Protein AF-A0A957FLS7-F1 (afdb_monomer)

Foldseek 3Di:
DPPQQAAAEDEDLAAQCQELQNLLVCLRHYFKYKDFNAGHAQVGFPVVQLVVVCVVPVPDHSLRSSQSRQVRRQCCCVPPNPDQATKIFMFGSVLSVQLLVLVLQLLVLCVVFLLLLLLQLLLLQQQFQWHYQQDPDQPLQLPGTKGQLLSSLLSSLQQHPDPSNVVSSVSSNVSLVVGTSHMDGGNLRVRRPGHIYHATNALSNDDPCCCVSGPRPRVNVSNCCSHPNQCSQPPPFHWDFKDKDWPDWPPQEQDWQQGWIKIKMKIAGAQWRWKWKWKFALDPVRWTWTQETGTDFADWDAGPVRDTRRGDFHFMDIDIDTGSQKGKWKDQPPDIDGFYFDATSRNPFKTWFWWWKAALVGDIFTKIFIATPPVQATDWIWTADPVRGIHTDDDDFNMKTWTWIWTQDPVRRTDTDTHDIHTAHPDPPRGGIGMDIARDDFHKMKIWMWIGHNNRRIDTDIRIHTHDCPVPVRRVDQWGKDADLAQQKIFIDGPQKDRWDQDPQAIKIAGVVRQKIKGKGKDAQCPVPDQVVVVVVVVVVDDDKAWDDKDWDWAEDVPTFIWIKTKIWDADPVGIKIKIWIWTDDPRMIIIMMMIHHPVCVVVSVVRVVRGRYHMDRDPNVRDVCVSPPDQFDFDDWANDTWTAGVQWDWDDDPPWTWTAGNVGRQWIKTKHKDFADPPDDCVPDDQVVVQVVVLVVVPPPFAPKDKDDWDWHAALSFIKTKIKMWGADPVVRFIKIKMWIWTDDDRMIMIMIGIDGPVCVSVCVRRPVRSRVND

Radius of gyration: 30.61 Å; Cα contacts (8 Å, |Δi|>4): 1751; chains: 1; bounding box: 83×70×88 Å

Solvent-accessible surface area (backbone atoms only — not comparable to full-atom values): 40840 Å² total; per-residue (Å²): 136,80,77,82,77,55,36,66,64,44,75,45,88,43,54,49,49,23,25,53,66,54,47,62,72,43,33,81,47,23,44,26,41,36,20,11,32,28,54,52,62,72,81,60,62,54,58,67,62,38,53,48,53,42,67,79,47,74,82,59,50,62,70,58,47,41,38,44,50,36,53,38,41,49,49,38,31,65,70,78,54,74,46,41,71,40,44,30,20,21,32,39,35,80,42,46,65,56,34,52,51,29,48,35,51,26,28,48,48,37,56,75,45,32,47,55,38,40,66,22,52,49,49,11,63,70,59,18,37,59,36,46,44,80,54,76,62,91,79,76,66,48,85,60,35,26,24,16,46,51,42,22,23,55,42,26,38,70,57,44,88,48,69,65,39,23,52,27,20,51,48,29,36,53,39,46,63,66,21,48,77,31,76,41,65,22,80,62,41,82,55,62,81,42,46,24,35,86,52,50,91,43,56,85,31,54,62,78,58,50,64,77,69,44,90,58,76,40,47,45,52,41,50,51,40,63,56,70,33,69,57,36,48,40,71,84,60,58,80,51,66,38,48,62,45,75,74,47,62,38,50,48,55,64,19,21,30,70,39,42,30,41,35,33,35,39,40,36,35,53,57,41,65,50,39,32,40,38,34,27,36,53,43,98,88,70,46,40,37,53,41,41,61,46,74,59,80,46,72,70,42,67,47,97,87,68,48,78,31,74,52,50,68,53,14,77,45,64,53,73,45,74,46,57,42,52,36,40,30,38,31,44,87,81,54,76,43,75,38,46,66,33,68,29,74,44,57,86,53,38,30,29,37,50,24,43,35,29,44,65,88,69,54,75,33,50,28,35,39,30,28,33,67,87,82,30,32,61,72,53,34,40,31,38,45,98,88,65,52,75,43,56,47,82,86,47,68,65,16,35,38,22,40,45,37,42,30,46,48,101,83,74,43,85,42,82,44,81,45,68,77,36,61,36,44,69,54,92,90,54,66,46,39,28,52,45,80,40,60,57,71,69,46,50,28,40,40,37,40,37,38,25,24,73,85,69,34,68,34,73,40,75,48,70,34,34,34,44,23,82,93,71,55,34,76,76,48,67,44,34,40,50,71,41,79,61,80,18,40,29,31,52,44,54,61,65,32,50,79,72,42,79,53,99,76,31,38,36,33,33,37,77,85,67,66,35,38,39,37,36,34,74,40,77,82,33,69,88,61,53,43,70,58,57,47,48,57,57,53,67,74,48,74,91,64,46,80,73,49,74,45,84,49,61,36,22,69,64,69,64,36,70,27,39,37,39,34,34,34,40,78,53,101,89,41,57,29,31,34,42,36,41,18,30,66,57,98,34,37,29,41,38,37,37,39,40,30,42,47,92,44,44,71,59,51,52,52,48,52,52,49,25,30,55,53,20,39,66,48,89,56,78,21,54,88,62,38,74,52,66,82,53,50,53,78,41,71,31,73,83,44,77,32,63,36,44,75,62,37,43,83,44,77,59,89,94,40,36,28,41,20,31,72,90,47,66,64,32,32,42,30,36,43,64,46,76,53,73,86,87,62,59,78,81,80,69,39,57,64,61,54,37,53,53,52,50,54,59,68,46,60,96,56,49,76,62,45,73,56,67,82,41,65,42,76,55,63,93,38,72,28,34,34,33,44,33,35,31,43,43,80,88,79,76,43,51,34,29,33,39,41,34,21,34,73,56,94,67,27,37,39,38,43,38,36,36,18,49,52,94,50,26,70,59,45,40,45,74,41,54,50,28,40,68,29,93

Structure (mmCIF, N/CA/C/O backbone):
data_AF-A0A957FLS7-F1
#
_entry.id   AF-A0A957FLS7-F1
#
loop_
_atom_site.group_PDB
_atom_site.id
_atom_site.type_symbol
_atom_site.label_atom_id
_atom_site.label_alt_id
_atom_site.label_comp_id
_atom_site.label_asym_id
_atom_site.label_entity_id
_atom_site.label_seq_id
_atom_site.pdbx_PDB_ins_code
_atom_site.Cartn_x
_atom_site.Cartn_y
_atom_site.Cartn_z
_atom_site.occupancy
_atom_site.B_iso_or_equiv
_atom_site.auth_seq_id
_atom_site.auth_comp_id
_atom_site.auth_asym_id
_atom_site.auth_atom_id
_atom_site.pdbx_PDB_model_num
ATOM 1 N N . ASP A 1 1 ? -31.387 0.220 46.331 1.00 41.72 1 ASP A N 1
ATOM 2 C CA . ASP A 1 1 ? -30.506 1.204 45.685 1.00 41.72 1 ASP A CA 1
ATOM 3 C C . ASP A 1 1 ? -29.049 0.847 45.881 1.00 41.72 1 ASP A C 1
ATOM 5 O O . ASP A 1 1 ? -28.424 1.303 46.828 1.00 41.72 1 ASP A O 1
ATOM 9 N N . ALA A 1 2 ? -28.521 -0.016 45.014 1.00 45.56 2 ALA A N 1
ATOM 10 C CA . ALA A 1 2 ? -27.083 -0.099 44.803 1.00 45.56 2 ALA A CA 1
ATOM 11 C C . ALA A 1 2 ? -26.781 0.883 43.669 1.00 45.56 2 ALA A C 1
ATOM 13 O O . ALA A 1 2 ? -27.183 0.648 42.533 1.00 45.56 2 ALA A O 1
ATOM 14 N N . SER A 1 3 ? -26.170 2.024 43.981 1.00 53.28 3 SER A N 1
ATOM 15 C CA . SER A 1 3 ? -25.561 2.857 42.946 1.00 53.28 3 SER A CA 1
ATOM 16 C C . SER A 1 3 ? -24.491 2.005 42.260 1.00 53.28 3 SER A C 1
ATOM 18 O O . SER A 1 3 ? -23.555 1.578 42.938 1.00 53.28 3 SER A O 1
ATOM 20 N N . LEU A 1 4 ? -24.648 1.706 40.968 1.00 58.97 4 LEU A N 1
ATOM 21 C CA . LEU A 1 4 ? -23.621 1.032 40.169 1.00 58.97 4 LEU A CA 1
ATOM 22 C C . LEU A 1 4 ? -22.336 1.867 40.243 1.00 58.97 4 LEU A C 1
ATOM 24 O O . LEU A 1 4 ? -22.282 2.960 39.689 1.00 58.97 4 LEU A O 1
ATOM 28 N N . ALA A 1 5 ? -21.344 1.388 40.997 1.00 72.38 5 ALA A N 1
ATOM 29 C CA . ALA A 1 5 ? -20.047 2.050 41.118 1.00 72.38 5 ALA A CA 1
ATOM 30 C C . ALA A 1 5 ? -19.148 1.765 39.900 1.00 72.38 5 ALA A C 1
ATOM 32 O O . ALA A 1 5 ? -18.310 2.595 39.572 1.00 72.38 5 ALA A O 1
ATOM 33 N N . SER A 1 6 ? -19.343 0.612 39.246 1.00 85.81 6 SER A N 1
ATOM 34 C CA . SER A 1 6 ? -18.646 0.145 38.041 1.00 85.81 6 SER A CA 1
ATOM 35 C C . SER A 1 6 ? -19.496 -0.930 37.344 1.00 85.81 6 SER A C 1
ATOM 37 O O . SER A 1 6 ? -20.259 -1.632 38.015 1.00 85.81 6 SER A O 1
ATOM 39 N N . LEU A 1 7 ? -19.393 -1.039 36.020 1.00 94.69 7 LEU A N 1
ATOM 40 C CA . LEU A 1 7 ? -19.971 -2.108 35.202 1.00 94.69 7 LEU A CA 1
ATOM 41 C C . LEU A 1 7 ? -19.021 -3.315 35.162 1.00 94.69 7 LEU A C 1
ATOM 43 O O . LEU A 1 7 ? -17.807 -3.154 35.060 1.00 94.69 7 LEU A O 1
ATOM 47 N N . ASP A 1 8 ? -19.557 -4.535 35.167 1.00 94.38 8 ASP A N 1
ATOM 48 C CA . ASP A 1 8 ? -18.730 -5.727 34.923 1.00 94.38 8 ASP A CA 1
ATOM 49 C C . ASP A 1 8 ? -18.193 -5.736 33.484 1.00 94.38 8 ASP A C 1
ATOM 51 O O . ASP A 1 8 ? -17.008 -5.968 33.254 1.00 94.38 8 ASP A O 1
ATOM 55 N N . ILE A 1 9 ? -19.063 -5.431 32.517 1.00 96.94 9 ILE A N 1
ATOM 56 C CA . ILE A 1 9 ? -18.739 -5.364 31.090 1.00 96.94 9 ILE A CA 1
ATOM 57 C C . ILE A 1 9 ? -19.415 -4.130 30.488 1.00 96.94 9 ILE A C 1
ATOM 59 O O . ILE A 1 9 ? -20.601 -3.889 30.726 1.00 96.94 9 ILE A O 1
ATOM 63 N N . ILE A 1 10 ? -18.680 -3.380 29.671 1.00 97.44 10 ILE A N 1
ATOM 64 C CA . ILE A 1 10 ? -19.225 -2.398 28.734 1.00 97.44 10 ILE A CA 1
ATOM 65 C C . ILE A 1 10 ? -19.044 -2.916 27.305 1.00 97.44 10 ILE A C 1
ATOM 67 O O . ILE A 1 10 ? -17.951 -3.298 26.901 1.00 97.44 10 ILE A O 1
ATOM 71 N N . GLY A 1 11 ? -20.134 -2.970 26.544 1.00 96.94 11 GLY A N 1
ATOM 72 C CA . GLY A 1 11 ? -20.127 -3.421 25.157 1.00 96.94 11 GLY A CA 1
ATOM 73 C C . GLY A 1 11 ? -20.341 -2.265 24.188 1.00 96.94 11 GLY A C 1
ATOM 74 O O . GLY A 1 11 ? -21.280 -1.491 24.370 1.00 96.94 11 GLY A O 1
ATOM 75 N N . PHE A 1 12 ? -19.505 -2.172 23.159 1.00 96.81 12 PHE A N 1
ATOM 76 C CA . PHE A 1 12 ? -19.610 -1.190 22.087 1.00 96.81 12 PHE A CA 1
ATOM 77 C C . PHE A 1 12 ? -19.994 -1.882 20.780 1.00 96.81 12 PHE A C 1
ATOM 79 O O . PHE A 1 12 ? -19.131 -2.328 20.023 1.00 96.81 12 PHE A O 1
ATOM 86 N N . ASP A 1 13 ? -21.294 -1.932 20.495 1.00 94.81 13 ASP A N 1
ATOM 87 C CA . ASP A 1 13 ? -21.792 -2.247 19.152 1.00 94.81 13 ASP A CA 1
ATOM 88 C C . ASP A 1 13 ? -21.720 -0.983 18.279 1.00 94.81 13 ASP A C 1
ATOM 90 O O . ASP A 1 13 ? -22.714 -0.316 17.994 1.00 94.81 13 ASP A O 1
ATOM 94 N N . ALA A 1 14 ? -20.483 -0.564 18.008 1.00 90.50 14 ALA A N 1
ATOM 95 C CA . ALA A 1 14 ? -20.134 0.640 17.266 1.00 90.50 14 ALA A CA 1
ATOM 96 C C . ALA A 1 14 ? -18.730 0.496 16.660 1.00 90.50 14 ALA A C 1
ATOM 98 O O . ALA A 1 14 ? -17.886 -0.238 17.182 1.00 90.50 14 ALA A O 1
ATOM 99 N N . CYS A 1 15 ? -18.488 1.197 15.554 1.00 88.81 15 CYS A N 1
ATOM 100 C CA . CYS A 1 15 ? -17.219 1.177 14.831 1.00 88.81 15 CYS A CA 1
ATOM 101 C C . CYS A 1 15 ? -16.080 1.796 15.659 1.00 88.81 15 CYS A C 1
ATOM 103 O O . CYS A 1 15 ? -16.290 2.804 16.332 1.00 88.81 15 CYS A O 1
ATOM 105 N N . LEU A 1 16 ? -14.859 1.264 15.524 1.00 88.56 16 LEU A N 1
ATOM 106 C CA . LEU A 1 16 ? -13.607 1.911 15.961 1.00 88.56 16 LEU A CA 1
ATOM 107 C C . LEU A 1 16 ? -13.499 2.206 17.471 1.00 88.56 16 LEU A C 1
ATOM 109 O O . LEU A 1 16 ? -12.690 3.040 17.878 1.00 88.56 16 LEU A O 1
ATOM 113 N N . MET A 1 17 ? -14.299 1.548 18.312 1.00 94.06 17 MET A N 1
ATOM 114 C CA . MET A 1 17 ? -14.354 1.828 19.751 1.00 94.06 17 MET A CA 1
ATOM 115 C C . MET A 1 17 ? -13.251 1.135 20.563 1.00 94.06 17 MET A C 1
ATOM 117 O O . MET A 1 17 ? -13.012 1.531 21.702 1.00 94.06 17 MET A O 1
ATOM 121 N N . ASN A 1 18 ? -12.538 0.146 20.008 1.00 95.88 18 ASN A N 1
ATOM 122 C CA . ASN A 1 18 ? -11.421 -0.522 20.695 1.00 95.88 18 ASN A CA 1
ATOM 123 C C . ASN A 1 18 ? -10.079 0.215 20.515 1.00 95.88 18 ASN A C 1
ATOM 125 O O . ASN A 1 18 ? -9.048 -0.386 20.209 1.00 95.88 18 ASN A O 1
ATOM 129 N N . GLN A 1 19 ? -10.111 1.538 20.692 1.00 93.75 19 GLN A N 1
ATOM 130 C CA . GLN A 1 19 ? -8.941 2.419 20.701 1.00 93.75 19 GLN A CA 1
ATOM 131 C C . GLN A 1 19 ? -8.458 2.662 22.128 1.00 93.75 19 GLN A C 1
ATOM 133 O O . GLN A 1 19 ? -9.272 2.846 23.034 1.00 93.75 19 GLN A O 1
ATOM 138 N N . LEU A 1 20 ? -7.140 2.726 22.331 1.00 95.81 20 LEU A N 1
ATOM 139 C CA . LEU A 1 20 ? -6.548 2.908 23.660 1.00 95.81 20 LEU A CA 1
ATOM 140 C C . LEU A 1 20 ? -7.108 4.131 24.405 1.00 95.81 20 LEU A C 1
ATOM 142 O O . LEU A 1 20 ? -7.454 4.017 25.581 1.00 95.81 20 LEU A O 1
ATOM 146 N N . ASP A 1 21 ? -7.231 5.280 23.737 1.00 93.44 21 ASP A N 1
ATOM 147 C CA . ASP A 1 21 ? -7.757 6.509 24.345 1.00 93.44 21 ASP A CA 1
ATOM 148 C C . ASP A 1 21 ? -9.228 6.355 24.780 1.00 93.44 21 ASP A C 1
ATOM 150 O O . ASP A 1 21 ? -9.596 6.765 25.885 1.00 93.44 21 ASP A O 1
ATOM 154 N N . VAL A 1 22 ? -10.052 5.683 23.963 1.00 94.69 22 VAL A N 1
ATOM 155 C CA . VAL A 1 22 ? -11.456 5.371 24.286 1.00 94.69 22 VAL A CA 1
ATOM 156 C C . VAL A 1 22 ? -11.532 4.440 25.492 1.00 94.69 22 VAL A C 1
ATOM 158 O O . VAL A 1 22 ? -12.246 4.733 26.453 1.00 94.69 22 VAL A O 1
ATOM 161 N N . LEU A 1 23 ? -10.772 3.341 25.479 1.00 96.88 23 LEU A N 1
ATOM 162 C CA . LEU A 1 23 ? -10.791 2.372 26.572 1.00 96.88 23 LEU A CA 1
ATOM 163 C C . LEU A 1 23 ? -10.275 2.979 27.884 1.00 96.88 23 LEU A C 1
ATOM 165 O O . LEU A 1 23 ? -10.853 2.741 28.944 1.00 96.88 23 LEU A O 1
ATOM 169 N N . THR A 1 24 ? -9.242 3.823 27.818 1.00 95.44 24 THR A N 1
ATOM 170 C CA . THR A 1 24 ? -8.701 4.536 28.987 1.00 95.44 24 THR A CA 1
ATOM 171 C C . THR A 1 24 ? -9.736 5.497 29.578 1.00 95.44 24 THR A C 1
ATOM 173 O O . THR A 1 24 ? -9.856 5.602 30.798 1.00 95.44 24 THR A O 1
ATOM 176 N N . ALA A 1 25 ? -10.541 6.160 28.741 1.00 94.19 25 ALA A N 1
ATOM 177 C CA . ALA A 1 25 ? -11.618 7.034 29.206 1.00 94.19 25 ALA A CA 1
ATOM 178 C C . ALA A 1 25 ? -12.741 6.279 29.939 1.00 94.19 25 ALA A C 1
ATOM 180 O O . ALA A 1 25 ? -13.351 6.838 30.854 1.00 94.19 25 ALA A O 1
ATOM 181 N N . VAL A 1 26 ? -13.008 5.019 29.574 1.00 94.81 26 VAL A N 1
ATOM 182 C CA . VAL A 1 26 ? -14.079 4.215 30.191 1.00 94.81 26 VAL A CA 1
ATOM 183 C C . VAL A 1 26 ? -13.616 3.282 31.308 1.00 94.81 26 VA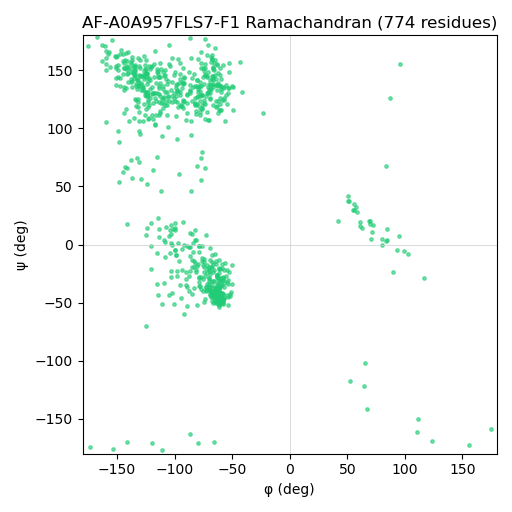L A C 1
ATOM 185 O O . VAL A 1 26 ? -14.453 2.838 32.092 1.00 94.81 26 VAL A O 1
ATOM 188 N N . ALA A 1 27 ? -12.309 3.042 31.446 1.00 95.06 27 ALA A N 1
ATOM 189 C CA . ALA A 1 27 ? -11.718 2.210 32.499 1.00 95.06 27 ALA A CA 1
ATOM 190 C C . ALA A 1 27 ? -12.180 2.539 33.936 1.00 95.06 27 ALA A C 1
ATOM 192 O O . ALA A 1 27 ? -12.344 1.611 34.727 1.00 95.06 27 ALA A O 1
ATOM 193 N N . PRO A 1 28 ? -12.463 3.806 34.315 1.00 93.75 28 PRO A N 1
ATOM 194 C CA . PRO A 1 28 ? -13.006 4.109 35.642 1.00 93.75 28 PRO A CA 1
ATOM 195 C C . PRO A 1 28 ? -14.434 3.596 35.889 1.00 93.75 28 PRO A C 1
ATOM 197 O O . PRO A 1 28 ? -14.881 3.592 37.035 1.00 93.75 28 PRO A O 1
ATOM 200 N N . TYR A 1 29 ? -15.164 3.219 34.835 1.00 94.62 29 TYR A N 1
ATOM 201 C CA . TYR A 1 29 ? -16.592 2.894 34.883 1.00 94.62 29 TYR A CA 1
ATOM 202 C C . TYR A 1 29 ? -16.907 1.433 34.549 1.00 94.62 29 TYR A C 1
ATOM 204 O O . TYR A 1 29 ? -18.068 1.041 34.680 1.00 94.62 29 TYR A O 1
ATOM 212 N N . ALA A 1 30 ? -15.928 0.640 34.104 1.00 96.25 30 ALA A N 1
ATOM 213 C CA . ALA A 1 30 ? -16.123 -0.760 33.742 1.00 96.25 30 ALA A CA 1
ATOM 214 C C . ALA A 1 30 ? -14.868 -1.615 33.992 1.00 96.25 30 ALA A C 1
ATOM 216 O O . ALA A 1 30 ? -13.751 -1.105 33.965 1.00 96.25 30 ALA A O 1
ATOM 217 N N . HIS A 1 31 ? -15.045 -2.924 34.198 1.00 97.12 31 HIS A N 1
ATOM 218 C CA . HIS A 1 31 ? -13.937 -3.879 34.347 1.00 97.12 31 HIS A CA 1
ATOM 219 C C . HIS A 1 31 ? -13.479 -4.488 33.017 1.00 97.12 31 HIS A C 1
ATOM 221 O O . HIS A 1 31 ? -12.289 -4.724 32.839 1.00 97.12 31 HIS A O 1
ATOM 227 N N . ILE A 1 32 ? -14.397 -4.718 32.078 1.00 98.50 32 ILE A N 1
ATOM 228 C CA . ILE A 1 32 ? -14.106 -5.295 30.760 1.00 98.50 32 ILE A CA 1
ATOM 229 C C . ILE A 1 32 ? -14.779 -4.444 29.684 1.00 98.50 32 ILE A C 1
ATOM 231 O O . ILE A 1 32 ? -15.942 -4.073 29.840 1.00 98.50 32 ILE A O 1
ATOM 235 N N . ALA A 1 33 ? -14.084 -4.168 28.582 1.00 98.50 33 ALA A N 1
ATOM 236 C CA . ALA A 1 33 ? -14.689 -3.621 27.369 1.00 98.50 33 ALA A CA 1
ATOM 237 C C . ALA A 1 33 ? -14.774 -4.697 26.285 1.00 98.50 33 ALA A C 1
ATOM 239 O O . ALA A 1 33 ? -13.818 -5.441 26.090 1.00 98.50 33 ALA A O 1
ATOM 240 N N . VAL A 1 34 ? -15.894 -4.758 25.565 1.00 98.56 34 VAL A N 1
ATOM 241 C CA . VAL A 1 34 ? -16.034 -5.553 24.337 1.00 98.56 34 VAL A CA 1
ATOM 242 C C . VAL A 1 34 ? -16.288 -4.600 23.179 1.00 98.56 34 VAL A C 1
ATOM 244 O O . VAL A 1 34 ? -17.340 -3.964 23.135 1.00 98.56 34 VAL A O 1
ATOM 247 N N . ALA A 1 35 ? -15.326 -4.467 22.271 1.00 97.44 35 ALA A N 1
ATOM 248 C CA . ALA A 1 35 ? -15.371 -3.486 21.191 1.00 97.44 35 ALA A CA 1
ATOM 249 C C . ALA A 1 35 ? -14.580 -3.947 19.960 1.00 97.44 35 ALA A C 1
ATOM 251 O O . ALA A 1 35 ? -13.727 -4.832 20.041 1.00 97.44 35 ALA A O 1
ATOM 252 N N . SER A 1 36 ? -14.850 -3.314 18.819 1.00 95.00 36 SER A N 1
ATOM 253 C CA . SER A 1 36 ? -14.094 -3.497 17.577 1.00 95.00 36 SER A CA 1
ATOM 254 C C . SER A 1 36 ? -13.078 -2.367 17.407 1.00 95.00 36 SER A C 1
ATOM 256 O O . SER A 1 36 ? -13.420 -1.199 17.615 1.00 95.00 36 SER A O 1
ATOM 258 N N . SER A 1 37 ? -11.835 -2.687 17.032 1.00 91.25 37 SER A N 1
ATOM 259 C CA . SER A 1 37 ? -10.888 -1.676 16.533 1.00 91.25 37 SER A CA 1
ATOM 260 C C . SER A 1 37 ? -11.197 -1.260 15.096 1.00 91.25 37 SER A C 1
ATOM 262 O O . SER A 1 37 ? -10.735 -0.219 14.648 1.00 91.25 37 SER A O 1
ATOM 264 N N . GLU A 1 38 ? -12.034 -2.029 14.403 1.00 88.94 38 GLU A N 1
ATOM 265 C CA . GLU A 1 38 ? -12.426 -1.822 13.019 1.00 88.94 38 GLU A CA 1
ATOM 266 C C . GLU A 1 38 ? -13.892 -1.400 12.880 1.00 88.94 38 GLU A C 1
ATOM 268 O O . GLU A 1 38 ? -14.628 -1.193 13.853 1.00 88.94 38 GLU A O 1
ATOM 273 N N . LEU A 1 39 ? -14.324 -1.256 11.634 1.00 86.75 39 LEU A N 1
ATOM 274 C CA . LEU A 1 39 ? -15.729 -1.085 11.301 1.00 86.75 39 LEU A CA 1
ATOM 275 C C . LEU A 1 39 ? -16.584 -2.269 11.767 1.00 86.75 39 LEU A C 1
ATOM 277 O O . LEU A 1 39 ? -16.239 -3.432 11.557 1.00 86.75 39 LEU A O 1
ATOM 281 N N . THR A 1 40 ? -17.740 -1.952 12.344 1.00 87.62 40 THR A N 1
ATOM 282 C CA . THR A 1 40 ? -18.768 -2.935 12.691 1.00 87.62 40 THR A CA 1
ATOM 283 C C . THR A 1 40 ? -19.857 -2.888 11.617 1.00 87.62 40 THR A C 1
ATOM 285 O O . THR A 1 40 ? -20.355 -1.795 11.339 1.00 87.62 40 THR A O 1
ATOM 288 N N . PRO A 1 41 ? -20.230 -4.017 10.981 1.00 86.75 41 PRO A N 1
ATOM 289 C CA . PRO A 1 41 ? -21.275 -4.018 9.955 1.00 86.75 41 PRO A CA 1
ATOM 290 C C . PRO A 1 41 ? -22.608 -3.489 10.491 1.00 86.75 41 PRO A C 1
ATOM 292 O O . PRO A 1 41 ? -22.894 -3.609 11.681 1.00 86.75 41 PRO A O 1
ATOM 295 N N . GLY A 1 42 ? -23.457 -2.954 9.612 1.00 81.56 42 GLY A N 1
ATOM 296 C CA . GLY A 1 42 ? -24.702 -2.277 9.994 1.00 81.56 42 GLY A CA 1
ATOM 297 C C . GLY A 1 42 ? -25.709 -3.164 10.737 1.00 81.56 42 GLY A C 1
ATOM 298 O O . GLY A 1 42 ? -26.564 -2.654 11.457 1.00 81.56 42 GLY A O 1
ATOM 299 N N . THR A 1 43 ? -25.604 -4.491 10.604 1.00 86.50 43 THR A N 1
ATOM 300 C CA . THR A 1 43 ? -26.401 -5.450 11.387 1.00 86.50 43 THR A CA 1
ATOM 301 C C . THR A 1 43 ? -25.996 -5.536 12.860 1.00 86.50 43 THR A C 1
ATOM 303 O O . THR A 1 43 ? -26.791 -6.028 13.656 1.00 86.50 43 THR A O 1
ATOM 306 N N . GLY A 1 44 ? -24.799 -5.069 13.226 1.00 91.56 44 GLY A N 1
ATOM 307 C CA . GLY A 1 44 ? -24.305 -5.057 14.601 1.00 91.56 44 GLY A CA 1
ATOM 308 C C . GLY A 1 44 ? -24.055 -6.454 15.165 1.00 91.56 44 GLY A C 1
ATOM 309 O O . GLY A 1 44 ? -23.550 -7.346 14.472 1.00 91.56 44 GLY A O 1
ATOM 310 N N . TRP A 1 45 ? -24.379 -6.654 16.437 1.00 94.38 45 TRP A N 1
ATOM 311 C CA . TRP A 1 45 ? -24.227 -7.934 17.129 1.00 94.38 45 TRP A CA 1
ATOM 312 C C . TRP A 1 45 ? -25.450 -8.845 16.961 1.00 94.38 45 TRP A C 1
ATOM 314 O O . TRP A 1 45 ? -26.596 -8.394 16.950 1.00 94.38 45 TRP A O 1
ATOM 324 N N . ASP A 1 46 ? -25.230 -10.164 16.942 1.00 93.19 46 ASP A N 1
ATOM 325 C CA . ASP A 1 46 ? -26.314 -11.148 17.061 1.00 93.19 46 ASP A CA 1
ATOM 326 C C . ASP A 1 46 ? -26.790 -11.238 18.522 1.00 93.19 46 ASP A C 1
ATOM 328 O O . ASP A 1 46 ? -26.407 -12.122 19.299 1.00 93.19 46 ASP A O 1
ATOM 332 N N . TYR A 1 47 ? -27.619 -10.268 18.913 1.00 95.62 47 TYR A N 1
ATOM 333 C CA . TYR A 1 47 ? -28.178 -10.186 20.259 1.00 95.62 47 TYR A CA 1
ATOM 334 C C . TYR A 1 47 ? -29.051 -11.391 20.611 1.00 95.62 47 TYR A C 1
ATOM 336 O O . TYR A 1 47 ? -29.112 -11.756 21.783 1.00 95.62 47 TYR A O 1
ATOM 344 N N . GLU A 1 48 ? -29.720 -12.027 19.645 1.00 94.88 48 GLU A N 1
ATOM 345 C CA . GLU A 1 48 ? -30.534 -13.212 19.926 1.00 94.88 48 GLU A CA 1
ATOM 346 C C . GLU A 1 48 ? -29.642 -14.380 20.352 1.00 94.88 48 GLU A C 1
ATOM 348 O O . GLU A 1 48 ? -29.868 -14.960 21.418 1.00 94.88 48 GLU A O 1
ATOM 353 N N . ARG A 1 49 ? -28.586 -14.676 19.583 1.00 93.94 49 ARG A N 1
ATOM 354 C CA . ARG A 1 49 ? -27.601 -15.713 19.924 1.00 93.94 49 ARG A CA 1
ATOM 355 C C . ARG A 1 49 ? -26.907 -15.428 21.249 1.00 93.94 49 ARG A C 1
ATOM 357 O O . ARG A 1 49 ? -26.838 -16.320 22.096 1.00 93.94 49 ARG A O 1
ATOM 364 N N . LEU A 1 50 ? -26.452 -14.193 21.458 1.00 95.06 50 LEU A N 1
ATOM 365 C CA . LEU A 1 50 ? -25.788 -13.785 22.695 1.00 95.06 50 LEU A CA 1
ATOM 366 C C . LEU A 1 50 ? -26.713 -13.926 23.915 1.00 95.06 50 LEU A C 1
ATOM 368 O O . LEU A 1 50 ? -26.358 -14.569 24.905 1.00 95.06 50 LEU A O 1
ATOM 372 N N . LEU A 1 51 ? -27.921 -13.356 23.856 1.00 95.94 51 LEU A N 1
ATOM 373 C CA . LEU A 1 51 ? -28.867 -13.407 24.974 1.00 95.94 51 LEU A CA 1
ATOM 374 C C . LEU A 1 51 ? -29.364 -14.832 25.229 1.00 95.94 51 LEU A C 1
ATOM 376 O O . LEU A 1 51 ? -29.619 -15.188 26.381 1.00 95.94 51 LEU A O 1
ATOM 380 N N . ARG A 1 52 ? -29.463 -15.668 24.189 1.00 95.69 52 ARG A N 1
ATOM 381 C CA . ARG A 1 52 ? -29.771 -17.092 24.334 1.00 95.69 52 ARG A CA 1
ATOM 382 C C . ARG A 1 52 ? -28.658 -17.837 25.067 1.00 95.69 52 ARG A C 1
ATOM 384 O O . ARG A 1 52 ? -28.963 -18.567 26.008 1.00 95.69 52 ARG A O 1
ATOM 391 N N . ALA A 1 53 ? -27.398 -17.618 24.694 1.00 93.38 53 ALA A N 1
ATOM 392 C CA . ALA A 1 53 ? -26.250 -18.216 25.374 1.00 93.38 53 ALA A CA 1
ATOM 393 C C . ALA A 1 53 ? -26.200 -17.814 26.860 1.00 93.38 53 ALA A C 1
ATOM 395 O O . ALA A 1 53 ? -26.001 -18.664 27.730 1.00 93.38 53 ALA A O 1
ATOM 396 N N . LEU A 1 54 ? -26.476 -16.542 27.168 1.00 93.81 54 LEU A N 1
ATOM 397 C CA . LEU A 1 54 ? -26.581 -16.061 28.547 1.00 93.81 54 LEU A CA 1
ATOM 398 C C . LEU A 1 54 ? -27.775 -16.676 29.297 1.00 93.81 54 LEU A C 1
ATOM 400 O O . LEU A 1 54 ? -27.649 -17.031 30.466 1.00 93.81 54 LEU A O 1
ATOM 404 N N . TYR A 1 55 ? -28.929 -16.828 28.644 1.00 96.12 55 TYR A N 1
ATOM 405 C CA . TYR A 1 55 ? -30.112 -17.453 29.243 1.00 96.12 55 TYR A CA 1
ATOM 406 C C . TYR A 1 55 ? -29.884 -18.933 29.578 1.00 96.12 55 TYR A C 1
ATOM 408 O O . TYR A 1 55 ? -30.281 -19.387 30.653 1.00 96.12 55 TYR A O 1
ATOM 416 N N . ASP A 1 56 ? -29.248 -19.678 28.672 1.00 95.88 56 ASP A N 1
ATOM 417 C CA . ASP A 1 56 ? -28.987 -21.108 28.842 1.00 95.88 56 ASP A CA 1
ATOM 418 C C . ASP A 1 56 ? -27.857 -21.367 29.868 1.00 95.88 56 ASP A C 1
ATOM 420 O O . ASP A 1 56 ? -27.871 -22.396 30.550 1.00 95.88 56 ASP A O 1
ATOM 424 N N . ALA A 1 57 ? -26.927 -20.418 30.051 1.00 94.31 57 ALA A N 1
ATOM 425 C CA . ALA A 1 57 ? -25.852 -20.472 31.046 1.00 94.31 57 ALA A CA 1
ATOM 426 C C . ALA A 1 57 ? -25.724 -19.153 31.850 1.00 94.31 57 ALA A C 1
ATOM 428 O O . ALA A 1 57 ? -24.762 -18.406 31.672 1.00 94.31 57 ALA A O 1
ATOM 429 N N . PRO A 1 58 ? -26.639 -18.861 32.795 1.00 93.94 58 PRO A N 1
ATOM 430 C CA . PRO A 1 58 ? -26.702 -17.560 33.477 1.00 93.94 58 PRO A CA 1
ATOM 431 C C . PRO A 1 58 ? -25.662 -17.365 34.592 1.00 93.94 58 PRO A C 1
ATOM 433 O O . PRO A 1 58 ? -25.658 -16.330 35.247 1.00 93.94 58 PRO A O 1
ATOM 436 N N . GLN A 1 59 ? -24.826 -18.370 34.869 1.00 94.81 59 GLN A N 1
ATOM 437 C CA . GLN A 1 59 ? -23.810 -18.340 35.934 1.00 94.81 59 GLN A CA 1
ATOM 438 C C . GLN A 1 59 ? -22.402 -18.017 35.407 1.00 94.81 59 GLN A C 1
ATOM 440 O O . GLN A 1 59 ? -21.427 -18.246 36.118 1.00 94.81 59 GLN A O 1
ATOM 445 N N . GLN A 1 60 ? -22.292 -17.529 34.167 1.00 94.50 60 GLN A N 1
ATOM 446 C CA . GLN A 1 60 ? -21.021 -17.110 33.577 1.00 94.50 60 GLN A CA 1
ATOM 447 C C . GLN A 1 60 ? -20.393 -15.973 34.388 1.00 94.50 60 GLN A C 1
ATOM 449 O O . GLN A 1 60 ? -21.066 -15.017 34.781 1.00 94.50 60 GLN A O 1
ATOM 454 N N . THR A 1 61 ? -19.090 -16.071 34.618 1.00 96.56 61 THR A N 1
ATOM 455 C CA . THR A 1 61 ? -18.282 -14.955 35.111 1.00 96.56 61 THR A CA 1
ATOM 456 C C . THR A 1 61 ? -18.175 -13.857 34.043 1.00 96.56 61 THR A C 1
ATOM 458 O O . THR A 1 61 ? -18.365 -14.140 32.857 1.00 96.56 61 THR A O 1
ATOM 461 N N . PRO A 1 62 ? -17.846 -12.602 34.407 1.00 96.06 62 PRO A N 1
ATOM 462 C CA . PRO A 1 62 ? -17.701 -11.537 33.416 1.00 96.06 62 PRO A CA 1
ATOM 463 C C . PRO A 1 62 ? -16.712 -11.853 32.273 1.00 96.06 62 PRO A C 1
ATOM 465 O O . PRO A 1 62 ? -17.087 -11.638 31.122 1.00 96.06 62 PRO A O 1
ATOM 468 N N . PRO A 1 63 ? -15.513 -12.435 32.509 1.00 97.56 63 PRO A N 1
ATOM 469 C CA . PRO A 1 63 ? -14.629 -12.848 31.412 1.00 97.56 63 PRO A CA 1
ATOM 470 C C . PRO A 1 63 ? -15.233 -13.925 30.498 1.00 97.56 63 PRO A C 1
ATOM 472 O O . PRO A 1 63 ? -15.094 -13.840 29.281 1.00 97.56 63 PRO A O 1
ATOM 475 N N . GLU A 1 64 ? -15.942 -14.915 31.055 1.00 97.69 64 GLU A N 1
ATOM 476 C CA . GLU A 1 64 ? -16.612 -15.964 30.263 1.00 97.69 64 GLU A CA 1
ATOM 477 C C . GLU A 1 64 ? -17.738 -15.388 29.392 1.00 97.69 64 GLU A C 1
ATOM 479 O O . GLU A 1 64 ? -17.884 -15.766 28.227 1.00 97.69 64 GLU A O 1
ATOM 484 N N . LEU A 1 65 ? -18.509 -14.435 29.928 1.00 97.56 65 LEU A N 1
ATOM 485 C CA . LEU A 1 65 ? -19.539 -13.744 29.159 1.00 97.56 65 LEU A CA 1
ATOM 486 C C . LEU A 1 65 ? -18.921 -12.869 28.060 1.00 97.56 65 LEU A C 1
ATOM 488 O O . LEU A 1 65 ? -19.418 -12.874 26.937 1.00 97.56 65 LEU A O 1
ATOM 492 N N . ALA A 1 66 ? -17.823 -12.166 28.342 1.00 98.06 66 ALA A N 1
ATOM 493 C CA . ALA A 1 66 ? -17.125 -11.355 27.347 1.00 98.06 66 ALA A CA 1
ATOM 494 C C . ALA A 1 66 ? -16.570 -12.206 26.188 1.00 98.06 66 ALA A C 1
ATOM 496 O O . ALA A 1 66 ? -16.737 -11.838 25.025 1.00 98.06 66 ALA A O 1
ATOM 497 N N . GLN A 1 67 ? -16.001 -13.382 26.482 1.00 97.88 67 GLN A N 1
ATOM 498 C CA . GLN A 1 67 ? -15.626 -14.364 25.458 1.00 97.88 67 GLN A CA 1
ATOM 499 C C . GLN A 1 67 ? -16.848 -14.811 24.643 1.00 97.88 67 GLN A C 1
ATOM 501 O O . GLN A 1 67 ? -16.802 -14.810 23.417 1.00 97.88 67 GLN A O 1
ATOM 506 N N . THR A 1 68 ? -17.972 -15.113 25.302 1.00 97.50 68 THR A N 1
ATOM 507 C CA . THR A 1 68 ? -19.221 -15.503 24.624 1.00 97.50 68 THR A CA 1
ATOM 508 C C . THR A 1 68 ? -19.742 -14.413 23.682 1.00 97.50 68 THR A C 1
ATOM 510 O O . THR A 1 68 ? -20.279 -14.730 22.618 1.00 97.50 68 THR A O 1
ATOM 513 N N . MET A 1 69 ? -19.572 -13.132 24.031 1.00 97.94 69 MET A N 1
ATOM 514 C CA . MET A 1 69 ? -19.911 -12.000 23.158 1.00 97.94 69 MET A CA 1
ATOM 515 C C . MET A 1 69 ? -19.063 -12.004 21.881 1.00 97.94 69 MET A C 1
ATOM 517 O O . MET A 1 69 ? -19.622 -11.917 20.786 1.00 97.94 69 MET A O 1
ATOM 521 N N . VAL A 1 70 ? -17.743 -12.176 22.011 1.00 97.94 70 VAL A N 1
ATOM 522 C CA . VAL A 1 70 ? -16.815 -12.279 20.871 1.00 97.94 70 VAL A CA 1
ATOM 523 C C . VAL A 1 70 ? -17.127 -13.499 20.007 1.00 97.94 70 VAL A C 1
ATOM 525 O O . VAL A 1 70 ? -17.296 -13.365 18.796 1.00 97.94 70 VAL A O 1
ATOM 528 N N . ASP A 1 71 ? -17.290 -14.673 20.613 1.00 97.12 71 ASP A N 1
ATOM 529 C CA . ASP A 1 71 ? -17.567 -15.914 19.885 1.00 97.12 71 ASP A CA 1
ATOM 530 C C . ASP A 1 71 ? -18.900 -15.856 19.133 1.00 97.12 71 ASP A C 1
ATOM 532 O O . ASP A 1 71 ? -18.986 -16.306 17.990 1.00 97.12 71 ASP A O 1
ATOM 536 N N . SER A 1 72 ? -19.939 -15.269 19.739 1.00 96.44 72 SER A N 1
ATOM 537 C CA . SER A 1 72 ? -21.257 -15.121 19.105 1.00 96.44 72 SER A CA 1
ATOM 538 C C . SER A 1 72 ? -21.198 -14.197 17.891 1.00 96.44 72 SER A C 1
ATOM 540 O O . SER A 1 72 ? -21.754 -14.532 16.842 1.00 96.44 72 SER A O 1
ATOM 542 N N . PHE A 1 73 ? -20.490 -13.070 18.018 1.00 96.31 73 PHE A N 1
ATOM 543 C CA . PHE A 1 73 ? -20.254 -12.129 16.925 1.00 96.31 73 PHE A CA 1
ATOM 544 C C . PHE A 1 73 ? -19.491 -12.794 15.776 1.00 96.31 73 PHE A C 1
ATOM 546 O O . PHE A 1 73 ? -19.936 -12.763 14.627 1.00 96.31 73 PHE A O 1
ATOM 553 N N . MET A 1 74 ? -18.385 -13.477 16.082 1.00 96.06 74 MET A N 1
ATOM 554 C CA . MET A 1 74 ? -17.596 -14.169 15.064 1.00 96.06 74 MET A CA 1
ATOM 555 C C . MET A 1 74 ? -18.373 -15.308 14.409 1.00 96.06 74 MET A C 1
ATOM 557 O O . MET A 1 74 ? -18.299 -15.475 13.193 1.00 96.06 74 MET A O 1
ATOM 561 N N . ALA A 1 75 ? -19.149 -16.084 15.169 1.00 95.38 75 ALA A N 1
ATOM 562 C CA . ALA A 1 75 ? -19.995 -17.137 14.617 1.00 95.38 75 ALA A CA 1
ATOM 563 C C . ALA A 1 75 ? -21.022 -16.566 13.628 1.00 95.38 75 ALA A C 1
ATOM 565 O O . ALA A 1 75 ? -21.213 -17.131 12.554 1.00 95.38 75 ALA A O 1
ATOM 566 N N . TYR A 1 76 ? -21.630 -15.420 13.947 1.00 95.25 76 TYR A N 1
ATOM 567 C CA . TYR A 1 76 ? -22.605 -14.773 13.070 1.00 95.25 76 TYR A CA 1
ATOM 568 C C . TYR A 1 76 ? -21.980 -14.366 11.730 1.00 95.25 76 TYR A C 1
ATOM 570 O O . TYR A 1 76 ? -22.449 -14.789 10.671 1.00 95.25 76 TYR A O 1
ATOM 578 N N . TYR A 1 77 ? -20.852 -13.653 11.765 1.00 93.88 77 TYR A N 1
ATOM 579 C CA . TYR A 1 77 ? -20.169 -13.186 10.553 1.00 93.88 77 TYR A CA 1
ATOM 580 C C . TYR A 1 77 ? -19.324 -14.249 9.842 1.00 93.88 77 TYR A C 1
ATOM 582 O O . TYR A 1 77 ? -18.756 -13.980 8.787 1.00 93.88 77 TYR A O 1
ATOM 590 N N . THR A 1 78 ? -19.246 -15.471 10.370 1.00 91.88 78 THR A N 1
ATOM 591 C CA . THR A 1 78 ? -18.633 -16.608 9.663 1.00 91.88 78 THR A CA 1
ATOM 592 C C . THR A 1 78 ? -19.662 -17.573 9.082 1.00 91.88 78 THR A C 1
ATOM 594 O O . THR A 1 78 ? -19.367 -18.221 8.079 1.00 91.88 78 THR A O 1
ATOM 597 N N . GLN A 1 79 ? -20.854 -17.682 9.679 1.00 92.38 79 GLN A N 1
ATOM 598 C CA . GLN A 1 79 ? -21.839 -18.718 9.339 1.00 92.38 79 GLN A CA 1
ATOM 599 C C . GLN A 1 79 ? -23.120 -18.153 8.721 1.00 92.38 79 GLN A C 1
ATOM 601 O O . GLN A 1 79 ? -23.606 -18.709 7.737 1.00 92.38 79 GLN A O 1
ATOM 606 N N . ASP A 1 80 ? -23.658 -17.067 9.276 1.00 90.44 80 ASP A N 1
ATOM 607 C CA . ASP A 1 80 ? -25.009 -16.587 8.957 1.00 90.44 80 ASP A CA 1
ATOM 608 C C . ASP A 1 80 ? -24.984 -15.388 8.005 1.00 90.44 80 ASP A C 1
ATOM 610 O O . ASP A 1 80 ? -25.752 -15.333 7.044 1.00 90.44 80 ASP A O 1
ATOM 614 N N . ALA A 1 81 ? -24.052 -14.460 8.232 1.00 88.56 81 ALA A N 1
ATOM 615 C CA . ALA A 1 81 ? -23.813 -13.291 7.392 1.00 88.56 81 ALA A CA 1
ATOM 616 C C . ALA A 1 81 ? -22.312 -13.164 7.062 1.00 88.56 81 ALA A C 1
ATOM 618 O O . ALA A 1 81 ? -21.650 -12.282 7.606 1.00 88.56 81 ALA A O 1
ATOM 619 N N . PRO A 1 82 ? -21.748 -14.049 6.210 1.00 86.44 82 PRO A N 1
ATOM 620 C CA . PRO A 1 82 ? -20.311 -14.105 5.954 1.00 86.44 82 PRO A CA 1
ATOM 621 C C . PRO A 1 82 ? -19.693 -12.741 5.624 1.00 86.44 82 PRO A C 1
ATOM 623 O O . PRO A 1 82 ? -20.004 -12.143 4.593 1.00 86.44 82 PRO A O 1
ATOM 626 N N . ASN A 1 83 ? -18.791 -12.273 6.484 1.00 86.31 83 ASN A N 1
ATOM 627 C CA . ASN A 1 83 ? -18.029 -11.048 6.295 1.00 86.31 83 ASN A CA 1
ATOM 628 C C . ASN A 1 83 ? -16.599 -11.246 6.811 1.00 86.31 83 ASN A C 1
ATOM 630 O O . ASN A 1 83 ? -16.363 -11.456 7.998 1.00 86.31 83 ASN A O 1
ATOM 634 N N . ASP A 1 84 ? -15.631 -11.163 5.902 1.00 85.06 84 ASP A N 1
ATOM 635 C CA . ASP A 1 84 ? -14.215 -11.339 6.223 1.00 85.06 84 ASP A CA 1
ATOM 636 C C . ASP A 1 84 ? -13.577 -10.090 6.868 1.00 85.06 84 ASP A C 1
ATOM 638 O O . ASP A 1 84 ? -12.430 -10.159 7.307 1.00 85.06 84 ASP A O 1
ATOM 642 N N . PHE A 1 85 ? -14.294 -8.965 6.951 1.00 84.88 85 PHE A N 1
ATOM 643 C CA . PHE A 1 85 ? -13.803 -7.657 7.405 1.00 84.88 85 PHE A CA 1
ATOM 644 C C . PHE A 1 85 ? -14.402 -7.225 8.743 1.00 84.88 85 PHE A C 1
ATOM 646 O O . PHE A 1 85 ? -14.847 -6.091 8.898 1.00 84.88 85 PHE A O 1
ATOM 653 N N . VAL A 1 86 ? -14.427 -8.142 9.706 1.00 90.62 86 VAL A N 1
ATOM 654 C CA . VAL A 1 86 ? -14.936 -7.887 11.057 1.00 90.62 86 VAL A CA 1
ATOM 655 C C . VAL A 1 86 ? -13.889 -8.239 12.105 1.00 90.62 86 VAL A C 1
ATOM 657 O O . VAL A 1 86 ? -13.118 -9.186 11.920 1.00 90.62 86 VAL A O 1
ATOM 660 N N . SER A 1 87 ? -13.880 -7.514 13.218 1.00 93.81 87 SER A N 1
ATOM 661 C CA . SER A 1 87 ? -13.134 -7.884 14.418 1.00 93.81 87 SER A CA 1
ATOM 662 C C . SER A 1 87 ? -13.938 -7.556 15.673 1.00 93.81 87 SER A C 1
ATOM 664 O O . SER A 1 87 ? -14.816 -6.694 15.661 1.00 93.81 87 SER A O 1
ATOM 666 N N . LEU A 1 88 ? -13.676 -8.284 16.756 1.00 97.56 88 LEU A N 1
ATOM 667 C CA . LEU A 1 88 ? -14.195 -7.953 18.080 1.00 97.56 88 LEU A CA 1
ATOM 668 C C . LEU A 1 88 ? -13.231 -8.460 19.149 1.00 97.56 88 LEU A C 1
ATOM 670 O O . LEU A 1 88 ? -12.731 -9.584 19.069 1.00 97.56 88 LEU A O 1
ATOM 674 N N . THR A 1 89 ? -12.998 -7.634 20.160 1.00 98.25 89 THR A N 1
ATOM 675 C CA . THR A 1 89 ? -12.034 -7.902 21.225 1.00 98.25 89 THR A CA 1
ATOM 676 C C . THR A 1 89 ? -12.686 -7.665 22.576 1.00 98.25 89 THR A C 1
ATOM 678 O O . THR A 1 89 ? -13.354 -6.650 22.765 1.00 98.25 89 THR A O 1
ATOM 681 N N . ALA A 1 90 ? -12.460 -8.571 23.524 1.00 98.69 90 ALA A N 1
ATOM 682 C CA . ALA A 1 90 ? -12.699 -8.339 24.940 1.00 98.69 90 ALA A CA 1
ATOM 683 C C . ALA A 1 90 ? -11.381 -7.951 25.623 1.00 98.69 90 ALA A C 1
ATOM 685 O O . ALA A 1 90 ? -10.414 -8.713 25.579 1.00 98.69 90 ALA A O 1
ATOM 686 N N . VAL A 1 91 ? -11.350 -6.788 26.270 1.00 98.69 91 VAL A N 1
ATOM 687 C CA . VAL A 1 91 ? -10.168 -6.226 26.938 1.00 98.69 91 VAL A CA 1
ATOM 688 C C . VAL A 1 91 ? -10.445 -6.051 28.428 1.00 98.69 91 VAL A C 1
ATOM 690 O O . VAL A 1 91 ? -11.449 -5.446 28.805 1.00 98.69 91 VAL A O 1
ATOM 693 N N . ASP A 1 92 ? -9.543 -6.541 29.275 1.00 98.31 92 ASP A N 1
ATOM 694 C CA . ASP A 1 92 ? -9.521 -6.262 30.711 1.00 98.31 92 ASP A CA 1
ATOM 695 C C . ASP A 1 92 ? -9.039 -4.825 30.958 1.00 98.31 92 ASP A C 1
ATOM 697 O O . ASP A 1 92 ? -7.860 -4.489 30.807 1.00 98.31 92 ASP A O 1
ATOM 701 N N . LEU A 1 93 ? -9.965 -3.956 31.364 1.00 98.12 93 LEU A N 1
ATOM 702 C CA . LEU A 1 93 ? -9.691 -2.540 31.594 1.00 98.12 93 LEU A CA 1
ATOM 703 C C . LEU A 1 93 ? -8.812 -2.313 32.829 1.00 98.12 93 LEU A C 1
ATOM 705 O O . LEU A 1 93 ? -8.158 -1.273 32.931 1.00 98.12 93 LEU A O 1
ATOM 709 N N . THR A 1 94 ? -8.727 -3.284 33.745 1.00 95.94 94 THR A N 1
ATOM 710 C CA . THR A 1 94 ? -7.839 -3.192 34.914 1.00 95.94 94 THR A CA 1
ATOM 711 C C . THR A 1 94 ? -6.361 -3.291 34.528 1.00 95.94 94 THR A C 1
ATOM 713 O O . THR A 1 94 ? -5.500 -2.748 35.225 1.00 95.94 94 THR A O 1
ATOM 716 N N . GLN A 1 95 ? -6.068 -3.876 33.363 1.00 97.88 95 GLN A N 1
ATOM 717 C CA . GLN A 1 95 ? -4.720 -4.024 32.819 1.00 97.88 95 GLN A CA 1
ATOM 718 C C . GLN A 1 95 ? -4.249 -2.805 32.005 1.00 97.88 95 GLN A C 1
ATOM 720 O O . GLN A 1 95 ? -3.055 -2.687 31.719 1.00 97.88 95 GLN A O 1
ATOM 725 N N . LEU A 1 96 ? -5.126 -1.842 31.685 1.00 96.69 96 LEU A N 1
ATOM 726 C CA . LEU A 1 96 ? -4.763 -0.681 30.855 1.00 96.69 96 LEU A CA 1
ATOM 727 C C . LEU A 1 96 ? -3.693 0.223 31.470 1.00 96.69 96 LEU A C 1
ATOM 729 O O . LEU A 1 96 ? -2.951 0.877 30.741 1.00 96.69 96 LEU A O 1
ATOM 733 N N . THR A 1 97 ? -3.559 0.248 32.799 1.00 97.12 97 THR A N 1
ATOM 734 C CA . THR A 1 97 ? -2.453 0.986 33.435 1.00 97.12 97 THR A CA 1
ATOM 735 C C . THR A 1 97 ? -1.096 0.379 33.062 1.00 97.12 97 THR A C 1
ATOM 737 O O . THR A 1 97 ? -0.144 1.117 32.820 1.00 97.12 97 THR A O 1
ATOM 740 N N . ALA A 1 98 ? -0.996 -0.951 32.966 1.00 98.31 98 ALA A N 1
ATOM 741 C CA . ALA A 1 98 ? 0.236 -1.615 32.542 1.00 98.31 98 ALA A CA 1
ATOM 742 C C . ALA A 1 98 ? 0.527 -1.348 31.057 1.00 98.31 98 ALA A C 1
ATOM 744 O O . ALA A 1 98 ? 1.650 -0.984 30.718 1.00 98.31 98 ALA A O 1
ATOM 745 N N . VAL A 1 99 ? -0.500 -1.435 30.202 1.00 98.38 99 VAL A N 1
ATOM 746 C CA . VAL A 1 99 ? -0.384 -1.158 28.758 1.00 98.38 99 VAL A CA 1
ATOM 747 C C . VAL A 1 99 ? 0.066 0.283 28.501 1.00 98.38 99 VAL A C 1
ATOM 749 O O . VAL A 1 99 ? 1.049 0.508 27.799 1.00 98.38 99 VAL A O 1
ATOM 752 N N . THR A 1 100 ? -0.601 1.271 29.108 1.00 98.19 100 THR A N 1
ATOM 753 C CA . THR A 1 100 ? -0.231 2.689 28.942 1.00 98.19 100 THR A CA 1
ATOM 754 C C . THR A 1 100 ? 1.165 2.973 29.498 1.00 98.19 100 THR A C 1
ATOM 756 O O . THR A 1 100 ? 1.933 3.681 28.858 1.00 98.19 100 THR A O 1
ATOM 759 N N . THR A 1 101 ? 1.559 2.360 30.621 1.00 98.50 101 THR A N 1
ATOM 760 C CA . THR A 1 101 ? 2.923 2.495 31.168 1.00 98.50 101 THR A CA 1
ATOM 761 C C . THR A 1 101 ? 3.988 1.933 30.219 1.00 98.50 101 THR A C 1
ATOM 763 O O . THR A 1 101 ? 5.026 2.572 30.015 1.00 98.50 101 THR A O 1
ATOM 766 N N . ALA A 1 102 ? 3.743 0.762 29.624 1.00 98.69 102 ALA A N 1
ATOM 767 C CA . ALA A 1 102 ? 4.652 0.156 28.654 1.00 98.69 102 ALA A CA 1
ATOM 768 C C . ALA A 1 102 ? 4.780 1.022 27.390 1.00 98.69 102 ALA A C 1
ATOM 770 O O . ALA A 1 102 ? 5.898 1.293 26.946 1.00 98.69 102 ALA A O 1
ATOM 771 N N . LEU A 1 103 ? 3.661 1.542 26.868 1.00 98.62 103 LEU A N 1
ATOM 772 C CA . LEU A 1 103 ? 3.659 2.463 25.728 1.00 98.62 103 LEU A CA 1
ATOM 773 C C . LEU A 1 103 ? 4.405 3.768 26.042 1.00 98.62 103 LEU A C 1
ATOM 775 O O . LEU A 1 103 ? 5.188 4.248 25.225 1.00 98.62 103 LEU A O 1
ATOM 779 N N . GLU A 1 104 ? 4.215 4.334 27.231 1.00 98.38 104 GLU A N 1
ATOM 780 C CA . GLU A 1 104 ? 4.914 5.541 27.678 1.00 98.38 104 GLU A CA 1
ATOM 781 C C . GLU A 1 104 ? 6.426 5.306 27.792 1.00 98.38 104 GLU A C 1
ATOM 783 O O . GLU A 1 104 ? 7.212 6.118 27.309 1.00 98.38 104 GLU A O 1
ATOM 788 N N . THR A 1 105 ? 6.851 4.166 28.339 1.00 98.62 105 THR A N 1
ATOM 789 C CA . THR A 1 105 ? 8.274 3.791 28.419 1.00 98.62 105 THR A CA 1
ATOM 790 C C . THR A 1 105 ? 8.882 3.592 27.032 1.00 98.62 105 THR A C 1
ATOM 792 O O . THR A 1 105 ? 9.954 4.126 26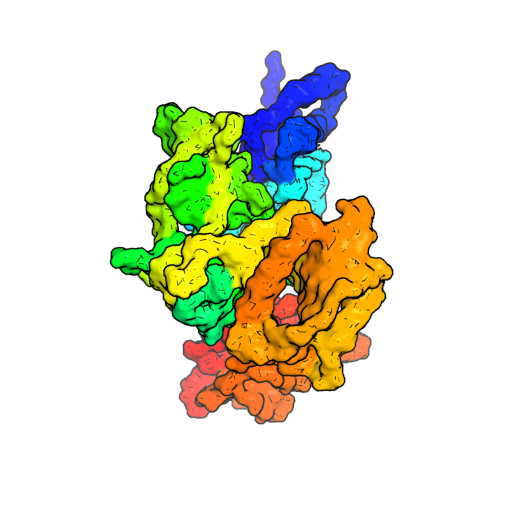.741 1.00 98.62 105 THR A O 1
ATOM 795 N N . LEU A 1 106 ? 8.173 2.905 26.133 1.00 98.69 106 LEU A N 1
ATOM 796 C CA . LEU A 1 106 ? 8.572 2.790 24.733 1.00 98.69 106 LEU A CA 1
ATOM 797 C C . LEU A 1 106 ? 8.727 4.174 24.083 1.00 98.69 106 LEU A C 1
ATOM 799 O O . LEU A 1 106 ? 9.746 4.456 23.451 1.00 98.69 106 LEU A O 1
ATOM 803 N N . SER A 1 107 ? 7.759 5.065 24.303 1.00 98.25 107 SER A N 1
ATOM 804 C CA . SER A 1 107 ? 7.761 6.433 23.771 1.00 98.25 107 SER A CA 1
ATOM 805 C C . SER A 1 107 ? 8.943 7.263 24.281 1.00 98.25 107 SER A C 1
ATOM 807 O O . SER A 1 107 ? 9.487 8.082 23.540 1.00 98.25 107 SER A O 1
ATOM 809 N N . GLN A 1 108 ? 9.355 7.060 25.536 1.00 97.88 108 GLN A N 1
ATOM 810 C CA . GLN A 1 108 ? 10.527 7.713 26.129 1.00 97.88 108 GLN A CA 1
ATOM 811 C C . GLN A 1 108 ? 11.825 7.220 25.483 1.00 97.88 108 GLN A C 1
ATOM 813 O O . GLN A 1 108 ? 12.673 8.037 25.125 1.00 97.88 108 GLN A O 1
ATOM 818 N N . HIS A 1 109 ? 11.972 5.905 25.286 1.00 97.56 109 HIS A N 1
ATOM 819 C CA . HIS A 1 109 ? 13.150 5.332 24.629 1.00 97.56 109 HIS A CA 1
ATOM 820 C C . HIS A 1 109 ? 13.267 5.755 23.166 1.00 97.56 109 HIS A C 1
ATOM 822 O O . HIS A 1 109 ? 14.358 6.111 22.724 1.00 97.56 109 HIS A O 1
ATOM 828 N N . LEU A 1 110 ? 12.146 5.800 22.443 1.00 94.50 110 LEU A N 1
ATOM 829 C CA . LEU A 1 110 ? 12.102 6.325 21.080 1.00 94.50 110 LEU A CA 1
ATOM 830 C C . LEU A 1 110 ? 12.578 7.782 21.031 1.00 94.50 110 LEU A C 1
ATOM 832 O O . LEU A 1 110 ? 13.429 8.112 20.210 1.00 94.50 110 LEU A O 1
ATOM 836 N N . GLN A 1 111 ? 12.095 8.636 21.939 1.00 91.56 111 GLN A N 1
ATOM 837 C CA . GLN A 1 111 ? 12.460 10.058 21.972 1.00 91.56 111 GLN A CA 1
ATOM 838 C C . GLN A 1 111 ? 13.885 10.344 22.442 1.00 91.56 111 GLN A C 1
ATOM 840 O O . GLN A 1 111 ? 14.427 11.388 22.081 1.00 91.56 111 GLN A O 1
ATOM 845 N N . ALA A 1 112 ? 14.494 9.451 23.226 1.00 92.12 112 ALA A N 1
ATOM 846 C CA . ALA A 1 112 ? 15.844 9.648 23.754 1.00 92.12 112 ALA A CA 1
ATOM 847 C C . ALA A 1 112 ? 16.886 9.866 22.641 1.00 92.12 112 ALA A C 1
ATOM 849 O O . ALA A 1 112 ? 17.829 10.633 22.828 1.00 92.12 112 ALA A O 1
ATOM 850 N N . ASP A 1 113 ? 16.680 9.225 21.489 1.00 86.69 113 ASP A N 1
ATOM 851 C CA . ASP A 1 113 ? 17.463 9.397 20.264 1.00 86.69 113 ASP A CA 1
ATOM 852 C C . ASP A 1 113 ? 16.538 9.252 19.044 1.00 86.69 113 ASP A C 1
ATOM 854 O O . ASP A 1 113 ? 16.639 8.318 18.247 1.00 86.69 113 ASP A O 1
ATOM 858 N N . LEU A 1 114 ? 15.552 10.152 18.946 1.00 84.62 114 LEU A N 1
ATOM 859 C CA . LEU A 1 114 ? 14.531 10.103 17.895 1.00 84.62 114 LEU A CA 1
ATOM 860 C C . LEU A 1 114 ? 15.106 10.000 16.473 1.00 84.62 114 LEU A C 1
ATOM 862 O O . LEU A 1 114 ? 14.595 9.186 15.718 1.00 84.62 114 LEU A O 1
ATOM 866 N N . PRO A 1 115 ? 16.161 10.732 16.083 1.00 79.56 115 PRO A N 1
ATOM 867 C CA . PRO A 1 115 ? 16.717 10.621 14.734 1.00 79.56 115 PRO A CA 1
ATOM 868 C C . PRO A 1 115 ? 17.272 9.228 14.413 1.00 79.56 115 PRO A C 1
ATOM 870 O O . PRO A 1 115 ? 17.170 8.768 13.280 1.00 79.56 115 PRO A O 1
ATOM 873 N N . PHE A 1 116 ? 17.836 8.536 15.407 1.00 82.81 116 PHE A N 1
ATOM 874 C CA . PHE A 1 116 ? 18.269 7.149 15.260 1.00 82.81 116 PHE A CA 1
ATOM 875 C C . PHE A 1 116 ? 17.084 6.175 15.196 1.00 82.81 116 PHE A C 1
ATOM 877 O O . PHE A 1 116 ? 17.098 5.224 14.417 1.00 82.81 116 PHE A O 1
ATOM 884 N N . ASN A 1 117 ? 16.051 6.421 16.003 1.00 86.62 117 ASN A N 1
ATOM 885 C CA . ASN A 1 117 ? 14.896 5.535 16.140 1.00 86.62 117 ASN A CA 1
ATOM 886 C C . ASN A 1 117 ? 13.796 5.766 15.084 1.00 86.62 117 ASN A C 1
ATOM 888 O O . ASN A 1 117 ? 12.960 4.886 14.869 1.00 86.62 117 ASN A O 1
ATOM 892 N N . ALA A 1 118 ? 13.778 6.928 14.429 1.00 82.75 118 ALA A N 1
ATOM 893 C CA . ALA A 1 118 ? 12.732 7.352 13.503 1.00 82.75 118 ALA A CA 1
ATOM 894 C C . ALA A 1 118 ? 12.533 6.392 12.318 1.00 82.75 118 ALA A C 1
ATOM 896 O O . ALA A 1 118 ? 11.374 6.075 12.052 1.00 82.75 118 ALA A O 1
ATOM 897 N N . PRO A 1 119 ? 13.579 5.849 11.658 1.00 79.88 119 PRO A N 1
ATOM 898 C CA . PRO A 1 119 ? 13.381 4.893 10.567 1.00 79.88 119 PRO A CA 1
ATOM 899 C C . PRO A 1 119 ? 12.618 3.635 11.009 1.00 79.88 119 PRO A C 1
ATOM 901 O O . PRO A 1 119 ? 11.683 3.202 10.338 1.00 79.88 119 PRO A O 1
ATOM 904 N N . ALA A 1 120 ? 12.954 3.077 12.179 1.00 85.56 120 ALA A N 1
ATOM 905 C CA . ALA A 1 120 ? 12.277 1.895 12.716 1.00 85.56 120 ALA A CA 1
ATOM 906 C C . ALA A 1 120 ? 10.841 2.207 13.172 1.00 85.56 120 ALA A C 1
ATOM 908 O O . ALA A 1 120 ? 9.932 1.410 12.937 1.00 85.56 120 ALA A O 1
ATOM 909 N N . LEU A 1 121 ? 10.617 3.375 13.785 1.00 89.12 121 LEU A N 1
ATOM 910 C CA . LEU A 1 121 ? 9.281 3.854 14.152 1.00 89.12 121 LEU A CA 1
ATOM 911 C C . LEU A 1 121 ? 8.396 4.072 12.915 1.00 89.12 121 LEU A C 1
ATOM 913 O O . LEU A 1 121 ? 7.211 3.745 12.924 1.00 89.12 121 LEU A O 1
ATOM 917 N N . ALA A 1 122 ? 8.978 4.575 11.833 1.00 82.12 122 ALA A N 1
ATOM 918 C CA . ALA A 1 122 ? 8.283 4.790 10.580 1.00 82.12 122 ALA A CA 1
ATOM 919 C C . ALA A 1 122 ? 7.979 3.475 9.837 1.00 82.12 122 ALA A C 1
ATOM 921 O O . ALA A 1 122 ? 6.895 3.323 9.269 1.00 82.12 122 ALA A O 1
ATOM 922 N N . ASP A 1 123 ? 8.886 2.495 9.889 1.00 82.06 123 ASP A N 1
ATOM 923 C CA . ASP A 1 123 ? 8.615 1.129 9.426 1.00 82.06 123 ASP A CA 1
ATOM 924 C C . ASP A 1 123 ? 7.483 0.487 10.231 1.00 82.06 123 ASP A C 1
ATOM 926 O O . ASP A 1 123 ? 6.599 -0.139 9.648 1.00 82.06 123 ASP A O 1
ATOM 930 N N . ALA A 1 124 ? 7.462 0.687 11.552 1.00 89.38 124 ALA A N 1
ATOM 931 C CA . ALA A 1 124 ? 6.375 0.227 12.409 1.00 89.38 124 ALA A CA 1
ATOM 932 C C . ALA A 1 124 ? 5.044 0.893 12.044 1.00 89.38 124 ALA A C 1
ATOM 934 O O . ALA A 1 124 ? 4.042 0.198 11.904 1.00 89.38 124 ALA A O 1
ATOM 935 N N . ARG A 1 125 ? 5.032 2.209 11.793 1.00 86.88 125 ARG A N 1
ATOM 936 C CA . ARG A 1 125 ? 3.834 2.917 11.326 1.00 86.88 125 ARG A CA 1
ATOM 937 C C . ARG A 1 125 ? 3.290 2.353 10.019 1.00 86.88 125 ARG A C 1
ATOM 939 O O . ARG A 1 125 ? 2.082 2.189 9.877 1.00 86.88 125 ARG A O 1
ATOM 946 N N . HIS A 1 126 ? 4.163 2.155 9.038 1.00 78.69 126 HIS A N 1
ATOM 947 C CA . HIS A 1 126 ? 3.754 1.780 7.688 1.00 78.69 126 HIS A CA 1
ATOM 948 C C . HIS A 1 126 ? 3.421 0.292 7.569 1.00 78.69 126 HIS A C 1
ATOM 950 O O . HIS A 1 126 ? 2.534 -0.096 6.815 1.00 78.69 126 HIS A O 1
ATOM 956 N N . GLY A 1 127 ? 4.159 -0.543 8.298 1.00 81.44 127 GLY A N 1
ATOM 957 C CA . GLY A 1 127 ? 3.986 -1.985 8.275 1.00 81.44 127 GLY A CA 1
ATOM 958 C C . GLY A 1 127 ? 2.813 -2.470 9.117 1.00 81.44 127 GLY A C 1
ATOM 959 O O . GLY A 1 127 ? 2.257 -3.520 8.792 1.00 81.44 127 GLY A O 1
ATOM 960 N N . ALA A 1 128 ? 2.461 -1.748 10.189 1.00 87.69 128 ALA A N 1
ATOM 961 C CA . ALA A 1 128 ? 1.381 -2.145 11.080 1.00 87.69 128 ALA A CA 1
ATOM 962 C C . ALA A 1 128 ? 0.029 -2.091 10.364 1.00 87.69 128 ALA A C 1
ATOM 964 O O . ALA A 1 128 ? -0.221 -1.201 9.547 1.00 87.69 128 ALA A O 1
ATOM 965 N N . ALA A 1 129 ? -0.855 -3.032 10.692 1.00 83.06 129 ALA A N 1
ATOM 966 C CA . ALA A 1 129 ? -2.232 -3.003 10.224 1.00 83.06 129 ALA A CA 1
ATOM 967 C C . ALA A 1 129 ? -2.873 -1.659 10.587 1.00 83.06 129 ALA A C 1
ATOM 969 O O . ALA A 1 129 ? -2.926 -1.298 11.759 1.00 83.06 129 ALA A O 1
ATOM 970 N N . SER A 1 130 ? -3.342 -0.908 9.591 1.00 76.12 130 SER A N 1
ATOM 971 C CA . SER A 1 130 ? -4.144 0.287 9.835 1.00 76.12 130 SER A CA 1
ATOM 972 C C . SER A 1 130 ? -5.559 -0.127 10.210 1.00 76.12 130 SER A C 1
ATOM 974 O O . SER A 1 130 ? -6.182 -0.868 9.446 1.00 76.12 130 SER A O 1
ATOM 976 N N . ASP A 1 131 ? -6.070 0.399 11.313 1.00 64.25 131 ASP A N 1
ATOM 977 C CA . ASP A 1 131 ? -7.481 0.281 11.644 1.00 64.25 131 ASP A CA 1
ATOM 978 C C . ASP A 1 131 ? -8.272 1.326 10.837 1.00 64.25 131 ASP A C 1
ATOM 980 O O . ASP A 1 131 ? -7.856 2.483 10.720 1.00 64.25 131 ASP A O 1
ATOM 984 N N . LEU A 1 132 ? -9.404 0.898 10.275 1.00 70.75 132 LEU A N 1
ATOM 985 C CA . LEU A 1 132 ? -10.222 1.543 9.242 1.00 70.75 132 LEU A CA 1
ATOM 986 C C . LEU A 1 132 ? -9.748 1.289 7.802 1.00 70.75 132 LEU A C 1
ATOM 988 O O . LEU A 1 132 ? -9.386 2.189 7.038 1.00 70.75 132 LEU A O 1
ATOM 992 N N . TRP A 1 133 ? -9.875 0.032 7.378 1.00 59.81 133 TRP A N 1
ATOM 993 C CA . TRP A 1 133 ? -9.527 -0.446 6.033 1.00 59.81 133 TRP A CA 1
ATOM 994 C C . TRP A 1 133 ? -10.221 0.279 4.855 1.00 59.81 133 TRP A C 1
ATOM 996 O O . TRP A 1 133 ? -9.779 0.150 3.710 1.00 59.81 133 TRP A O 1
ATOM 1006 N N . ILE A 1 134 ? -11.296 1.042 5.082 1.00 56.22 134 ILE A N 1
ATOM 1007 C CA . ILE A 1 134 ? -12.035 1.748 4.016 1.00 56.22 134 ILE A CA 1
ATOM 1008 C C . ILE A 1 134 ? -11.501 3.161 3.763 1.00 56.22 134 ILE A C 1
ATOM 1010 O O . ILE A 1 134 ? -11.675 3.665 2.649 1.00 56.22 134 ILE A O 1
ATOM 1014 N N . THR A 1 135 ? -10.828 3.807 4.724 1.00 55.53 135 THR A N 1
ATOM 1015 C CA . THR A 1 135 ? -10.469 5.235 4.630 1.00 55.53 135 THR A CA 1
ATOM 1016 C C . THR A 1 135 ? -8.961 5.494 4.654 1.00 55.53 135 THR A C 1
ATOM 1018 O O . THR A 1 135 ? -8.445 6.212 5.501 1.00 55.53 135 THR A O 1
ATOM 1021 N N . ALA A 1 136 ? -8.238 5.010 3.646 1.00 48.53 136 ALA A N 1
ATOM 1022 C CA . ALA A 1 136 ? -6.980 5.655 3.255 1.00 48.53 136 ALA A CA 1
ATOM 1023 C C . ALA A 1 136 ? -7.332 6.920 2.455 1.00 48.53 136 ALA A C 1
ATOM 1025 O O . ALA A 1 136 ? -7.408 6.896 1.233 1.00 48.53 136 ALA A O 1
ATOM 1026 N N . ASP A 1 137 ? -7.793 7.965 3.128 1.00 50.41 137 ASP A N 1
ATOM 1027 C CA . ASP A 1 137 ? -8.377 9.149 2.506 1.00 50.41 137 ASP A CA 1
ATOM 1028 C C . ASP A 1 137 ? -7.440 9.862 1.494 1.00 50.41 137 ASP A C 1
ATOM 1030 O O . ASP A 1 137 ? -6.337 10.262 1.836 1.00 50.41 137 ASP A O 1
ATOM 1034 N N . ASN A 1 138 ? -7.924 10.076 0.259 1.00 46.09 138 ASN A N 1
ATOM 1035 C CA . ASN A 1 138 ? -7.247 10.849 -0.799 1.00 46.09 138 ASN A CA 1
ATOM 1036 C C . ASN A 1 138 ? -7.793 12.288 -0.935 1.00 46.09 138 ASN A C 1
ATOM 1038 O O . ASN A 1 138 ? -7.549 12.956 -1.939 1.00 46.09 138 ASN A O 1
ATOM 1042 N N . ARG A 1 139 ? -8.587 12.748 0.039 1.00 41.41 139 ARG A N 1
ATOM 1043 C CA . ARG A 1 139 ? -9.165 14.095 0.153 1.00 41.41 139 ARG A CA 1
ATOM 1044 C C . ARG A 1 139 ? -8.545 14.941 1.273 1.00 41.41 139 ARG A C 1
ATOM 1046 O O . ARG A 1 139 ? -9.005 16.060 1.481 1.00 41.41 139 ARG A O 1
ATOM 1053 N N . GLY A 1 140 ? -7.523 14.451 1.979 1.00 37.41 140 GLY A N 1
ATOM 1054 C CA . GLY A 1 140 ? -6.793 15.232 2.991 1.00 37.41 140 GLY A CA 1
ATOM 1055 C C . GLY A 1 140 ? -7.578 15.562 4.272 1.00 37.41 140 GLY A C 1
ATOM 1056 O O . GLY A 1 140 ? -7.227 16.497 4.981 1.00 37.41 140 GLY A O 1
ATOM 1057 N N . GLN A 1 141 ? -8.645 14.827 4.568 1.00 40.50 141 GLN A N 1
ATOM 1058 C CA . GLN A 1 141 ? -9.469 14.894 5.773 1.00 40.50 141 GLN A CA 1
ATOM 1059 C C . GLN A 1 141 ? -9.125 13.867 6.861 1.00 40.50 141 GLN A C 1
ATOM 1061 O O . GLN A 1 141 ? -9.808 13.891 7.876 1.00 40.50 141 GLN A O 1
ATOM 1066 N N . GLY A 1 142 ? -8.115 13.001 6.699 1.00 48.97 142 GLY A N 1
ATOM 1067 C CA . GLY A 1 142 ? -7.269 12.428 7.774 1.00 48.97 142 GLY A CA 1
ATOM 1068 C C . GLY A 1 142 ? -7.908 11.959 9.099 1.00 48.97 142 GLY A C 1
ATOM 1069 O O . GLY A 1 142 ? -7.206 11.874 10.099 1.00 48.97 142 GLY A O 1
ATOM 1070 N N . SER A 1 143 ? -9.213 11.680 9.162 1.00 52.84 143 SER A N 1
ATOM 1071 C CA . SER A 1 143 ? -9.950 11.708 10.440 1.00 52.84 143 SER A CA 1
ATOM 1072 C C . SER A 1 143 ? -9.751 10.453 11.289 1.00 52.84 143 SER A C 1
ATOM 1074 O O . SER A 1 143 ? -10.021 10.466 12.487 1.00 52.84 143 SER A O 1
ATOM 1076 N N . TYR A 1 144 ? -9.253 9.376 10.684 1.00 66.06 144 TYR A N 1
ATOM 1077 C CA . TYR A 1 144 ? -9.082 8.084 11.330 1.00 66.06 144 TYR A CA 1
ATOM 1078 C C . TYR A 1 144 ? -7.760 7.474 10.904 1.00 66.06 144 TYR A C 1
ATOM 1080 O O . TYR A 1 144 ? -7.580 7.037 9.767 1.00 66.06 144 TYR A O 1
ATOM 1088 N N . THR A 1 145 ? -6.815 7.486 11.829 1.00 74.75 145 THR A N 1
ATOM 1089 C CA . THR A 1 145 ? -5.455 7.047 11.560 1.00 74.75 145 THR A CA 1
ATOM 1090 C C . THR A 1 145 ? -4.915 6.278 12.751 1.00 74.75 145 THR A C 1
ATOM 1092 O O . THR A 1 145 ? -4.021 6.745 13.457 1.00 74.75 145 THR A O 1
ATOM 1095 N N . ALA A 1 146 ? -5.511 5.122 13.015 1.00 86.75 146 ALA A N 1
ATOM 1096 C CA . ALA A 1 146 ? -5.027 4.218 14.042 1.00 86.75 146 ALA A CA 1
ATOM 1097 C C . ALA A 1 146 ? -4.304 3.021 13.418 1.00 86.75 146 ALA A C 1
ATOM 1099 O O . ALA A 1 146 ? -4.521 2.679 12.253 1.00 86.75 146 ALA A O 1
ATOM 1100 N N . VAL A 1 147 ? -3.410 2.417 14.191 1.00 90.50 147 VAL A N 1
ATOM 1101 C CA . VAL A 1 147 ? -2.727 1.173 13.842 1.00 90.50 147 VAL A CA 1
ATOM 1102 C C . VAL A 1 147 ? -2.907 0.148 14.948 1.00 90.50 147 VAL A C 1
ATOM 1104 O O . VAL A 1 147 ? -3.040 0.512 16.120 1.00 90.50 147 VAL A O 1
ATOM 1107 N N . ASP A 1 148 ? -2.819 -1.127 14.588 1.00 93.50 148 ASP A N 1
ATOM 1108 C CA . ASP A 1 148 ? -2.773 -2.203 15.562 1.00 93.50 148 ASP A CA 1
ATOM 1109 C C . ASP A 1 148 ? -1.498 -2.096 16.410 1.00 93.50 148 ASP A C 1
ATOM 1111 O O . ASP A 1 148 ? -0.367 -2.150 15.913 1.00 93.50 148 ASP A O 1
ATOM 1115 N N . MET A 1 149 ? -1.680 -1.914 17.716 1.00 95.88 149 MET A N 1
ATOM 1116 C CA . MET A 1 149 ? -0.589 -1.564 18.623 1.00 95.88 149 MET A CA 1
ATOM 1117 C C . MET A 1 149 ? 0.391 -2.718 18.841 1.00 95.88 149 MET A C 1
ATOM 1119 O O . MET A 1 149 ? 1.599 -2.494 18.951 1.00 95.88 149 MET A O 1
ATOM 1123 N N . ARG A 1 150 ? -0.118 -3.954 18.887 1.00 95.75 150 ARG A N 1
ATOM 1124 C CA . ARG A 1 150 ? 0.710 -5.156 19.041 1.00 95.75 150 ARG A CA 1
ATOM 1125 C C . ARG A 1 150 ? 1.555 -5.363 17.791 1.00 95.75 150 ARG A C 1
ATOM 1127 O O . ARG A 1 150 ? 2.753 -5.611 17.882 1.00 95.75 150 ARG A O 1
ATOM 1134 N N . ASP A 1 151 ? 0.925 -5.199 16.636 1.00 93.00 151 ASP A N 1
ATOM 1135 C CA . ASP A 1 151 ? 1.541 -5.328 15.326 1.00 93.00 151 ASP A CA 1
ATOM 1136 C C . ASP A 1 151 ? 2.659 -4.296 15.108 1.00 93.00 151 ASP A C 1
ATOM 1138 O O . ASP A 1 151 ? 3.764 -4.638 14.683 1.00 93.00 151 ASP A O 1
ATOM 1142 N N . MET A 1 152 ? 2.398 -3.040 15.486 1.00 94.94 152 MET A N 1
ATOM 1143 C CA . MET A 1 152 ? 3.388 -1.963 15.518 1.00 94.94 152 MET A CA 1
ATOM 1144 C C . MET A 1 152 ? 4.577 -2.318 16.421 1.00 94.94 152 MET A C 1
ATOM 1146 O O . MET A 1 152 ? 5.728 -2.151 16.015 1.00 94.94 152 MET A O 1
ATOM 1150 N N . ALA A 1 153 ? 4.318 -2.812 17.633 1.00 96.25 153 ALA A N 1
ATOM 1151 C CA . ALA A 1 153 ? 5.367 -3.170 18.581 1.00 96.25 153 ALA A CA 1
ATOM 1152 C C . ALA A 1 153 ? 6.230 -4.345 18.080 1.00 96.25 153 ALA A C 1
ATOM 1154 O O . ALA A 1 153 ? 7.455 -4.281 18.183 1.00 96.25 153 ALA A O 1
ATOM 1155 N N . ASP A 1 154 ? 5.628 -5.364 17.460 1.00 93.81 154 ASP A N 1
ATOM 1156 C CA . ASP A 1 154 ? 6.345 -6.496 16.855 1.00 93.81 154 ASP A CA 1
ATOM 1157 C C . ASP A 1 154 ? 7.277 -6.049 15.712 1.00 93.81 154 ASP A C 1
ATOM 1159 O O . ASP A 1 154 ? 8.430 -6.495 15.622 1.00 93.81 154 ASP A O 1
ATOM 1163 N N . ILE A 1 155 ? 6.809 -5.141 14.845 1.00 92.88 155 ILE A N 1
ATOM 1164 C CA . ILE A 1 155 ? 7.646 -4.565 13.782 1.00 92.88 155 ILE A CA 1
ATOM 1165 C C . ILE A 1 155 ? 8.787 -3.765 14.400 1.00 92.88 155 ILE A C 1
ATOM 1167 O O . ILE A 1 155 ? 9.943 -3.961 14.030 1.00 92.88 155 ILE A O 1
ATOM 1171 N N . LEU A 1 156 ? 8.489 -2.899 15.367 1.00 93.88 156 LEU A N 1
ATOM 1172 C CA . LEU A 1 156 ? 9.490 -2.047 15.993 1.00 93.88 156 LEU A CA 1
ATOM 1173 C C . LEU A 1 156 ? 10.578 -2.863 16.705 1.00 93.88 156 LEU A C 1
ATOM 1175 O O . LEU A 1 156 ? 11.763 -2.579 16.535 1.00 93.88 156 LEU A O 1
ATOM 1179 N N . ALA A 1 157 ? 10.196 -3.921 17.425 1.00 94.25 157 ALA A N 1
ATOM 1180 C CA . ALA A 1 157 ? 11.129 -4.856 18.054 1.00 94.25 157 ALA A CA 1
ATOM 1181 C C . ALA A 1 157 ? 12.019 -5.585 17.032 1.00 94.25 157 ALA A C 1
ATOM 1183 O O . ALA A 1 157 ? 13.147 -5.953 17.350 1.00 94.25 157 ALA A O 1
ATOM 1184 N N . SER A 1 158 ? 11.524 -5.784 15.809 1.00 91.19 158 SER A N 1
ATOM 1185 C CA . SER A 1 158 ? 12.253 -6.464 14.734 1.00 91.19 158 SER A CA 1
ATOM 1186 C C . SER A 1 158 ? 13.137 -5.532 13.898 1.00 91.19 158 SER A C 1
ATOM 1188 O O . SER A 1 158 ? 14.095 -5.995 13.282 1.00 91.19 158 SER A O 1
ATOM 1190 N N . ARG A 1 159 ? 12.790 -4.242 13.815 1.00 87.38 159 ARG A N 1
ATOM 1191 C CA . ARG A 1 159 ? 13.449 -3.249 12.945 1.00 87.38 159 ARG A CA 1
ATOM 1192 C C . ARG A 1 159 ? 14.400 -2.321 13.696 1.00 87.38 159 ARG A C 1
ATOM 1194 O O . ARG A 1 159 ? 15.290 -1.743 13.079 1.00 87.38 159 ARG A O 1
ATOM 1201 N N . SER A 1 160 ? 14.210 -2.151 15.002 1.00 90.75 160 SER A N 1
ATOM 1202 C CA . SER A 1 160 ? 15.065 -1.290 15.814 1.00 90.75 160 SER A CA 1
ATOM 1203 C C . SER A 1 160 ? 16.445 -1.910 16.034 1.00 90.75 160 SER A C 1
ATOM 1205 O O . SER A 1 160 ? 16.584 -3.118 16.206 1.00 90.75 160 SER A O 1
ATOM 1207 N N . PHE A 1 161 ? 17.462 -1.051 16.087 1.00 89.12 161 PHE A N 1
ATOM 1208 C CA . PHE A 1 161 ? 18.808 -1.389 16.551 1.00 89.12 161 PHE A CA 1
ATOM 1209 C C . PHE A 1 161 ? 19.073 -0.886 17.980 1.00 89.12 161 PHE A C 1
ATOM 1211 O O . PHE A 1 161 ? 20.166 -1.095 18.504 1.00 89.12 161 PHE A O 1
ATOM 1218 N N . ASP A 1 162 ? 18.107 -0.214 18.619 1.00 92.38 162 ASP A N 1
ATOM 1219 C CA . ASP A 1 162 ? 18.219 0.242 20.005 1.00 92.38 162 ASP A CA 1
ATOM 1220 C C . ASP A 1 162 ? 17.714 -0.845 20.975 1.00 92.38 162 ASP A C 1
ATOM 1222 O O . ASP A 1 162 ? 16.507 -1.111 21.012 1.00 92.38 162 ASP A O 1
ATOM 1226 N N . PRO A 1 163 ? 18.584 -1.460 21.805 1.00 94.25 163 PRO A N 1
ATOM 1227 C CA . PRO A 1 163 ? 18.171 -2.516 22.729 1.00 94.25 163 PRO A CA 1
ATOM 1228 C C . PRO A 1 163 ? 17.084 -2.086 23.720 1.00 94.25 163 PRO A C 1
ATOM 1230 O O . PRO A 1 163 ? 16.274 -2.919 24.134 1.00 94.25 163 PRO A O 1
ATOM 1233 N N . ALA A 1 164 ? 17.047 -0.803 24.101 1.00 97.31 164 ALA A N 1
ATOM 1234 C CA . ALA A 1 164 ? 16.032 -0.286 25.011 1.00 97.31 164 ALA A CA 1
ATOM 1235 C C . ALA A 1 164 ? 14.665 -0.188 24.321 1.00 97.31 164 ALA A C 1
ATOM 1237 O O . ALA A 1 164 ? 13.658 -0.577 24.909 1.00 97.31 164 ALA A O 1
ATOM 1238 N N . VAL A 1 165 ? 14.634 0.244 23.055 1.00 97.62 165 VAL A N 1
ATOM 1239 C CA . VAL A 1 165 ? 13.407 0.247 22.239 1.00 97.62 165 VAL A CA 1
ATOM 1240 C C . VAL A 1 165 ? 12.924 -1.179 21.983 1.00 97.62 165 VAL A C 1
ATOM 1242 O O . VAL A 1 165 ? 11.739 -1.443 22.157 1.00 97.62 165 VAL A O 1
ATOM 1245 N N . ILE A 1 166 ? 13.822 -2.108 21.631 1.00 97.56 166 ILE A N 1
ATOM 1246 C CA . ILE A 1 166 ? 13.469 -3.521 21.404 1.00 97.56 166 ILE A CA 1
ATOM 1247 C C . ILE A 1 166 ? 12.826 -4.117 22.661 1.00 97.56 166 ILE A C 1
ATOM 1249 O O . ILE A 1 166 ? 11.742 -4.694 22.588 1.00 97.56 166 ILE A O 1
ATOM 1253 N N . SER A 1 167 ? 13.468 -3.939 23.819 1.00 98.38 167 SER A N 1
ATOM 1254 C CA . SER A 1 167 ? 12.972 -4.478 25.090 1.00 98.38 167 SER A CA 1
ATOM 1255 C C . SER A 1 167 ? 11.630 -3.854 25.485 1.00 98.38 167 SER A C 1
ATOM 1257 O O . SER A 1 167 ? 10.715 -4.565 25.889 1.00 98.38 167 SER A O 1
ATOM 1259 N N . ALA A 1 168 ? 11.479 -2.535 25.330 1.00 98.69 168 ALA A N 1
ATOM 1260 C CA . ALA A 1 168 ? 10.229 -1.844 25.643 1.00 98.69 168 ALA A CA 1
ATOM 1261 C C . ALA A 1 168 ? 9.084 -2.229 24.690 1.00 98.69 168 ALA A C 1
ATOM 1263 O O . ALA A 1 168 ? 7.940 -2.344 25.124 1.00 98.69 168 ALA A O 1
ATOM 1264 N N . ALA A 1 169 ? 9.377 -2.477 23.411 1.00 98.50 169 ALA A N 1
ATOM 1265 C CA . ALA A 1 169 ? 8.392 -2.965 22.452 1.00 98.50 169 ALA A CA 1
ATOM 1266 C C . ALA A 1 169 ? 7.930 -4.395 22.794 1.00 98.50 169 ALA A C 1
ATOM 1268 O O . ALA A 1 169 ? 6.735 -4.676 22.762 1.00 98.50 169 ALA A O 1
ATOM 1269 N N . GLN A 1 170 ? 8.844 -5.278 23.207 1.00 98.12 170 GLN A N 1
ATOM 1270 C CA . GLN A 1 170 ? 8.505 -6.633 23.671 1.00 98.12 170 GLN A CA 1
ATOM 1271 C C . GLN A 1 170 ? 7.674 -6.629 24.966 1.00 98.12 170 GLN A C 1
ATOM 1273 O O . GLN A 1 170 ? 6.748 -7.431 25.117 1.00 98.12 170 GLN A O 1
ATOM 1278 N N . GLU A 1 171 ? 7.967 -5.711 25.889 1.00 98.62 171 GLU A N 1
ATOM 1279 C CA . GLU A 1 171 ? 7.153 -5.507 27.093 1.00 98.62 171 GLU A CA 1
ATOM 1280 C C . GLU A 1 171 ? 5.742 -5.016 26.731 1.00 98.62 171 GLU A C 1
ATOM 1282 O O . GLU A 1 171 ? 4.749 -5.516 27.263 1.00 98.62 171 GLU A O 1
ATOM 1287 N N . LEU A 1 172 ? 5.623 -4.095 25.767 1.00 98.62 172 LEU A N 1
ATOM 1288 C CA . LEU A 1 172 ? 4.323 -3.649 25.267 1.00 98.62 172 LEU A CA 1
ATOM 1289 C C . LEU A 1 172 ? 3.517 -4.814 24.671 1.00 98.62 172 LEU A C 1
ATOM 1291 O O . LEU A 1 172 ? 2.353 -4.979 25.024 1.00 98.62 172 LEU A O 1
ATOM 1295 N N . VAL A 1 173 ? 4.132 -5.677 23.857 1.00 97.81 173 VAL A N 1
ATOM 1296 C CA . VAL A 1 173 ? 3.474 -6.897 23.347 1.00 97.81 173 VAL A CA 1
ATOM 1297 C C . VAL A 1 173 ? 2.982 -7.783 24.495 1.00 97.81 173 VAL A C 1
ATOM 1299 O O . VAL A 1 173 ? 1.827 -8.200 24.499 1.00 97.81 173 VAL A O 1
ATOM 1302 N N . THR A 1 174 ? 3.817 -8.014 25.511 1.00 98.25 174 THR A N 1
ATOM 1303 C CA . THR A 1 174 ? 3.468 -8.862 26.666 1.00 98.25 174 THR A CA 1
ATOM 1304 C C . THR A 1 174 ? 2.289 -8.297 27.468 1.00 98.25 174 THR A C 1
ATOM 1306 O O . THR A 1 174 ? 1.388 -9.036 27.876 1.00 98.25 174 THR A O 1
ATOM 1309 N N . THR A 1 175 ? 2.266 -6.981 27.695 1.00 98.38 175 THR A N 1
ATOM 1310 C CA . THR A 1 175 ? 1.164 -6.323 28.416 1.00 98.38 175 THR A CA 1
ATOM 1311 C C . THR A 1 175 ? -0.136 -6.324 27.612 1.00 98.38 175 THR A C 1
ATOM 1313 O O . THR A 1 175 ? -1.197 -6.537 28.200 1.00 98.38 175 THR A O 1
ATOM 1316 N N . LEU A 1 176 ? -0.065 -6.169 26.286 1.00 98.06 176 LEU A N 1
ATOM 1317 C CA . LEU A 1 176 ? -1.216 -6.293 25.386 1.00 98.06 176 LEU A CA 1
ATOM 1318 C C . LEU A 1 176 ? -1.790 -7.714 25.392 1.00 98.06 176 LEU A C 1
ATOM 1320 O O . LEU A 1 176 ? -2.988 -7.877 25.615 1.00 98.06 176 LEU A O 1
ATOM 1324 N N . ASP A 1 177 ? -0.936 -8.732 25.247 1.00 97.12 177 ASP A N 1
ATOM 1325 C CA . ASP A 1 177 ? -1.338 -10.145 25.289 1.00 97.12 177 ASP A CA 1
ATOM 1326 C C . ASP A 1 177 ? -1.986 -10.515 26.637 1.00 97.12 177 ASP A C 1
ATOM 1328 O O . ASP A 1 177 ? -2.848 -11.387 26.701 1.00 97.12 177 ASP A O 1
ATOM 1332 N N . THR A 1 178 ? -1.609 -9.828 27.722 1.00 97.94 178 THR A N 1
ATOM 1333 C CA . THR A 1 178 ? -2.229 -10.002 29.045 1.00 97.94 178 THR A CA 1
ATOM 1334 C C . THR A 1 178 ? -3.579 -9.286 29.167 1.00 97.94 178 THR A C 1
ATOM 1336 O O . THR A 1 178 ? -4.466 -9.768 29.867 1.00 97.94 178 THR A O 1
ATOM 1339 N N . ALA A 1 179 ? -3.741 -8.119 28.537 1.00 98.12 179 ALA A N 1
ATOM 1340 C CA . ALA A 1 179 ? -4.966 -7.323 28.621 1.00 98.12 179 ALA A CA 1
ATOM 1341 C C . ALA A 1 179 ? -6.103 -7.875 27.744 1.00 98.12 179 ALA A C 1
ATOM 1343 O O . ALA A 1 179 ? -7.274 -7.663 28.056 1.00 98.12 179 ALA A O 1
ATOM 1344 N N . VAL A 1 180 ? -5.787 -8.570 26.649 1.00 98.06 180 VAL A N 1
ATOM 1345 C CA . VAL A 1 180 ? -6.785 -9.162 25.748 1.00 98.06 180 VAL A CA 1
ATOM 1346 C C . VAL A 1 180 ? -7.289 -10.492 26.316 1.00 98.06 180 VAL A C 1
ATOM 1348 O O . VAL A 1 180 ? -6.563 -11.478 26.376 1.00 98.06 180 VAL A O 1
ATOM 1351 N N . LEU A 1 181 ? -8.563 -10.528 26.710 1.00 98.19 181 LEU A N 1
ATOM 1352 C CA . LEU A 1 181 ? -9.224 -11.724 27.246 1.00 98.19 181 LEU A CA 1
ATOM 1353 C C . LEU A 1 181 ? -9.742 -12.646 26.138 1.00 98.19 181 LEU A C 1
ATOM 1355 O O . LEU A 1 181 ? -9.701 -13.865 26.277 1.00 98.19 181 LEU A O 1
ATOM 1359 N N . ALA A 1 182 ? -10.249 -12.049 25.060 1.00 98.06 182 ALA A N 1
ATOM 1360 C CA . ALA A 1 182 ? -10.813 -12.733 23.903 1.00 98.06 182 ALA A CA 1
ATOM 1361 C C . ALA A 1 182 ? -10.610 -11.872 22.657 1.00 98.06 182 ALA A C 1
ATOM 1363 O O . ALA A 1 182 ? -10.760 -10.652 22.722 1.00 98.06 182 ALA A O 1
ATOM 1364 N N . HIS A 1 183 ? -10.332 -12.486 21.511 1.00 97.38 183 HIS A N 1
ATOM 1365 C CA . HIS A 1 183 ? -10.197 -11.771 20.243 1.00 97.38 183 HIS A CA 1
ATOM 1366 C C . HIS A 1 183 ? -10.665 -12.633 19.076 1.00 97.38 183 HIS A C 1
ATOM 1368 O O . HIS A 1 183 ? -10.356 -13.822 18.992 1.00 97.38 183 HIS A O 1
ATOM 1374 N N . GLY A 1 184 ? -11.420 -12.012 18.176 1.00 96.06 184 GLY A N 1
ATOM 1375 C CA . GLY A 1 184 ? -11.895 -12.602 16.940 1.00 96.06 184 GLY A CA 1
ATOM 1376 C C . GLY A 1 184 ? -11.654 -11.669 15.759 1.00 96.06 184 GLY A C 1
ATOM 1377 O O . GLY A 1 184 ? -11.827 -10.457 15.874 1.00 96.06 184 GLY A O 1
ATOM 1378 N N . ARG A 1 185 ? -11.273 -12.241 14.611 1.00 93.25 185 ARG A N 1
ATOM 1379 C CA . ARG A 1 185 ? -11.072 -11.510 13.351 1.00 93.25 185 ARG A CA 1
ATOM 1380 C C . ARG A 1 185 ? -11.479 -12.326 12.131 1.00 93.25 185 ARG A C 1
ATOM 1382 O O . ARG A 1 185 ? -11.307 -13.547 12.102 1.00 93.25 185 ARG A O 1
ATOM 1389 N N . GLY A 1 186 ? -11.985 -11.644 11.112 1.00 90.38 186 GLY A N 1
ATOM 1390 C CA . GLY A 1 186 ? -12.210 -12.207 9.785 1.00 90.38 186 GLY A CA 1
ATOM 1391 C C . GLY A 1 186 ? -10.914 -12.336 8.973 1.00 90.38 186 GLY A C 1
ATOM 1392 O O . GLY A 1 186 ? -9.872 -11.766 9.309 1.00 90.38 186 GLY A O 1
ATOM 1393 N N . ARG A 1 187 ? -10.960 -13.098 7.871 1.00 87.25 187 ARG A N 1
ATOM 1394 C CA . ARG A 1 187 ? -9.777 -13.375 7.024 1.00 87.25 187 ARG A CA 1
ATOM 1395 C C . ARG A 1 187 ? -9.249 -12.142 6.291 1.00 87.25 187 ARG A C 1
ATOM 1397 O O . ARG A 1 187 ? -8.107 -12.142 5.838 1.00 87.25 187 ARG A O 1
ATOM 1404 N N . GLY A 1 188 ? -10.081 -11.116 6.158 1.00 80.62 188 GLY A N 1
ATOM 1405 C CA . GLY A 1 188 ? -9.762 -9.847 5.524 1.00 80.62 188 GLY A CA 1
ATOM 1406 C C . GLY A 1 188 ? -8.899 -8.929 6.386 1.00 80.62 188 GLY A C 1
ATOM 1407 O O . GLY A 1 188 ? -8.360 -7.971 5.836 1.00 80.62 188 GLY A O 1
ATOM 1408 N N . LEU A 1 189 ? -8.726 -9.242 7.679 1.00 84.88 189 LEU A N 1
ATOM 1409 C CA . LEU A 1 189 ? -7.974 -8.455 8.665 1.00 84.88 189 LEU A CA 1
ATOM 1410 C C . LEU A 1 189 ? -6.856 -9.282 9.342 1.00 84.88 189 LEU A C 1
ATOM 1412 O O . LEU A 1 189 ? -6.791 -9.344 10.568 1.00 84.88 189 LEU A O 1
ATOM 1416 N N . PRO A 1 190 ? -5.959 -9.950 8.590 1.00 83.38 190 PRO A N 1
ATOM 1417 C CA . PRO A 1 190 ? -5.071 -10.992 9.121 1.00 83.38 190 PRO A CA 1
ATOM 1418 C C . PRO A 1 190 ? -4.051 -10.522 10.170 1.00 83.38 190 PRO A C 1
ATOM 1420 O O . PRO A 1 190 ? -3.498 -11.369 10.865 1.00 83.38 190 PRO A O 1
ATOM 1423 N N . GLN A 1 191 ? -3.802 -9.213 10.274 1.00 85.75 191 GLN A N 1
ATOM 1424 C CA . GLN A 1 191 ? -2.838 -8.608 11.204 1.00 85.75 191 GLN A CA 1
ATOM 1425 C C . GLN A 1 191 ? -3.494 -7.737 12.290 1.00 85.75 191 GLN A C 1
ATOM 1427 O O . GLN A 1 191 ? -2.799 -7.101 13.070 1.00 85.75 191 GLN A O 1
ATOM 1432 N N . ASN A 1 192 ? -4.828 -7.719 12.375 1.00 89.94 192 ASN A N 1
ATOM 1433 C CA . ASN A 1 192 ? -5.541 -7.062 13.472 1.00 89.94 192 ASN A CA 1
ATOM 1434 C C . ASN A 1 192 ? -5.451 -7.947 14.725 1.00 89.94 192 ASN A C 1
ATOM 1436 O O . ASN A 1 192 ? -5.926 -9.075 14.691 1.00 89.94 192 ASN A O 1
ATOM 1440 N N . ASN A 1 193 ? -4.832 -7.483 15.801 1.00 91.62 193 ASN A N 1
ATOM 1441 C CA . ASN A 1 193 ? -4.671 -8.165 17.093 1.00 91.62 193 ASN A CA 1
ATOM 1442 C C . ASN A 1 193 ? -5.541 -7.549 18.197 1.00 91.62 193 ASN A C 1
ATOM 1444 O O . ASN A 1 193 ? -5.519 -7.996 19.342 1.00 91.62 193 ASN A O 1
ATOM 1448 N N . GLY A 1 194 ? -6.333 -6.543 17.844 1.00 88.75 194 GLY A N 1
ATOM 1449 C CA . GLY A 1 194 ? -7.534 -6.189 18.570 1.00 88.75 194 GLY A CA 1
ATOM 1450 C C . GLY A 1 194 ? -7.501 -4.807 19.191 1.00 88.75 194 GLY A C 1
ATOM 1451 O O . GLY A 1 194 ? -8.576 -4.235 19.288 1.00 88.75 194 GLY A O 1
ATOM 1452 N N . LEU A 1 195 ? -6.346 -4.239 19.563 1.00 94.62 195 LEU A N 1
ATOM 1453 C CA . LEU A 1 195 ? -6.265 -2.919 20.211 1.00 94.62 195 LEU A CA 1
ATOM 1454 C C . LEU A 1 195 ? -5.572 -1.871 19.329 1.00 94.62 195 LEU A C 1
ATOM 1456 O O . LEU A 1 195 ? -4.401 -2.013 18.972 1.00 94.62 195 LEU A O 1
ATOM 1460 N N . ALA A 1 196 ? -6.298 -0.789 19.058 1.00 94.31 196 ALA A N 1
ATOM 1461 C CA . ALA A 1 196 ? -5.881 0.290 18.174 1.00 94.31 196 ALA A CA 1
ATOM 1462 C C . ALA A 1 196 ? -5.159 1.424 18.922 1.00 94.31 196 ALA A C 1
ATOM 1464 O O . ALA A 1 196 ? -5.553 1.809 20.030 1.00 94.31 196 ALA A O 1
ATOM 1465 N N . LEU A 1 197 ? -4.145 2.013 18.287 1.00 94.69 197 LEU A N 1
ATOM 1466 C CA . LEU A 1 197 ? -3.433 3.206 18.749 1.00 94.69 197 LEU A CA 1
ATOM 1467 C C . LEU A 1 197 ? -3.479 4.298 17.684 1.00 94.69 197 LEU A C 1
ATOM 1469 O O . LEU A 1 197 ? -3.130 4.043 16.535 1.00 94.69 197 LEU A O 1
ATOM 1473 N N . TYR A 1 198 ? -3.834 5.526 18.065 1.00 92.75 198 TYR A N 1
ATOM 1474 C CA . TYR A 1 198 ? -3.733 6.669 17.161 1.00 92.75 198 TYR A CA 1
ATOM 1475 C C . TYR A 1 198 ? -2.272 6.903 16.744 1.00 92.75 198 TYR A C 1
ATOM 1477 O O . TYR A 1 198 ? -1.413 7.225 17.570 1.00 92.75 198 TYR A O 1
ATOM 1485 N N . PHE A 1 199 ? -2.002 6.733 15.450 1.00 90.31 199 PHE A N 1
ATOM 1486 C CA . PHE A 1 199 ? -0.705 6.942 14.821 1.00 90.31 199 PHE A CA 1
ATOM 1487 C C . PHE A 1 199 ? -0.934 7.400 13.360 1.00 90.31 199 PHE A C 1
ATOM 1489 O O . PHE A 1 199 ? -1.214 6.580 12.479 1.00 90.31 199 PHE A O 1
ATOM 1496 N N . PRO A 1 200 ? -0.884 8.713 13.065 1.00 83.75 200 PRO A N 1
ATOM 1497 C CA . PRO A 1 200 ? -1.203 9.255 11.741 1.00 83.75 200 PRO A CA 1
ATOM 1498 C C . PRO A 1 200 ? -0.272 8.777 10.626 1.00 83.75 200 PRO A C 1
ATOM 1500 O O . PRO A 1 200 ? 0.833 8.332 10.886 1.00 83.75 200 PRO A O 1
ATOM 1503 N N . ALA A 1 201 ? -0.711 8.751 9.367 1.00 75.69 201 ALA A N 1
ATOM 1504 C CA . ALA A 1 201 ? 0.162 8.287 8.272 1.00 75.69 201 ALA A CA 1
ATOM 1505 C C . ALA A 1 201 ? 1.227 9.330 7.893 1.00 75.69 201 ALA A C 1
ATOM 1507 O O . ALA A 1 201 ? 2.321 8.975 7.467 1.00 75.69 201 ALA A O 1
ATOM 1508 N N . SER A 1 202 ? 0.897 10.606 8.083 1.00 74.25 202 SER A N 1
ATOM 1509 C CA . SER A 1 202 ? 1.667 11.767 7.645 1.00 74.25 202 SER A CA 1
ATOM 1510 C C . SER A 1 202 ? 1.515 12.917 8.638 1.00 74.25 202 SER A C 1
ATOM 1512 O O . SER A 1 202 ? 0.595 12.922 9.464 1.00 74.25 202 SER A O 1
ATOM 1514 N N . ALA A 1 203 ? 2.362 13.939 8.500 1.00 76.50 203 ALA A N 1
ATOM 1515 C CA . ALA A 1 203 ? 2.242 15.167 9.280 1.00 76.50 203 ALA A CA 1
ATOM 1516 C C . ALA A 1 203 ? 0.910 15.885 9.015 1.00 76.50 203 ALA A C 1
ATOM 1518 O O . ALA A 1 203 ? 0.292 16.415 9.936 1.00 76.50 203 ALA A O 1
ATOM 1519 N N . SER A 1 204 ? 0.428 15.848 7.770 1.00 75.69 204 SER A N 1
ATOM 1520 C CA . SER A 1 204 ? -0.863 16.425 7.370 1.00 75.69 204 SER A CA 1
ATOM 1521 C C . SER A 1 204 ? -2.081 15.735 7.996 1.00 75.69 204 SER A C 1
ATOM 1523 O O . SER A 1 204 ? -3.135 16.358 8.098 1.00 75.69 204 SER A O 1
ATOM 1525 N N . SER A 1 205 ? -1.942 14.483 8.442 1.00 75.62 205 SER A N 1
ATOM 1526 C CA . SER A 1 205 ? -3.016 13.726 9.103 1.00 75.62 205 SER A CA 1
ATOM 1527 C C . SER A 1 205 ? -2.982 13.831 10.633 1.00 75.62 205 SER A C 1
ATOM 1529 O O . SER A 1 205 ? -3.842 13.263 11.306 1.00 75.62 205 SER A O 1
ATOM 1531 N N . LEU A 1 206 ? -1.978 14.508 11.202 1.00 82.25 206 LEU A N 1
ATOM 1532 C CA . LEU A 1 206 ? -1.868 14.690 12.644 1.00 82.25 206 LEU A CA 1
ATOM 1533 C C . LEU A 1 206 ? -2.927 15.685 13.131 1.00 82.25 206 LEU A C 1
ATOM 1535 O O . LEU A 1 206 ? -2.872 16.875 12.822 1.00 82.25 206 LEU A O 1
ATOM 1539 N N . ASP A 1 207 ? -3.872 15.202 13.935 1.00 85.12 207 ASP A N 1
ATOM 1540 C CA . ASP A 1 207 ? -4.885 16.041 14.557 1.00 85.12 207 ASP A CA 1
ATOM 1541 C C . ASP A 1 207 ? -4.255 16.808 15.731 1.00 85.12 207 ASP A C 1
ATOM 1543 O O . ASP A 1 207 ? -3.839 16.194 16.723 1.00 85.12 207 ASP A O 1
ATOM 1547 N N . PRO A 1 208 ? -4.198 18.152 15.676 1.00 84.75 208 PRO A N 1
ATOM 1548 C CA . PRO A 1 208 ? -3.596 18.947 16.741 1.00 84.75 208 PRO A CA 1
ATOM 1549 C C . PRO A 1 208 ? -4.308 18.785 18.093 1.00 84.75 208 PRO A C 1
ATOM 1551 O O . PRO A 1 208 ? -3.711 19.073 19.131 1.00 84.75 208 PRO A O 1
ATOM 1554 N N . ARG A 1 209 ? -5.565 18.316 18.117 1.00 87.94 209 ARG A N 1
ATOM 1555 C CA . ARG A 1 209 ? -6.319 18.072 19.356 1.00 87.94 209 ARG A CA 1
ATOM 1556 C C . ARG A 1 209 ? -5.780 16.892 20.150 1.00 87.94 209 ARG A C 1
ATOM 1558 O O . ARG A 1 209 ? -5.876 16.920 21.378 1.00 87.94 209 ARG A O 1
ATOM 1565 N N . TYR A 1 210 ? -5.169 15.902 19.492 1.00 89.75 210 TYR A N 1
ATOM 1566 C CA . TYR A 1 210 ? -4.698 14.679 20.150 1.00 89.75 210 TYR A CA 1
ATOM 1567 C C . TYR A 1 210 ? -3.714 14.976 21.289 1.00 89.75 210 TYR A C 1
ATOM 1569 O O . TYR A 1 210 ? -3.791 14.369 22.354 1.00 89.75 210 TYR A O 1
ATOM 1577 N N . GLN A 1 211 ? -2.861 15.994 21.119 1.00 88.75 211 GLN A N 1
ATOM 1578 C CA . GLN A 1 211 ? -1.927 16.436 22.157 1.00 88.75 211 GLN A CA 1
ATOM 1579 C C . GLN A 1 211 ? -2.623 16.910 23.444 1.00 88.75 211 GLN A C 1
ATOM 1581 O O . GLN A 1 211 ? -2.056 16.779 24.525 1.00 88.75 211 GLN A O 1
ATOM 1586 N N . SER A 1 212 ? -3.822 17.486 23.337 1.00 88.44 212 SER A N 1
ATOM 1587 C CA . SER A 1 212 ? -4.585 17.989 24.486 1.00 88.44 212 SER A CA 1
ATOM 1588 C C . SER A 1 212 ? -5.659 17.032 25.002 1.00 88.44 212 SER A C 1
ATOM 1590 O O . SER A 1 212 ? -6.074 17.172 26.150 1.00 88.44 212 SER A O 1
ATOM 1592 N N . GLU A 1 213 ? -6.134 16.108 24.165 1.00 89.38 213 GLU A N 1
ATOM 1593 C CA . GLU A 1 213 ? -7.243 15.201 24.489 1.00 89.38 213 GLU A CA 1
ATOM 1594 C C . GLU A 1 213 ? -6.776 13.817 24.958 1.00 89.38 213 GLU A C 1
ATOM 1596 O O . GLU A 1 213 ? -7.487 13.173 25.731 1.00 89.38 213 GLU A O 1
ATOM 1601 N N . SER A 1 214 ? -5.590 13.363 24.537 1.00 91.25 214 SER A N 1
ATOM 1602 C CA . SER A 1 214 ? -5.055 12.077 24.984 1.00 91.25 214 SER A CA 1
ATOM 1603 C C . SER A 1 214 ? -4.696 12.105 26.473 1.00 91.25 214 SER A C 1
ATOM 1605 O O . SER A 1 214 ? -4.214 13.104 27.010 1.00 91.25 214 SER A O 1
ATOM 1607 N N . GLN A 1 215 ? -4.906 10.972 27.145 1.00 91.38 215 GLN A 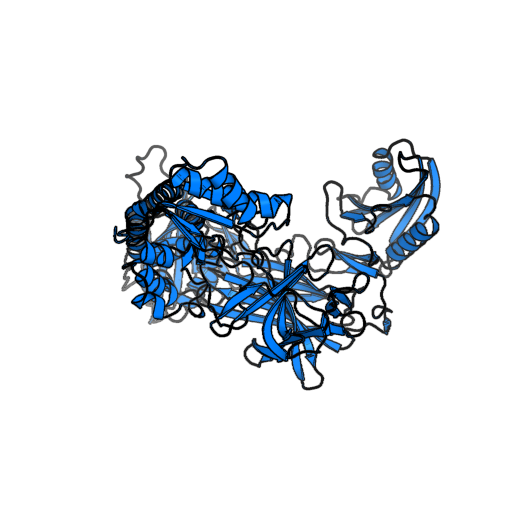N 1
ATOM 1608 C CA . GLN A 1 215 ? -4.445 10.759 28.523 1.00 91.38 215 GLN A CA 1
ATOM 1609 C C . GLN A 1 215 ? -2.981 10.295 28.590 1.00 91.38 215 GLN A C 1
ATOM 1611 O O . GLN A 1 215 ? -2.417 10.188 29.680 1.00 91.38 215 GLN A O 1
ATOM 1616 N N . LEU A 1 216 ? -2.367 10.021 27.436 1.00 94.38 216 LEU A N 1
ATOM 1617 C CA . LEU A 1 216 ? -0.949 9.712 27.304 1.00 94.38 216 LEU A CA 1
ATOM 1618 C C . LEU A 1 216 ? -0.127 11.004 27.389 1.00 94.38 216 LEU A C 1
ATOM 1620 O O . LEU A 1 216 ? -0.500 12.038 26.839 1.00 94.38 216 LEU A O 1
ATOM 1624 N N . ALA A 1 217 ? 1.015 10.952 28.068 1.00 91.62 217 ALA A N 1
ATOM 1625 C CA . ALA A 1 217 ? 1.879 12.115 28.262 1.00 91.62 217 ALA A CA 1
ATOM 1626 C C . ALA A 1 217 ? 2.978 12.181 27.194 1.00 91.62 217 ALA A C 1
ATOM 1628 O O . ALA A 1 217 ? 3.254 13.235 26.611 1.00 91.62 217 ALA A O 1
ATOM 1629 N N . THR A 1 218 ? 3.621 11.045 26.933 1.00 95.69 218 THR A N 1
ATOM 1630 C CA . THR A 1 218 ? 4.831 10.975 26.117 1.00 95.69 218 THR A CA 1
ATOM 1631 C C . THR A 1 218 ? 4.514 10.627 24.668 1.00 95.69 218 THR A C 1
ATOM 1633 O O . THR A 1 218 ? 5.168 11.172 23.779 1.00 95.69 218 THR A O 1
ATOM 1636 N N . TRP A 1 219 ? 3.502 9.789 24.411 1.00 95.94 219 TRP A N 1
ATOM 1637 C CA . TRP A 1 219 ? 3.133 9.384 23.046 1.00 95.94 219 TRP A CA 1
ATOM 1638 C C . TRP A 1 219 ? 2.714 10.567 22.151 1.00 95.94 219 TRP A C 1
ATOM 1640 O O . TRP A 1 219 ? 3.317 10.730 21.090 1.00 95.94 219 TRP A O 1
ATOM 1650 N N . PRO A 1 220 ? 1.807 11.483 22.558 1.00 94.12 220 PRO A N 1
ATOM 1651 C CA . PRO A 1 220 ? 1.440 12.619 21.707 1.00 94.12 220 PRO A CA 1
ATOM 1652 C C . PRO A 1 220 ? 2.621 13.562 21.441 1.00 94.12 220 PRO A C 1
ATOM 1654 O O . PRO A 1 220 ? 2.751 14.116 20.353 1.00 94.12 220 PRO A O 1
ATOM 1657 N N . THR A 1 221 ? 3.522 13.712 22.419 1.00 92.06 221 THR A N 1
ATOM 1658 C CA . THR A 1 221 ? 4.753 14.501 22.263 1.00 92.06 221 THR A CA 1
ATOM 1659 C C . THR A 1 221 ? 5.718 13.843 21.274 1.00 92.06 221 THR A C 1
ATOM 1661 O O . THR A 1 221 ? 6.287 14.538 20.431 1.00 92.06 221 THR A O 1
ATOM 1664 N N . LEU A 1 222 ? 5.870 12.512 21.329 1.00 93.00 222 LEU A N 1
ATOM 1665 C CA . LEU A 1 222 ? 6.633 11.751 20.340 1.00 93.00 222 LEU A CA 1
ATOM 1666 C C . LEU A 1 222 ? 6.067 11.969 18.936 1.00 93.00 222 LEU A C 1
ATOM 1668 O O . LEU A 1 222 ? 6.846 12.281 18.045 1.00 93.00 222 LEU A O 1
ATOM 1672 N N . LEU A 1 223 ? 4.746 11.857 18.744 1.00 90.56 223 LEU A N 1
ATOM 1673 C CA . LEU A 1 223 ? 4.116 12.075 17.437 1.00 90.56 223 LEU A CA 1
ATOM 1674 C C . LEU A 1 223 ? 4.402 13.486 16.909 1.00 90.56 223 LEU A C 1
ATOM 1676 O O . LEU A 1 223 ? 4.881 13.632 15.787 1.00 90.56 223 LEU A O 1
ATOM 1680 N N . SER A 1 224 ? 4.200 14.523 17.727 1.00 87.19 224 SER A N 1
ATOM 1681 C CA . SER A 1 224 ? 4.519 15.900 17.335 1.00 87.19 224 SER A CA 1
ATOM 1682 C C . SER A 1 224 ? 5.989 16.064 16.948 1.00 87.19 224 SER A C 1
ATOM 1684 O O . SER A 1 224 ? 6.289 16.697 15.941 1.00 87.19 224 SER A O 1
ATOM 1686 N N . ASN A 1 225 ? 6.918 15.471 17.701 1.00 86.25 225 ASN A N 1
ATOM 1687 C CA . ASN A 1 225 ? 8.343 15.542 17.380 1.00 86.25 225 ASN A CA 1
ATOM 1688 C C . ASN A 1 225 ? 8.688 14.758 16.108 1.00 86.25 225 ASN A C 1
ATOM 1690 O O . ASN A 1 225 ? 9.475 15.238 15.301 1.00 86.25 225 ASN A O 1
ATOM 1694 N N . PHE A 1 226 ? 8.092 13.583 15.923 1.00 84.38 226 PHE A N 1
ATOM 1695 C CA . PHE A 1 226 ? 8.315 12.709 14.777 1.00 84.38 226 PHE A CA 1
ATOM 1696 C C . PHE A 1 226 ? 7.814 13.333 13.467 1.00 84.38 226 PHE A C 1
ATOM 1698 O O . PHE A 1 226 ? 8.535 13.291 12.476 1.00 84.38 226 PHE A O 1
ATOM 1705 N N . TYR A 1 227 ? 6.637 13.970 13.468 1.00 79.31 227 TYR A N 1
ATOM 1706 C CA . TYR A 1 227 ? 6.060 14.579 12.262 1.00 79.31 227 TYR A CA 1
ATOM 1707 C C . TYR A 1 227 ? 6.465 16.034 12.023 1.00 79.31 227 TYR A C 1
ATOM 1709 O O . TYR A 1 227 ? 6.579 16.451 10.875 1.00 79.31 227 TYR A O 1
ATOM 1717 N N . LEU A 1 228 ? 6.612 16.839 13.081 1.00 76.00 228 LEU A N 1
ATOM 1718 C CA . LEU A 1 228 ? 6.710 18.300 12.952 1.00 76.00 228 LEU A CA 1
ATOM 1719 C C . LEU A 1 228 ? 8.109 18.846 13.236 1.00 76.00 228 LEU A C 1
ATOM 1721 O O . LEU A 1 228 ? 8.348 20.030 12.991 1.00 76.00 228 LEU A O 1
ATOM 1725 N N . SER A 1 229 ? 9.033 18.039 13.772 1.00 66.94 229 SER A N 1
ATOM 1726 C CA . SER A 1 229 ? 10.380 18.526 14.063 1.00 66.94 229 SER A CA 1
ATOM 1727 C C . SER A 1 229 ? 11.313 18.352 12.865 1.00 66.94 229 SER A C 1
ATOM 1729 O O . SER A 1 229 ? 11.606 17.214 12.487 1.00 66.94 229 SER A O 1
ATOM 1731 N N . PRO A 1 230 ? 11.924 19.441 12.354 1.00 51.84 230 PRO A N 1
ATOM 1732 C CA . PRO A 1 230 ? 13.016 19.335 11.396 1.00 51.84 230 PRO A CA 1
ATOM 1733 C C . PRO A 1 230 ? 14.144 18.450 11.934 1.00 51.84 230 PRO A C 1
ATOM 1735 O O . PRO A 1 230 ? 14.753 17.732 11.161 1.00 51.84 230 PRO A O 1
ATOM 1738 N N . THR A 1 231 ? 14.383 18.436 13.256 1.00 45.53 231 THR A N 1
ATOM 1739 C CA . THR A 1 231 ? 15.465 17.658 13.887 1.00 45.53 231 THR A CA 1
ATOM 1740 C C . THR A 1 231 ? 15.222 16.157 13.970 1.00 45.53 231 THR A C 1
ATOM 1742 O O . THR A 1 231 ? 16.203 15.420 14.016 1.00 45.53 231 THR A O 1
ATOM 1745 N N . ALA A 1 232 ? 13.967 15.693 13.945 1.00 49.50 232 ALA A N 1
ATOM 1746 C CA . ALA A 1 232 ? 13.657 14.263 13.843 1.00 49.50 232 ALA A CA 1
ATOM 1747 C C . ALA A 1 232 ? 14.037 13.711 12.460 1.00 49.50 232 ALA A C 1
ATOM 1749 O O . ALA A 1 232 ? 14.486 12.575 12.352 1.00 49.50 232 ALA A O 1
ATOM 1750 N N . VAL A 1 233 ? 13.945 14.567 11.438 1.00 45.00 233 VAL A N 1
ATOM 1751 C CA . VAL A 1 233 ? 14.413 14.319 10.069 1.00 45.00 233 VAL A CA 1
ATOM 1752 C C . VAL A 1 233 ? 15.898 14.693 9.895 1.00 45.00 233 VAL A C 1
ATOM 1754 O O . VAL A 1 233 ? 16.556 14.179 9.000 1.00 45.00 233 VAL A O 1
ATOM 1757 N N . SER A 1 234 ? 16.464 15.573 10.737 1.00 37.56 234 SER A N 1
ATOM 1758 C CA . SER A 1 234 ? 17.752 16.236 10.462 1.00 37.56 234 SER A CA 1
ATOM 1759 C C . SER A 1 234 ? 18.934 15.902 11.371 1.00 37.56 234 SER A C 1
ATOM 1761 O O . SER A 1 234 ? 19.921 16.638 11.297 1.00 37.56 234 SER A O 1
ATOM 1763 N N . ALA A 1 235 ? 18.922 14.870 12.219 1.00 38.53 235 ALA A N 1
ATOM 1764 C CA . ALA A 1 235 ? 20.141 14.602 13.000 1.00 38.53 235 ALA A CA 1
ATOM 1765 C C . ALA A 1 235 ? 21.186 13.718 12.309 1.00 38.53 235 ALA A C 1
ATOM 1767 O O . ALA A 1 235 ? 22.262 13.586 12.872 1.00 38.53 235 ALA A O 1
ATOM 1768 N N . ASN A 1 236 ? 20.943 13.214 11.089 1.00 41.66 236 ASN A N 1
ATOM 1769 C CA . ASN A 1 236 ? 21.984 12.606 10.242 1.00 41.66 236 ASN A CA 1
ATOM 1770 C C . ASN A 1 236 ? 21.715 12.819 8.732 1.00 41.66 236 ASN A C 1
ATOM 1772 O O . ASN A 1 236 ? 21.715 11.866 7.963 1.00 41.66 236 ASN A O 1
ATOM 1776 N N . ALA A 1 237 ? 21.532 14.089 8.343 1.00 44.38 237 ALA A N 1
ATOM 1777 C CA . ALA A 1 237 ? 21.137 14.615 7.025 1.00 44.38 237 ALA A CA 1
ATOM 1778 C C . ALA A 1 237 ? 19.622 14.697 6.800 1.00 44.38 237 ALA A C 1
ATOM 1780 O O . ALA A 1 237 ? 18.897 13.726 6.970 1.00 44.38 237 ALA A O 1
ATOM 1781 N N . ALA A 1 238 ? 19.152 15.892 6.428 1.00 53.62 238 ALA A N 1
ATOM 1782 C CA . ALA A 1 238 ? 17.768 16.108 6.022 1.00 53.62 238 ALA A CA 1
ATOM 1783 C C . ALA A 1 238 ? 17.389 15.116 4.912 1.00 53.62 238 ALA A C 1
ATOM 1785 O O . ALA A 1 238 ? 18.167 14.938 3.971 1.00 53.62 238 ALA A O 1
ATOM 1786 N N . LEU A 1 239 ? 16.211 14.492 5.012 1.00 62.78 239 LEU A N 1
ATOM 1787 C CA . LEU A 1 239 ? 15.664 13.707 3.909 1.00 62.78 239 LEU A CA 1
ATOM 1788 C C . LEU A 1 239 ? 15.560 14.608 2.680 1.00 62.78 239 LEU A C 1
ATOM 1790 O O . LEU A 1 239 ? 14.984 15.692 2.730 1.00 62.78 239 LEU A O 1
ATOM 1794 N N . TYR A 1 240 ? 16.184 14.174 1.591 1.00 68.62 240 TYR A N 1
ATOM 1795 C CA . TYR A 1 240 ? 16.107 14.875 0.321 1.00 68.62 240 TYR A CA 1
ATOM 1796 C C . TYR A 1 240 ? 14.835 14.475 -0.422 1.00 68.62 240 TYR A C 1
ATOM 1798 O O . TYR A 1 240 ? 14.439 13.304 -0.344 1.00 68.62 240 TYR A O 1
ATOM 1806 N N . PRO A 1 241 ? 14.229 15.401 -1.192 1.00 78.62 241 PRO A N 1
ATOM 1807 C CA . PRO A 1 241 ? 13.142 15.045 -2.082 1.00 78.62 241 PRO A CA 1
ATOM 1808 C C . PRO A 1 241 ? 13.563 13.895 -3.002 1.00 78.62 241 PRO A C 1
ATOM 1810 O O . PRO A 1 241 ? 14.676 13.937 -3.550 1.00 78.62 241 PRO A O 1
ATOM 1813 N N . PRO A 1 242 ? 12.703 12.880 -3.179 1.00 86.56 242 PRO A N 1
ATOM 1814 C CA . PRO A 1 242 ? 12.988 11.791 -4.096 1.00 86.56 242 PRO A CA 1
ATOM 1815 C C . PRO A 1 242 ? 13.164 12.317 -5.524 1.00 86.56 242 PRO A C 1
ATOM 1817 O O . PRO A 1 242 ? 12.594 13.338 -5.912 1.00 86.56 242 PRO A O 1
ATOM 1820 N N . THR A 1 243 ? 13.949 11.608 -6.328 1.00 87.69 243 THR A N 1
ATOM 1821 C CA . THR A 1 243 ? 14.113 11.893 -7.757 1.00 87.69 243 THR A CA 1
ATOM 1822 C C . THR A 1 243 ? 13.461 10.794 -8.573 1.00 87.69 243 THR A C 1
ATOM 1824 O O . THR A 1 243 ? 13.640 9.614 -8.275 1.00 87.69 243 THR A O 1
ATOM 1827 N N . LEU A 1 244 ? 12.738 11.178 -9.618 1.00 89.94 244 LEU A N 1
ATOM 1828 C CA . LEU A 1 244 ? 12.008 10.261 -10.476 1.00 89.94 244 LEU A CA 1
ATOM 1829 C C . LEU A 1 244 ? 12.270 10.619 -11.936 1.00 89.94 244 LEU A C 1
ATOM 1831 O O . LEU A 1 244 ? 11.905 11.705 -12.382 1.00 89.94 244 LEU A O 1
ATOM 1835 N N . ASP A 1 245 ? 12.849 9.673 -12.666 1.00 86.44 245 ASP A N 1
ATOM 1836 C CA . ASP A 1 245 ? 13.164 9.805 -14.082 1.00 86.44 245 ASP A CA 1
ATOM 1837 C C . ASP A 1 245 ? 12.369 8.776 -14.888 1.00 86.44 245 ASP A C 1
ATOM 1839 O O . ASP A 1 245 ? 12.433 7.572 -14.627 1.00 86.44 245 ASP A O 1
ATOM 1843 N N . LEU A 1 246 ? 11.633 9.237 -15.902 1.00 88.44 246 LEU A N 1
ATOM 1844 C CA . LEU A 1 246 ? 11.043 8.345 -16.899 1.00 88.44 246 LEU A CA 1
ATOM 1845 C C . LEU A 1 246 ? 12.125 8.010 -17.927 1.00 88.44 246 LEU A C 1
ATOM 1847 O O . LEU A 1 246 ? 12.605 8.890 -18.639 1.00 88.44 246 LEU A O 1
ATOM 1851 N N . ILE A 1 247 ? 12.524 6.741 -17.987 1.00 82.31 247 ILE A N 1
ATOM 1852 C CA . ILE A 1 247 ? 13.619 6.280 -18.849 1.00 82.31 247 ILE A CA 1
ATOM 1853 C C . ILE A 1 247 ? 13.135 6.239 -20.296 1.00 82.31 247 ILE A C 1
ATOM 1855 O O . ILE A 1 247 ? 13.799 6.745 -21.201 1.00 82.31 247 ILE A O 1
ATOM 1859 N N . ASN A 1 248 ? 11.975 5.620 -20.516 1.00 80.06 248 ASN A N 1
ATOM 1860 C CA . ASN A 1 248 ? 11.301 5.600 -21.803 1.00 80.06 248 ASN A CA 1
ATOM 1861 C C . ASN A 1 248 ? 9.833 5.196 -21.680 1.00 80.06 248 ASN A C 1
ATOM 1863 O O . ASN A 1 248 ? 9.423 4.499 -20.753 1.00 80.06 248 ASN A O 1
ATOM 1867 N N . SER A 1 249 ? 9.058 5.592 -22.683 1.00 83.19 249 SER A N 1
ATOM 1868 C CA . SER A 1 249 ? 7.709 5.097 -22.914 1.00 83.19 249 SER A CA 1
ATOM 1869 C C . SER A 1 249 ? 7.587 4.596 -24.340 1.00 83.19 249 SER A C 1
ATOM 1871 O O . SER A 1 249 ? 7.988 5.282 -25.272 1.00 83.19 249 SER A O 1
ATOM 1873 N N . PHE A 1 250 ? 7.016 3.411 -24.528 1.00 82.38 250 PHE A N 1
ATOM 1874 C CA . PHE A 1 250 ? 6.710 2.898 -25.856 1.00 82.38 250 PHE A CA 1
ATOM 1875 C C . PHE A 1 250 ? 5.332 2.232 -25.878 1.00 82.38 250 PHE A C 1
ATOM 1877 O O . PHE A 1 250 ? 5.034 1.470 -24.964 1.00 82.38 250 PHE A O 1
ATOM 1884 N N . PRO A 1 251 ? 4.547 2.379 -26.953 1.00 83.94 251 PRO A N 1
ATOM 1885 C CA . PRO A 1 251 ? 4.734 3.403 -27.969 1.00 83.94 251 PRO A CA 1
ATOM 1886 C C . PRO A 1 251 ? 4.304 4.774 -27.402 1.00 83.94 251 PRO A C 1
ATOM 1888 O O . PRO A 1 251 ? 3.450 4.846 -26.521 1.00 83.94 251 PRO A O 1
ATOM 1891 N N . GLU A 1 252 ? 4.893 5.866 -27.886 1.00 75.94 252 GLU A N 1
ATOM 1892 C CA . GLU A 1 252 ? 4.451 7.225 -27.509 1.00 75.94 252 GLU A CA 1
ATOM 1893 C C . GLU A 1 252 ? 3.221 7.676 -28.324 1.00 75.94 252 GLU A C 1
ATOM 1895 O O . GLU A 1 252 ? 2.455 8.536 -27.891 1.00 75.94 252 GLU A O 1
ATOM 1900 N N . ALA A 1 253 ? 3.006 7.060 -29.491 1.00 81.62 253 ALA A N 1
ATOM 1901 C CA . ALA A 1 253 ? 1.867 7.281 -30.377 1.00 81.62 253 ALA A CA 1
ATOM 1902 C C . ALA A 1 253 ? 1.248 5.949 -30.815 1.00 81.62 253 ALA A C 1
ATOM 1904 O O . ALA A 1 253 ? 1.899 4.910 -30.742 1.00 81.62 253 ALA A O 1
ATOM 1905 N N . ASP A 1 254 ? -0.002 5.974 -31.277 1.00 86.44 254 ASP A N 1
ATOM 1906 C CA . ASP A 1 254 ? -0.749 4.774 -31.681 1.00 86.44 254 ASP A CA 1
ATOM 1907 C C . ASP A 1 254 ? -0.888 3.736 -30.548 1.00 86.44 254 ASP A C 1
ATOM 1909 O O . ASP A 1 254 ? -0.986 2.524 -30.785 1.00 86.44 254 ASP A O 1
ATOM 1913 N N . ALA A 1 255 ? -0.883 4.212 -29.298 1.00 93.56 255 ALA A N 1
ATOM 1914 C CA . ALA A 1 255 ? -1.172 3.388 -28.138 1.00 93.56 255 ALA A CA 1
ATOM 1915 C C . ALA A 1 255 ? -2.649 2.972 -28.172 1.00 93.56 255 ALA A C 1
ATOM 1917 O O . ALA A 1 255 ? -3.526 3.776 -28.491 1.00 93.56 255 ALA A O 1
ATOM 1918 N N . ASN A 1 256 ? -2.934 1.710 -27.870 1.00 93.00 256 ASN A N 1
ATOM 1919 C CA . ASN A 1 256 ? -4.291 1.174 -27.744 1.00 93.00 256 ASN A CA 1
ATOM 1920 C C . ASN A 1 256 ? -4.244 -0.207 -27.081 1.00 93.00 256 ASN A C 1
ATOM 1922 O O . ASN A 1 256 ? -3.170 -0.731 -26.788 1.00 93.00 256 ASN A O 1
ATOM 1926 N N . VAL A 1 257 ? -5.404 -0.827 -26.858 1.00 91.00 257 VAL A N 1
ATOM 1927 C CA . VAL A 1 257 ? -5.487 -2.097 -26.117 1.00 91.00 257 VAL A CA 1
ATOM 1928 C C . VAL A 1 257 ? -4.782 -3.279 -26.800 1.00 91.00 257 VAL A C 1
ATOM 1930 O O . VAL A 1 257 ? -4.529 -4.292 -26.150 1.00 91.00 257 VAL A O 1
ATOM 1933 N N . LEU A 1 258 ? -4.427 -3.154 -28.083 1.00 89.12 258 LEU A N 1
ATOM 1934 C CA . LEU A 1 258 ? -3.610 -4.114 -28.834 1.00 89.12 258 LEU A CA 1
ATOM 1935 C C . LEU A 1 258 ? -2.135 -3.687 -28.949 1.00 89.12 258 LEU A C 1
ATOM 1937 O O . LEU A 1 258 ? -1.319 -4.441 -29.471 1.00 89.12 258 LEU A O 1
ATOM 1941 N N . ASN A 1 259 ? -1.788 -2.497 -28.461 1.00 89.88 259 ASN A N 1
ATOM 1942 C CA . ASN A 1 259 ? -0.451 -1.911 -28.440 1.00 89.88 259 ASN A CA 1
ATOM 1943 C C . ASN A 1 259 ? -0.244 -1.111 -27.129 1.00 89.88 259 ASN A C 1
ATOM 1945 O O . ASN A 1 259 ? -0.191 0.124 -27.158 1.00 89.88 259 ASN A O 1
ATOM 1949 N N . PRO A 1 260 ? -0.206 -1.794 -25.965 1.00 93.25 260 PRO A N 1
ATOM 1950 C CA . PRO A 1 260 ? -0.176 -1.158 -24.650 1.00 93.25 260 PRO A CA 1
ATOM 1951 C C . PRO A 1 260 ? 1.121 -0.378 -24.420 1.00 93.25 260 PRO A C 1
ATOM 1953 O O . PRO A 1 260 ? 2.166 -0.685 -25.003 1.00 93.25 260 PRO A O 1
ATOM 1956 N N . VAL A 1 261 ? 1.078 0.607 -23.524 1.00 93.81 261 VAL A N 1
ATOM 1957 C CA . VAL A 1 261 ? 2.249 1.431 -23.207 1.00 93.81 261 VAL A CA 1
ATOM 1958 C C . VAL A 1 261 ? 3.107 0.739 -22.159 1.00 93.81 261 VAL A C 1
ATOM 1960 O O . VAL A 1 261 ? 2.635 0.445 -21.069 1.00 93.81 261 VAL A O 1
ATOM 1963 N N . HIS A 1 262 ? 4.376 0.520 -22.472 1.00 92.25 262 HIS A N 1
ATOM 1964 C CA . HIS A 1 262 ? 5.432 0.178 -21.532 1.00 92.25 262 HIS A CA 1
ATOM 1965 C C . HIS A 1 262 ? 6.146 1.460 -21.115 1.00 92.25 262 HIS A C 1
ATOM 1967 O O . HIS A 1 262 ? 6.726 2.130 -21.968 1.00 92.25 262 HIS A O 1
ATOM 1973 N N . LEU A 1 263 ? 6.125 1.777 -19.827 1.00 90.94 263 LEU A N 1
ATOM 1974 C CA . LEU A 1 263 ? 6.820 2.904 -19.220 1.00 90.94 263 LEU A CA 1
ATOM 1975 C C . LEU A 1 263 ? 7.912 2.369 -18.293 1.00 90.94 263 LEU A C 1
ATOM 1977 O O . LEU A 1 263 ? 7.577 1.799 -17.261 1.00 90.94 263 LEU A O 1
ATOM 1981 N N . ALA A 1 264 ? 9.189 2.558 -18.620 1.00 86.88 264 ALA A N 1
ATOM 1982 C CA . ALA A 1 264 ? 10.274 2.293 -17.676 1.00 86.88 264 ALA A CA 1
ATOM 1983 C C . ALA A 1 264 ? 10.623 3.559 -16.894 1.00 86.88 264 ALA A C 1
ATOM 1985 O O . ALA A 1 264 ? 10.617 4.665 -17.445 1.00 86.88 264 ALA A O 1
ATOM 1986 N N . PHE A 1 265 ? 10.970 3.395 -15.624 1.00 87.19 265 PHE A N 1
ATOM 1987 C CA . PHE A 1 265 ? 11.313 4.502 -14.744 1.00 87.19 265 PHE A CA 1
ATOM 1988 C C . PHE A 1 265 ? 12.441 4.131 -13.782 1.00 87.19 265 PHE A C 1
ATOM 1990 O O . PHE A 1 265 ? 12.697 2.961 -13.496 1.00 87.19 265 PHE A O 1
ATOM 1997 N N . GLN A 1 266 ? 13.099 5.166 -13.270 1.00 86.06 266 GLN A N 1
ATOM 1998 C CA . GLN A 1 266 ? 14.041 5.087 -12.168 1.00 86.06 266 GLN A CA 1
ATOM 1999 C C . GLN A 1 266 ? 13.558 6.020 -11.060 1.00 86.06 266 GLN A C 1
ATOM 2001 O O . GLN A 1 266 ? 13.434 7.225 -11.265 1.00 86.06 266 GLN A O 1
ATOM 2006 N N . LEU A 1 267 ? 13.295 5.460 -9.887 1.00 87.12 267 LEU A N 1
ATOM 2007 C CA . LEU A 1 267 ? 12.986 6.196 -8.671 1.00 87.12 267 LEU A CA 1
ATOM 2008 C C . LEU A 1 267 ? 14.163 6.058 -7.711 1.00 87.12 267 LEU A C 1
ATOM 2010 O O . LEU A 1 267 ? 14.567 4.946 -7.392 1.00 87.12 267 LEU A O 1
ATOM 2014 N N . THR A 1 268 ? 14.682 7.171 -7.215 1.00 82.50 268 THR A N 1
ATOM 2015 C CA . THR A 1 268 ? 15.735 7.180 -6.198 1.00 82.50 268 THR A CA 1
ATOM 2016 C C . THR A 1 268 ? 15.272 8.004 -5.014 1.00 82.50 268 THR A C 1
ATOM 2018 O O . THR A 1 268 ? 14.798 9.130 -5.177 1.00 82.50 268 THR A O 1
ATOM 2021 N N . GLY A 1 269 ? 15.413 7.460 -3.812 1.00 79.56 269 GLY A N 1
ATOM 2022 C CA . GLY A 1 269 ? 15.049 8.175 -2.600 1.00 79.56 269 GLY A CA 1
ATOM 2023 C C . GLY A 1 269 ? 15.404 7.408 -1.339 1.00 79.56 269 GLY A C 1
ATOM 2024 O O . GLY A 1 269 ? 15.774 6.236 -1.376 1.00 79.56 269 GLY A O 1
ATOM 2025 N N . ARG A 1 270 ? 15.273 8.101 -0.213 1.00 77.38 270 ARG A N 1
ATOM 2026 C CA . ARG A 1 270 ? 15.320 7.518 1.126 1.00 77.38 270 ARG A CA 1
ATOM 2027 C C . ARG A 1 270 ? 13.963 7.669 1.774 1.00 77.38 270 ARG A C 1
ATOM 2029 O O . ARG A 1 270 ? 13.267 8.645 1.485 1.00 77.38 270 ARG A O 1
ATOM 2036 N N . ASP A 1 271 ? 13.609 6.722 2.635 1.00 73.31 271 ASP A N 1
ATOM 2037 C CA . ASP A 1 271 ? 12.367 6.773 3.401 1.00 73.31 271 ASP A CA 1
ATOM 2038 C C . ASP A 1 271 ? 11.151 7.048 2.497 1.00 73.31 271 ASP A C 1
ATOM 2040 O O . ASP A 1 271 ? 10.281 7.868 2.799 1.00 73.31 271 ASP A O 1
ATOM 2044 N N . LEU A 1 272 ? 11.124 6.390 1.334 1.00 79.62 272 LEU A N 1
ATOM 2045 C CA . LEU A 1 272 ? 10.012 6.457 0.392 1.00 79.62 272 LEU A CA 1
ATOM 2046 C C . LEU A 1 272 ? 8.755 5.899 1.077 1.00 79.62 272 LEU A C 1
ATOM 2048 O O . LEU A 1 272 ? 8.751 4.775 1.581 1.00 79.62 272 LEU A O 1
ATOM 2052 N N . ALA A 1 273 ? 7.696 6.703 1.120 1.00 75.25 273 ALA A N 1
ATOM 2053 C CA . ALA A 1 273 ? 6.444 6.354 1.777 1.00 75.25 273 ALA A CA 1
ATOM 2054 C C . ALA A 1 273 ? 5.484 5.691 0.786 1.00 75.25 273 ALA A C 1
ATOM 2056 O O . ALA A 1 273 ? 5.121 4.527 0.960 1.00 75.25 273 ALA A O 1
ATOM 2057 N N . ASP A 1 274 ? 5.134 6.404 -0.284 1.00 79.00 274 ASP A N 1
ATOM 2058 C CA . ASP A 1 274 ? 4.225 5.910 -1.309 1.00 79.00 274 ASP A CA 1
ATOM 2059 C C . ASP A 1 274 ? 4.703 6.261 -2.714 1.00 79.00 274 ASP A C 1
ATOM 2061 O O . ASP A 1 274 ? 5.349 7.280 -2.966 1.00 79.00 274 ASP A O 1
ATOM 2065 N N . VAL A 1 275 ? 4.376 5.363 -3.639 1.00 87.69 275 VAL A N 1
ATOM 2066 C CA . VAL A 1 275 ? 4.648 5.499 -5.065 1.00 87.69 275 VAL A CA 1
ATOM 2067 C C . VAL A 1 275 ? 3.375 5.116 -5.792 1.00 87.69 275 VAL A C 1
ATOM 2069 O O . VAL A 1 275 ? 2.827 4.035 -5.580 1.00 87.69 275 VAL A O 1
ATOM 2072 N N . HIS A 1 276 ? 2.894 6.009 -6.641 1.00 88.75 276 HIS A N 1
ATOM 2073 C CA . HIS A 1 276 ? 1.650 5.856 -7.372 1.00 88.75 276 HIS A CA 1
ATOM 2074 C C . HIS A 1 276 ? 1.893 5.980 -8.865 1.00 88.75 276 HIS A C 1
ATOM 2076 O O . HIS A 1 276 ? 2.619 6.867 -9.311 1.00 88.75 276 HIS A O 1
ATOM 2082 N N . ILE A 1 277 ? 1.237 5.120 -9.633 1.00 91.25 277 ILE A N 1
ATOM 2083 C CA . ILE A 1 277 ? 1.056 5.273 -11.068 1.00 91.25 277 ILE A CA 1
ATOM 2084 C C . ILE A 1 277 ? -0.124 6.208 -11.311 1.00 91.25 277 ILE A C 1
ATOM 2086 O O . ILE A 1 277 ? -1.173 6.069 -10.683 1.00 91.25 277 ILE A O 1
ATOM 2090 N N . LEU A 1 278 ? 0.041 7.132 -12.253 1.00 93.00 278 LEU A N 1
ATOM 2091 C CA . LEU A 1 278 ? -0.995 8.054 -12.693 1.00 93.00 278 LEU A CA 1
ATOM 2092 C C . LEU A 1 278 ? -1.195 7.887 -14.191 1.00 93.00 278 LEU A C 1
ATOM 2094 O O . LEU A 1 278 ? -0.239 8.012 -14.955 1.00 93.00 278 LEU A O 1
ATOM 2098 N N . ALA A 1 279 ? -2.440 7.687 -14.612 1.00 94.94 279 ALA A N 1
ATOM 2099 C CA . ALA A 1 279 ? -2.830 7.814 -16.011 1.00 94.94 279 ALA A CA 1
ATOM 2100 C C . ALA A 1 279 ? -4.071 8.696 -16.124 1.00 94.94 279 ALA A C 1
ATOM 2102 O O . ALA A 1 279 ? -5.004 8.601 -15.320 1.00 94.94 279 ALA A O 1
ATOM 2103 N N . GLY A 1 280 ? -4.105 9.568 -17.123 1.00 95.31 280 GLY A N 1
ATOM 2104 C CA . GLY A 1 280 ? -5.226 10.476 -17.308 1.00 95.31 280 GLY A CA 1
ATOM 2105 C C . GLY A 1 280 ? -5.280 11.100 -18.689 1.00 95.31 280 GLY A C 1
ATOM 2106 O O . GLY A 1 280 ? -4.380 10.933 -19.503 1.00 95.31 280 GLY A O 1
ATOM 2107 N N . GLN A 1 281 ? -6.375 11.794 -18.962 1.00 96.19 281 GLN A N 1
ATOM 2108 C CA . GLN A 1 281 ? -6.675 12.412 -20.245 1.00 96.19 281 GLN A CA 1
ATOM 2109 C C . GLN A 1 281 ? -6.483 13.928 -20.163 1.00 96.19 281 GLN A C 1
ATOM 2111 O O . GLN A 1 281 ? -6.894 14.562 -19.187 1.00 96.19 281 GLN A O 1
ATOM 2116 N N . PHE A 1 282 ? -5.933 14.518 -21.222 1.00 95.94 282 PHE A N 1
ATOM 2117 C CA . PHE A 1 282 ? -6.086 15.947 -21.472 1.00 95.94 282 PHE A CA 1
ATOM 2118 C C . PHE A 1 282 ? -7.474 16.192 -22.066 1.00 95.94 282 PHE A C 1
ATOM 2120 O O . PHE A 1 282 ? -7.768 15.758 -23.181 1.00 95.94 282 PHE A O 1
ATOM 2127 N N . THR A 1 283 ? -8.349 16.845 -21.309 1.00 93.00 283 THR A N 1
ATOM 2128 C CA . THR A 1 283 ? -9.698 17.188 -21.768 1.00 93.00 283 THR A CA 1
ATOM 2129 C C . THR A 1 283 ? -9.650 18.303 -22.816 1.00 93.00 283 THR A C 1
ATOM 2131 O O . THR A 1 283 ? -8.651 19.008 -22.949 1.00 93.00 283 THR A O 1
ATOM 2134 N N . GLU A 1 284 ? -10.734 18.484 -23.577 1.00 90.38 284 GLU A N 1
ATOM 2135 C CA . GLU A 1 284 ? -10.805 19.496 -24.649 1.00 90.38 284 GLU A CA 1
ATOM 2136 C C . GLU A 1 284 ? -10.550 20.933 -24.155 1.00 90.38 284 GLU A C 1
ATOM 2138 O O . GLU A 1 284 ? -10.036 21.766 -24.898 1.00 90.38 284 GLU A O 1
ATOM 2143 N N . ASP A 1 285 ? -10.879 21.218 -22.893 1.00 90.56 285 ASP A N 1
ATOM 2144 C CA . ASP A 1 285 ? -10.623 22.492 -22.209 1.00 90.56 285 ASP A CA 1
ATOM 2145 C C . ASP A 1 285 ? -9.191 22.615 -21.643 1.00 90.56 285 ASP A C 1
ATOM 2147 O O . ASP A 1 285 ? -8.867 23.606 -20.992 1.00 90.56 285 ASP A O 1
ATOM 2151 N N . GLY A 1 286 ? -8.326 21.627 -21.895 1.00 90.38 286 GLY A N 1
ATOM 2152 C CA . GLY A 1 286 ? -6.921 21.606 -21.487 1.00 90.38 286 GLY A CA 1
ATOM 2153 C C . GLY A 1 286 ? -6.665 21.114 -20.061 1.00 90.38 286 GLY A C 1
ATOM 2154 O O . GLY A 1 286 ? -5.515 21.128 -19.621 1.00 90.38 286 GLY A O 1
ATOM 2155 N N . ARG A 1 287 ? -7.692 20.673 -19.321 1.00 94.44 287 ARG A N 1
ATOM 2156 C CA . ARG A 1 287 ? -7.509 20.139 -17.962 1.00 94.44 287 ARG A CA 1
ATOM 2157 C C . ARG A 1 287 ? -6.957 18.713 -17.981 1.00 94.44 287 ARG A C 1
ATOM 2159 O O . ARG A 1 287 ? -7.123 17.958 -18.935 1.00 94.44 287 ARG A O 1
ATOM 2166 N N . ARG A 1 288 ? -6.305 18.326 -16.884 1.00 95.12 288 ARG A N 1
ATOM 2167 C CA . ARG A 1 288 ? -5.736 16.986 -16.688 1.00 95.12 288 ARG A CA 1
ATOM 2168 C C . ARG A 1 288 ? -6.693 16.124 -15.872 1.00 95.12 288 ARG A C 1
ATOM 2170 O O . ARG A 1 288 ? -6.633 16.152 -14.647 1.00 95.12 288 ARG A O 1
ATOM 2177 N N . ARG A 1 289 ? -7.592 15.386 -16.530 1.00 95.31 289 ARG A N 1
ATOM 2178 C CA . ARG A 1 289 ? -8.526 14.462 -15.861 1.00 95.31 289 ARG A CA 1
ATOM 2179 C C . ARG A 1 289 ? -7.816 13.151 -15.548 1.00 95.31 289 ARG A C 1
ATOM 2181 O O . ARG A 1 289 ? -7.393 12.450 -16.460 1.00 95.31 289 ARG A O 1
ATOM 2188 N N . LEU A 1 290 ? -7.740 12.788 -14.278 1.00 94.25 290 LEU A N 1
ATOM 2189 C CA . LEU A 1 290 ? -7.170 11.522 -13.837 1.00 94.25 290 LEU A CA 1
ATOM 2190 C C . LEU A 1 290 ? -8.164 10.373 -14.071 1.00 94.25 290 LEU A C 1
ATOM 2192 O O . LEU A 1 290 ? -9.361 10.508 -13.804 1.00 94.25 290 LEU A O 1
ATOM 2196 N N . LEU A 1 291 ? -7.665 9.250 -14.585 1.00 94.06 291 LEU A N 1
ATOM 2197 C CA . LEU A 1 291 ? -8.436 8.036 -14.877 1.00 94.06 291 LEU A CA 1
ATOM 2198 C C . LEU A 1 291 ? -7.926 6.816 -14.102 1.00 94.06 291 LEU A C 1
ATOM 2200 O O . LEU A 1 291 ? -8.669 5.855 -13.916 1.00 94.06 291 LEU A O 1
ATOM 2204 N N . GLU A 1 292 ? -6.680 6.867 -13.639 1.00 90.50 292 GLU A N 1
ATOM 2205 C CA . GLU A 1 292 ? -6.008 5.794 -12.921 1.00 90.50 292 GLU A CA 1
ATOM 2206 C C . GLU A 1 292 ? -5.099 6.386 -11.846 1.00 90.50 292 GLU A C 1
ATOM 2208 O O . GLU A 1 292 ? -4.388 7.363 -12.097 1.00 90.50 292 GLU A O 1
ATOM 2213 N N . TYR A 1 293 ? -5.154 5.798 -10.654 1.00 87.19 293 TYR A N 1
ATOM 2214 C CA . TYR A 1 293 ? -4.294 6.132 -9.526 1.00 87.19 293 TYR A CA 1
ATOM 2215 C C . TYR A 1 293 ? -4.065 4.866 -8.709 1.00 87.19 293 TYR A C 1
ATOM 2217 O O . TYR A 1 293 ? -4.836 4.543 -7.803 1.00 87.19 293 TYR A O 1
ATOM 2225 N N . ASP A 1 294 ? -3.040 4.110 -9.082 1.00 82.38 294 ASP A N 1
ATOM 2226 C CA . ASP A 1 294 ? -2.743 2.821 -8.468 1.00 82.38 294 ASP A CA 1
ATOM 2227 C C . ASP A 1 294 ? -1.426 2.897 -7.705 1.00 82.38 294 ASP A C 1
ATOM 2229 O O . ASP A 1 294 ? -0.435 3.442 -8.181 1.00 82.38 294 ASP A O 1
ATOM 2233 N N . ARG A 1 295 ? -1.421 2.356 -6.488 1.00 83.56 295 ARG A N 1
ATOM 2234 C CA . ARG A 1 295 ? -0.213 2.247 -5.674 1.00 83.56 295 ARG A CA 1
ATOM 2235 C C . ARG A 1 295 ? 0.703 1.185 -6.273 1.00 83.56 295 ARG A C 1
ATOM 2237 O O . ARG A 1 295 ? 0.266 0.064 -6.537 1.00 83.56 295 ARG A O 1
ATOM 2244 N N . LEU A 1 296 ? 1.969 1.529 -6.462 1.00 84.31 296 LEU A N 1
ATOM 2245 C CA . LEU A 1 296 ? 2.996 0.572 -6.826 1.00 84.31 296 LEU A CA 1
ATOM 2246 C C . LEU A 1 296 ? 3.474 -0.137 -5.556 1.00 84.31 296 LEU A C 1
ATOM 2248 O O . LEU A 1 296 ? 3.924 0.499 -4.602 1.00 84.31 296 LEU A O 1
ATOM 2252 N N . ILE A 1 297 ? 3.336 -1.460 -5.541 1.00 79.44 297 ILE A N 1
ATOM 2253 C CA . ILE A 1 297 ? 3.706 -2.288 -4.393 1.00 79.44 297 ILE A CA 1
ATOM 2254 C C . ILE A 1 297 ? 5.217 -2.552 -4.462 1.00 79.44 297 ILE A C 1
ATOM 2256 O O . ILE A 1 297 ? 5.669 -3.113 -5.464 1.00 79.44 297 ILE A O 1
ATOM 2260 N N . PRO A 1 298 ? 6.002 -2.171 -3.438 1.00 79.12 298 PRO A N 1
ATOM 2261 C CA . PRO A 1 298 ? 7.435 -2.437 -3.424 1.00 79.12 298 PRO A CA 1
ATOM 2262 C C . PRO A 1 298 ? 7.724 -3.937 -3.313 1.00 79.12 298 PRO A C 1
ATOM 2264 O O . PRO A 1 298 ? 6.880 -4.730 -2.888 1.00 79.12 298 PRO A O 1
ATOM 2267 N N . GLN A 1 299 ? 8.957 -4.330 -3.640 1.00 77.19 299 GLN A N 1
ATOM 2268 C CA . GLN A 1 299 ? 9.411 -5.687 -3.357 1.00 77.19 299 GLN A CA 1
ATOM 2269 C C . GLN A 1 299 ? 9.337 -5.965 -1.851 1.00 77.19 299 GLN A C 1
ATOM 2271 O O . GLN A 1 299 ? 9.872 -5.181 -1.060 1.00 77.19 299 GLN A O 1
ATOM 2276 N N . PRO A 1 300 ? 8.740 -7.093 -1.438 1.00 79.31 300 PRO A N 1
ATOM 2277 C CA . PRO A 1 300 ? 8.588 -7.376 -0.029 1.00 79.31 300 PRO A CA 1
ATOM 2278 C C . PRO A 1 300 ? 9.926 -7.544 0.681 1.00 79.31 300 PRO A C 1
ATOM 2280 O O . PRO A 1 300 ? 10.882 -8.143 0.174 1.00 79.31 300 PRO A O 1
ATOM 2283 N N . THR A 1 301 ? 9.972 -7.039 1.905 1.00 79.56 301 THR A N 1
ATOM 2284 C CA . THR A 1 301 ? 10.950 -7.451 2.911 1.00 79.56 301 THR A CA 1
ATOM 2285 C C . THR A 1 301 ? 10.281 -8.397 3.897 1.00 79.56 301 THR A C 1
ATOM 2287 O O . THR A 1 301 ? 9.055 -8.457 3.975 1.00 79.56 301 THR A O 1
ATOM 2290 N N . TYR A 1 302 ? 11.077 -9.172 4.628 1.00 82.56 302 TYR A N 1
ATOM 2291 C CA . TYR A 1 302 ? 10.555 -10.141 5.583 1.00 82.56 302 TYR A CA 1
ATOM 2292 C C . TYR A 1 302 ? 11.118 -9.864 6.969 1.00 82.56 302 TYR A C 1
ATOM 2294 O O . TYR A 1 302 ? 12.330 -9.720 7.143 1.00 82.56 302 TYR A O 1
ATOM 2302 N N . LEU A 1 303 ? 10.229 -9.811 7.954 1.00 79.38 303 LEU A N 1
ATOM 2303 C CA . LEU A 1 303 ? 10.598 -9.843 9.361 1.00 79.38 303 LEU A CA 1
ATOM 2304 C C . LEU A 1 303 ? 11.166 -11.223 9.739 1.00 79.38 303 LEU A C 1
ATOM 2306 O O . LEU A 1 303 ? 10.885 -12.209 9.051 1.00 79.38 303 LEU A O 1
ATOM 2310 N N . PRO A 1 304 ? 11.907 -11.344 10.859 1.00 75.19 304 PRO A N 1
ATOM 2311 C CA . PRO A 1 304 ? 12.478 -12.620 11.306 1.00 75.19 304 PRO A CA 1
ATOM 2312 C C . PRO A 1 304 ? 11.455 -13.752 11.488 1.00 75.19 304 PRO A C 1
ATOM 2314 O O . PRO A 1 304 ? 11.791 -14.924 11.348 1.00 75.19 304 PRO A O 1
ATOM 2317 N N . ASN A 1 305 ? 10.197 -13.409 11.774 1.00 73.81 305 ASN A N 1
ATOM 2318 C CA . ASN A 1 305 ? 9.085 -14.354 11.898 1.00 73.81 305 ASN A CA 1
ATOM 2319 C C . ASN A 1 305 ? 8.465 -14.770 10.543 1.00 73.81 305 ASN A C 1
ATOM 2321 O O . ASN A 1 305 ? 7.472 -15.495 10.527 1.00 73.81 305 ASN A O 1
ATOM 2325 N N . GLY A 1 306 ? 9.023 -14.316 9.416 1.00 79.88 306 GLY A N 1
ATOM 2326 C CA . GLY A 1 306 ? 8.538 -14.596 8.064 1.00 79.88 306 GLY A CA 1
ATOM 2327 C C . GLY A 1 306 ? 7.411 -13.679 7.586 1.00 79.88 306 GLY A C 1
ATOM 2328 O O . GLY A 1 306 ? 6.905 -13.875 6.482 1.00 79.88 306 GLY A O 1
ATOM 2329 N N . ARG A 1 307 ? 7.004 -12.679 8.378 1.00 81.81 307 ARG A N 1
ATOM 2330 C CA . ARG A 1 307 ? 5.982 -11.714 7.964 1.00 81.81 307 ARG A CA 1
ATOM 2331 C C . ARG A 1 307 ? 6.507 -10.781 6.875 1.00 81.81 307 ARG A C 1
ATOM 2333 O O . ARG A 1 307 ? 7.576 -10.198 7.019 1.00 81.81 307 ARG A O 1
ATOM 2340 N N . GLU A 1 308 ? 5.694 -10.591 5.844 1.00 82.50 308 GLU A N 1
ATOM 2341 C CA . GLU A 1 308 ? 5.918 -9.637 4.760 1.00 82.50 308 GLU A CA 1
ATOM 2342 C C . GLU A 1 308 ? 5.741 -8.179 5.228 1.00 82.50 308 GLU A C 1
ATOM 2344 O O . GLU A 1 308 ? 4.768 -7.844 5.909 1.00 82.50 308 GLU A O 1
ATOM 2349 N N . LEU A 1 309 ? 6.668 -7.312 4.822 1.00 80.38 309 LEU A N 1
ATOM 2350 C CA . LEU A 1 309 ? 6.598 -5.859 4.935 1.00 80.38 309 LEU A CA 1
ATOM 2351 C C . LEU A 1 309 ? 6.749 -5.227 3.551 1.00 80.38 309 LEU A C 1
ATOM 2353 O O . LEU A 1 309 ? 7.754 -5.426 2.864 1.00 80.38 309 LEU A O 1
ATOM 2357 N N . LEU A 1 310 ? 5.751 -4.435 3.168 1.00 78.81 310 LEU A N 1
ATOM 2358 C CA . LEU A 1 310 ? 5.674 -3.739 1.885 1.00 78.81 310 LEU A CA 1
ATOM 2359 C C . LEU A 1 310 ? 6.186 -2.299 2.022 1.00 78.81 310 LEU A C 1
ATOM 2361 O O . LEU A 1 310 ? 5.438 -1.347 1.818 1.00 78.81 310 LEU A O 1
ATOM 2365 N N . THR A 1 311 ? 7.454 -2.146 2.403 1.00 77.44 311 THR A N 1
ATOM 2366 C CA . THR A 1 311 ? 8.134 -0.846 2.505 1.00 77.44 311 THR A CA 1
ATOM 2367 C C . THR A 1 311 ? 9.139 -0.667 1.371 1.00 77.44 311 THR A C 1
ATOM 2369 O O . THR A 1 311 ? 9.818 -1.610 0.957 1.00 77.44 311 THR A O 1
ATOM 2372 N N . TRP A 1 312 ? 9.247 0.558 0.857 1.00 80.00 312 TRP A N 1
ATOM 2373 C CA . TRP A 1 312 ? 10.291 0.914 -0.097 1.00 80.00 312 TRP A CA 1
ATOM 2374 C C . TRP A 1 312 ? 11.642 0.963 0.615 1.00 80.00 312 TRP A C 1
ATOM 2376 O O . TRP A 1 312 ? 11.774 1.570 1.676 1.00 80.00 312 TRP A O 1
ATOM 2386 N N . ARG A 1 313 ? 12.651 0.308 0.038 1.00 78.50 313 ARG A N 1
ATOM 2387 C CA . ARG A 1 313 ? 14.023 0.378 0.557 1.00 78.50 313 ARG A CA 1
ATOM 2388 C C . ARG A 1 313 ? 14.659 1.709 0.164 1.00 78.50 313 ARG A C 1
ATOM 2390 O O . ARG A 1 313 ? 14.331 2.259 -0.886 1.00 78.50 313 ARG A O 1
ATOM 2397 N N . ASP A 1 314 ? 15.594 2.183 0.974 1.00 78.62 314 ASP A N 1
ATOM 2398 C CA . ASP A 1 314 ? 16.464 3.292 0.584 1.00 78.62 314 ASP A CA 1
ATOM 2399 C C . ASP A 1 314 ? 17.272 2.918 -0.664 1.00 78.62 314 ASP A C 1
ATOM 2401 O O . ASP A 1 314 ? 17.668 1.763 -0.836 1.00 78.62 314 ASP A O 1
ATOM 2405 N N . GLY A 1 315 ? 17.523 3.905 -1.520 1.00 77.38 315 GLY A N 1
ATOM 2406 C CA . GLY A 1 315 ? 18.337 3.751 -2.718 1.00 77.38 315 GLY A CA 1
ATOM 2407 C C . GLY A 1 315 ? 17.523 3.869 -4.003 1.00 77.38 315 GLY A C 1
ATOM 2408 O O . GLY A 1 315 ? 16.542 4.615 -4.082 1.00 77.38 315 GLY A O 1
ATOM 2409 N N . ARG A 1 316 ? 17.977 3.167 -5.040 1.00 78.12 316 ARG A N 1
ATOM 2410 C CA . ARG A 1 316 ? 17.424 3.242 -6.393 1.00 78.12 316 ARG A CA 1
ATOM 2411 C C . ARG A 1 316 ? 16.535 2.052 -6.716 1.00 78.12 316 ARG A C 1
ATOM 2413 O O . ARG A 1 316 ? 16.880 0.898 -6.478 1.00 78.12 316 ARG A O 1
ATOM 2420 N N . HIS A 1 317 ? 15.446 2.353 -7.402 1.00 80.06 317 HIS A N 1
ATOM 2421 C CA . HIS A 1 317 ? 14.452 1.413 -7.890 1.00 80.06 317 HIS A CA 1
ATOM 2422 C C . HIS A 1 317 ? 14.292 1.636 -9.387 1.00 80.06 317 HIS A C 1
ATOM 2424 O O . HIS A 1 317 ? 13.818 2.685 -9.815 1.00 80.06 317 HIS A O 1
ATOM 2430 N N . THR A 1 318 ? 14.734 0.669 -10.187 1.00 78.19 318 THR A N 1
ATOM 2431 C CA . THR A 1 318 ? 14.487 0.660 -11.635 1.00 78.19 318 THR A CA 1
ATOM 2432 C C . THR A 1 318 ? 13.442 -0.395 -11.923 1.00 78.19 318 THR A C 1
ATOM 2434 O O . THR A 1 318 ? 13.652 -1.567 -11.613 1.00 78.19 318 THR A O 1
ATOM 2437 N N . ASP A 1 319 ? 12.322 0.025 -12.493 1.00 82.44 319 ASP A N 1
ATOM 2438 C CA . ASP A 1 319 ? 11.202 -0.864 -12.780 1.00 82.44 319 ASP A CA 1
ATOM 2439 C C . ASP A 1 319 ? 10.387 -0.317 -13.963 1.00 82.44 319 ASP A C 1
ATOM 2441 O O . ASP A 1 319 ? 10.758 0.673 -14.605 1.00 82.44 319 ASP A O 1
ATOM 2445 N N . PHE A 1 320 ? 9.286 -0.982 -14.290 1.00 85.81 320 PHE A N 1
ATOM 2446 C CA . PHE A 1 320 ? 8.405 -0.602 -15.380 1.00 85.81 320 PHE A CA 1
ATOM 2447 C C . PHE A 1 320 ? 6.929 -0.699 -14.996 1.00 85.81 320 PHE A C 1
ATOM 2449 O O . PHE A 1 320 ? 6.518 -1.403 -14.075 1.00 85.81 320 PHE A O 1
ATOM 2456 N N . TYR A 1 321 ? 6.101 -0.013 -15.774 1.00 89.62 321 TYR A N 1
ATOM 2457 C CA . TYR A 1 321 ? 4.655 -0.119 -15.737 1.00 89.62 321 TYR A CA 1
ATOM 2458 C C . TYR A 1 321 ? 4.110 -0.390 -17.137 1.00 89.62 321 TYR A C 1
ATOM 2460 O O . TYR A 1 321 ? 4.524 0.249 -18.103 1.00 89.62 321 TYR A O 1
ATOM 2468 N N . ILE A 1 322 ? 3.163 -1.325 -17.260 1.00 90.88 322 ILE A N 1
ATOM 2469 C CA . ILE A 1 322 ? 2.444 -1.550 -18.519 1.00 90.88 322 ILE A CA 1
ATOM 2470 C C . ILE A 1 322 ? 1.037 -0.986 -18.387 1.00 90.88 322 ILE A C 1
ATOM 2472 O O . ILE A 1 322 ? 0.143 -1.646 -17.850 1.00 90.88 322 ILE A O 1
ATOM 2476 N N . TRP A 1 323 ? 0.820 0.195 -18.955 1.00 94.06 323 TRP A N 1
ATOM 2477 C CA . TRP A 1 323 ? -0.514 0.750 -19.074 1.00 94.06 323 TRP A CA 1
ATOM 2478 C C . TRP A 1 323 ? -1.256 0.075 -20.224 1.00 94.06 323 TRP A C 1
ATOM 2480 O O . TRP A 1 323 ? -0.925 0.222 -21.401 1.00 94.06 323 TRP A O 1
ATOM 2490 N N . GLN A 1 324 ? -2.307 -0.660 -19.874 1.00 91.62 324 GLN A N 1
ATOM 2491 C CA . GLN A 1 324 ? -3.135 -1.419 -20.813 1.00 91.62 324 GLN A CA 1
ATOM 2492 C C . GLN A 1 324 ? -4.047 -0.523 -21.671 1.00 91.62 324 GLN A C 1
ATOM 2494 O O . GLN A 1 324 ? -4.913 -1.040 -22.372 1.00 91.62 324 GLN A O 1
ATOM 2499 N N . THR A 1 325 ? -3.887 0.809 -21.612 1.00 93.12 325 THR A N 1
ATOM 2500 C CA . THR A 1 325 ? -4.678 1.811 -22.364 1.00 93.12 325 THR A CA 1
ATOM 2501 C C . THR A 1 325 ? -6.188 1.624 -22.205 1.00 93.12 325 THR A C 1
ATOM 2503 O O . THR A 1 325 ? -6.989 1.779 -23.126 1.00 93.12 325 THR A O 1
ATOM 2506 N N . ARG A 1 326 ? -6.580 1.244 -20.995 1.00 91.31 326 ARG A N 1
ATOM 2507 C CA . ARG A 1 326 ? -7.964 1.036 -20.591 1.00 91.31 326 ARG A CA 1
ATOM 2508 C C . ARG A 1 326 ? -8.157 1.675 -19.232 1.00 91.31 326 ARG A C 1
ATOM 2510 O O . ARG A 1 326 ? -7.229 1.706 -18.433 1.00 91.31 326 ARG A O 1
ATOM 2517 N N . ALA A 1 327 ? -9.361 2.148 -18.974 1.00 92.25 327 ALA A N 1
ATOM 2518 C CA . ALA A 1 327 ? -9.725 2.721 -17.690 1.00 92.25 327 ALA A CA 1
ATOM 2519 C C . ALA A 1 327 ? -10.980 2.038 -17.155 1.00 92.25 327 ALA A C 1
ATOM 2521 O O . ALA A 1 327 ? -11.715 1.368 -17.891 1.00 92.25 327 ALA A O 1
ATOM 2522 N N . THR A 1 328 ? -11.209 2.193 -15.856 1.00 92.38 328 THR A N 1
ATOM 2523 C CA . THR A 1 328 ? -12.407 1.648 -15.230 1.00 92.38 328 THR A CA 1
ATOM 2524 C C . THR A 1 328 ? -13.616 2.532 -15.528 1.00 92.38 328 THR A C 1
ATOM 2526 O O . THR A 1 328 ? -13.579 3.749 -15.348 1.00 92.38 328 THR A O 1
ATOM 2529 N N . VAL A 1 329 ? -14.708 1.902 -15.954 1.00 92.25 329 VAL A N 1
ATOM 2530 C CA . VAL A 1 329 ? -16.006 2.522 -16.217 1.00 92.25 329 VAL A CA 1
ATOM 2531 C C . VAL A 1 329 ? -17.035 1.947 -15.255 1.00 92.25 329 VAL A C 1
ATOM 2533 O O . VAL A 1 329 ? -17.252 0.736 -15.228 1.00 92.25 329 VAL A O 1
ATOM 2536 N N . LEU A 1 330 ? -17.691 2.815 -14.490 1.00 93.75 330 LEU A N 1
ATOM 2537 C CA . LEU A 1 330 ? -18.844 2.464 -13.667 1.00 93.75 330 LEU A CA 1
ATOM 2538 C C . LEU A 1 330 ? -20.105 2.414 -14.540 1.00 93.75 330 LEU A C 1
ATOM 2540 O O . LEU A 1 330 ? -20.268 3.246 -15.435 1.00 93.75 330 LEU A O 1
ATOM 2544 N N . THR A 1 331 ? -21.000 1.454 -14.295 1.00 90.44 331 THR A N 1
ATOM 2545 C CA . THR A 1 331 ? -22.270 1.340 -15.020 1.00 90.44 331 THR A CA 1
ATOM 2546 C C . THR A 1 331 ? -23.407 0.781 -14.164 1.00 90.44 331 THR A C 1
ATOM 2548 O O . THR A 1 331 ? -23.209 -0.139 -13.370 1.00 90.44 331 THR A O 1
ATOM 2551 N N . ASP A 1 332 ? -24.612 1.312 -14.385 1.00 88.38 332 ASP A N 1
ATOM 2552 C CA . ASP A 1 332 ? -25.898 0.786 -13.892 1.00 88.38 332 ASP A CA 1
ATOM 2553 C C . ASP A 1 332 ? -26.664 0.015 -14.994 1.00 88.38 332 ASP A C 1
ATOM 2555 O O . ASP A 1 332 ? -27.856 -0.247 -14.883 1.00 88.38 332 ASP A O 1
ATOM 2559 N N . GLY A 1 333 ? -25.991 -0.316 -16.105 1.00 84.94 333 GLY A N 1
ATOM 2560 C CA . GLY A 1 333 ? -26.595 -0.932 -17.291 1.00 84.94 333 GLY A CA 1
ATOM 2561 C C . GLY A 1 333 ? -27.112 0.068 -18.330 1.00 84.94 333 GLY A C 1
ATOM 2562 O O . GLY A 1 333 ? -27.149 -0.278 -19.511 1.00 84.94 333 GLY A O 1
ATOM 2563 N N . THR A 1 334 ? -27.423 1.305 -17.932 1.00 85.12 334 THR A N 1
ATOM 2564 C CA . THR A 1 334 ? -27.885 2.376 -18.834 1.00 85.12 334 THR A CA 1
ATOM 2565 C C . THR A 1 334 ? -26.833 3.475 -18.978 1.00 85.12 334 THR A C 1
ATOM 2567 O O . THR A 1 334 ? -26.447 3.836 -20.089 1.00 85.12 334 THR A O 1
ATOM 2570 N N . ASN A 1 335 ? -26.336 3.980 -17.853 1.00 88.69 335 ASN A N 1
ATOM 2571 C CA . ASN A 1 335 ? -25.331 5.025 -17.754 1.00 88.69 335 ASN A CA 1
ATOM 2572 C C . ASN A 1 335 ? -23.927 4.427 -17.656 1.00 88.69 335 ASN A C 1
ATOM 2574 O O . ASN A 1 335 ? -23.728 3.309 -17.161 1.00 88.69 335 ASN A O 1
ATOM 2578 N N . ARG A 1 336 ? -22.940 5.192 -18.130 1.00 90.44 336 ARG A N 1
ATOM 2579 C CA . ARG A 1 336 ? -21.513 4.860 -18.082 1.00 90.44 336 ARG A CA 1
ATOM 2580 C C . ARG A 1 336 ? -20.685 6.122 -17.852 1.00 90.44 336 ARG A C 1
ATOM 2582 O O . ARG A 1 336 ? -20.899 7.116 -18.538 1.00 90.44 336 ARG A O 1
ATOM 2589 N N . ASP A 1 337 ? -19.732 6.070 -16.927 1.00 92.38 337 ASP A N 1
ATOM 2590 C CA . ASP A 1 337 ? -18.720 7.119 -16.721 1.00 92.38 337 ASP A CA 1
ATOM 2591 C C . ASP A 1 337 ? -17.437 6.501 -16.159 1.00 92.38 337 ASP A C 1
ATOM 2593 O O . ASP A 1 337 ? -17.478 5.464 -15.494 1.00 92.38 337 ASP A O 1
ATOM 2597 N N . PHE A 1 338 ? -16.299 7.139 -16.419 1.00 92.44 338 PHE A N 1
ATOM 2598 C CA . PHE A 1 338 ? -15.029 6.724 -15.834 1.00 92.44 338 PHE A CA 1
ATOM 2599 C C . PHE A 1 338 ? -15.010 7.005 -14.335 1.00 92.44 338 PHE A C 1
ATOM 2601 O O . PHE A 1 338 ? -15.388 8.093 -13.893 1.00 92.44 338 PHE A O 1
ATOM 2608 N N . ALA A 1 339 ? -14.501 6.039 -13.577 1.00 92.56 339 ALA A N 1
ATOM 2609 C CA . ALA A 1 339 ? -14.302 6.148 -12.142 1.00 92.56 339 ALA A CA 1
ATOM 2610 C C . ALA A 1 339 ? -12.953 5.536 -11.760 1.00 92.56 339 ALA A C 1
ATOM 2612 O O . ALA A 1 339 ? -12.578 4.481 -12.270 1.00 92.56 339 ALA A O 1
ATOM 2613 N N . ILE A 1 340 ? -12.240 6.184 -10.840 1.00 91.25 340 ILE A N 1
ATOM 2614 C CA . ILE A 1 340 ? -11.001 5.637 -10.284 1.00 91.25 340 ILE A CA 1
ATOM 2615 C C . ILE A 1 340 ? -11.367 4.603 -9.218 1.00 91.25 340 ILE A C 1
ATOM 2617 O O . ILE A 1 340 ? -12.133 4.891 -8.295 1.00 91.25 340 ILE A O 1
ATOM 2621 N N . LEU A 1 341 ? -10.802 3.403 -9.345 1.00 87.94 341 LEU A N 1
ATOM 2622 C CA . LEU A 1 341 ? -10.871 2.363 -8.325 1.00 87.94 341 LEU A CA 1
ATOM 2623 C C . LEU A 1 341 ? -9.751 2.575 -7.314 1.00 87.94 341 LEU A C 1
ATOM 2625 O O . LEU A 1 341 ? -8.639 2.087 -7.493 1.00 87.94 341 LEU A O 1
ATOM 2629 N N . TRP A 1 342 ? -10.053 3.276 -6.232 1.00 85.44 342 TRP A N 1
ATOM 2630 C CA . TRP A 1 342 ? -9.067 3.536 -5.195 1.00 85.44 342 TRP A CA 1
ATOM 2631 C C . TRP A 1 342 ? -8.786 2.275 -4.370 1.00 85.44 342 TRP A C 1
ATOM 2633 O O . TRP A 1 342 ? -9.704 1.475 -4.129 1.00 85.44 342 TRP A O 1
ATOM 2643 N N . PRO A 1 343 ? -7.539 2.088 -3.906 1.00 75.62 343 PRO A N 1
ATOM 2644 C CA . PRO A 1 343 ? -7.212 1.003 -2.999 1.00 75.62 343 PRO A CA 1
ATOM 2645 C C . PRO A 1 343 ? -7.956 1.152 -1.664 1.00 75.62 343 PRO A C 1
ATOM 2647 O O . PRO A 1 343 ? -8.360 2.243 -1.247 1.00 75.62 343 PRO A O 1
ATOM 2650 N N . THR A 1 344 ? -8.138 0.011 -1.013 1.00 73.62 344 THR A N 1
ATOM 2651 C CA . THR A 1 344 ? -8.584 -0.147 0.376 1.00 73.62 344 THR A CA 1
ATOM 2652 C C . THR A 1 344 ? -7.453 -0.817 1.161 1.00 73.62 344 THR A C 1
ATOM 2654 O O . THR A 1 344 ? -6.563 -1.401 0.545 1.00 73.62 344 THR A O 1
ATOM 2657 N N . GLY A 1 345 ? -7.507 -0.827 2.496 1.00 62.16 345 GLY A N 1
ATOM 2658 C CA . GLY A 1 345 ? -6.547 -1.540 3.357 1.00 62.16 345 GLY A CA 1
ATOM 2659 C C . GLY A 1 345 ? -6.398 -3.032 3.019 1.00 62.16 345 GLY A C 1
ATOM 2660 O O . GLY A 1 345 ? -5.354 -3.623 3.264 1.00 62.16 345 GLY A O 1
ATOM 2661 N N . ASN A 1 346 ? -7.397 -3.628 2.355 1.00 62.81 346 ASN A N 1
ATOM 2662 C CA . ASN A 1 346 ? -7.275 -4.919 1.675 1.00 62.81 346 ASN A CA 1
ATOM 2663 C C . ASN A 1 346 ? -7.444 -4.779 0.158 1.00 62.81 346 ASN A C 1
ATOM 2665 O O . ASN A 1 346 ? -8.469 -5.115 -0.438 1.00 62.81 346 ASN A O 1
ATOM 2669 N N . GLU A 1 347 ? -6.404 -4.263 -0.481 1.00 64.81 347 GLU A N 1
ATOM 2670 C CA . GLU A 1 347 ? -6.373 -4.010 -1.917 1.00 64.81 347 GLU A CA 1
ATOM 2671 C C . GLU A 1 347 ? -6.454 -5.281 -2.787 1.00 64.81 347 GLU A C 1
ATOM 2673 O O . GLU A 1 347 ? -6.603 -5.185 -4.008 1.00 64.81 347 GLU A O 1
ATOM 2678 N N . ARG A 1 348 ? -6.376 -6.486 -2.207 1.00 67.81 348 ARG A N 1
ATOM 2679 C CA . ARG A 1 348 ? -6.435 -7.749 -2.962 1.00 67.81 348 ARG A CA 1
ATOM 2680 C C . ARG A 1 348 ? -7.857 -8.133 -3.359 1.00 67.81 348 ARG A C 1
ATOM 2682 O O . ARG A 1 348 ? -8.036 -8.708 -4.429 1.00 67.81 348 ARG A O 1
ATOM 2689 N N . THR A 1 349 ? -8.857 -7.795 -2.549 1.00 74.12 349 THR A N 1
ATOM 2690 C CA . THR A 1 349 ? -10.245 -8.250 -2.752 1.00 74.12 349 THR A CA 1
ATOM 2691 C C . THR A 1 349 ? -11.215 -7.119 -3.062 1.00 74.12 349 THR A C 1
ATOM 2693 O O . THR A 1 349 ? -12.136 -7.325 -3.858 1.00 74.12 349 THR A O 1
ATOM 2696 N N . LEU A 1 350 ? -10.999 -5.931 -2.493 1.00 81.62 350 LEU A N 1
ATOM 2697 C CA . LEU A 1 350 ? -11.903 -4.793 -2.622 1.00 81.62 350 LEU A CA 1
ATOM 2698 C C . LEU A 1 350 ? -11.208 -3.575 -3.244 1.00 81.62 350 LEU A C 1
ATOM 2700 O O . LEU A 1 350 ? -9.991 -3.376 -3.167 1.00 81.62 350 LEU A O 1
ATOM 2704 N N . ARG A 1 351 ? -12.017 -2.775 -3.935 1.00 85.88 351 ARG A N 1
ATOM 2705 C CA . ARG A 1 351 ? -11.680 -1.445 -4.450 1.00 85.88 351 ARG A CA 1
ATOM 2706 C C . ARG A 1 351 ? -12.826 -0.507 -4.125 1.00 85.88 351 ARG A C 1
ATOM 2708 O O . ARG A 1 351 ? -13.978 -0.936 -4.130 1.00 85.88 351 ARG A O 1
ATOM 2715 N N . ARG A 1 352 ? -12.522 0.762 -3.869 1.00 89.00 352 ARG A N 1
ATOM 2716 C CA . ARG A 1 352 ? -13.537 1.756 -3.512 1.00 89.00 352 ARG A CA 1
ATOM 2717 C C . ARG A 1 352 ? -13.695 2.829 -4.578 1.00 89.00 352 ARG A C 1
ATOM 2719 O O . ARG A 1 352 ? -12.712 3.284 -5.158 1.00 89.00 352 ARG A O 1
ATOM 2726 N N . VAL A 1 353 ? -14.926 3.282 -4.770 1.00 91.81 353 VAL A N 1
ATOM 2727 C CA . VAL A 1 353 ? -15.265 4.461 -5.569 1.00 91.81 353 VAL A CA 1
ATOM 2728 C C . VAL A 1 353 ? -15.903 5.489 -4.636 1.00 91.81 353 VAL A C 1
ATOM 2730 O O . VAL A 1 353 ? -17.050 5.308 -4.224 1.00 91.81 353 VAL A O 1
ATOM 2733 N N . PRO A 1 354 ? -15.165 6.543 -4.253 1.00 90.81 354 PRO A N 1
ATOM 2734 C CA . PRO A 1 354 ? -15.714 7.662 -3.505 1.00 90.81 354 PRO A CA 1
ATOM 2735 C C . PRO A 1 354 ? -16.704 8.459 -4.364 1.00 90.81 354 PRO A C 1
ATOM 2737 O O . PRO A 1 354 ? -16.476 8.668 -5.559 1.00 90.81 354 PRO A O 1
ATOM 2740 N N . GLY A 1 355 ? -17.777 8.948 -3.754 1.00 92.19 355 GLY A N 1
ATOM 2741 C CA . GLY A 1 355 ? -18.780 9.774 -4.423 1.00 92.19 355 GLY A CA 1
ATOM 2742 C C . GLY A 1 355 ? -19.817 10.335 -3.459 1.00 92.19 355 GLY A C 1
ATOM 2743 O O . GLY A 1 355 ? -19.719 10.153 -2.247 1.00 92.19 355 GLY A O 1
ATOM 2744 N N . LEU A 1 356 ? -20.822 10.995 -4.023 1.00 93.81 356 LEU A N 1
ATOM 2745 C CA . LEU A 1 356 ? -22.023 11.413 -3.309 1.00 93.81 356 LEU A CA 1
ATOM 2746 C C . LEU A 1 356 ? -23.097 10.336 -3.457 1.00 93.81 356 LEU A C 1
ATOM 2748 O O . LEU A 1 356 ? -23.468 9.976 -4.576 1.00 93.81 356 LEU A O 1
ATOM 2752 N N . TYR A 1 357 ? -23.607 9.845 -2.333 1.00 93.56 357 TYR A N 1
ATOM 2753 C CA . TYR A 1 357 ? -24.731 8.920 -2.267 1.00 93.56 357 TYR A CA 1
ATOM 2754 C C . TYR A 1 357 ? -25.989 9.682 -1.876 1.00 93.56 357 TYR A C 1
ATOM 2756 O O . TYR A 1 357 ? -26.012 10.335 -0.839 1.00 93.56 357 TYR A O 1
ATOM 2764 N N . THR A 1 358 ? -27.032 9.628 -2.697 1.00 95.06 358 THR A N 1
ATOM 2765 C CA . THR A 1 358 ? -28.334 10.222 -2.379 1.00 95.06 358 THR A CA 1
ATOM 2766 C C . THR A 1 358 ? -29.337 9.113 -2.127 1.00 95.06 358 THR A C 1
ATOM 2768 O O . THR A 1 358 ? -29.628 8.332 -3.029 1.00 95.06 358 THR A O 1
ATOM 2771 N N . THR A 1 359 ? -29.876 9.033 -0.917 1.00 93.06 359 THR A N 1
ATOM 2772 C CA . THR A 1 359 ? -30.911 8.050 -0.587 1.00 93.06 359 THR A CA 1
ATOM 2773 C C . THR A 1 359 ? -32.207 8.356 -1.341 1.00 93.06 359 THR A C 1
ATOM 2775 O O . THR A 1 359 ? -32.466 9.497 -1.734 1.00 93.06 359 THR A O 1
ATOM 2778 N N . ALA A 1 360 ? -33.083 7.367 -1.491 1.00 90.00 360 ALA A N 1
ATOM 2779 C CA . ALA A 1 360 ? -34.384 7.512 -2.142 1.00 90.00 360 ALA A CA 1
ATOM 2780 C C . ALA A 1 360 ? -35.287 8.562 -1.461 1.00 90.00 360 ALA A C 1
ATOM 2782 O O . ALA A 1 360 ? -36.228 9.069 -2.074 1.00 90.00 360 ALA A O 1
ATOM 2783 N N . VAL A 1 361 ? -35.007 8.906 -0.197 1.00 90.31 361 VAL A N 1
ATOM 2784 C CA . VAL A 1 361 ? -35.701 9.965 0.557 1.00 90.31 361 V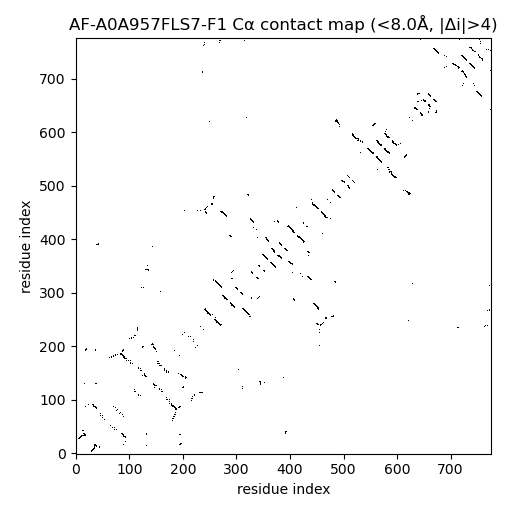AL A CA 1
ATOM 2785 C C . VAL A 1 361 ? -35.059 11.352 0.398 1.00 90.31 361 VAL A C 1
ATOM 2787 O O . VAL A 1 361 ? -35.594 12.329 0.920 1.00 90.31 361 VAL A O 1
ATOM 2790 N N . GLY A 1 362 ? -33.963 11.461 -0.361 1.00 90.94 362 GLY A N 1
ATOM 2791 C CA . GLY A 1 362 ? -33.315 12.716 -0.756 1.00 90.94 362 GLY A CA 1
ATOM 2792 C C . GLY A 1 362 ? -32.157 13.174 0.134 1.00 90.94 362 GLY A C 1
ATOM 2793 O O . GLY A 1 362 ? -31.660 14.283 -0.054 1.00 90.94 362 GLY A O 1
ATOM 2794 N N . GLU A 1 363 ? -31.716 12.361 1.094 1.00 91.94 363 GLU A N 1
ATOM 2795 C CA . GLU A 1 363 ? -30.543 12.669 1.919 1.00 91.94 363 GLU A CA 1
ATOM 2796 C C . GLU A 1 363 ? -29.260 12.407 1.128 1.00 91.94 363 GLU A C 1
ATOM 2798 O O . GLU A 1 363 ? -29.113 11.334 0.554 1.00 91.94 363 GLU A O 1
ATOM 2803 N N . THR A 1 364 ? -28.346 13.380 1.084 1.00 92.50 364 THR A N 1
ATOM 2804 C CA . THR A 1 364 ? -27.057 13.257 0.385 1.00 92.50 364 THR A CA 1
ATOM 2805 C C . THR A 1 364 ? -25.923 13.085 1.387 1.00 92.50 364 THR A C 1
ATOM 2807 O O . THR A 1 364 ? -25.774 13.904 2.290 1.00 92.50 364 THR A O 1
ATOM 2810 N N . LEU A 1 365 ? -25.117 12.048 1.189 1.00 90.44 365 LEU A N 1
ATOM 2811 C CA . LEU A 1 365 ? -24.025 11.630 2.058 1.00 90.44 365 LEU A CA 1
ATOM 2812 C C . LEU A 1 365 ? -22.742 11.488 1.238 1.00 90.44 365 LEU A C 1
ATOM 2814 O O . LEU A 1 365 ? -22.777 11.048 0.085 1.00 90.44 365 LEU A O 1
ATOM 2818 N N . ASP A 1 366 ? -21.602 11.812 1.839 1.00 90.12 366 ASP A N 1
ATOM 2819 C CA . ASP A 1 366 ? -20.323 11.349 1.309 1.00 90.12 366 ASP A CA 1
ATOM 2820 C C . ASP A 1 366 ? -20.226 9.837 1.509 1.00 90.12 366 ASP A C 1
ATOM 2822 O O . ASP A 1 366 ? -20.529 9.329 2.588 1.00 90.12 366 ASP A O 1
ATOM 2826 N N . ALA A 1 367 ? -19.829 9.105 0.469 1.00 90.25 367 ALA A N 1
ATOM 2827 C CA . ALA A 1 367 ? -19.793 7.652 0.527 1.00 90.25 367 ALA A CA 1
ATOM 2828 C C . ALA A 1 367 ? -18.642 7.036 -0.265 1.00 90.25 367 ALA A C 1
ATOM 2830 O O . ALA A 1 367 ? -18.115 7.603 -1.225 1.00 90.25 367 ALA A O 1
ATOM 2831 N N . HIS A 1 368 ? -18.306 5.814 0.125 1.00 89.75 368 HIS A N 1
ATOM 2832 C CA . HIS A 1 368 ? -17.384 4.909 -0.532 1.00 89.75 368 HIS A CA 1
ATOM 2833 C C . HIS A 1 368 ? -18.150 3.650 -0.942 1.00 89.75 368 HIS A C 1
ATOM 2835 O O . HIS A 1 368 ? -18.517 2.827 -0.103 1.00 89.75 368 HIS A O 1
ATOM 2841 N N . LEU A 1 369 ? -18.385 3.485 -2.244 1.00 91.38 369 LEU A N 1
ATOM 2842 C CA . LEU A 1 369 ? -18.923 2.236 -2.784 1.00 91.38 369 LEU A CA 1
ATOM 2843 C C . LEU A 1 369 ? -17.789 1.237 -2.922 1.00 91.38 369 LEU A C 1
ATOM 2845 O O . LEU A 1 369 ? -16.784 1.541 -3.564 1.00 91.38 369 LEU A O 1
ATOM 2849 N N . LEU A 1 370 ? -17.953 0.049 -2.355 1.00 88.31 370 LEU A N 1
ATOM 2850 C CA . LEU A 1 370 ? -16.953 -1.003 -2.419 1.00 88.31 370 LEU A CA 1
ATOM 2851 C C . LEU A 1 370 ? -17.332 -2.047 -3.447 1.00 88.31 370 LEU A C 1
ATOM 2853 O O . LEU A 1 370 ? -18.416 -2.612 -3.384 1.00 88.31 370 LEU A O 1
ATOM 2857 N N . PHE A 1 371 ? -16.416 -2.342 -4.358 1.00 89.00 371 PHE A N 1
ATOM 2858 C CA . PHE A 1 371 ? -16.602 -3.330 -5.407 1.00 89.00 371 PHE A CA 1
ATOM 2859 C C . PHE A 1 371 ? -15.675 -4.518 -5.194 1.00 89.00 371 PHE A C 1
ATOM 2861 O O . PHE A 1 371 ? -14.495 -4.361 -4.866 1.00 89.00 371 PHE A O 1
ATOM 2868 N N . ASN A 1 372 ? -16.206 -5.714 -5.425 1.00 85.50 372 ASN A N 1
ATOM 2869 C CA . ASN A 1 372 ? -15.430 -6.943 -5.403 1.00 85.50 372 ASN A CA 1
ATOM 2870 C C . ASN A 1 372 ? -14.596 -7.056 -6.685 1.00 85.50 372 ASN A C 1
ATOM 2872 O O . ASN A 1 372 ? -15.113 -6.930 -7.795 1.00 85.50 372 ASN A O 1
ATOM 2876 N N . ARG A 1 373 ? -13.289 -7.296 -6.541 1.00 82.81 373 ARG A N 1
ATOM 2877 C CA . ARG A 1 373 ? -12.359 -7.334 -7.681 1.00 82.81 373 ARG A CA 1
ATOM 2878 C C . ARG A 1 373 ? -12.564 -8.534 -8.609 1.00 82.81 373 ARG A C 1
ATOM 2880 O O . ARG A 1 373 ? -12.215 -8.453 -9.786 1.00 82.81 373 ARG A O 1
ATOM 2887 N N . THR A 1 374 ? -13.112 -9.630 -8.091 1.00 80.62 374 THR A N 1
ATOM 2888 C CA . THR A 1 374 ? -13.301 -10.893 -8.813 1.00 80.62 374 THR A CA 1
ATOM 2889 C C . THR A 1 374 ? -14.538 -10.845 -9.702 1.00 80.62 374 THR A C 1
ATOM 2891 O O . THR A 1 374 ? -14.444 -11.126 -10.893 1.00 80.62 374 THR A O 1
ATOM 2894 N N . ASN A 1 375 ? -15.693 -10.471 -9.146 1.00 83.38 375 ASN A N 1
ATOM 2895 C CA . ASN A 1 375 ? -16.962 -10.444 -9.886 1.00 83.38 375 ASN A CA 1
ATOM 2896 C C . ASN A 1 375 ? -17.365 -9.036 -10.377 1.00 83.38 375 ASN A C 1
ATOM 2898 O O . ASN A 1 375 ? -18.346 -8.909 -11.106 1.00 83.38 375 ASN A O 1
ATOM 2902 N N . ARG A 1 376 ? -16.600 -7.995 -10.009 1.00 87.94 376 ARG A N 1
ATOM 2903 C CA . ARG A 1 376 ? -16.756 -6.587 -10.423 1.00 87.94 376 ARG A CA 1
ATOM 2904 C C . ARG A 1 376 ? -18.072 -5.924 -9.998 1.00 87.94 376 ARG A C 1
ATOM 2906 O O . ARG A 1 376 ? -18.414 -4.856 -10.511 1.00 87.94 376 ARG A O 1
ATOM 2913 N N . SER A 1 377 ? -18.814 -6.530 -9.072 1.00 87.25 377 SER A N 1
ATOM 2914 C CA . SER A 1 377 ? -20.084 -5.999 -8.573 1.00 87.25 377 SER A CA 1
ATOM 2915 C C . SER A 1 377 ? -19.899 -5.188 -7.294 1.00 87.25 377 SER A C 1
ATOM 2917 O O . SER A 1 377 ? -18.950 -5.409 -6.535 1.00 87.25 377 SER A O 1
ATOM 2919 N N . LEU A 1 378 ? -20.837 -4.275 -7.032 1.00 88.94 378 LEU A N 1
ATOM 2920 C CA . LEU A 1 378 ? -20.976 -3.619 -5.735 1.00 88.94 378 LEU A CA 1
ATOM 2921 C C . LEU A 1 378 ? -21.134 -4.682 -4.636 1.00 88.94 378 LEU A C 1
ATOM 2923 O O . LEU A 1 378 ? -21.954 -5.592 -4.756 1.00 88.94 378 LEU A O 1
ATOM 2927 N N . ALA A 1 379 ? -20.319 -4.569 -3.594 1.00 85.25 379 ALA A N 1
ATOM 2928 C CA . ALA A 1 379 ? -20.319 -5.424 -2.417 1.00 85.25 379 ALA A CA 1
ATOM 2929 C C . ALA A 1 379 ? -21.035 -4.742 -1.243 1.00 85.25 379 ALA A C 1
ATOM 2931 O O . ALA A 1 379 ? -21.929 -5.333 -0.652 1.00 85.25 379 ALA A O 1
ATOM 2932 N N . THR A 1 380 ? -20.666 -3.498 -0.926 1.00 85.69 380 THR A N 1
ATOM 2933 C CA . THR A 1 380 ? -21.272 -2.715 0.165 1.00 85.69 380 THR A CA 1
ATOM 2934 C C . THR A 1 380 ? -21.078 -1.210 -0.070 1.00 85.69 380 THR A C 1
ATOM 2936 O O . THR A 1 380 ? -20.285 -0.804 -0.926 1.00 85.69 380 THR A O 1
ATOM 2939 N N . VAL A 1 381 ? -21.812 -0.382 0.672 1.00 89.25 381 VAL A N 1
ATOM 2940 C CA . VAL A 1 381 ? -21.717 1.081 0.666 1.00 89.25 381 VAL A CA 1
ATOM 2941 C C . VAL A 1 381 ? -21.392 1.549 2.074 1.00 89.25 381 VAL A C 1
ATOM 2943 O O . VAL A 1 381 ? -22.116 1.240 3.013 1.00 89.25 381 VAL A O 1
ATOM 2946 N N . TRP A 1 382 ? -20.334 2.339 2.207 1.00 88.00 382 TRP A N 1
ATOM 2947 C CA . TRP A 1 382 ? -19.979 2.984 3.467 1.00 88.00 382 TRP A CA 1
ATOM 2948 C C . TRP A 1 382 ? -20.145 4.485 3.336 1.00 88.00 382 TRP A C 1
ATOM 2950 O O . TRP A 1 382 ? -19.457 5.111 2.531 1.00 88.00 382 TRP A O 1
ATOM 2960 N N . ALA A 1 383 ? -21.076 5.045 4.095 1.00 88.56 383 ALA A N 1
ATOM 2961 C CA . ALA A 1 383 ? -21.334 6.473 4.142 1.00 88.56 383 ALA A CA 1
ATOM 2962 C C . ALA A 1 383 ? -20.623 7.112 5.338 1.00 88.56 383 ALA A C 1
ATOM 2964 O O . ALA A 1 383 ? -20.257 6.437 6.300 1.00 88.56 383 ALA A O 1
ATOM 2965 N N . VAL A 1 384 ? -20.427 8.422 5.254 1.00 84.06 384 VAL A N 1
ATOM 2966 C CA . VAL A 1 384 ? -19.882 9.252 6.325 1.00 84.06 384 VAL A CA 1
ATOM 2967 C C . VAL A 1 384 ? -21.006 10.140 6.845 1.00 84.06 384 VAL A C 1
ATOM 2969 O O . VAL A 1 384 ? -21.631 10.883 6.084 1.00 84.06 384 VAL A O 1
ATOM 2972 N N . GLY A 1 385 ? -21.283 10.028 8.140 1.00 78.81 385 GLY A N 1
ATOM 2973 C CA . GLY A 1 385 ? -22.268 10.841 8.832 1.00 78.81 385 GLY A CA 1
ATOM 2974 C C . GLY A 1 385 ? -21.822 12.299 9.002 1.00 78.81 385 GLY A C 1
ATOM 2975 O O . GLY A 1 385 ? -20.672 12.652 8.721 1.00 78.81 385 GLY A O 1
ATOM 2976 N N . PRO A 1 386 ? -22.719 13.180 9.477 1.00 74.50 386 PRO A N 1
ATOM 2977 C CA . PRO A 1 386 ? -22.459 14.616 9.581 1.00 74.50 386 PRO A CA 1
ATOM 2978 C C . PRO A 1 386 ? -21.279 15.002 10.483 1.00 74.50 386 PRO A C 1
ATOM 2980 O O . PRO A 1 386 ? -20.768 16.113 10.345 1.00 74.50 386 PRO A O 1
ATOM 2983 N N . ASN A 1 387 ? -20.860 14.127 11.406 1.00 71.88 387 ASN A N 1
ATOM 2984 C CA . ASN A 1 387 ? -19.727 14.368 12.304 1.00 71.88 387 ASN A CA 1
ATOM 2985 C C . ASN A 1 387 ? -18.471 13.582 11.891 1.00 71.88 387 ASN A C 1
ATOM 2987 O O . ASN A 1 387 ? -17.515 13.519 12.664 1.00 71.88 387 ASN A O 1
ATOM 2991 N N . GLY A 1 388 ? -18.457 13.010 10.683 1.00 73.38 388 GLY A N 1
ATOM 2992 C CA . GLY A 1 388 ? -17.339 12.232 10.152 1.00 73.38 388 GLY A CA 1
ATOM 2993 C C . GLY A 1 388 ? -17.442 10.726 10.402 1.00 73.38 388 GLY A C 1
ATOM 2994 O O . GLY A 1 388 ? -16.613 9.982 9.890 1.00 73.38 388 GLY A O 1
ATOM 2995 N N . GLU A 1 389 ? -18.452 10.256 11.137 1.00 77.19 389 GLU A N 1
ATOM 2996 C CA . GLU A 1 389 ? -18.575 8.857 11.537 1.00 77.19 389 GLU A CA 1
ATOM 2997 C C . GLU A 1 389 ? -18.893 7.920 10.356 1.00 77.19 389 GLU A C 1
ATOM 2999 O O . GLU A 1 389 ? -19.876 8.145 9.646 1.00 77.19 389 GLU A O 1
ATOM 3004 N N . PRO A 1 390 ? -18.107 6.852 10.124 1.00 81.38 390 PRO A N 1
ATOM 3005 C CA . PRO A 1 390 ? -18.409 5.893 9.074 1.00 81.38 390 PRO A CA 1
ATOM 3006 C C . PRO A 1 390 ? -19.522 4.936 9.515 1.00 81.38 390 PRO A C 1
ATOM 3008 O O . PRO A 1 390 ? -19.488 4.389 10.620 1.00 81.38 390 PRO A O 1
ATOM 3011 N N . PHE A 1 391 ? -20.473 4.670 8.624 1.00 84.38 391 PHE A N 1
ATOM 3012 C CA . PHE A 1 391 ? -21.505 3.656 8.828 1.00 84.38 391 PHE A CA 1
ATOM 3013 C C . PHE A 1 391 ? -21.853 2.937 7.524 1.00 84.38 391 PHE A C 1
ATOM 3015 O O . PHE A 1 391 ? -21.719 3.481 6.425 1.00 84.38 391 PHE A O 1
ATOM 3022 N N . GLU A 1 392 ? -22.301 1.691 7.646 1.00 87.38 392 GLU A N 1
ATOM 3023 C CA . GLU A 1 392 ? -22.735 0.909 6.497 1.00 87.38 392 GLU A CA 1
ATOM 3024 C C . GLU A 1 392 ? -24.127 1.368 6.042 1.00 87.38 392 GLU A C 1
ATOM 3026 O O . GLU A 1 392 ? -25.104 1.304 6.790 1.00 87.38 392 GLU A O 1
ATOM 3031 N N . GLN A 1 393 ? -24.223 1.822 4.796 1.00 88.19 393 GLN A N 1
ATOM 3032 C CA . GLN A 1 393 ? -25.474 2.214 4.165 1.00 88.19 393 GLN A CA 1
ATOM 3033 C C . GLN A 1 393 ? -26.040 1.016 3.406 1.00 88.19 393 GLN A C 1
ATOM 3035 O O . GLN A 1 393 ? -25.437 0.524 2.455 1.00 88.19 393 GLN A O 1
ATOM 3040 N N . THR A 1 394 ? -27.239 0.570 3.781 1.00 87.44 394 THR A N 1
ATOM 3041 C CA . THR A 1 394 ? -27.941 -0.469 3.016 1.00 87.44 394 THR A CA 1
ATOM 3042 C C . THR A 1 394 ? -28.477 0.136 1.717 1.00 87.44 394 THR A C 1
ATOM 3044 O O . THR A 1 394 ? -29.288 1.066 1.787 1.00 87.44 394 THR A O 1
ATOM 3047 N N . PRO A 1 395 ? -28.075 -0.370 0.537 1.00 87.88 395 PRO A N 1
ATOM 3048 C CA . PRO A 1 395 ? -28.613 0.121 -0.720 1.00 87.88 395 PRO A CA 1
ATOM 3049 C C . PRO A 1 395 ? -30.112 -0.147 -0.837 1.00 87.88 395 PRO A C 1
ATOM 3051 O O . PRO A 1 395 ? -30.578 -1.249 -0.539 1.00 87.88 395 PRO A O 1
ATOM 3054 N N . ALA A 1 396 ? -30.869 0.834 -1.317 1.00 86.50 396 ALA A N 1
ATOM 3055 C CA . ALA A 1 396 ? -32.289 0.711 -1.604 1.00 86.50 396 ALA A CA 1
ATOM 3056 C C . ALA A 1 396 ? -32.598 1.119 -3.049 1.00 86.50 396 ALA A C 1
ATOM 3058 O O . ALA A 1 396 ? -31.934 1.959 -3.652 1.00 86.50 396 ALA A O 1
ATOM 3059 N N . SER A 1 397 ? -33.645 0.519 -3.619 1.00 86.62 397 SER A N 1
ATOM 3060 C CA . SER A 1 397 ? -34.119 0.900 -4.949 1.00 86.62 397 SER A CA 1
ATOM 3061 C C . SER A 1 397 ? -34.556 2.366 -4.955 1.00 86.62 397 SER A C 1
ATOM 3063 O O . SER A 1 397 ? -35.435 2.752 -4.185 1.00 86.62 397 SER A O 1
ATOM 3065 N N . GLY A 1 398 ? -34.004 3.149 -5.882 1.00 87.38 398 GLY A N 1
ATOM 3066 C CA . GLY A 1 398 ? -34.257 4.590 -5.986 1.00 87.38 398 GLY A CA 1
ATOM 3067 C C . GLY A 1 398 ? -33.167 5.455 -5.356 1.00 87.38 398 GLY A C 1
ATOM 3068 O O . GLY A 1 398 ? -33.208 6.672 -5.526 1.00 87.38 398 GLY A O 1
ATOM 3069 N N . ASP A 1 399 ? -32.187 4.844 -4.687 1.00 92.94 399 ASP A N 1
ATOM 3070 C CA . ASP A 1 399 ? -30.962 5.534 -4.305 1.00 92.94 399 ASP A CA 1
ATOM 3071 C C . ASP A 1 399 ? -30.149 5.901 -5.561 1.00 92.94 399 ASP A C 1
ATOM 3073 O O . ASP A 1 399 ? -30.218 5.241 -6.605 1.00 92.94 399 ASP A O 1
ATOM 3077 N N . LEU A 1 400 ? -29.367 6.971 -5.461 1.00 94.06 400 LEU A N 1
ATOM 3078 C CA . LEU A 1 400 ? -28.527 7.498 -6.528 1.00 94.06 400 LEU A CA 1
ATOM 3079 C C . LEU A 1 400 ? -27.082 7.602 -6.055 1.00 94.06 400 LEU A C 1
ATOM 3081 O O . LEU A 1 400 ? -26.813 7.915 -4.897 1.00 94.06 400 LEU A O 1
ATOM 3085 N N . PHE A 1 401 ? -26.142 7.418 -6.974 1.00 94.69 401 PHE A N 1
ATOM 3086 C CA . PHE A 1 401 ? -24.725 7.604 -6.695 1.00 94.69 401 PHE A CA 1
ATOM 3087 C C . PHE A 1 401 ? -24.053 8.434 -7.782 1.00 94.69 401 PHE A C 1
ATOM 3089 O O . PHE A 1 401 ? -24.239 8.170 -8.966 1.00 94.69 401 PHE A O 1
ATOM 3096 N N . ALA A 1 402 ? -23.244 9.413 -7.391 1.00 95.19 402 ALA A N 1
ATOM 3097 C CA . ALA A 1 402 ? -22.416 10.187 -8.306 1.00 95.19 402 ALA A CA 1
ATOM 3098 C C . ALA A 1 402 ? -20.938 10.081 -7.883 1.00 95.19 402 ALA A C 1
ATOM 3100 O O . ALA A 1 402 ? -20.570 10.658 -6.856 1.00 95.19 402 ALA A O 1
ATOM 3101 N N . PRO A 1 403 ? -20.082 9.354 -8.631 1.00 95.00 403 PRO A N 1
ATOM 3102 C CA . PRO A 1 403 ? -18.675 9.200 -8.290 1.00 95.00 403 PRO A CA 1
ATOM 3103 C C . PRO A 1 403 ? -17.939 10.529 -8.421 1.00 95.00 403 PRO A C 1
ATOM 3105 O O . PRO A 1 403 ? -18.293 11.371 -9.248 1.00 95.00 403 PRO A O 1
ATOM 3108 N N . TYR A 1 404 ? -16.867 10.696 -7.659 1.00 94.00 404 TYR A N 1
ATOM 3109 C CA . TYR A 1 404 ? -15.970 11.826 -7.851 1.00 94.00 404 TYR A CA 1
ATOM 3110 C C . TYR A 1 404 ? -15.091 11.654 -9.093 1.00 94.00 404 TYR A C 1
ATOM 3112 O O . TYR A 1 404 ? -14.551 10.580 -9.367 1.00 94.00 404 TYR A O 1
ATOM 3120 N N . ARG A 1 405 ? -14.931 12.748 -9.837 1.00 93.25 405 ARG A N 1
ATOM 3121 C CA . ARG A 1 405 ? -13.949 12.934 -10.904 1.00 93.25 405 ARG A CA 1
ATOM 3122 C C . ARG A 1 405 ? -12.767 13.701 -10.340 1.00 93.25 405 ARG A C 1
ATOM 3124 O O . ARG A 1 405 ? -12.951 14.678 -9.621 1.00 93.25 405 ARG A O 1
ATOM 3131 N N . TYR A 1 406 ? -11.571 13.269 -10.708 1.00 93.00 406 TYR A N 1
ATOM 3132 C CA . TYR A 1 406 ? -10.330 13.817 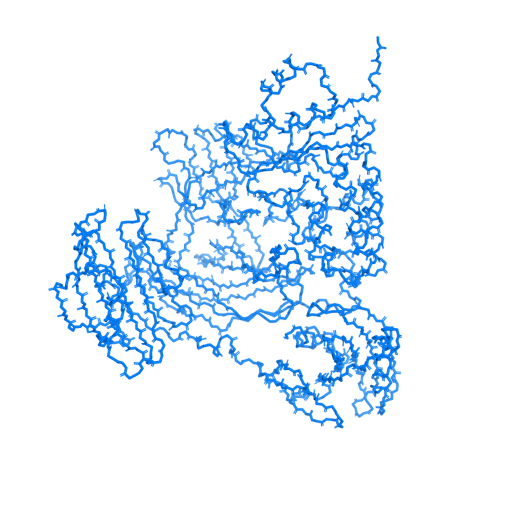-10.185 1.00 93.00 406 TYR A CA 1
ATOM 3133 C C . TYR A 1 406 ? -9.567 14.531 -11.295 1.00 93.00 406 TYR A C 1
ATOM 3135 O O . TYR A 1 406 ? -9.459 14.019 -12.411 1.00 93.00 406 TYR A O 1
ATOM 3143 N N . TYR A 1 407 ? -9.037 15.707 -10.985 1.00 93.50 407 TYR A N 1
ATOM 3144 C CA . TYR A 1 407 ? -8.234 16.522 -11.886 1.00 93.50 407 TYR A CA 1
ATOM 3145 C C . TYR A 1 407 ? -6.913 16.889 -11.218 1.00 93.50 407 TYR A C 1
ATOM 3147 O O . TYR A 1 407 ? -6.882 17.100 -10.012 1.00 93.50 407 TYR A O 1
ATOM 3155 N N . LEU A 1 408 ? -5.836 16.984 -11.992 1.00 91.06 408 LEU A N 1
ATOM 3156 C CA . LEU A 1 408 ? -4.566 17.529 -11.514 1.00 91.06 408 LEU A CA 1
ATOM 3157 C C . LEU A 1 408 ? -4.483 19.014 -11.875 1.00 91.06 408 LEU A C 1
ATOM 3159 O O . LEU A 1 408 ? -4.527 19.367 -13.060 1.00 91.06 408 LEU A O 1
ATOM 3163 N N . ASP A 1 409 ? -4.357 19.876 -10.867 1.00 89.88 409 ASP A N 1
ATOM 3164 C CA . ASP A 1 409 ? -4.047 21.299 -11.069 1.00 89.88 409 ASP A CA 1
ATOM 3165 C C . ASP A 1 409 ? -2.582 21.512 -11.467 1.00 89.88 409 ASP A C 1
ATOM 3167 O O . ASP A 1 409 ? -1.823 20.556 -11.531 1.00 89.88 409 ASP A O 1
ATOM 3171 N N . GLU A 1 410 ? -2.157 22.745 -11.750 1.00 87.12 410 GLU A N 1
ATOM 3172 C CA . GLU A 1 410 ? -0.789 23.068 -12.204 1.00 87.12 410 GLU A CA 1
ATOM 3173 C C . GLU A 1 410 ? 0.331 22.642 -11.233 1.00 87.12 410 GLU A C 1
ATOM 3175 O O . GLU A 1 410 ? 1.483 22.559 -11.646 1.00 87.12 410 GLU A O 1
ATOM 3180 N N . SER A 1 411 ? 0.006 22.355 -9.967 1.00 85.19 411 SER A N 1
ATOM 3181 C CA . SER A 1 411 ? 0.946 21.907 -8.926 1.00 85.19 411 SER A CA 1
ATOM 3182 C C . SER A 1 411 ? 0.850 20.397 -8.648 1.00 85.19 411 SER A C 1
ATOM 3184 O O . SER A 1 411 ? 1.292 19.924 -7.598 1.00 85.19 411 SER A O 1
ATOM 3186 N N . ASP A 1 412 ? 0.233 19.641 -9.564 1.00 83.56 412 ASP A N 1
ATOM 3187 C CA . ASP A 1 412 ? -0.011 18.196 -9.464 1.00 83.56 412 ASP A CA 1
ATOM 3188 C C . ASP A 1 412 ? -0.790 17.785 -8.198 1.00 83.56 412 ASP A C 1
ATOM 3190 O O . ASP A 1 412 ? -0.627 16.674 -7.667 1.00 83.56 412 ASP A O 1
ATOM 3194 N N . GLN A 1 413 ? -1.649 18.684 -7.709 1.00 82.12 413 GLN A N 1
ATOM 3195 C CA . GLN A 1 413 ? -2.570 18.407 -6.612 1.00 82.12 413 GLN A CA 1
ATOM 3196 C C . GLN A 1 413 ? -3.939 17.987 -7.145 1.00 82.12 413 GLN A C 1
ATOM 3198 O O . GLN A 1 413 ? -4.384 18.421 -8.212 1.00 82.12 413 GLN A O 1
ATOM 3203 N N . LEU A 1 414 ? -4.599 17.102 -6.393 1.00 85.56 414 LEU A N 1
ATOM 3204 C CA . LEU A 1 414 ? -5.895 16.538 -6.754 1.00 85.56 414 LEU A CA 1
ATOM 3205 C C . LEU A 1 414 ? -7.019 17.537 -6.470 1.00 85.56 414 LEU A C 1
ATOM 3207 O O . LEU A 1 414 ? -7.235 17.955 -5.337 1.00 85.56 414 LEU A O 1
ATOM 3211 N N . GLN A 1 415 ? -7.782 17.846 -7.509 1.00 89.38 415 GLN A N 1
ATOM 3212 C CA . GLN A 1 415 ? -9.032 18.592 -7.468 1.00 89.38 415 GLN A CA 1
ATOM 3213 C C . GLN A 1 415 ? -10.194 17.641 -7.753 1.00 89.38 415 GLN A C 1
ATOM 3215 O O . GLN A 1 415 ? -10.054 16.702 -8.541 1.00 89.38 415 GLN A O 1
ATOM 3220 N N . VAL A 1 416 ? -11.341 17.875 -7.119 1.00 90.12 416 VAL A N 1
ATOM 3221 C CA . VAL A 1 416 ? -12.485 16.956 -7.157 1.00 90.12 416 VAL A CA 1
ATOM 3222 C C . VAL A 1 416 ? -13.731 17.641 -7.709 1.00 90.12 416 VAL A C 1
ATOM 3224 O O . VAL A 1 416 ? -14.095 18.732 -7.281 1.00 90.12 416 VAL A O 1
ATOM 3227 N N . GLU A 1 417 ? -14.420 16.961 -8.621 1.00 92.38 417 GLU A N 1
ATOM 3228 C CA . GLU A 1 417 ? -15.735 17.343 -9.143 1.00 92.38 417 GLU A CA 1
ATOM 3229 C C . GLU A 1 417 ? -16.704 16.158 -9.080 1.00 92.38 417 GLU A C 1
ATOM 3231 O O . GLU A 1 417 ? -16.290 15.001 -9.047 1.00 92.38 417 GLU A O 1
ATOM 3236 N N . THR A 1 418 ? -18.010 16.413 -9.095 1.00 93.25 418 THR A N 1
ATOM 3237 C CA . THR A 1 418 ? -19.018 15.345 -9.150 1.00 93.25 418 THR A CA 1
ATOM 3238 C C . THR A 1 418 ? -19.187 14.822 -10.581 1.00 93.25 418 THR A C 1
ATOM 3240 O O . THR A 1 418 ? -19.277 15.593 -11.538 1.00 93.25 418 THR A O 1
ATOM 3243 N N . GLY A 1 419 ? -19.215 13.498 -10.732 1.00 92.38 419 GLY A N 1
ATOM 3244 C CA . GLY A 1 419 ? -19.403 12.799 -12.000 1.00 92.38 419 GLY A CA 1
ATOM 3245 C C . GLY A 1 419 ? -20.863 12.569 -12.388 1.00 92.38 419 GLY A C 1
ATOM 3246 O O . GLY A 1 419 ? -21.774 13.222 -11.880 1.00 92.38 419 GLY A O 1
ATOM 3247 N N . ALA A 1 420 ? -21.085 11.647 -13.330 1.00 93.31 420 ALA A N 1
ATOM 3248 C CA . ALA A 1 420 ? -22.434 11.271 -13.753 1.00 93.31 420 ALA A CA 1
ATOM 3249 C C . ALA A 1 420 ? -23.221 10.601 -12.615 1.00 93.31 420 ALA A C 1
ATOM 3251 O O . ALA A 1 420 ? -22.658 9.868 -11.810 1.00 93.31 420 ALA A O 1
ATOM 3252 N N . THR A 1 421 ? -24.532 10.818 -12.563 1.00 94.25 421 THR A N 1
ATOM 3253 C CA . THR A 1 421 ? -25.398 10.157 -11.581 1.00 94.25 421 THR A CA 1
ATOM 3254 C C . THR A 1 421 ? -25.859 8.801 -12.102 1.00 94.25 421 THR A C 1
ATOM 3256 O O . THR A 1 421 ? -26.347 8.696 -13.226 1.00 94.25 421 THR A O 1
ATOM 3259 N N . PHE A 1 422 ? -25.747 7.782 -11.260 1.00 93.06 422 PHE A N 1
ATOM 3260 C CA . PHE A 1 422 ? -26.169 6.416 -11.525 1.00 93.06 422 PHE A CA 1
ATOM 3261 C C . PHE A 1 422 ? -27.300 6.008 -10.591 1.00 93.06 422 PHE A C 1
ATOM 3263 O O . PHE A 1 422 ? -27.341 6.441 -9.437 1.00 93.06 422 PHE A O 1
ATOM 3270 N N . SER A 1 423 ? -28.189 5.145 -11.078 1.00 89.81 423 SER A N 1
ATOM 3271 C CA . SER A 1 423 ? -29.227 4.545 -10.236 1.00 89.81 423 SER A CA 1
ATOM 3272 C C . SER A 1 423 ? -28.683 3.327 -9.500 1.00 89.81 423 SER A C 1
ATOM 3274 O O . SER A 1 423 ? -28.009 2.480 -10.087 1.00 89.81 423 SER A O 1
ATOM 3276 N N . VAL A 1 424 ? -29.001 3.222 -8.214 1.00 85.56 424 VAL A N 1
ATOM 3277 C CA . VAL A 1 424 ? -28.723 2.039 -7.404 1.00 85.56 424 VAL A CA 1
ATOM 3278 C C . VAL A 1 424 ? -30.013 1.221 -7.327 1.00 85.56 424 VAL A C 1
ATOM 3280 O O . VAL A 1 424 ? -31.008 1.637 -6.732 1.00 85.56 424 VAL A O 1
ATOM 3283 N N . THR A 1 425 ? -30.016 0.054 -7.972 1.00 74.56 425 THR A N 1
ATOM 3284 C CA . THR A 1 425 ? -31.186 -0.832 -8.046 1.00 74.56 425 THR A CA 1
ATOM 3285 C C . THR A 1 425 ? -30.888 -2.140 -7.324 1.00 74.56 425 THR A C 1
ATOM 3287 O O . THR A 1 425 ? -29.871 -2.776 -7.580 1.00 74.56 425 THR A O 1
ATOM 3290 N N . THR A 1 426 ? -31.787 -2.561 -6.431 1.00 68.94 426 THR A N 1
ATOM 3291 C CA . THR A 1 426 ? -31.665 -3.813 -5.659 1.00 68.94 426 THR A CA 1
ATOM 3292 C C . THR A 1 426 ? -32.584 -4.935 -6.155 1.00 68.94 426 THR A C 1
ATOM 3294 O O . THR A 1 426 ? -32.701 -5.980 -5.515 1.00 68.94 426 THR A O 1
ATOM 3297 N N . ALA A 1 427 ? -33.268 -4.736 -7.287 1.00 60.03 427 ALA A N 1
ATOM 3298 C CA . ALA A 1 427 ? -34.189 -5.716 -7.852 1.00 60.03 427 ALA A CA 1
ATOM 3299 C C . ALA A 1 427 ? -33.453 -6.979 -8.337 1.00 60.03 427 ALA A C 1
ATOM 3301 O O . ALA A 1 427 ? -32.436 -6.909 -9.023 1.00 60.03 427 ALA A O 1
ATOM 3302 N N . VAL A 1 428 ? -34.003 -8.152 -8.009 1.00 54.50 428 VAL A N 1
ATOM 3303 C CA . VAL A 1 428 ? -33.451 -9.453 -8.413 1.00 54.50 428 VAL A CA 1
ATOM 3304 C C . VAL A 1 428 ? -33.424 -9.558 -9.942 1.00 54.50 428 VAL A C 1
ATOM 3306 O O . VAL A 1 428 ? -34.476 -9.594 -10.578 1.00 54.50 428 VAL A O 1
ATOM 3309 N N . GLY A 1 429 ? -32.223 -9.645 -10.518 1.00 52.03 429 GLY A N 1
ATOM 3310 C CA . GLY A 1 429 ? -32.003 -9.800 -11.962 1.00 52.03 429 GLY A CA 1
ATOM 3311 C C . GLY A 1 429 ? -31.570 -8.528 -12.699 1.00 52.03 429 GLY A C 1
ATOM 3312 O O . GLY A 1 429 ? -31.182 -8.639 -13.859 1.00 52.03 429 GLY A O 1
ATOM 3313 N N . ASP A 1 430 ? -31.577 -7.364 -12.041 1.00 51.75 430 ASP A N 1
ATOM 3314 C CA . ASP A 1 430 ? -30.910 -6.151 -12.532 1.00 51.75 430 ASP A CA 1
ATOM 3315 C C . ASP A 1 430 ? -29.492 -6.101 -11.943 1.00 51.75 430 ASP A C 1
ATOM 3317 O O . ASP A 1 430 ? -29.317 -6.435 -10.764 1.00 51.75 430 ASP A O 1
ATOM 3321 N N . PRO A 1 431 ? -28.447 -5.730 -12.703 1.00 52.97 431 PRO A N 1
ATOM 3322 C CA . PRO A 1 431 ? -27.144 -5.564 -12.097 1.00 52.97 431 PRO A CA 1
ATOM 3323 C C . PRO A 1 431 ? -27.209 -4.372 -11.136 1.00 52.97 431 PRO A C 1
ATOM 3325 O O . PRO A 1 431 ? -27.434 -3.234 -11.549 1.00 52.97 431 PRO A O 1
ATOM 3328 N N . LEU A 1 432 ? -26.929 -4.632 -9.855 1.00 73.62 432 LEU A N 1
ATOM 3329 C CA . LEU A 1 432 ? -26.324 -3.630 -8.978 1.00 73.62 432 LEU A CA 1
ATOM 3330 C C . LEU A 1 432 ? -25.198 -2.918 -9.742 1.00 73.62 432 LEU A C 1
ATOM 3332 O O . LEU A 1 432 ? -24.612 -3.490 -10.672 1.00 73.62 432 LEU A O 1
ATOM 3336 N N . LEU A 1 433 ? -24.860 -1.698 -9.318 1.00 88.69 433 LEU A N 1
ATOM 3337 C CA . LEU A 1 433 ? -23.696 -0.993 -9.846 1.00 88.69 433 LEU A CA 1
ATOM 3338 C C . LEU A 1 433 ? -22.515 -1.950 -10.004 1.00 88.69 433 LEU A C 1
ATOM 3340 O O . LEU A 1 433 ? -22.176 -2.722 -9.103 1.00 88.69 433 LEU A O 1
ATOM 3344 N N . ARG A 1 434 ? -21.896 -1.897 -11.174 1.00 89.94 434 ARG A N 1
ATOM 3345 C CA . ARG A 1 434 ? -20.728 -2.703 -11.508 1.00 89.94 434 ARG A CA 1
ATOM 3346 C C . ARG A 1 434 ? -19.726 -1.844 -12.234 1.00 89.94 434 ARG A C 1
ATOM 3348 O O . ARG A 1 434 ? -20.089 -0.835 -12.841 1.00 89.94 434 ARG A O 1
ATOM 3355 N N . TYR A 1 435 ? -18.481 -2.275 -12.211 1.00 91.00 435 TYR A N 1
ATOM 3356 C CA . TYR A 1 435 ? -17.460 -1.655 -13.029 1.00 91.00 435 TYR A CA 1
ATOM 3357 C C . TYR A 1 435 ? -16.973 -2.616 -14.105 1.00 91.00 435 TYR A C 1
ATOM 3359 O O . TYR A 1 435 ? -17.066 -3.838 -13.977 1.00 91.00 435 TYR A O 1
ATOM 3367 N N . ASP A 1 436 ? -16.437 -2.053 -15.176 1.00 87.19 436 ASP A N 1
ATOM 3368 C CA . ASP A 1 436 ? -15.732 -2.816 -16.189 1.00 87.19 436 ASP A CA 1
ATOM 3369 C C . ASP A 1 436 ? -14.521 -2.044 -16.703 1.00 87.19 436 ASP A C 1
ATOM 3371 O O . ASP A 1 436 ? -14.458 -0.820 -16.594 1.00 87.19 436 ASP A O 1
ATOM 3375 N N . TRP A 1 437 ? -13.560 -2.760 -17.271 1.00 87.00 437 TRP A N 1
ATOM 3376 C CA . TRP A 1 437 ? -12.433 -2.140 -17.953 1.00 87.00 437 TRP A CA 1
ATOM 3377 C C . TRP A 1 437 ? -12.798 -1.918 -19.413 1.00 87.00 437 TRP A C 1
ATOM 3379 O O . TRP A 1 437 ? -13.233 -2.846 -20.090 1.00 87.00 437 TRP A O 1
ATOM 3389 N N . GLN A 1 438 ? -12.615 -0.698 -19.902 1.00 87.94 438 GLN A N 1
ATOM 3390 C CA . GLN A 1 438 ? -12.930 -0.336 -21.283 1.00 87.94 438 GLN A CA 1
ATOM 3391 C C . GLN A 1 438 ? -11.733 0.376 -21.917 1.00 87.94 438 GLN A C 1
ATOM 3393 O O . GLN A 1 438 ? -11.049 1.122 -21.203 1.00 87.94 438 GLN A O 1
ATOM 3398 N N . PRO A 1 439 ? -11.470 0.174 -23.225 1.00 91.06 439 PRO A N 1
ATOM 3399 C CA . PRO A 1 439 ? -10.488 0.973 -23.949 1.00 91.06 439 PRO A CA 1
ATOM 3400 C C . PRO A 1 439 ? -10.738 2.464 -23.706 1.00 91.06 439 PRO A C 1
ATOM 3402 O O . PRO A 1 439 ? -11.887 2.919 -23.725 1.00 91.06 439 PRO A O 1
ATOM 3405 N N . VAL A 1 440 ? -9.677 3.226 -23.446 1.00 92.94 440 VAL A N 1
ATOM 3406 C CA . VAL A 1 440 ? -9.816 4.685 -23.376 1.00 92.94 440 VAL A CA 1
ATOM 3407 C C . VAL A 1 440 ? -10.031 5.239 -24.793 1.00 92.94 440 VAL A C 1
ATOM 3409 O O . VAL A 1 440 ? -9.479 4.674 -25.739 1.00 92.94 440 VAL A O 1
ATOM 3412 N N . PRO A 1 441 ? -10.855 6.288 -24.975 1.00 92.12 441 PRO A N 1
ATOM 3413 C CA . PRO A 1 441 ? -11.140 6.837 -26.299 1.00 92.12 441 PRO A CA 1
ATOM 3414 C C . PRO A 1 441 ? -9.900 7.454 -26.959 1.00 92.12 441 PRO A C 1
ATOM 3416 O O . PRO A 1 441 ? -8.870 7.667 -26.326 1.00 92.12 441 PRO A O 1
ATOM 3419 N N . ASP A 1 442 ? -10.012 7.768 -28.247 1.00 93.44 442 ASP A N 1
ATOM 3420 C CA . ASP A 1 442 ? -8.950 8.458 -28.980 1.00 93.44 442 ASP A CA 1
ATOM 3421 C C . ASP A 1 442 ? -8.682 9.835 -28.362 1.00 93.44 442 ASP A C 1
ATOM 3423 O O . ASP A 1 442 ? -9.607 10.568 -27.997 1.00 93.44 442 ASP A O 1
ATOM 3427 N N . GLY A 1 443 ? -7.406 10.195 -28.236 1.00 93.56 443 GLY A N 1
ATOM 3428 C CA . GLY A 1 443 ? -7.021 11.474 -27.652 1.00 93.56 443 GLY A CA 1
ATOM 3429 C C . GLY A 1 443 ? -5.617 11.494 -27.065 1.00 93.56 443 GLY A C 1
ATOM 3430 O O . GLY A 1 443 ? -4.836 10.555 -27.213 1.00 93.56 443 GLY A O 1
ATOM 3431 N N . ASN A 1 444 ? -5.314 12.599 -26.385 1.00 95.69 444 ASN A N 1
ATOM 3432 C CA . ASN A 1 444 ? -4.043 12.802 -25.703 1.00 95.69 444 ASN A CA 1
ATOM 3433 C C . ASN A 1 444 ? -4.181 12.465 -24.221 1.00 95.69 444 ASN A C 1
ATOM 3435 O O . ASN A 1 444 ? -5.086 12.944 -23.532 1.00 95.69 444 ASN A O 1
ATOM 3439 N N . TYR A 1 445 ? -3.234 11.682 -23.735 1.00 96.62 445 TYR A N 1
ATOM 3440 C CA . TYR A 1 445 ? -3.166 11.190 -22.374 1.00 96.62 445 TYR A CA 1
ATOM 3441 C C . TYR A 1 445 ? -1.829 11.567 -21.752 1.00 96.62 445 TYR A C 1
ATOM 3443 O O . TYR A 1 445 ? -0.853 11.830 -22.454 1.00 96.62 445 TYR A O 1
ATOM 3451 N N . PHE A 1 446 ? -1.789 11.583 -20.429 1.00 95.38 446 PHE A N 1
ATOM 3452 C CA . PHE A 1 446 ? -0.558 11.593 -19.658 1.00 95.38 446 PHE A CA 1
ATOM 3453 C C . PHE A 1 446 ? -0.455 10.289 -18.871 1.00 95.38 446 PHE A C 1
ATOM 3455 O O . PHE A 1 446 ? -1.462 9.761 -18.393 1.00 95.38 446 PHE A O 1
ATOM 3462 N N . LEU A 1 447 ? 0.764 9.784 -18.737 1.00 96.00 447 LEU A N 1
ATOM 3463 C CA . LEU A 1 447 ? 1.097 8.593 -17.966 1.00 96.00 447 LEU A CA 1
ATOM 3464 C C . LEU A 1 447 ? 2.374 8.871 -17.180 1.00 96.00 447 LEU A C 1
ATOM 3466 O O . LEU A 1 447 ? 3.297 9.489 -17.704 1.00 96.00 447 LEU A O 1
ATOM 3470 N N . GLY A 1 448 ? 2.460 8.412 -15.942 1.00 95.00 448 GLY A N 1
ATOM 3471 C CA . GLY A 1 448 ? 3.674 8.590 -15.166 1.00 95.00 448 GLY A CA 1
ATOM 3472 C C . GLY A 1 448 ? 3.545 8.119 -13.735 1.00 95.00 448 GLY A C 1
ATOM 3473 O O . GLY A 1 448 ? 2.675 7.308 -13.415 1.00 95.00 448 GLY A O 1
ATOM 3474 N N . LEU A 1 449 ? 4.426 8.635 -12.884 1.00 94.31 449 LEU A N 1
ATOM 3475 C CA . LEU A 1 449 ? 4.471 8.280 -11.475 1.00 94.31 449 LEU A CA 1
ATOM 3476 C C . LEU A 1 449 ? 4.520 9.525 -10.592 1.00 94.31 449 LEU A C 1
ATOM 3478 O O . LEU A 1 449 ? 5.016 10.579 -10.997 1.00 94.31 449 LEU A O 1
ATOM 3482 N N . LYS A 1 450 ? 4.025 9.369 -9.368 1.00 92.44 450 LYS A N 1
ATOM 3483 C CA . LYS A 1 450 ? 4.210 10.293 -8.252 1.00 92.44 450 LYS A CA 1
ATOM 3484 C C . LYS A 1 450 ? 4.777 9.500 -7.089 1.00 92.44 450 LYS A C 1
ATOM 3486 O O . LYS A 1 450 ? 4.241 8.445 -6.765 1.00 92.44 450 LYS A O 1
ATOM 3491 N N . ALA A 1 451 ? 5.835 9.996 -6.474 1.00 90.25 451 ALA A N 1
ATOM 3492 C CA . ALA A 1 451 ? 6.416 9.405 -5.280 1.00 90.25 451 ALA A CA 1
ATOM 3493 C C . ALA A 1 451 ? 6.540 10.461 -4.189 1.00 90.25 451 ALA A C 1
ATOM 3495 O O . ALA A 1 451 ? 6.746 11.640 -4.488 1.00 90.25 451 ALA A O 1
ATOM 3496 N N . ASN A 1 452 ? 6.443 10.040 -2.935 1.00 84.44 452 ASN A N 1
ATOM 3497 C CA . ASN A 1 452 ? 6.733 10.892 -1.794 1.00 84.44 452 ASN A CA 1
ATOM 3498 C C . ASN A 1 452 ? 7.581 10.170 -0.756 1.00 84.44 452 ASN A C 1
ATOM 3500 O O . ASN A 1 452 ? 7.459 8.959 -0.565 1.00 84.44 452 ASN A O 1
ATOM 3504 N N . ASN A 1 453 ? 8.452 10.923 -0.090 1.00 78.62 453 ASN A N 1
ATOM 3505 C CA . ASN A 1 453 ? 9.149 10.442 1.096 1.00 78.62 453 ASN A CA 1
ATOM 3506 C C . ASN A 1 453 ? 8.288 10.685 2.353 1.00 78.62 453 ASN A C 1
ATOM 3508 O O . ASN A 1 453 ? 7.199 11.263 2.294 1.00 78.62 453 ASN A O 1
ATOM 3512 N N . ARG A 1 454 ? 8.783 10.241 3.508 1.00 71.38 454 ARG A N 1
ATOM 3513 C CA . ARG A 1 454 ? 8.129 10.423 4.816 1.00 71.38 454 ARG A CA 1
ATOM 3514 C C . ARG A 1 454 ? 8.117 11.869 5.330 1.00 71.38 454 ARG A C 1
ATOM 3516 O O . ARG A 1 454 ? 7.384 12.155 6.270 1.00 71.38 454 ARG A O 1
ATOM 3523 N N . ALA A 1 455 ? 8.895 12.768 4.727 1.00 70.62 455 ALA A N 1
ATOM 3524 C CA . ALA A 1 455 ? 8.836 14.205 4.999 1.00 70.62 455 ALA A CA 1
ATOM 3525 C C . ALA A 1 455 ? 7.749 14.919 4.167 1.00 70.62 455 ALA A C 1
ATOM 3527 O O . ALA A 1 455 ? 7.690 16.146 4.167 1.00 70.62 455 ALA A O 1
ATOM 3528 N N . ASP A 1 456 ? 6.899 14.159 3.463 1.00 72.81 456 ASP A N 1
ATOM 3529 C CA . ASP A 1 456 ? 5.896 14.643 2.510 1.00 72.81 456 ASP A CA 1
ATOM 3530 C C . ASP A 1 456 ? 6.500 15.406 1.307 1.00 72.81 456 ASP A C 1
ATOM 3532 O O . ASP A 1 456 ? 5.773 16.058 0.553 1.00 72.81 456 ASP A O 1
ATOM 3536 N N . ASP A 1 457 ? 7.812 15.284 1.051 1.00 79.25 457 ASP A N 1
ATOM 3537 C CA . ASP A 1 457 ? 8.399 15.780 -0.195 1.00 79.25 457 ASP A CA 1
ATOM 3538 C C . ASP A 1 457 ? 7.918 14.909 -1.348 1.00 79.25 457 ASP A C 1
ATOM 3540 O O . ASP A 1 457 ? 8.111 13.690 -1.349 1.00 79.25 457 ASP A O 1
ATOM 3544 N N . THR A 1 458 ? 7.331 15.540 -2.362 1.00 85.00 458 THR A N 1
ATOM 3545 C CA . THR A 1 458 ? 6.752 14.836 -3.508 1.00 85.00 458 THR A CA 1
ATOM 3546 C C . THR A 1 458 ? 7.525 15.105 -4.791 1.00 85.00 458 THR A C 1
ATOM 3548 O O . THR A 1 458 ? 7.971 16.228 -5.033 1.00 85.00 458 THR A O 1
ATOM 3551 N N . VAL A 1 459 ? 7.619 14.092 -5.648 1.00 89.88 459 VAL A N 1
ATOM 3552 C CA . VAL A 1 459 ? 8.106 14.202 -7.024 1.00 89.88 459 VAL A CA 1
ATOM 3553 C C . VAL A 1 459 ? 7.087 13.572 -7.965 1.00 89.88 459 VAL A C 1
ATOM 3555 O O . VAL A 1 459 ? 6.557 12.499 -7.681 1.00 89.88 459 VAL A O 1
ATOM 3558 N N . THR A 1 460 ? 6.822 14.227 -9.092 1.00 93.62 460 THR A N 1
ATOM 3559 C CA . THR A 1 460 ? 5.950 13.714 -10.153 1.00 93.62 460 THR A CA 1
ATOM 3560 C C . THR A 1 460 ? 6.707 13.769 -11.472 1.00 93.62 460 THR A C 1
ATOM 3562 O O . THR A 1 460 ? 7.321 14.786 -11.789 1.00 93.62 460 THR A O 1
ATOM 3565 N N . ALA A 1 461 ? 6.636 12.702 -12.262 1.00 93.81 461 ALA A N 1
ATOM 3566 C CA . ALA A 1 461 ? 7.143 12.686 -13.628 1.00 93.81 461 ALA A CA 1
ATOM 3567 C C . ALA A 1 461 ? 6.077 12.095 -14.550 1.00 93.81 461 ALA A C 1
ATOM 3569 O O . ALA A 1 461 ? 5.589 10.993 -14.300 1.00 93.81 461 ALA A O 1
ATOM 3570 N N . LEU A 1 462 ? 5.713 12.832 -15.603 1.00 94.12 462 LEU A N 1
ATOM 3571 C CA . LEU A 1 462 ? 4.672 12.466 -16.566 1.00 94.12 462 LEU A CA 1
ATOM 3572 C C . LEU A 1 462 ? 5.228 12.507 -17.994 1.00 94.12 462 LEU A C 1
ATOM 3574 O O . LEU A 1 462 ? 6.009 13.392 -18.338 1.00 94.12 462 LEU A O 1
ATOM 3578 N N . THR A 1 463 ? 4.769 11.584 -18.832 1.00 94.44 463 THR A N 1
ATOM 3579 C CA . THR A 1 463 ? 4.965 11.578 -20.284 1.00 94.44 463 THR A CA 1
ATOM 3580 C C . THR A 1 463 ? 3.618 11.664 -20.998 1.00 94.44 463 THR A C 1
ATOM 3582 O O . THR A 1 463 ? 2.589 11.272 -20.443 1.00 94.44 463 THR A O 1
ATOM 3585 N N . ASN A 1 464 ? 3.619 12.172 -22.229 1.00 95.31 464 ASN A N 1
ATOM 3586 C CA . ASN A 1 464 ? 2.421 12.283 -23.053 1.00 95.31 464 ASN A CA 1
ATOM 3587 C C . ASN A 1 464 ? 2.285 11.060 -23.958 1.00 95.31 464 ASN A C 1
ATOM 3589 O O . ASN A 1 464 ? 3.239 10.664 -24.619 1.00 95.31 464 ASN A O 1
ATOM 3593 N N . ILE A 1 465 ? 1.076 10.514 -24.030 1.00 96.31 465 ILE A N 1
ATOM 3594 C CA . ILE A 1 465 ? 0.730 9.351 -24.842 1.00 96.31 465 ILE A CA 1
ATOM 3595 C C . ILE A 1 465 ? -0.426 9.724 -25.767 1.00 96.31 465 ILE A C 1
ATOM 3597 O O . ILE A 1 465 ? -1.459 10.208 -25.303 1.00 96.31 465 ILE A O 1
ATOM 3601 N N . ALA A 1 466 ? -0.287 9.463 -27.065 1.00 95.44 466 ALA A N 1
ATOM 3602 C CA . ALA A 1 466 ? -1.406 9.554 -28.000 1.00 95.44 466 ALA A CA 1
ATOM 3603 C C . ALA A 1 466 ? -2.084 8.184 -28.157 1.00 95.44 466 ALA A C 1
ATOM 3605 O O . ALA A 1 466 ? -1.441 7.203 -28.545 1.00 95.44 466 ALA A O 1
ATOM 3606 N N . VAL A 1 467 ? -3.386 8.129 -27.864 1.00 94.88 467 VAL A N 1
ATOM 3607 C CA . VAL A 1 467 ? -4.216 6.929 -28.030 1.00 94.88 467 VAL A CA 1
ATOM 3608 C C . VAL A 1 467 ? -4.987 7.007 -29.341 1.00 94.88 467 VAL A C 1
ATOM 3610 O O . VAL A 1 467 ? -5.590 8.035 -29.659 1.00 94.88 467 VAL A O 1
ATOM 3613 N N . THR A 1 468 ? -4.969 5.917 -30.109 1.00 92.62 468 THR A N 1
ATOM 3614 C CA . THR A 1 468 ? -5.651 5.827 -31.409 1.00 92.62 468 THR A CA 1
ATOM 3615 C C . THR A 1 468 ? -6.219 4.426 -31.613 1.00 92.62 468 THR A C 1
ATOM 3617 O O . THR A 1 468 ? -5.474 3.451 -31.752 1.00 92.62 468 THR A O 1
ATOM 3620 N N . ASN A 1 469 ? -7.548 4.319 -31.632 1.00 87.88 469 ASN A N 1
ATOM 3621 C CA . ASN A 1 469 ? -8.269 3.051 -31.668 1.00 87.88 469 ASN A CA 1
ATOM 3622 C C . ASN A 1 469 ? -8.964 2.774 -33.005 1.00 87.88 469 ASN A C 1
ATOM 3624 O O . ASN A 1 469 ? -9.096 1.610 -33.388 1.00 87.88 469 ASN A O 1
ATOM 3628 N N . GLU A 1 470 ? -9.449 3.803 -33.713 1.00 73.56 470 GLU A N 1
ATOM 3629 C CA . GLU A 1 470 ? -10.288 3.599 -34.909 1.00 73.56 470 GLU A CA 1
ATOM 3630 C C . GLU A 1 470 ? -9.550 2.848 -36.024 1.00 73.56 470 GLU A C 1
ATOM 3632 O O . GLU A 1 470 ? -10.110 1.958 -36.664 1.00 73.56 470 GLU A O 1
ATOM 3637 N N . GLN A 1 471 ? -8.270 3.159 -36.232 1.00 67.06 471 GLN A N 1
ATOM 3638 C CA . GLN A 1 471 ? -7.463 2.548 -37.293 1.00 67.06 471 GLN A CA 1
ATOM 3639 C C . GLN A 1 471 ? -7.023 1.111 -36.972 1.00 67.06 471 GLN A C 1
ATOM 3641 O O . GLN A 1 471 ? -6.661 0.369 -37.883 1.00 67.06 471 GLN A O 1
ATOM 3646 N N . SER A 1 472 ? -7.074 0.706 -35.699 1.00 63.62 472 SER A N 1
ATOM 3647 C CA . SER A 1 472 ? -6.666 -0.620 -35.218 1.00 63.62 472 SER A CA 1
ATOM 3648 C C . SER A 1 472 ? -7.842 -1.550 -34.901 1.00 63.62 472 SER A C 1
ATOM 3650 O O . SER A 1 472 ? -7.624 -2.723 -34.609 1.00 63.62 472 SER A O 1
ATOM 3652 N N . GLY A 1 473 ? -9.087 -1.054 -34.943 1.00 69.31 473 GLY A N 1
ATOM 3653 C CA . GLY A 1 473 ? -10.267 -1.795 -34.477 1.00 69.31 473 GLY A CA 1
ATOM 3654 C C . GLY A 1 473 ? -10.330 -1.948 -32.951 1.00 69.31 473 GLY A C 1
ATOM 3655 O O . GLY A 1 473 ? -11.161 -2.695 -32.436 1.00 69.31 473 GLY A O 1
ATOM 3656 N N . ALA A 1 474 ? -9.470 -1.233 -32.218 1.00 73.44 474 ALA A N 1
ATOM 3657 C CA . ALA A 1 474 ? -9.292 -1.394 -30.780 1.00 73.44 474 ALA A CA 1
ATOM 3658 C C . ALA A 1 474 ? -10.477 -0.863 -29.943 1.00 73.44 474 ALA A C 1
ATOM 3660 O O . ALA A 1 474 ? -10.687 -1.303 -28.815 1.00 73.44 474 ALA A O 1
ATOM 3661 N N . ALA A 1 475 ? -11.293 0.038 -30.505 1.00 62.03 475 ALA A N 1
ATOM 3662 C CA . ALA A 1 475 ? -12.397 0.705 -29.803 1.00 62.03 475 ALA A CA 1
ATOM 3663 C C . ALA A 1 475 ? -13.537 -0.251 -29.403 1.00 62.03 475 ALA A C 1
ATOM 3665 O O . ALA A 1 475 ? -14.291 0.033 -28.476 1.00 62.03 475 ALA A O 1
ATOM 3666 N N . THR A 1 476 ? -13.662 -1.383 -30.099 1.00 65.69 476 THR A N 1
ATOM 3667 C CA . THR A 1 476 ? -14.648 -2.441 -29.828 1.00 65.69 476 THR A CA 1
ATOM 3668 C C . THR A 1 476 ? -13.968 -3.774 -29.520 1.00 65.69 476 THR A C 1
ATOM 3670 O O . THR A 1 476 ? -14.585 -4.821 -29.701 1.00 65.69 476 THR A O 1
ATOM 3673 N N . ALA A 1 477 ? -12.679 -3.764 -29.164 1.00 62.34 477 ALA A N 1
ATOM 3674 C CA . ALA A 1 477 ? -11.878 -4.979 -29.141 1.00 62.34 477 ALA A CA 1
ATOM 3675 C C . ALA A 1 477 ? -12.384 -5.997 -28.113 1.00 62.34 477 ALA A C 1
ATOM 3677 O O . ALA A 1 477 ? -12.412 -5.746 -26.911 1.00 62.34 477 ALA A O 1
ATOM 3678 N N . GLU A 1 478 ? -12.688 -7.194 -28.608 1.00 81.75 478 GLU A N 1
ATOM 3679 C CA . GLU A 1 478 ? -12.928 -8.403 -27.813 1.00 81.75 478 GLU A CA 1
ATOM 3680 C C . GLU A 1 478 ? -11.604 -9.087 -27.415 1.00 81.75 478 GLU A C 1
ATOM 3682 O O . GLU A 1 478 ? -11.590 -10.234 -26.976 1.00 81.75 478 GLU A O 1
ATOM 3687 N N . GLN A 1 479 ? -10.472 -8.399 -27.599 1.00 85.88 479 GLN A N 1
ATOM 3688 C CA . GLN A 1 479 ? -9.120 -8.891 -27.350 1.00 85.88 479 GLN A CA 1
ATOM 3689 C C . GLN A 1 479 ? -8.244 -7.793 -26.731 1.00 85.88 479 GLN A C 1
ATOM 3691 O O . GLN A 1 479 ? -8.415 -6.606 -27.005 1.00 85.88 479 GLN A O 1
ATOM 3696 N N . PHE A 1 480 ? -7.263 -8.210 -25.938 1.00 88.75 480 PHE A N 1
ATOM 3697 C CA . PHE A 1 480 ? -6.215 -7.372 -25.358 1.00 88.75 480 PHE A CA 1
ATOM 3698 C C . PHE A 1 480 ? -4.846 -7.897 -25.775 1.00 88.75 480 PHE A C 1
ATOM 3700 O O . PHE A 1 480 ? -4.692 -9.092 -25.995 1.00 88.75 480 PHE A O 1
ATOM 3707 N N . ALA A 1 481 ? -3.824 -7.050 -25.828 1.00 91.69 481 ALA A N 1
ATOM 3708 C CA . ALA A 1 481 ? -2.454 -7.517 -25.997 1.00 91.69 481 ALA A CA 1
ATOM 3709 C C . ALA A 1 481 ? -1.809 -7.868 -24.651 1.00 91.69 481 ALA A C 1
ATOM 3711 O O . ALA A 1 481 ? -1.791 -7.077 -23.707 1.00 91.69 481 ALA A O 1
ATOM 3712 N N . TYR A 1 482 ? -1.218 -9.056 -24.576 1.00 92.75 482 TYR A N 1
ATOM 3713 C CA . TYR A 1 482 ? -0.192 -9.343 -23.588 1.00 92.75 482 TYR A CA 1
ATOM 3714 C C . TYR A 1 482 ? 1.130 -8.806 -24.122 1.00 92.75 482 TYR A C 1
ATOM 3716 O O . TYR A 1 482 ? 1.513 -9.155 -25.234 1.00 92.75 482 TYR A O 1
ATOM 3724 N N . LEU A 1 483 ? 1.808 -7.974 -23.335 1.00 91.31 483 LEU A N 1
ATOM 3725 C CA . LEU A 1 483 ? 3.168 -7.518 -23.590 1.00 91.31 483 LEU A CA 1
ATOM 3726 C C . LEU A 1 483 ? 4.078 -8.127 -22.531 1.00 91.31 483 LEU A C 1
ATOM 3728 O O . LEU A 1 483 ? 3.871 -7.884 -21.340 1.00 91.31 483 LEU A O 1
ATOM 3732 N N . ASP A 1 484 ? 5.076 -8.884 -22.971 1.00 87.38 484 ASP A N 1
ATOM 3733 C CA . ASP A 1 484 ? 6.139 -9.346 -22.099 1.00 87.38 484 ASP A CA 1
ATOM 3734 C C . ASP A 1 484 ? 7.138 -8.206 -21.853 1.00 87.38 484 ASP A C 1
ATOM 3736 O O . ASP A 1 484 ? 7.758 -7.723 -22.806 1.00 87.38 484 ASP A O 1
ATOM 3740 N N . PRO A 1 485 ? 7.308 -7.757 -20.603 1.00 76.50 485 PRO A N 1
ATOM 3741 C CA . PRO A 1 485 ? 8.178 -6.627 -20.298 1.00 76.50 485 PRO A CA 1
ATOM 3742 C C . PRO A 1 485 ? 9.672 -6.956 -20.362 1.00 76.50 485 PRO A C 1
ATOM 3744 O O . PRO A 1 485 ? 10.485 -6.037 -20.385 1.00 76.50 485 PRO A O 1
ATOM 3747 N N . TYR A 1 486 ? 10.055 -8.233 -20.380 1.00 74.50 486 TYR A N 1
ATOM 3748 C CA . TYR A 1 486 ? 11.454 -8.660 -20.299 1.00 74.50 486 TYR A CA 1
ATOM 3749 C C . TYR A 1 486 ? 11.991 -9.120 -21.655 1.00 74.50 486 TYR A C 1
ATOM 3751 O O . TYR A 1 486 ? 13.098 -8.783 -22.049 1.00 74.50 486 TYR A O 1
ATOM 3759 N N . LEU A 1 487 ? 11.204 -9.895 -22.390 1.00 76.69 487 LEU A N 1
ATOM 3760 C CA . LEU A 1 487 ? 11.559 -10.446 -23.695 1.00 76.69 487 LEU A CA 1
ATOM 3761 C C . LEU A 1 487 ? 10.973 -9.626 -24.850 1.00 76.69 487 LEU A C 1
ATOM 3763 O O . LEU A 1 487 ? 11.315 -9.861 -26.009 1.00 76.69 487 LEU A O 1
ATOM 3767 N N . GLY A 1 488 ? 10.088 -8.670 -24.553 1.00 81.69 488 GLY A N 1
ATOM 3768 C CA . GLY A 1 488 ? 9.545 -7.722 -25.523 1.00 81.69 488 GLY A CA 1
ATOM 3769 C C . GLY A 1 488 ? 8.577 -8.322 -26.537 1.00 81.69 488 GLY A C 1
ATOM 3770 O O . GLY A 1 488 ? 8.147 -7.614 -27.449 1.00 81.69 488 GLY A O 1
ATOM 3771 N N . PHE A 1 489 ? 8.216 -9.602 -26.425 1.00 88.38 489 PHE A N 1
ATOM 3772 C CA . PHE A 1 489 ? 7.192 -10.177 -27.288 1.00 88.38 489 PHE A CA 1
ATOM 3773 C C . PHE A 1 489 ? 5.797 -9.706 -26.876 1.00 88.38 489 PHE A C 1
ATOM 3775 O O . PHE A 1 489 ? 5.519 -9.454 -25.706 1.00 88.38 489 PHE A O 1
ATOM 3782 N N . GLN A 1 490 ? 4.903 -9.610 -27.851 1.00 92.88 490 GLN A N 1
ATOM 3783 C CA . GLN A 1 490 ? 3.527 -9.189 -27.650 1.00 92.88 490 GLN A CA 1
ATOM 3784 C C . GLN A 1 490 ? 2.591 -10.024 -28.516 1.00 92.88 490 GLN A C 1
ATOM 3786 O O . GLN A 1 490 ? 2.904 -10.278 -29.679 1.00 92.88 490 GLN A O 1
ATOM 3791 N N . PHE A 1 491 ? 1.431 -10.402 -27.985 1.00 92.94 491 PHE A N 1
ATOM 3792 C CA . PHE A 1 491 ? 0.376 -11.056 -28.763 1.00 92.94 491 PHE A CA 1
ATOM 3793 C C . PHE A 1 491 ? -1.024 -10.765 -28.201 1.00 92.94 491 PHE A C 1
ATOM 3795 O O . PHE A 1 491 ? -1.159 -10.529 -26.997 1.00 92.94 491 PHE A O 1
ATOM 3802 N N . PRO A 1 492 ? -2.079 -10.781 -29.038 1.00 92.31 492 PRO A N 1
ATOM 3803 C CA . PRO A 1 492 ? -3.448 -10.613 -28.567 1.00 92.31 492 PRO A CA 1
ATOM 3804 C C . PRO A 1 492 ? -3.986 -11.877 -27.886 1.00 92.31 492 PRO A C 1
ATOM 3806 O O . PRO A 1 492 ? -3.727 -12.989 -28.333 1.00 92.31 492 PRO A O 1
ATOM 3809 N N . TYR A 1 493 ? -4.801 -11.709 -26.852 1.00 91.94 493 TYR A N 1
ATOM 3810 C CA . TYR A 1 493 ? -5.599 -12.753 -26.215 1.00 91.94 493 TYR A CA 1
ATOM 3811 C C . TYR A 1 493 ? -7.029 -12.236 -25.972 1.00 91.94 493 TYR A C 1
ATOM 3813 O O . TYR A 1 493 ? -7.222 -11.022 -25.872 1.00 91.94 493 TYR A O 1
ATOM 3821 N N . PRO A 1 494 ? -8.051 -13.105 -25.909 1.00 90.69 494 PRO A N 1
ATOM 3822 C CA . PRO A 1 494 ? -9.438 -12.666 -25.778 1.00 90.69 494 PRO A CA 1
ATOM 3823 C C . PRO A 1 494 ? -9.741 -11.980 -24.440 1.00 90.69 494 PRO A C 1
ATOM 3825 O O . PRO A 1 494 ? -9.126 -12.265 -23.414 1.00 90.69 494 PRO A O 1
ATOM 3828 N N . ALA A 1 495 ? -10.707 -11.064 -24.446 1.00 85.00 495 ALA A N 1
ATOM 3829 C CA . ALA A 1 495 ? -11.077 -10.265 -23.282 1.00 85.00 495 ALA A CA 1
ATOM 3830 C C . ALA A 1 495 ? -11.767 -11.072 -22.167 1.00 85.00 495 ALA A C 1
ATOM 3832 O O . ALA A 1 495 ? -11.739 -10.668 -21.002 1.00 85.00 495 ALA A O 1
ATOM 3833 N N . ASP A 1 496 ? -12.369 -12.206 -22.521 1.00 86.19 496 ASP A N 1
ATOM 3834 C CA . ASP A 1 496 ? -12.985 -13.192 -21.631 1.00 86.19 496 ASP A CA 1
ATOM 3835 C C . ASP A 1 496 ? -11.986 -14.242 -21.108 1.00 86.19 496 ASP A C 1
ATOM 3837 O O . ASP A 1 496 ? -12.388 -15.225 -20.480 1.00 86.19 496 ASP A O 1
ATOM 3841 N N . TRP A 1 497 ? -10.686 -14.035 -21.337 1.00 90.56 497 TRP A N 1
ATOM 3842 C CA . TRP A 1 497 ? -9.604 -14.832 -20.767 1.00 90.56 497 TRP A CA 1
ATOM 3843 C C . TRP A 1 497 ? -8.906 -14.094 -19.630 1.00 90.56 497 TRP A C 1
ATOM 3845 O O . TRP A 1 497 ? -8.859 -12.862 -19.570 1.00 90.56 497 TRP A O 1
ATOM 3855 N N . TYR A 1 498 ? -8.323 -14.859 -18.711 1.00 89.00 498 TYR A N 1
ATOM 3856 C CA . TYR A 1 498 ? -7.455 -14.283 -17.694 1.00 89.00 498 TYR A CA 1
ATOM 3857 C C . TYR A 1 498 ? -6.191 -13.697 -18.336 1.00 89.00 498 TYR A C 1
ATOM 3859 O O . TYR A 1 498 ? -5.707 -14.161 -19.370 1.00 89.00 498 TYR A O 1
ATOM 3867 N N . ARG A 1 499 ? -5.618 -12.659 -17.721 1.00 88.31 499 ARG A N 1
ATOM 3868 C CA . ARG A 1 499 ? -4.334 -12.116 -18.181 1.00 88.31 499 ARG A CA 1
ATOM 3869 C C . ARG A 1 499 ? -3.268 -13.222 -18.117 1.00 88.31 499 ARG A C 1
ATOM 3871 O O . ARG A 1 499 ? -3.180 -13.869 -17.073 1.00 88.31 499 ARG A O 1
ATOM 3878 N N . PRO A 1 500 ? -2.437 -13.408 -19.158 1.00 89.44 500 PRO A N 1
ATOM 3879 C CA . PRO A 1 500 ? -1.328 -14.351 -19.093 1.00 89.44 500 PRO A CA 1
ATOM 3880 C C . PRO A 1 500 ? -0.360 -14.054 -17.944 1.00 89.44 500 PRO A C 1
ATOM 3882 O O . PRO A 1 500 ? 0.008 -12.899 -17.702 1.00 89.44 500 PRO A O 1
ATOM 3885 N N . VAL A 1 501 ? 0.040 -15.107 -17.232 1.00 81.38 501 VAL A N 1
ATOM 3886 C CA . VAL A 1 501 ? 0.923 -15.061 -16.056 1.00 81.38 501 VAL A CA 1
ATOM 3887 C C . VAL A 1 501 ? 1.993 -16.143 -16.151 1.00 81.38 501 VAL A C 1
ATOM 3889 O O . VAL A 1 501 ? 1.742 -17.223 -16.679 1.00 81.38 501 VAL A O 1
ATOM 3892 N N . TYR A 1 502 ? 3.198 -15.858 -15.661 1.00 77.56 502 TYR A N 1
ATOM 3893 C CA . TYR A 1 502 ? 4.262 -16.858 -15.593 1.00 77.56 502 TYR A CA 1
ATOM 3894 C C . TYR A 1 502 ? 3.965 -17.888 -14.497 1.00 77.56 502 TYR A C 1
ATOM 3896 O O . TYR A 1 502 ? 3.665 -17.522 -13.361 1.00 77.56 502 TYR A O 1
ATOM 3904 N N . GLY A 1 503 ? 4.065 -19.168 -14.846 1.00 66.25 503 GLY A N 1
ATOM 3905 C CA . GLY A 1 503 ? 4.074 -20.306 -13.931 1.00 66.25 503 GLY A CA 1
ATOM 3906 C C . GLY A 1 503 ? 5.376 -21.104 -14.044 1.00 66.25 503 GLY A C 1
ATOM 3907 O O . GLY A 1 503 ? 6.315 -20.697 -14.725 1.00 66.25 503 GLY A O 1
ATOM 3908 N N . GLU A 1 504 ? 5.424 -22.275 -13.404 1.00 58.53 504 GLU A N 1
ATOM 3909 C CA . GLU A 1 504 ? 6.625 -23.133 -13.358 1.00 58.53 504 GLU A CA 1
ATOM 3910 C C . GLU A 1 504 ? 7.145 -23.543 -14.748 1.00 58.53 504 GLU A C 1
ATOM 3912 O O . GLU A 1 504 ? 8.344 -23.725 -14.936 1.00 58.53 504 GLU A O 1
ATOM 3917 N N . ASN A 1 505 ? 6.246 -23.659 -15.731 1.00 62.94 505 ASN A N 1
ATOM 3918 C CA . ASN A 1 505 ? 6.533 -24.193 -17.065 1.00 62.94 505 ASN A CA 1
ATOM 3919 C C . ASN A 1 505 ? 6.395 -23.146 -18.188 1.00 62.94 505 ASN A C 1
ATOM 3921 O O . ASN A 1 505 ? 6.154 -23.510 -19.341 1.00 62.94 505 ASN A O 1
ATOM 3925 N N . GLY A 1 506 ? 6.511 -21.856 -17.862 1.00 71.06 506 GLY A N 1
ATOM 3926 C CA . GLY A 1 506 ? 6.368 -20.748 -18.812 1.00 71.06 506 GLY A CA 1
ATOM 3927 C C . GLY A 1 506 ? 5.100 -19.924 -18.593 1.00 71.06 506 GLY A C 1
ATOM 3928 O O . GLY A 1 506 ? 4.517 -19.938 -17.511 1.00 71.06 506 GLY A O 1
ATOM 3929 N N . LEU A 1 507 ? 4.692 -19.165 -19.606 1.00 83.69 507 LEU A N 1
ATOM 3930 C CA . LEU A 1 507 ? 3.528 -18.282 -19.530 1.00 83.69 507 LEU A CA 1
ATOM 3931 C C . LEU A 1 507 ? 2.235 -19.089 -19.729 1.00 83.69 507 LEU A C 1
ATOM 3933 O O . LEU A 1 507 ? 2.172 -19.931 -20.618 1.00 83.69 507 LEU A O 1
ATOM 3937 N N . TYR A 1 508 ? 1.205 -18.831 -18.926 1.00 90.50 508 TYR A N 1
ATOM 3938 C CA . TYR A 1 508 ? -0.060 -19.569 -18.928 1.00 90.50 508 TYR A CA 1
ATOM 3939 C C . TYR A 1 508 ? -1.269 -18.626 -18.871 1.00 90.50 508 TYR A C 1
ATOM 3941 O O . TYR A 1 508 ? -1.245 -17.606 -18.177 1.00 90.50 508 TYR A O 1
ATOM 3949 N N . THR A 1 509 ? -2.347 -18.984 -19.569 1.00 93.44 509 THR A N 1
ATOM 3950 C CA . THR A 1 509 ? -3.677 -18.375 -19.429 1.00 93.44 509 THR A CA 1
ATOM 3951 C C . THR A 1 509 ? -4.792 -19.378 -19.750 1.00 93.44 509 THR A C 1
ATOM 3953 O O . THR A 1 509 ? -4.566 -20.401 -20.390 1.00 93.44 509 THR A O 1
ATOM 3956 N N . THR A 1 510 ? -6.012 -19.077 -19.309 1.00 94.25 510 THR A N 1
ATOM 3957 C CA . THR A 1 510 ? -7.231 -19.840 -19.588 1.00 94.25 510 THR A CA 1
ATOM 3958 C C . THR A 1 510 ? -8.419 -18.894 -19.757 1.00 94.25 510 THR A C 1
ATOM 3960 O O . THR A 1 510 ? -8.401 -17.764 -19.249 1.00 94.25 510 THR A O 1
ATOM 3963 N N . ASN A 1 511 ? -9.449 -19.341 -20.475 1.00 91.88 511 ASN A N 1
ATOM 3964 C CA . ASN A 1 511 ? -10.723 -18.635 -20.506 1.00 91.88 511 ASN A CA 1
ATOM 3965 C C . ASN A 1 511 ? -11.395 -18.642 -19.125 1.00 91.88 511 ASN A C 1
ATOM 3967 O O . ASN A 1 511 ? -11.092 -19.463 -18.260 1.00 91.88 511 ASN A O 1
ATOM 3971 N N . THR A 1 512 ? -12.311 -17.706 -18.902 1.00 86.31 512 THR A N 1
ATOM 3972 C CA . THR A 1 512 ? -12.940 -17.504 -17.584 1.00 86.31 512 THR A CA 1
ATOM 3973 C C . THR A 1 512 ? -13.731 -18.710 -17.063 1.00 86.31 512 THR A C 1
ATOM 3975 O O . THR A 1 512 ? -13.866 -18.879 -15.854 1.00 86.31 512 THR A O 1
ATOM 3978 N N . ASP A 1 513 ? -14.201 -19.578 -17.952 1.00 87.12 513 ASP A N 1
ATOM 3979 C CA . ASP A 1 513 ? -14.892 -20.837 -17.667 1.00 87.12 513 ASP A CA 1
ATOM 3980 C C . ASP A 1 513 ? -13.956 -22.064 -17.590 1.00 87.12 513 ASP A C 1
ATOM 3982 O O . ASP A 1 513 ? -14.411 -23.168 -17.284 1.00 87.12 513 ASP A O 1
ATOM 3986 N N . GLY A 1 514 ? -12.644 -21.882 -17.793 1.00 89.31 514 GLY A N 1
ATOM 3987 C CA . GLY A 1 514 ? -11.611 -22.896 -17.544 1.00 89.31 514 GLY A CA 1
ATOM 3988 C C . GLY A 1 514 ? -11.620 -24.080 -18.516 1.00 89.31 514 GLY A C 1
ATOM 3989 O O . GLY A 1 514 ? -11.088 -25.148 -18.209 1.00 89.31 514 GLY A O 1
ATOM 3990 N N . THR A 1 515 ? -12.278 -23.935 -19.667 1.00 91.62 515 THR A N 1
ATOM 3991 C CA . THR A 1 515 ? -12.480 -25.010 -20.646 1.00 91.62 515 THR A CA 1
ATOM 3992 C C . THR A 1 515 ? -11.360 -25.083 -21.683 1.00 91.62 515 THR A C 1
ATOM 3994 O O . THR A 1 515 ? -11.049 -26.187 -22.143 1.00 91.62 515 THR A O 1
ATOM 3997 N N . ALA A 1 516 ? -10.730 -23.953 -22.008 1.00 94.12 516 ALA A N 1
ATOM 3998 C CA . ALA A 1 516 ? -9.602 -23.813 -22.924 1.00 94.12 516 ALA A CA 1
ATOM 3999 C C . ALA A 1 516 ? -8.412 -23.134 -22.230 1.00 94.12 516 ALA A C 1
ATOM 4001 O O . ALA A 1 516 ? -8.584 -22.263 -21.374 1.00 94.12 516 ALA A O 1
ATOM 4002 N N . GLN A 1 517 ? -7.197 -23.518 -22.605 1.00 94.00 517 GLN A N 1
ATOM 4003 C CA . GLN A 1 517 ? -5.964 -23.022 -21.996 1.00 94.00 517 GLN A CA 1
ATOM 4004 C C . GLN A 1 517 ? -4.884 -22.783 -23.046 1.00 94.00 517 GLN A C 1
ATOM 4006 O O . GLN A 1 517 ? -4.801 -23.505 -24.035 1.00 94.00 517 GLN A O 1
ATOM 4011 N N . LEU A 1 518 ? -4.046 -21.781 -22.807 1.00 94.31 518 LEU A N 1
ATOM 4012 C CA . LEU A 1 518 ? -2.908 -21.424 -23.641 1.00 94.31 518 LEU A CA 1
ATOM 4013 C C . LEU A 1 518 ? -1.652 -21.411 -22.773 1.00 94.31 518 LEU A C 1
ATOM 4015 O O . LEU A 1 518 ? -1.608 -20.722 -21.751 1.00 94.31 518 LEU A O 1
ATOM 4019 N N . GLN A 1 519 ? -0.623 -22.125 -23.208 1.00 91.62 519 GLN A N 1
ATOM 4020 C CA . GLN A 1 519 ? 0.687 -22.140 -22.577 1.00 91.62 519 GLN A CA 1
ATOM 4021 C C . GLN A 1 519 ? 1.762 -21.725 -23.581 1.00 91.62 519 GLN A C 1
ATOM 4023 O O . GLN A 1 519 ? 1.730 -22.113 -24.740 1.00 91.62 519 GLN A O 1
ATOM 4028 N N . LEU A 1 520 ? 2.740 -20.941 -23.141 1.00 89.88 520 LEU A N 1
ATOM 4029 C CA . LEU A 1 520 ? 3.927 -20.597 -23.912 1.00 89.88 520 LEU A CA 1
ATOM 4030 C C . LEU A 1 520 ? 5.166 -21.038 -23.135 1.00 89.88 520 LEU A C 1
ATOM 4032 O O . LEU A 1 520 ? 5.535 -20.436 -22.124 1.00 89.88 520 LEU A O 1
ATOM 4036 N N . ALA A 1 521 ? 5.814 -22.083 -23.638 1.00 85.06 521 ALA A N 1
ATOM 4037 C CA . ALA A 1 521 ? 7.094 -22.559 -23.142 1.00 85.06 521 ALA A CA 1
ATOM 4038 C C . ALA A 1 521 ? 8.247 -21.812 -23.825 1.00 85.06 521 ALA A C 1
ATOM 4040 O O . ALA A 1 521 ? 8.246 -21.594 -25.042 1.00 85.06 521 ALA A O 1
ATOM 4041 N N . LEU A 1 522 ? 9.245 -21.442 -23.024 1.00 79.50 522 LEU A N 1
ATOM 4042 C CA . LEU A 1 522 ? 10.428 -20.705 -23.457 1.00 79.50 522 LEU A CA 1
ATOM 4043 C C . LEU A 1 522 ? 11.667 -21.595 -23.327 1.00 79.50 522 LEU A C 1
ATOM 4045 O O . LEU A 1 522 ? 11.934 -22.142 -22.259 1.00 79.50 522 LEU A O 1
ATOM 4049 N N . TYR A 1 523 ? 12.441 -21.706 -24.406 1.00 74.00 523 TYR A N 1
ATOM 4050 C CA . TYR A 1 523 ? 13.670 -22.495 -24.470 1.00 74.00 523 TYR A CA 1
ATOM 4051 C C . TYR A 1 523 ? 14.899 -21.605 -24.743 1.00 74.00 523 TYR A C 1
ATOM 4053 O O . TYR A 1 523 ? 15.092 -21.172 -25.888 1.00 74.00 523 TYR A O 1
ATOM 4061 N N . PRO A 1 524 ? 15.722 -21.303 -23.721 1.00 69.25 524 PRO A N 1
ATOM 4062 C CA . PRO A 1 524 ? 16.931 -20.500 -23.900 1.00 69.25 524 PRO A CA 1
ATOM 4063 C C . PRO A 1 524 ? 17.994 -21.254 -24.718 1.00 69.25 524 PRO A C 1
ATOM 4065 O O . PRO A 1 524 ? 17.985 -22.483 -24.775 1.00 69.25 524 PRO A O 1
ATOM 4068 N N . ASP A 1 525 ? 18.912 -20.513 -25.347 1.00 63.53 525 ASP A N 1
ATOM 4069 C CA . ASP A 1 525 ? 20.094 -21.038 -26.058 1.00 63.53 525 ASP A CA 1
ATOM 4070 C C . ASP A 1 525 ? 19.801 -22.074 -27.164 1.00 63.53 525 ASP A C 1
ATOM 4072 O O . ASP A 1 525 ? 20.585 -22.984 -27.441 1.00 63.53 525 ASP A O 1
ATOM 4076 N N . THR A 1 526 ? 18.683 -21.914 -27.870 1.00 66.19 526 THR A N 1
ATOM 4077 C CA . THR A 1 526 ? 18.208 -22.854 -28.903 1.00 66.19 526 THR A CA 1
ATOM 4078 C C . THR A 1 526 ? 18.658 -22.504 -30.316 1.00 66.19 526 THR A C 1
ATOM 4080 O O . THR A 1 526 ? 18.104 -23.007 -31.289 1.00 66.19 526 THR A O 1
ATOM 4083 N N . ALA A 1 527 ? 19.702 -21.686 -30.473 1.00 62.41 527 ALA A N 1
ATOM 4084 C CA . ALA A 1 527 ? 20.199 -21.277 -31.791 1.00 62.41 527 ALA A CA 1
ATOM 4085 C C . ALA A 1 527 ? 20.590 -22.460 -32.711 1.00 62.41 527 ALA A C 1
ATOM 4087 O O . ALA A 1 527 ? 20.633 -22.293 -33.929 1.00 62.41 527 ALA A O 1
ATOM 4088 N N . ALA A 1 528 ? 20.871 -23.640 -32.142 1.00 59.34 528 ALA A N 1
ATOM 4089 C CA . ALA A 1 528 ? 21.187 -24.871 -32.871 1.00 59.34 528 ALA A CA 1
ATOM 4090 C C . ALA A 1 528 ? 20.001 -25.848 -33.029 1.00 59.34 528 ALA A C 1
ATOM 4092 O O . ALA A 1 528 ? 20.137 -26.832 -33.759 1.00 59.34 528 ALA A O 1
ATOM 4093 N N . SER A 1 529 ? 18.871 -25.598 -32.364 1.00 76.25 529 SER A N 1
ATOM 4094 C CA . SER A 1 529 ? 17.689 -26.469 -32.383 1.00 76.25 529 SER A CA 1
ATOM 4095 C C . SER A 1 529 ? 16.781 -26.161 -33.575 1.00 76.25 529 SER A C 1
ATOM 4097 O O . SER A 1 529 ? 16.822 -25.071 -34.149 1.00 76.25 529 SER A O 1
ATOM 4099 N N . ARG A 1 530 ? 15.917 -27.109 -33.945 1.00 83.44 530 ARG A N 1
ATOM 4100 C CA . ARG A 1 530 ? 14.814 -26.871 -34.899 1.00 83.44 530 ARG A CA 1
ATOM 4101 C C . ARG A 1 530 ? 13.490 -26.664 -34.160 1.00 83.44 530 ARG A C 1
ATOM 4103 O O . ARG A 1 530 ? 13.284 -27.323 -33.145 1.00 83.44 530 ARG A O 1
ATOM 4110 N N . PRO A 1 531 ? 12.549 -25.850 -34.679 1.00 85.12 531 PRO A N 1
ATOM 4111 C CA . PRO A 1 531 ? 11.225 -25.698 -34.065 1.00 85.12 531 PRO A CA 1
ATOM 4112 C C . PRO A 1 531 ? 10.522 -27.041 -33.775 1.00 85.12 531 PRO A C 1
ATOM 4114 O O . PRO A 1 531 ? 10.029 -27.259 -32.671 1.00 85.12 531 PRO A O 1
ATOM 4117 N N . THR A 1 532 ? 10.615 -28.000 -34.703 1.00 85.00 532 THR A N 1
ATOM 4118 C CA . THR A 1 532 ? 10.076 -29.365 -34.553 1.00 85.00 532 THR A CA 1
ATOM 4119 C C . THR A 1 532 ? 10.675 -30.146 -33.376 1.00 85.00 532 THR A C 1
ATOM 4121 O O . THR A 1 532 ? 10.004 -30.980 -32.777 1.00 85.00 532 THR A O 1
ATOM 4124 N N . GLU A 1 533 ? 11.943 -29.904 -33.026 1.00 84.81 533 GLU A N 1
ATOM 4125 C CA . GLU A 1 533 ? 12.592 -30.558 -31.878 1.00 84.81 533 GLU A CA 1
ATOM 4126 C C . GLU A 1 533 ? 12.049 -30.008 -30.554 1.00 84.81 533 GLU A C 1
ATOM 4128 O O . GLU A 1 533 ? 11.884 -30.763 -29.598 1.00 84.81 533 GLU A O 1
ATOM 4133 N N . LEU A 1 534 ? 11.708 -28.714 -30.515 1.00 82.06 534 LEU A N 1
ATOM 4134 C CA . LEU A 1 534 ? 11.091 -28.083 -29.347 1.00 82.06 534 LEU A CA 1
ATOM 4135 C C . LEU A 1 534 ? 9.662 -28.598 -29.127 1.00 82.06 534 LEU A C 1
ATOM 4137 O O . LEU A 1 534 ? 9.273 -28.880 -27.997 1.00 82.06 534 LEU A O 1
ATOM 4141 N N . GLN A 1 535 ? 8.891 -28.787 -30.204 1.00 80.75 535 GLN A N 1
ATOM 4142 C CA . GLN A 1 535 ? 7.555 -29.394 -30.115 1.00 80.75 535 GLN A CA 1
ATOM 4143 C C . GLN A 1 535 ? 7.609 -30.828 -29.610 1.00 80.75 535 GLN A C 1
ATOM 4145 O O . GLN A 1 535 ? 6.770 -31.209 -28.800 1.00 80.75 535 GLN A O 1
ATOM 4150 N N . ALA A 1 536 ? 8.588 -31.619 -30.057 1.00 81.06 536 ALA A N 1
ATOM 4151 C CA . ALA A 1 536 ? 8.749 -32.993 -29.595 1.00 81.06 536 ALA A CA 1
ATOM 4152 C C . ALA A 1 536 ? 9.001 -33.067 -28.080 1.00 81.06 536 ALA A C 1
ATOM 4154 O O . ALA A 1 536 ? 8.478 -33.967 -27.427 1.00 81.06 536 ALA A O 1
ATOM 4155 N N . ASP A 1 537 ? 9.749 -32.112 -27.514 1.00 79.31 537 ASP A N 1
ATOM 4156 C CA . ASP A 1 537 ? 9.956 -32.012 -26.064 1.00 79.31 537 ASP A CA 1
ATOM 4157 C C . ASP A 1 537 ? 8.653 -31.698 -25.314 1.00 79.31 537 ASP A C 1
ATOM 4159 O O . ASP A 1 537 ? 8.352 -32.345 -24.313 1.00 79.31 537 ASP A O 1
ATOM 4163 N N . VAL A 1 538 ? 7.845 -30.759 -25.818 1.00 77.88 538 VAL A N 1
ATOM 4164 C CA . VAL A 1 538 ? 6.528 -30.444 -25.239 1.00 77.88 538 VAL A CA 1
ATOM 4165 C C . VAL A 1 538 ? 5.576 -31.642 -25.350 1.00 77.88 538 VAL A C 1
ATOM 4167 O O . VAL A 1 538 ? 5.008 -32.066 -24.346 1.00 77.88 538 VAL A O 1
ATOM 4170 N N . LEU A 1 539 ? 5.469 -32.258 -26.531 1.00 79.69 539 LEU A N 1
ATOM 4171 C CA . LEU A 1 539 ? 4.651 -33.453 -26.779 1.00 79.69 539 LEU A CA 1
ATOM 4172 C C . LEU A 1 539 ? 5.058 -34.642 -25.903 1.00 79.69 539 LEU A C 1
ATOM 4174 O O . LEU A 1 539 ? 4.195 -35.388 -25.454 1.00 79.69 539 LEU A O 1
ATOM 4178 N N . ALA A 1 540 ? 6.349 -34.805 -25.607 1.00 75.50 540 ALA A N 1
ATOM 4179 C CA . ALA A 1 540 ? 6.837 -35.867 -24.729 1.00 75.50 540 ALA A CA 1
ATOM 4180 C C . ALA A 1 540 ? 6.412 -35.697 -23.258 1.00 75.50 540 ALA A C 1
ATOM 4182 O O . ALA A 1 540 ? 6.450 -36.668 -22.501 1.00 75.50 540 ALA A O 1
ATOM 4183 N N . ARG A 1 541 ? 6.017 -34.484 -22.844 1.00 72.81 541 ARG A N 1
ATOM 4184 C CA . ARG A 1 541 ? 5.468 -34.211 -21.504 1.00 72.81 541 ARG A CA 1
ATOM 4185 C C . ARG A 1 541 ? 3.976 -34.535 -21.415 1.00 72.81 541 ARG A C 1
ATOM 4187 O O . ARG A 1 541 ? 3.467 -34.721 -20.310 1.00 72.81 541 ARG A O 1
ATOM 4194 N N . PHE A 1 542 ? 3.290 -34.626 -22.553 1.00 70.94 542 PHE A N 1
ATOM 4195 C CA . PHE A 1 542 ? 1.909 -35.086 -22.624 1.00 70.94 542 PHE A CA 1
ATOM 4196 C C . PHE A 1 542 ? 1.823 -36.618 -22.557 1.00 70.94 542 PHE A C 1
ATOM 4198 O O . PHE A 1 542 ? 2.785 -37.345 -22.808 1.00 70.94 542 PHE A O 1
ATOM 4205 N N . GLY A 1 543 ? 0.642 -37.128 -22.191 1.00 66.94 543 GLY A N 1
ATOM 4206 C CA . GLY A 1 543 ? 0.318 -38.547 -22.360 1.00 66.94 543 GLY A CA 1
ATOM 4207 C C . GLY A 1 543 ? 0.246 -38.944 -23.842 1.00 66.94 543 GLY A C 1
ATOM 4208 O O . GLY A 1 543 ? 0.604 -38.177 -24.728 1.00 66.94 543 GLY A O 1
ATOM 4209 N N . GLN A 1 544 ? -0.246 -40.148 -24.141 1.00 77.50 544 GLN A N 1
ATOM 4210 C CA . GLN A 1 544 ? -0.434 -40.566 -25.534 1.00 77.50 544 GLN A CA 1
ATOM 4211 C C . GLN A 1 544 ? -1.459 -39.647 -26.235 1.00 77.50 544 GLN A C 1
ATOM 4213 O O . GLN A 1 544 ? -2.637 -39.668 -25.879 1.00 77.50 544 GLN A O 1
ATOM 4218 N N . VAL A 1 545 ? -1.001 -38.865 -27.219 1.00 86.00 545 VAL A N 1
ATOM 4219 C CA . VAL A 1 545 ? -1.824 -37.999 -28.083 1.00 86.00 545 VAL A CA 1
ATOM 4220 C C . VAL A 1 545 ? -1.763 -38.471 -29.538 1.00 86.00 545 VAL A C 1
ATOM 4222 O O . VAL A 1 545 ? -0.755 -39.033 -29.973 1.00 86.00 545 VAL A O 1
ATOM 4225 N N . ASP A 1 546 ? -2.830 -38.227 -30.295 1.00 88.94 546 ASP A N 1
ATOM 4226 C CA . ASP A 1 546 ? -2.909 -38.498 -31.729 1.00 88.94 546 ASP A CA 1
ATOM 4227 C C . ASP A 1 546 ? -2.503 -37.246 -32.514 1.00 88.94 546 ASP A C 1
ATOM 4229 O O . ASP A 1 546 ? -3.158 -36.209 -32.428 1.00 88.94 546 ASP A O 1
ATOM 4233 N N . LEU A 1 547 ? -1.426 -37.325 -33.299 1.00 89.62 547 LEU A N 1
ATOM 4234 C CA . LEU A 1 547 ? -1.030 -36.234 -34.193 1.00 89.62 547 LEU A CA 1
ATOM 4235 C C . LEU A 1 547 ? -1.968 -36.192 -35.404 1.00 89.62 547 LEU A C 1
ATOM 4237 O O . LEU A 1 547 ? -2.082 -37.172 -36.142 1.00 89.62 547 LEU A O 1
ATOM 4241 N N . LEU A 1 548 ? -2.627 -35.052 -35.607 1.00 87.69 548 LEU A N 1
ATOM 4242 C CA . LEU A 1 548 ? -3.627 -34.861 -36.655 1.00 87.69 548 LEU A CA 1
ATOM 4243 C C . LEU A 1 548 ? -2.975 -34.373 -37.950 1.00 87.69 548 LEU A C 1
ATOM 4245 O O . LEU A 1 548 ? -3.162 -34.975 -39.008 1.00 87.69 548 LEU A O 1
ATOM 4249 N N . TYR A 1 549 ? -2.193 -33.293 -37.868 1.00 90.38 549 TYR A N 1
ATOM 4250 C CA . TYR A 1 549 ? -1.398 -32.775 -38.981 1.00 90.38 549 TYR A CA 1
ATOM 4251 C C . TYR A 1 549 ? -0.256 -31.879 -38.494 1.00 90.38 549 TYR A C 1
ATOM 4253 O O . TYR A 1 549 ? -0.296 -31.339 -37.391 1.00 90.38 549 TYR A O 1
ATOM 4261 N N . GLU A 1 550 ? 0.741 -31.696 -39.355 1.00 92.94 550 GLU A N 1
ATOM 4262 C CA . GLU A 1 550 ? 1.860 -30.774 -39.169 1.00 92.94 550 GLU A CA 1
ATOM 4263 C C . GLU A 1 550 ? 2.061 -29.973 -40.458 1.00 92.94 550 GLU A C 1
ATOM 4265 O O . GLU A 1 550 ? 1.961 -30.528 -41.557 1.00 92.94 550 GLU A O 1
ATOM 4270 N N . GLN A 1 551 ? 2.308 -28.671 -40.332 1.00 93.69 551 GLN A N 1
ATOM 4271 C CA . GLN A 1 551 ? 2.542 -27.787 -41.470 1.00 93.69 551 GLN A CA 1
ATOM 4272 C C . GLN A 1 551 ? 3.487 -26.634 -41.129 1.00 93.69 551 GLN A C 1
ATOM 4274 O O . GLN A 1 551 ? 3.499 -26.127 -40.005 1.00 93.69 551 GLN A O 1
ATOM 4279 N N . ASP A 1 552 ? 4.225 -26.169 -42.135 1.00 93.94 552 ASP A N 1
ATOM 4280 C CA . ASP A 1 552 ? 4.966 -24.914 -42.048 1.00 93.94 552 ASP A CA 1
ATOM 4281 C C . ASP A 1 552 ? 3.986 -23.734 -41.949 1.00 93.94 552 ASP A C 1
ATOM 4283 O O . ASP A 1 552 ? 2.977 -23.668 -42.657 1.00 93.94 552 ASP A O 1
ATOM 4287 N N . THR A 1 553 ? 4.298 -22.781 -41.080 1.00 93.50 553 THR A N 1
ATOM 4288 C CA . THR A 1 553 ? 3.551 -21.534 -40.899 1.00 93.50 553 THR A CA 1
ATOM 4289 C C . THR A 1 553 ? 4.520 -20.373 -40.658 1.00 93.50 553 THR A C 1
ATOM 4291 O O . THR A 1 553 ? 5.737 -20.499 -40.829 1.00 93.50 553 THR A O 1
ATOM 4294 N N . ALA A 1 554 ? 3.997 -19.212 -40.278 1.00 93.81 554 ALA A N 1
ATOM 4295 C CA . ALA A 1 554 ? 4.808 -18.097 -39.833 1.00 93.81 554 ALA A CA 1
ATOM 4296 C C . ALA A 1 554 ? 4.162 -17.344 -38.667 1.00 93.81 554 ALA A C 1
ATOM 4298 O O . ALA A 1 554 ? 2.941 -17.313 -38.530 1.00 93.81 554 ALA A O 1
ATOM 4299 N N . VAL A 1 555 ? 5.003 -16.717 -37.850 1.00 93.94 555 VAL A N 1
ATOM 4300 C CA . VAL A 1 555 ? 4.605 -15.906 -36.700 1.00 93.94 555 VAL A CA 1
ATOM 4301 C C . VAL A 1 555 ? 5.108 -14.479 -36.881 1.00 93.94 555 VAL A C 1
ATOM 4303 O O . VAL A 1 555 ? 6.286 -14.249 -37.135 1.00 93.94 555 VAL A O 1
ATOM 4306 N N . GLY A 1 556 ? 4.208 -13.521 -36.715 1.00 89.38 556 GLY A N 1
ATOM 4307 C CA . GLY A 1 556 ? 4.498 -12.104 -36.583 1.00 89.38 556 GLY A CA 1
ATOM 4308 C C . GLY A 1 556 ? 4.407 -11.267 -37.857 1.00 89.38 556 GLY A C 1
ATOM 4309 O O . GLY A 1 556 ? 4.544 -11.747 -38.986 1.00 89.38 556 GLY A O 1
ATOM 4310 N N . ILE A 1 557 ? 4.156 -9.972 -37.647 1.00 79.12 557 ILE A N 1
ATOM 4311 C CA . ILE A 1 557 ? 3.947 -8.979 -38.716 1.00 79.12 557 ILE A CA 1
ATOM 4312 C C . ILE A 1 557 ? 5.284 -8.430 -39.220 1.00 79.12 557 ILE A C 1
ATOM 4314 O O . ILE A 1 557 ? 5.482 -8.249 -40.420 1.00 79.12 557 ILE A O 1
ATOM 4318 N N . ASN A 1 558 ? 6.202 -8.132 -38.299 1.00 77.00 558 ASN A N 1
ATOM 4319 C CA . ASN A 1 558 ? 7.501 -7.552 -38.612 1.00 77.00 558 ASN A CA 1
ATOM 4320 C C . ASN A 1 558 ? 8.498 -7.802 -37.457 1.00 77.00 558 ASN A C 1
ATOM 4322 O O . ASN A 1 558 ? 8.388 -7.138 -36.426 1.00 77.00 558 ASN A O 1
ATOM 4326 N N . PRO A 1 559 ? 9.461 -8.732 -37.600 1.00 82.56 559 PRO A N 1
ATOM 4327 C CA . PRO A 1 559 ? 9.638 -9.632 -38.739 1.00 82.56 559 PRO A CA 1
ATOM 4328 C C . PRO A 1 559 ? 8.591 -10.755 -38.756 1.00 82.56 559 PRO A C 1
ATOM 4330 O O . PRO A 1 559 ? 8.072 -11.152 -37.716 1.00 82.56 559 PRO A O 1
ATOM 4333 N N . THR A 1 560 ? 8.325 -11.302 -39.941 1.00 90.62 560 THR A N 1
ATOM 4334 C CA . THR A 1 560 ? 7.628 -12.585 -40.088 1.00 90.62 560 THR A CA 1
ATOM 4335 C C . THR A 1 560 ? 8.634 -13.720 -39.904 1.00 90.62 560 THR A C 1
ATOM 4337 O O . THR A 1 560 ? 9.619 -13.812 -40.639 1.00 90.62 560 THR A O 1
ATOM 4340 N N . ILE A 1 561 ? 8.402 -14.566 -38.906 1.00 93.94 561 ILE A N 1
ATOM 4341 C CA . ILE A 1 561 ? 9.325 -15.602 -38.439 1.00 93.94 561 ILE A CA 1
ATOM 4342 C C . ILE A 1 561 ? 8.821 -16.969 -38.913 1.00 93.94 561 ILE A C 1
ATOM 4344 O O . ILE A 1 561 ? 7.665 -17.298 -38.647 1.00 93.94 561 ILE A O 1
ATOM 4348 N N . PRO A 1 562 ? 9.649 -17.786 -39.591 1.00 94.06 562 PRO A N 1
ATOM 4349 C CA . PRO A 1 562 ? 9.283 -19.156 -39.936 1.00 94.06 562 PRO A CA 1
ATOM 4350 C C . PRO A 1 562 ? 8.954 -19.978 -38.689 1.00 94.06 562 PRO A C 1
ATOM 4352 O O . PRO A 1 562 ? 9.693 -19.952 -37.703 1.00 94.06 562 PRO A O 1
ATOM 4355 N N . ALA A 1 563 ? 7.858 -20.721 -38.753 1.00 95.06 563 ALA A N 1
ATOM 4356 C CA . ALA A 1 563 ? 7.335 -21.493 -37.640 1.00 95.06 563 ALA A CA 1
ATOM 4357 C C 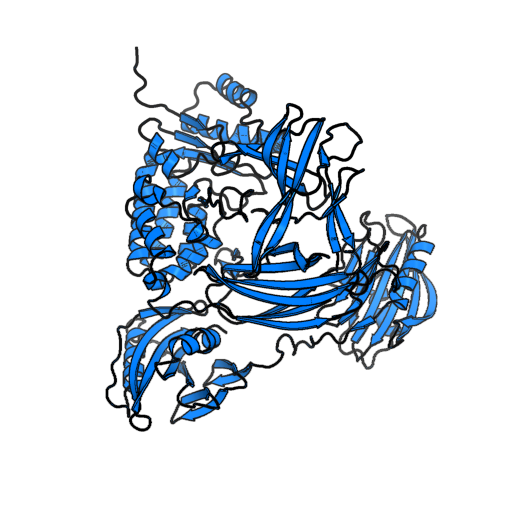. ALA A 1 563 ? 6.772 -22.828 -38.133 1.00 95.06 563 ALA A C 1
ATOM 4359 O O . ALA A 1 563 ? 6.512 -23.001 -39.323 1.00 95.06 563 ALA A O 1
ATOM 4360 N N . VAL A 1 564 ? 6.548 -23.762 -37.215 1.00 95.31 564 VAL A N 1
ATOM 4361 C CA . VAL A 1 564 ? 5.854 -25.025 -37.497 1.00 95.31 564 VAL A CA 1
ATOM 4362 C C . VAL A 1 564 ? 4.613 -25.095 -36.627 1.00 95.31 564 VAL A C 1
ATOM 4364 O O . VAL A 1 564 ? 4.682 -24.777 -35.439 1.00 95.31 564 VAL A O 1
ATOM 4367 N N . MET A 1 565 ? 3.487 -25.499 -37.213 1.00 95.12 565 MET A N 1
ATOM 4368 C CA . MET A 1 565 ? 2.247 -25.756 -36.492 1.00 95.12 565 MET A CA 1
ATOM 4369 C C . MET A 1 565 ? 1.893 -27.238 -36.535 1.00 95.12 565 MET A C 1
ATOM 4371 O O . MET A 1 565 ? 1.819 -27.816 -37.618 1.00 95.12 565 MET A O 1
ATOM 4375 N N . THR A 1 566 ? 1.606 -27.817 -35.373 1.00 93.75 566 THR A N 1
ATOM 4376 C CA . THR A 1 566 ? 1.232 -29.225 -35.220 1.00 93.75 566 THR A CA 1
ATOM 4377 C C . THR A 1 566 ? -0.078 -29.315 -34.453 1.00 93.75 566 THR A C 1
ATOM 4379 O O . THR A 1 566 ? -0.174 -28.842 -33.322 1.00 93.75 566 THR A O 1
ATOM 4382 N N . ALA A 1 567 ? -1.092 -29.916 -35.066 1.00 93.19 567 ALA A N 1
ATOM 4383 C CA . ALA A 1 567 ? -2.369 -30.194 -34.426 1.00 93.19 567 ALA A CA 1
ATOM 4384 C C . ALA A 1 567 ? -2.374 -31.606 -33.839 1.00 93.19 567 ALA A C 1
ATOM 4386 O O . ALA A 1 567 ? -1.901 -32.554 -34.474 1.00 93.19 567 ALA A O 1
ATOM 4387 N N . TYR A 1 568 ? -2.947 -31.756 -32.651 1.00 93.12 568 TYR A N 1
ATOM 4388 C CA . TYR A 1 568 ? -3.067 -33.034 -31.960 1.00 93.12 568 TYR A CA 1
ATOM 4389 C C . TYR A 1 568 ? -4.449 -33.189 -31.317 1.00 93.12 568 TYR A C 1
ATOM 4391 O O . TYR A 1 568 ? -5.138 -32.208 -31.053 1.00 93.12 568 TYR A O 1
ATOM 4399 N N . GLY A 1 569 ? -4.864 -34.427 -31.067 1.00 92.44 569 GLY A N 1
ATOM 4400 C CA . GLY A 1 569 ? -6.112 -34.759 -30.386 1.00 92.44 569 GLY A CA 1
ATOM 4401 C C . GLY A 1 569 ? -5.899 -35.829 -29.324 1.00 92.44 569 GLY A C 1
ATOM 4402 O O . GLY A 1 569 ? -4.987 -36.648 -29.424 1.00 92.44 569 GLY A O 1
ATOM 4403 N N . TYR A 1 570 ? -6.721 -35.818 -28.278 1.00 92.31 570 TYR A N 1
ATOM 4404 C CA . TYR A 1 570 ? -6.699 -36.852 -27.242 1.00 92.31 570 TYR A CA 1
ATOM 4405 C C . TYR A 1 570 ? -8.014 -36.899 -26.464 1.00 92.31 570 TYR A C 1
ATOM 4407 O O . TYR A 1 570 ? -8.843 -35.993 -26.526 1.00 92.31 570 TYR A O 1
ATOM 4415 N N . ASN A 1 571 ? -8.199 -37.975 -25.700 1.00 89.69 571 ASN A N 1
ATOM 4416 C CA . ASN A 1 571 ? -9.328 -38.126 -24.789 1.00 89.69 571 ASN A CA 1
ATOM 4417 C C . ASN A 1 571 ? -8.896 -37.797 -23.361 1.00 89.69 571 ASN A C 1
ATOM 4419 O O . ASN A 1 571 ? -7.986 -38.432 -22.826 1.00 89.69 571 ASN A O 1
ATOM 4423 N N . SER A 1 572 ? -9.574 -36.845 -22.726 1.00 86.00 572 SER A N 1
ATOM 4424 C CA . SER A 1 572 ? -9.401 -36.535 -21.309 1.00 86.00 572 SER A CA 1
ATOM 4425 C C . SER A 1 572 ? -10.580 -37.071 -20.485 1.00 86.00 572 SER A C 1
ATOM 4427 O O . SER A 1 572 ? -11.609 -37.492 -21.017 1.00 86.00 572 SER A O 1
ATOM 4429 N N . GLY A 1 573 ? -10.475 -37.001 -19.154 1.00 81.69 573 GLY A N 1
ATOM 4430 C CA . GLY A 1 573 ? -11.611 -37.281 -18.264 1.00 81.69 573 GLY A CA 1
ATOM 4431 C C . GLY A 1 573 ? -12.808 -36.332 -18.450 1.00 81.69 573 GLY A C 1
ATOM 4432 O O . GLY A 1 573 ? -13.892 -36.633 -17.958 1.00 81.69 573 GLY A O 1
ATOM 4433 N N . SER A 1 574 ? -12.625 -35.212 -19.161 1.00 80.75 574 SER A N 1
ATOM 4434 C CA . SER A 1 574 ? -13.658 -34.221 -19.483 1.00 80.75 574 SER A CA 1
ATOM 4435 C C . SER A 1 574 ? -14.187 -34.307 -20.924 1.00 80.75 574 SER A C 1
ATOM 4437 O O . SER A 1 574 ? -15.071 -33.529 -21.277 1.00 80.75 574 SER A O 1
ATOM 4439 N N . GLY A 1 575 ? -13.710 -35.261 -21.736 1.00 90.31 575 GLY A N 1
ATOM 4440 C CA . GLY A 1 575 ? -14.167 -35.500 -23.110 1.00 90.31 575 GLY A CA 1
ATOM 4441 C C . GLY A 1 575 ? -13.045 -35.446 -24.150 1.00 90.31 575 GLY A C 1
ATOM 4442 O O . GLY A 1 575 ? -11.862 -35.432 -23.813 1.00 90.31 575 GLY A O 1
ATOM 4443 N N . GLU A 1 576 ? -13.424 -35.429 -25.427 1.00 94.00 576 GLU A N 1
ATOM 4444 C CA . GLU A 1 576 ? -12.491 -35.258 -26.548 1.00 94.00 576 GLU A CA 1
ATOM 4445 C C . GLU A 1 576 ? -11.904 -33.840 -26.553 1.00 94.00 576 GLU A C 1
ATOM 4447 O O . GLU A 1 576 ? -12.628 -32.844 -26.421 1.00 94.00 576 GLU A O 1
ATOM 4452 N N . ARG A 1 577 ? -10.584 -33.745 -26.721 1.00 93.94 577 ARG A N 1
ATOM 4453 C CA . ARG A 1 577 ? -9.829 -32.490 -26.756 1.00 93.94 577 ARG A CA 1
ATOM 4454 C C . ARG A 1 577 ? -9.006 -32.383 -28.030 1.00 93.94 577 ARG A C 1
ATOM 4456 O O . ARG A 1 577 ? -8.578 -33.390 -28.595 1.00 93.94 577 ARG A O 1
ATOM 4463 N N . THR A 1 578 ? -8.794 -31.146 -28.452 1.00 94.19 578 THR A N 1
ATOM 4464 C CA . THR A 1 578 ? -7.937 -30.770 -29.572 1.00 94.19 578 THR A CA 1
ATOM 4465 C C . THR A 1 578 ? -6.900 -29.775 -29.080 1.00 94.19 578 THR A C 1
ATOM 4467 O O . THR A 1 578 ? -7.210 -28.916 -28.251 1.00 94.19 578 THR A O 1
ATOM 4470 N N . GLY A 1 579 ? -5.692 -29.858 -29.620 1.00 93.88 579 GLY A N 1
ATOM 4471 C CA . GLY A 1 579 ? -4.638 -28.907 -29.328 1.00 93.88 579 GLY A CA 1
ATOM 4472 C C . GLY A 1 579 ? -3.845 -28.487 -30.557 1.00 93.88 579 GLY A C 1
ATOM 4473 O O . GLY A 1 579 ? -3.799 -29.191 -31.568 1.00 93.88 579 GLY A O 1
ATOM 4474 N N . LEU A 1 580 ? -3.256 -27.298 -30.474 1.00 95.31 580 LEU A N 1
ATOM 4475 C CA . LEU A 1 580 ? -2.472 -26.663 -31.527 1.00 95.31 580 LEU A CA 1
ATOM 4476 C C . LEU A 1 580 ? -1.151 -26.174 -30.939 1.00 95.31 580 LEU A C 1
ATOM 4478 O O . LEU A 1 580 ? -1.133 -25.242 -30.135 1.00 95.31 580 LEU A O 1
ATOM 4482 N N . LEU A 1 581 ? -0.050 -26.769 -31.391 1.00 94.56 581 LEU A N 1
ATOM 4483 C CA . LEU A 1 581 ? 1.299 -26.317 -31.081 1.00 94.56 581 LEU A CA 1
ATOM 4484 C C . LEU A 1 581 ? 1.819 -25.423 -32.194 1.00 94.56 581 LEU A C 1
ATOM 4486 O O . LEU A 1 581 ? 1.858 -25.854 -33.340 1.00 94.56 581 LEU A O 1
ATOM 4490 N N . VAL A 1 582 ? 2.321 -24.238 -31.864 1.00 96.19 582 VAL A N 1
ATOM 4491 C CA . VAL A 1 582 ? 3.099 -23.394 -32.776 1.00 96.19 582 VAL A CA 1
ATOM 4492 C C . VAL A 1 582 ? 4.485 -23.198 -32.193 1.00 96.19 582 VAL A C 1
ATOM 4494 O O . VAL A 1 582 ? 4.630 -22.687 -31.085 1.00 96.19 582 VAL A O 1
ATOM 4497 N N . SER A 1 583 ? 5.515 -23.587 -32.940 1.00 94.56 583 SER A N 1
ATOM 4498 C CA . SER A 1 583 ? 6.904 -23.427 -32.516 1.00 94.56 583 SER A CA 1
ATOM 4499 C C . SER A 1 583 ? 7.711 -22.587 -33.482 1.00 94.56 583 SER A C 1
ATOM 4501 O O . SER A 1 583 ? 7.565 -22.690 -34.700 1.00 94.56 583 SER A O 1
ATOM 4503 N N . PHE A 1 584 ? 8.588 -21.758 -32.932 1.00 94.25 584 PHE A N 1
ATOM 4504 C CA . PHE A 1 584 ? 9.493 -20.924 -33.706 1.00 94.25 584 PHE A CA 1
ATOM 4505 C C . PHE A 1 584 ? 10.703 -20.518 -32.869 1.00 94.25 584 PHE A C 1
ATOM 4507 O O . PHE A 1 584 ? 10.709 -20.632 -31.643 1.00 94.25 584 PHE A O 1
ATOM 4514 N N . ILE A 1 585 ? 11.748 -20.052 -33.548 1.00 89.56 585 ILE A N 1
ATOM 4515 C CA . ILE A 1 585 ? 12.978 -19.578 -32.915 1.00 89.56 585 ILE A CA 1
ATOM 4516 C C . ILE A 1 585 ? 13.221 -18.151 -33.379 1.00 89.56 585 ILE A C 1
ATOM 4518 O O . ILE A 1 585 ? 13.238 -17.868 -34.578 1.00 89.56 585 ILE A O 1
ATOM 4522 N N . TYR A 1 586 ? 13.436 -17.254 -32.425 1.00 86.69 586 TYR A N 1
ATOM 4523 C CA . TYR A 1 586 ? 13.749 -15.859 -32.688 1.00 86.69 586 TYR A CA 1
ATOM 4524 C C . TYR A 1 586 ? 14.928 -15.425 -31.823 1.00 86.69 586 TYR A C 1
ATOM 4526 O O . TYR A 1 586 ? 14.907 -15.590 -30.609 1.00 86.69 586 TYR A O 1
ATOM 4534 N N . GLN A 1 587 ? 15.981 -14.907 -32.464 1.00 82.50 587 GLN A N 1
ATOM 4535 C CA . GLN A 1 587 ? 17.212 -14.443 -31.805 1.00 82.50 587 GLN A CA 1
ATOM 4536 C C . GLN A 1 587 ? 17.838 -15.458 -30.822 1.00 82.50 587 GLN A C 1
ATOM 4538 O O . GLN A 1 587 ? 18.374 -15.083 -29.787 1.00 82.50 587 GLN A O 1
ATOM 4543 N N . GLY A 1 588 ? 17.788 -16.755 -31.150 1.00 76.75 588 GLY A N 1
ATOM 4544 C CA . GLY A 1 588 ? 18.353 -17.823 -30.311 1.00 76.75 588 GLY A CA 1
ATOM 4545 C C . GLY A 1 588 ? 17.471 -18.255 -29.133 1.00 76.75 588 GLY A C 1
ATOM 4546 O O . GLY A 1 588 ? 17.848 -19.178 -28.415 1.00 76.75 588 GLY A O 1
ATOM 4547 N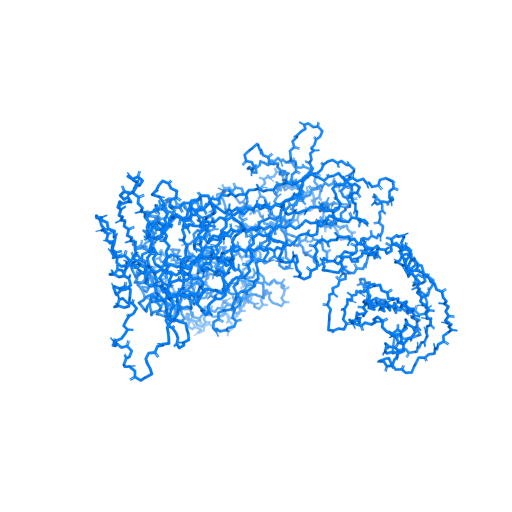 N . GLN A 1 589 ? 16.298 -17.639 -28.966 1.00 80.12 589 GLN A N 1
ATOM 4548 C CA . GLN A 1 589 ? 15.259 -18.045 -28.025 1.00 80.12 589 GLN A CA 1
ATOM 4549 C C . GLN A 1 589 ? 14.195 -18.872 -28.755 1.00 80.12 589 GLN A C 1
ATOM 4551 O O . GLN A 1 589 ? 13.697 -18.477 -29.813 1.00 80.12 589 GLN A O 1
ATOM 4556 N N . GLY A 1 590 ? 13.839 -20.015 -28.178 1.00 82.19 590 GLY A N 1
ATOM 4557 C CA . GLY A 1 590 ? 12.809 -20.910 -28.683 1.00 82.19 590 GLY A CA 1
ATOM 4558 C C . GLY A 1 590 ? 11.485 -20.638 -27.987 1.00 82.19 590 GLY A C 1
ATOM 4559 O O . GLY A 1 590 ? 11.454 -20.419 -26.773 1.00 82.19 590 GLY A O 1
ATOM 4560 N N . TYR A 1 591 ? 10.408 -20.667 -28.762 1.00 88.75 591 TYR A N 1
ATOM 4561 C CA . TYR A 1 591 ? 9.041 -20.436 -28.314 1.00 88.75 591 TYR A CA 1
ATOM 4562 C C . TYR A 1 591 ? 8.195 -21.624 -28.751 1.00 88.75 591 TYR A C 1
ATOM 4564 O O . TYR A 1 591 ? 8.218 -21.989 -29.928 1.00 88.75 591 TYR A O 1
ATOM 4572 N N . VAL A 1 592 ? 7.455 -22.220 -27.819 1.00 91.31 592 VAL A N 1
ATOM 4573 C CA . VAL A 1 592 ? 6.439 -23.231 -28.127 1.00 91.31 592 VAL A CA 1
ATOM 4574 C C . VAL A 1 592 ? 5.134 -22.803 -27.480 1.00 91.31 592 VAL A C 1
ATOM 4576 O O . VAL A 1 592 ? 4.991 -22.851 -26.261 1.00 91.31 592 VAL A O 1
ATOM 4579 N N . LEU A 1 593 ? 4.212 -22.335 -28.313 1.00 94.06 593 LEU A N 1
ATOM 4580 C CA . LEU A 1 593 ? 2.854 -21.981 -27.937 1.00 94.06 593 LEU A CA 1
ATOM 4581 C C . LEU A 1 593 ? 1.972 -23.220 -28.067 1.00 94.06 593 LEU A C 1
ATOM 4583 O O . LEU A 1 593 ? 1.982 -23.850 -29.117 1.00 94.06 593 LEU A O 1
ATOM 4587 N N . ASP A 1 594 ? 1.208 -23.540 -27.037 1.00 93.56 594 ASP A N 1
ATOM 4588 C CA . ASP A 1 594 ? 0.277 -24.659 -26.977 1.00 93.56 594 ASP A CA 1
ATOM 4589 C C . ASP A 1 594 ? -1.109 -24.143 -26.603 1.00 93.56 594 ASP A C 1
ATOM 4591 O O . ASP A 1 594 ? -1.286 -23.576 -25.525 1.00 93.56 594 ASP A O 1
ATOM 4595 N N . LEU A 1 595 ? -2.081 -24.303 -27.498 1.00 95.25 595 LEU A N 1
ATOM 4596 C CA . LEU A 1 595 ? -3.489 -24.034 -27.219 1.00 95.25 595 LEU A CA 1
ATOM 4597 C C . LEU A 1 595 ? -4.233 -25.359 -27.133 1.00 95.25 595 LEU A C 1
ATOM 4599 O O . LEU A 1 595 ? -4.310 -26.064 -28.132 1.00 95.25 595 LEU A O 1
ATOM 4603 N N . ASP A 1 596 ? -4.850 -25.641 -25.991 1.00 94.06 596 ASP A N 1
ATOM 4604 C CA . ASP A 1 596 ? -5.644 -26.844 -25.746 1.00 94.06 596 ASP A CA 1
ATOM 4605 C C . ASP A 1 596 ? -7.099 -26.471 -25.427 1.00 94.06 596 ASP A C 1
ATOM 4607 O O . ASP A 1 596 ? -7.379 -25.613 -24.585 1.00 94.06 596 ASP A O 1
ATOM 4611 N N . ALA A 1 597 ? -8.045 -27.115 -26.110 1.00 95.38 597 ALA A N 1
ATOM 4612 C CA . ALA A 1 597 ? -9.471 -26.814 -26.021 1.00 95.38 597 ALA A CA 1
ATOM 4613 C C . ALA A 1 597 ? -10.338 -28.077 -26.209 1.00 95.38 597 ALA A C 1
ATOM 4615 O O . ALA A 1 597 ? -9.865 -29.100 -26.713 1.00 95.38 597 ALA A O 1
ATOM 4616 N N . PRO A 1 598 ? -11.632 -28.047 -25.838 1.00 95.75 598 PRO A N 1
ATOM 4617 C CA . PRO A 1 598 ? -12.561 -29.120 -26.181 1.00 95.75 598 PRO A CA 1
ATOM 4618 C C . PRO A 1 598 ? -12.649 -29.280 -27.702 1.00 95.75 598 PRO A C 1
ATOM 4620 O O . PRO A 1 598 ? -12.678 -28.283 -28.422 1.00 95.75 598 PRO A O 1
ATOM 4623 N N . ALA A 1 599 ? -12.767 -30.512 -28.203 1.00 93.12 599 ALA A N 1
ATOM 4624 C CA . ALA A 1 599 ? -12.877 -30.764 -29.645 1.00 93.12 599 ALA A CA 1
ATOM 4625 C C . ALA A 1 599 ? -14.086 -30.044 -30.283 1.00 93.12 599 ALA A C 1
ATOM 4627 O O . ALA A 1 599 ? -14.049 -29.634 -31.438 1.00 93.12 599 ALA A O 1
ATOM 4628 N N . THR A 1 600 ? -15.148 -29.795 -29.509 1.00 93.94 600 THR A N 1
ATOM 4629 C CA . THR A 1 600 ? -16.314 -29.005 -29.942 1.00 93.94 600 THR A CA 1
ATOM 4630 C C . THR A 1 600 ? -16.013 -27.523 -30.191 1.00 93.94 600 THR A C 1
ATOM 4632 O O . THR A 1 600 ? -16.817 -26.851 -30.836 1.00 93.94 600 THR A O 1
ATOM 4635 N N . ALA A 1 601 ? -14.883 -27.015 -29.691 1.00 92.56 601 ALA A N 1
ATOM 4636 C CA . ALA A 1 601 ? -14.416 -25.640 -29.842 1.00 92.56 601 ALA A CA 1
ATOM 4637 C C . ALA A 1 601 ? -13.212 -25.514 -30.802 1.00 92.56 601 ALA A C 1
ATOM 4639 O O . ALA A 1 601 ? -12.539 -24.483 -30.824 1.00 92.56 601 ALA A O 1
ATOM 4640 N N . GLU A 1 602 ? -12.925 -26.549 -31.601 1.00 92.00 602 GLU A N 1
ATOM 4641 C CA . GLU A 1 602 ? -11.814 -26.561 -32.564 1.00 92.00 602 GLU A CA 1
ATOM 4642 C C . GLU A 1 602 ? -11.798 -25.334 -33.504 1.00 92.00 602 GLU A C 1
ATOM 4644 O O . GLU A 1 602 ? -10.737 -24.720 -33.647 1.00 92.00 602 GLU A O 1
ATOM 4649 N N . PRO A 1 603 ? -12.929 -24.879 -34.091 1.00 92.81 603 PRO A N 1
ATOM 4650 C CA . PRO A 1 603 ? -12.919 -23.690 -34.947 1.00 92.81 603 PRO A CA 1
ATOM 4651 C C . PRO A 1 603 ? -12.477 -22.417 -34.214 1.00 92.81 603 PRO A C 1
ATOM 4653 O O . PRO A 1 603 ? -11.761 -21.592 -34.781 1.00 92.81 603 PRO A O 1
ATOM 4656 N N . GLN A 1 604 ? -12.887 -22.256 -32.953 1.00 91.25 604 GLN A N 1
ATOM 4657 C CA . GLN A 1 604 ? -12.502 -21.130 -32.106 1.00 91.25 604 GLN A CA 1
ATOM 4658 C C . GLN A 1 604 ? -11.017 -21.205 -31.743 1.00 91.25 604 GLN A C 1
ATOM 4660 O O . GLN A 1 604 ? -10.336 -20.181 -31.763 1.00 91.25 604 GLN A O 1
ATOM 4665 N N . ALA A 1 605 ? -10.504 -22.407 -31.469 1.00 91.31 605 ALA A N 1
ATOM 4666 C CA . ALA A 1 605 ? -9.092 -22.614 -31.173 1.00 91.31 605 ALA A CA 1
ATOM 4667 C C . ALA A 1 605 ? -8.196 -22.255 -32.373 1.00 91.31 605 ALA A C 1
ATOM 4669 O O . ALA A 1 605 ? -7.224 -21.514 -32.223 1.00 91.31 605 ALA A O 1
ATOM 4670 N N . ILE A 1 606 ? -8.569 -22.693 -33.580 1.00 91.81 606 ILE A N 1
ATOM 4671 C CA . ILE A 1 606 ? -7.860 -22.337 -34.820 1.00 91.81 606 ILE A CA 1
ATOM 4672 C C . ILE A 1 606 ? -7.882 -20.821 -35.038 1.00 91.81 606 ILE A C 1
ATOM 4674 O O . ILE A 1 606 ? -6.839 -20.223 -35.297 1.00 91.81 606 ILE A O 1
ATOM 4678 N N . ALA A 1 607 ? -9.045 -20.179 -34.886 1.00 91.56 607 ALA A N 1
ATOM 4679 C CA . ALA A 1 607 ? -9.170 -18.731 -35.046 1.00 91.56 607 ALA A CA 1
ATOM 4680 C C . ALA A 1 607 ? -8.308 -17.951 -34.036 1.00 91.56 607 ALA A C 1
ATOM 4682 O O . ALA A 1 607 ? -7.707 -16.935 -34.391 1.00 91.56 607 ALA A O 1
ATOM 4683 N N . LEU A 1 608 ? -8.217 -18.435 -32.794 1.00 91.94 608 LEU A N 1
ATOM 4684 C CA . LEU A 1 608 ? -7.389 -17.828 -31.757 1.00 91.94 608 LEU A CA 1
ATOM 4685 C C . LEU A 1 608 ? -5.893 -17.955 -32.070 1.00 91.94 608 LEU A C 1
ATOM 4687 O O . LEU A 1 608 ? -5.185 -16.948 -32.024 1.00 91.94 608 LEU A O 1
ATOM 4691 N N . ILE A 1 609 ? -5.409 -19.146 -32.438 1.00 93.56 609 ILE A N 1
ATOM 4692 C CA . ILE A 1 609 ? -4.005 -19.328 -32.843 1.00 93.56 609 ILE A CA 1
ATOM 4693 C C . ILE A 1 609 ? -3.664 -18.498 -34.078 1.00 93.56 609 ILE A C 1
ATOM 4695 O O . ILE A 1 609 ? -2.623 -17.841 -34.098 1.00 93.56 609 ILE A O 1
ATOM 4699 N N . ASP A 1 610 ? -4.538 -18.453 -35.080 1.00 91.25 610 ASP A N 1
ATOM 4700 C CA . ASP A 1 610 ? -4.348 -17.594 -36.250 1.00 91.25 610 ASP A CA 1
ATOM 4701 C C . ASP A 1 610 ? -4.250 -16.115 -35.848 1.00 91.25 610 ASP A C 1
ATOM 4703 O O . ASP A 1 610 ? -3.398 -15.384 -36.354 1.00 91.25 610 ASP A O 1
ATOM 4707 N N . SER A 1 611 ? -5.095 -15.668 -34.915 1.00 90.62 611 SER A N 1
ATOM 4708 C CA . SER A 1 611 ? -5.065 -14.301 -34.391 1.00 90.62 611 SER A CA 1
ATOM 4709 C C . SER A 1 611 ? -3.756 -14.001 -33.658 1.00 90.62 611 SER A C 1
ATOM 4711 O O . SER A 1 611 ? -3.134 -12.971 -33.918 1.00 90.62 611 SER A O 1
ATOM 4713 N N . ILE A 1 612 ? -3.313 -14.898 -32.773 1.00 92.69 612 ILE A N 1
ATOM 4714 C CA . ILE A 1 612 ? -2.061 -14.761 -32.019 1.00 92.69 612 ILE A CA 1
ATOM 4715 C C . ILE A 1 612 ? -0.868 -14.712 -32.972 1.00 92.69 612 ILE A C 1
ATOM 4717 O O . ILE A 1 612 ? -0.082 -13.769 -32.936 1.00 92.69 612 ILE A O 1
ATOM 4721 N N . THR A 1 613 ? -0.744 -15.706 -33.852 1.00 93.00 613 THR A N 1
ATOM 4722 C CA . THR A 1 613 ? 0.419 -15.856 -34.734 1.00 93.00 613 THR A CA 1
ATOM 4723 C C . THR A 1 613 ? 0.522 -14.720 -35.743 1.00 93.00 613 THR A C 1
ATOM 4725 O O . THR A 1 613 ? 1.617 -14.200 -35.946 1.00 93.00 613 THR A O 1
ATOM 4728 N N . ARG A 1 614 ? -0.594 -14.258 -36.324 1.00 90.38 614 ARG A N 1
ATOM 4729 C CA . ARG A 1 614 ? -0.582 -13.129 -37.270 1.00 90.38 614 ARG A CA 1
ATOM 4730 C C . ARG A 1 614 ? -0.287 -11.793 -36.610 1.00 90.38 614 ARG A C 1
ATOM 4732 O O . ARG A 1 614 ? 0.291 -10.945 -37.272 1.00 90.38 614 ARG A O 1
ATOM 4739 N N . ASN A 1 615 ? -0.676 -11.599 -35.351 1.00 89.25 615 ASN A N 1
ATOM 4740 C CA . ASN A 1 615 ? -0.511 -10.326 -34.644 1.00 89.25 615 ASN A CA 1
ATOM 4741 C C . ASN A 1 615 ? 0.647 -10.329 -33.640 1.00 89.25 615 ASN A C 1
ATOM 4743 O O . ASN A 1 615 ? 0.790 -9.378 -32.871 1.00 89.25 615 ASN A O 1
ATOM 4747 N N . TRP A 1 616 ? 1.477 -11.372 -33.642 1.00 92.75 616 TRP A N 1
ATOM 4748 C CA . TRP A 1 616 ? 2.658 -11.429 -32.795 1.00 92.75 616 TRP A CA 1
ATOM 4749 C C . TRP A 1 616 ? 3.642 -10.319 -33.172 1.00 92.75 616 TRP A C 1
ATOM 4751 O O . TRP A 1 616 ? 3.909 -10.058 -34.351 1.00 92.75 616 TRP A O 1
ATOM 4761 N N . GLN A 1 617 ? 4.211 -9.660 -32.173 1.00 90.94 617 GLN A N 1
ATOM 4762 C CA . GLN A 1 617 ? 5.196 -8.603 -32.371 1.00 90.94 617 GLN A CA 1
ATOM 4763 C C . GLN A 1 617 ? 6.370 -8.785 -31.419 1.00 90.94 617 GLN A C 1
ATOM 4765 O O . GLN A 1 617 ? 6.210 -9.286 -30.311 1.00 90.94 617 GLN A O 1
ATOM 4770 N N . PHE A 1 618 ? 7.550 -8.351 -31.856 1.00 87.69 618 PHE A N 1
ATOM 4771 C CA . PHE A 1 618 ? 8.714 -8.181 -30.995 1.00 87.69 618 PHE A CA 1
ATOM 4772 C C . PHE A 1 618 ? 9.016 -6.701 -30.907 1.00 87.69 618 PHE A C 1
ATOM 4774 O O . PHE A 1 618 ? 9.370 -6.055 -31.895 1.00 87.69 618 PHE A O 1
ATOM 4781 N N . ARG A 1 619 ? 8.836 -6.159 -29.715 1.00 84.38 619 ARG A N 1
ATOM 4782 C CA . ARG A 1 619 ? 9.059 -4.756 -29.433 1.00 84.38 619 ARG A CA 1
ATOM 4783 C C . ARG A 1 619 ? 10.488 -4.586 -28.936 1.00 84.38 619 ARG A C 1
ATOM 4785 O O . ARG A 1 619 ? 10.948 -5.401 -28.137 1.00 84.38 619 ARG A O 1
ATOM 4792 N N . PRO A 1 620 ? 11.194 -3.530 -29.370 1.00 74.88 620 PRO A N 1
ATOM 4793 C CA . PRO A 1 620 ? 12.514 -3.197 -28.857 1.00 74.88 620 PRO A CA 1
ATOM 4794 C C . PRO A 1 620 ? 12.357 -2.543 -27.482 1.00 74.88 620 PRO A C 1
ATOM 4796 O O . PRO A 1 620 ? 12.781 -1.408 -27.273 1.00 74.88 620 PRO A O 1
ATOM 4799 N N . LEU A 1 621 ? 11.680 -3.230 -26.559 1.00 69.69 621 LEU A N 1
ATOM 4800 C CA . LEU A 1 621 ? 11.692 -2.824 -25.170 1.00 69.69 621 LEU A CA 1
ATOM 4801 C C . LEU A 1 621 ? 13.159 -2.856 -24.762 1.00 69.69 621 LEU A C 1
ATOM 4803 O O . LEU A 1 621 ? 13.863 -3.843 -24.991 1.00 69.69 621 LEU A O 1
ATOM 4807 N N . THR A 1 622 ? 13.662 -1.738 -24.255 1.00 52.38 622 THR A N 1
ATOM 4808 C CA . THR A 1 622 ? 15.020 -1.666 -23.727 1.00 52.38 622 THR A CA 1
ATOM 4809 C C . THR A 1 622 ? 15.040 -2.390 -22.389 1.00 52.38 622 THR A C 1
ATOM 4811 O O . THR A 1 622 ? 15.198 -1.775 -21.345 1.00 52.38 622 THR A O 1
ATOM 4814 N N . THR A 1 623 ? 14.827 -3.691 -22.418 1.00 49.75 623 THR A N 1
ATOM 4815 C CA . THR A 1 623 ? 14.959 -4.585 -21.281 1.00 49.75 623 THR A CA 1
ATOM 4816 C C . THR A 1 623 ? 15.666 -5.861 -21.727 1.00 49.75 623 THR A C 1
ATOM 4818 O O . THR A 1 623 ? 15.187 -6.953 -21.461 1.00 49.75 623 THR A O 1
ATOM 4821 N N . PRO A 1 624 ? 16.895 -5.805 -22.302 1.00 40.19 624 PRO A N 1
ATOM 4822 C CA . PRO A 1 624 ? 17.826 -6.875 -21.964 1.00 40.19 624 PRO A CA 1
ATOM 4823 C C . PRO A 1 624 ? 17.883 -6.943 -20.428 1.00 40.19 624 PRO A C 1
ATOM 4825 O O . PRO A 1 624 ? 17.683 -5.928 -19.768 1.00 40.19 624 PRO A O 1
ATOM 4828 N N . GLN A 1 625 ? 18.242 -8.064 -19.815 1.00 40.56 625 GLN A N 1
ATOM 4829 C CA . GLN A 1 625 ? 18.580 -8.084 -18.378 1.00 40.56 625 GLN A CA 1
ATOM 4830 C C . GLN A 1 625 ? 19.600 -6.982 -17.983 1.00 40.56 625 GLN A C 1
ATOM 4832 O O . GLN A 1 625 ? 19.683 -6.592 -16.825 1.00 40.56 625 GLN A O 1
ATOM 4837 N N . ALA A 1 626 ? 20.306 -6.411 -18.968 1.00 34.47 626 ALA A N 1
ATOM 4838 C CA . ALA A 1 626 ? 21.126 -5.208 -18.870 1.00 34.47 626 ALA A CA 1
ATOM 4839 C C . ALA A 1 626 ? 20.375 -3.856 -18.825 1.00 34.47 626 ALA A C 1
ATOM 4841 O O . ALA A 1 626 ? 21.033 -2.840 -18.725 1.00 34.47 626 ALA A O 1
ATOM 4842 N N . ALA A 1 627 ? 19.047 -3.781 -18.905 1.00 36.00 627 ALA A N 1
ATOM 4843 C CA . ALA A 1 627 ? 18.263 -2.545 -18.786 1.00 36.00 627 ALA A CA 1
ATOM 4844 C C . ALA A 1 627 ? 17.188 -2.591 -17.681 1.00 36.00 627 ALA A C 1
ATOM 4846 O O . ALA A 1 627 ? 16.406 -1.660 -17.532 1.00 36.00 627 ALA A O 1
ATOM 4847 N N . LEU A 1 628 ? 17.300 -3.588 -16.795 1.00 39.06 628 LEU A N 1
ATOM 4848 C CA . LEU A 1 628 ? 17.280 -3.315 -15.349 1.00 39.06 628 LEU A CA 1
ATOM 4849 C C . LEU A 1 628 ? 18.538 -2.530 -14.902 1.00 39.06 628 LEU A C 1
ATOM 4851 O O . LEU A 1 628 ? 18.598 -2.032 -13.785 1.00 39.06 628 LEU A O 1
ATOM 4855 N N . PHE A 1 629 ? 19.522 -2.374 -15.799 1.00 38.22 629 PHE A N 1
ATOM 4856 C CA . PHE A 1 629 ? 20.699 -1.517 -15.645 1.00 38.22 629 PHE A CA 1
ATOM 4857 C C . PHE A 1 629 ? 20.917 -0.576 -16.849 1.00 38.22 629 PHE A C 1
ATOM 4859 O O . PHE A 1 629 ? 21.995 -0.590 -17.451 1.00 38.22 629 PHE A O 1
ATOM 4866 N N . PRO A 1 630 ? 19.946 0.268 -17.250 1.00 30.05 630 PRO A N 1
ATOM 4867 C CA . PRO A 1 630 ? 20.252 1.294 -18.227 1.00 30.05 630 PRO A CA 1
ATOM 4868 C C . PRO A 1 630 ? 21.159 2.303 -17.514 1.00 30.05 630 PRO A C 1
ATOM 4870 O O . PRO A 1 630 ? 20.723 2.997 -16.600 1.00 30.05 630 PRO A O 1
ATOM 4873 N N . ASN A 1 631 ? 22.447 2.291 -17.877 1.00 36.69 631 ASN A N 1
ATOM 4874 C CA . ASN A 1 631 ? 23.500 3.197 -17.415 1.00 36.69 631 ASN A CA 1
ATOM 4875 C C . ASN A 1 631 ? 22.931 4.522 -16.897 1.00 36.69 631 ASN A C 1
ATOM 4877 O O . ASN A 1 631 ? 22.434 5.346 -17.660 1.00 36.69 631 ASN A O 1
ATOM 4881 N N . ASN A 1 632 ? 23.059 4.766 -15.599 1.00 42.69 632 ASN A N 1
ATOM 4882 C CA . ASN A 1 632 ? 24.088 5.731 -15.249 1.00 42.69 632 ASN A CA 1
ATOM 4883 C C . ASN A 1 632 ? 24.881 5.405 -13.993 1.00 42.69 632 ASN A C 1
ATOM 4885 O O . ASN A 1 632 ? 25.549 6.311 -13.514 1.00 42.69 632 ASN A O 1
ATOM 4889 N N . TRP A 1 633 ? 24.864 4.158 -13.498 1.00 52.12 633 TRP A N 1
ATOM 4890 C CA . TRP A 1 633 ? 25.837 3.740 -12.492 1.00 52.12 633 TRP A CA 1
ATOM 4891 C C . TRP A 1 633 ? 26.518 2.404 -12.837 1.00 52.12 633 TRP A C 1
ATOM 4893 O O . TRP A 1 633 ? 25.888 1.354 -12.736 1.00 52.12 633 TRP A O 1
ATOM 4903 N N . ASN A 1 634 ? 27.790 2.428 -13.255 1.00 58.72 634 ASN A N 1
ATOM 4904 C CA . ASN A 1 634 ? 28.588 1.205 -13.431 1.00 58.72 634 ASN A CA 1
ATOM 4905 C C . ASN A 1 634 ? 28.832 0.565 -12.061 1.00 58.72 634 ASN A C 1
ATOM 4907 O O . ASN A 1 634 ? 29.101 1.282 -11.111 1.00 58.72 634 ASN A O 1
ATOM 4911 N N . GLN A 1 635 ? 28.799 -0.758 -11.928 1.00 69.81 635 GLN A N 1
ATOM 4912 C CA . GLN A 1 635 ? 29.285 -1.377 -10.691 1.00 69.81 635 GLN A CA 1
ATOM 4913 C C . GLN A 1 635 ? 30.814 -1.328 -10.681 1.00 69.81 635 GLN A C 1
ATOM 4915 O O . GLN A 1 635 ? 31.462 -1.812 -11.612 1.00 69.81 635 GLN A O 1
ATOM 4920 N N . VAL A 1 636 ? 31.390 -0.742 -9.635 1.00 72.69 636 VAL A N 1
ATOM 4921 C CA . VAL A 1 636 ? 32.831 -0.791 -9.375 1.00 72.69 636 VAL A CA 1
ATOM 4922 C C . VAL A 1 636 ? 33.086 -1.433 -8.032 1.00 72.69 636 VAL A C 1
ATOM 4924 O O . VAL A 1 636 ? 32.267 -1.348 -7.125 1.00 72.69 636 VAL A O 1
ATOM 4927 N N . THR A 1 637 ? 34.246 -2.053 -7.883 1.00 80.56 637 THR A N 1
ATOM 4928 C CA . THR A 1 637 ? 34.706 -2.495 -6.572 1.00 80.56 637 THR A CA 1
ATOM 4929 C C . THR A 1 637 ? 35.547 -1.385 -5.956 1.00 80.56 637 THR A C 1
ATOM 4931 O O . THR A 1 637 ? 36.511 -0.945 -6.579 1.00 80.56 637 THR A O 1
ATOM 4934 N N . LEU A 1 638 ? 35.168 -0.925 -4.763 1.00 73.00 638 LEU A N 1
ATOM 4935 C CA . LEU A 1 638 ? 36.017 -0.107 -3.899 1.00 73.00 638 LEU A CA 1
ATOM 4936 C C . LEU A 1 638 ? 36.483 -0.986 -2.736 1.00 73.00 638 LEU A C 1
ATOM 4938 O O . LEU A 1 638 ? 35.678 -1.429 -1.910 1.00 73.00 638 LEU A O 1
ATOM 4942 N N . GLY A 1 639 ? 37.777 -1.304 -2.705 1.00 73.94 639 GLY A N 1
ATOM 4943 C CA . GLY A 1 639 ? 38.315 -2.298 -1.777 1.00 73.94 639 GLY A CA 1
ATOM 4944 C C . GLY A 1 639 ? 37.775 -3.702 -2.074 1.00 73.94 639 GLY A C 1
ATOM 4945 O O . GLY A 1 639 ? 38.241 -4.363 -2.997 1.00 73.94 639 GLY A O 1
ATOM 4946 N N . GLU A 1 640 ? 36.795 -4.166 -1.292 1.00 76.50 640 GLU A N 1
ATOM 4947 C CA . GLU A 1 640 ? 36.125 -5.470 -1.485 1.00 76.50 640 GLU A CA 1
ATOM 4948 C C . GLU A 1 640 ? 34.593 -5.350 -1.614 1.00 76.50 640 GLU A C 1
ATOM 4950 O O . GLU A 1 640 ? 33.894 -6.361 -1.637 1.00 76.50 640 GLU A O 1
ATOM 4955 N N . VAL A 1 641 ? 34.057 -4.127 -1.705 1.00 75.69 641 VAL A N 1
ATOM 4956 C CA . VAL A 1 641 ? 32.610 -3.868 -1.800 1.00 75.69 641 VAL A CA 1
ATOM 4957 C C . VAL A 1 641 ? 32.272 -3.434 -3.219 1.00 75.69 641 VAL A C 1
ATOM 4959 O O . VAL A 1 641 ? 32.952 -2.572 -3.777 1.00 75.69 641 VAL A O 1
ATOM 4962 N N . ALA A 1 642 ? 31.242 -4.039 -3.811 1.00 80.38 642 ALA A N 1
ATOM 4963 C CA . ALA A 1 642 ? 30.665 -3.570 -5.066 1.00 80.38 642 ALA A CA 1
ATOM 4964 C C . ALA A 1 642 ? 29.764 -2.365 -4.782 1.00 80.38 642 ALA A C 1
ATOM 4966 O O . ALA A 1 642 ? 28.921 -2.432 -3.895 1.00 80.38 642 ALA A O 1
ATOM 4967 N N . VAL A 1 643 ? 29.982 -1.271 -5.503 1.00 74.44 643 VAL A N 1
ATOM 4968 C CA . VAL A 1 643 ? 29.314 0.012 -5.292 1.00 74.44 643 VAL A CA 1
ATOM 4969 C C . VAL A 1 643 ? 28.853 0.528 -6.650 1.00 74.44 643 VAL A C 1
ATOM 4971 O O . VAL A 1 643 ? 29.637 0.495 -7.612 1.00 74.44 643 VAL A O 1
ATOM 4974 N N . PRO A 1 644 ? 27.626 1.057 -6.768 1.00 70.00 644 PRO A N 1
ATOM 4975 C CA . PRO A 1 644 ? 27.236 1.764 -7.976 1.00 70.00 644 PRO A CA 1
ATOM 4976 C C . PRO A 1 644 ? 28.128 3.007 -8.166 1.00 70.00 644 PRO A C 1
ATOM 4978 O O . PRO A 1 644 ? 28.391 3.767 -7.237 1.00 70.00 644 PRO A O 1
ATOM 4981 N N . GLN A 1 645 ? 28.557 3.283 -9.398 1.00 72.25 645 GLN A N 1
ATOM 4982 C CA . GLN A 1 645 ? 29.349 4.452 -9.798 1.00 72.25 645 GLN A CA 1
ATOM 4983 C C . GLN A 1 645 ? 28.619 5.292 -10.841 1.00 72.25 645 GLN A C 1
ATOM 4985 O O . GLN A 1 645 ? 28.596 4.894 -12.006 1.00 72.25 645 GLN A O 1
ATOM 4990 N N . ARG A 1 646 ? 28.181 6.506 -10.482 1.00 67.12 646 ARG A N 1
ATOM 4991 C CA . ARG A 1 646 ? 27.605 7.465 -11.441 1.00 67.12 646 ARG A CA 1
ATOM 4992 C C . ARG A 1 646 ? 28.502 7.722 -12.649 1.00 67.12 646 ARG A C 1
ATOM 4994 O O . ARG A 1 646 ? 29.719 7.792 -12.510 1.00 67.12 646 ARG A O 1
ATOM 5001 N N . SER A 1 647 ? 27.919 7.995 -13.813 1.00 66.56 647 SER A N 1
ATOM 5002 C CA . SER A 1 647 ? 28.679 8.370 -15.016 1.00 66.56 647 SER A CA 1
ATOM 5003 C C . SER A 1 647 ? 29.459 9.686 -14.891 1.00 66.56 647 SER A C 1
ATOM 5005 O O . SER A 1 647 ? 30.494 9.853 -15.541 1.00 66.56 647 SER A O 1
ATOM 5007 N N . ASP A 1 648 ? 29.010 10.607 -14.038 1.00 67.00 648 ASP A N 1
ATOM 5008 C CA . ASP A 1 648 ? 29.730 11.830 -13.681 1.00 67.00 648 ASP A CA 1
ATOM 5009 C C . ASP A 1 648 ? 30.767 11.619 -12.564 1.00 67.00 648 ASP A C 1
ATOM 5011 O O . ASP A 1 648 ? 31.468 12.563 -12.220 1.00 67.00 648 ASP A O 1
ATOM 5015 N N . PHE A 1 649 ? 30.947 10.394 -12.058 1.00 79.19 649 PHE A N 1
ATOM 5016 C CA . PHE A 1 649 ? 31.999 10.024 -11.111 1.00 79.19 649 PHE A CA 1
ATOM 5017 C C . PHE A 1 649 ? 33.017 9.088 -11.766 1.00 79.19 649 PHE A C 1
ATOM 5019 O O . PHE A 1 649 ? 32.706 8.302 -12.660 1.00 79.19 649 PHE A O 1
ATOM 5026 N N . ARG A 1 650 ? 34.265 9.134 -11.301 1.00 85.88 650 ARG A N 1
ATOM 5027 C CA . ARG A 1 650 ? 35.341 8.232 -11.734 1.00 85.88 650 ARG A CA 1
ATOM 5028 C C . ARG A 1 650 ? 36.109 7.667 -10.552 1.00 85.88 650 ARG A C 1
ATOM 5030 O O . ARG A 1 650 ? 36.382 8.389 -9.592 1.00 85.88 650 ARG A O 1
ATOM 5037 N N . THR A 1 651 ? 36.508 6.402 -10.657 1.00 86.56 651 THR A N 1
ATOM 5038 C CA . THR A 1 651 ? 37.412 5.779 -9.689 1.00 86.56 651 THR A CA 1
ATOM 5039 C C . THR A 1 651 ? 38.767 6.476 -9.709 1.00 86.56 651 THR A C 1
ATOM 5041 O O . THR A 1 651 ? 39.343 6.739 -10.767 1.00 86.56 651 THR A O 1
ATOM 5044 N N . GLN A 1 652 ? 39.275 6.789 -8.525 1.00 86.44 652 GLN A N 1
ATOM 5045 C CA . GLN A 1 652 ? 40.581 7.385 -8.300 1.00 86.44 652 GLN A CA 1
ATOM 5046 C C . GLN A 1 652 ? 41.262 6.680 -7.129 1.00 86.44 652 GLN A C 1
ATOM 5048 O O . GLN A 1 652 ? 40.611 6.279 -6.166 1.00 86.44 652 GLN A O 1
ATOM 5053 N N . THR A 1 653 ? 42.587 6.588 -7.189 1.00 82.69 653 THR A N 1
ATOM 5054 C CA . THR A 1 653 ? 43.404 6.132 -6.063 1.00 82.69 653 THR A CA 1
ATOM 5055 C C . THR A 1 653 ? 43.972 7.345 -5.334 1.00 82.69 653 THR A C 1
ATOM 5057 O O . THR A 1 653 ? 44.599 8.206 -5.957 1.00 82.69 653 THR A O 1
ATOM 5060 N N . ALA A 1 654 ? 43.774 7.410 -4.019 1.00 77.38 654 ALA A N 1
ATOM 5061 C CA . ALA A 1 654 ? 44.305 8.454 -3.148 1.00 77.38 654 ALA A CA 1
ATOM 5062 C C . ALA A 1 654 ? 45.000 7.809 -1.939 1.00 77.38 654 ALA A C 1
ATOM 5064 O O . ALA A 1 654 ? 44.371 7.430 -0.953 1.00 77.38 654 ALA A O 1
ATOM 5065 N N . GLY A 1 655 ? 46.323 7.637 -2.024 1.00 77.25 655 GLY A N 1
ATOM 5066 C CA . GLY A 1 655 ? 47.076 6.893 -1.011 1.00 77.25 655 GLY A CA 1
ATOM 5067 C C . GLY A 1 655 ? 46.659 5.419 -0.974 1.00 77.25 655 GLY A C 1
ATOM 5068 O O . GLY A 1 655 ? 46.771 4.733 -1.986 1.00 77.25 655 GLY A O 1
ATOM 5069 N N . ALA A 1 656 ? 46.194 4.943 0.186 1.00 73.06 656 ALA A N 1
ATOM 5070 C CA . ALA A 1 656 ? 45.670 3.584 0.376 1.00 73.06 656 ALA A CA 1
ATOM 5071 C C . ALA A 1 656 ? 44.164 3.452 0.064 1.00 73.06 656 ALA A C 1
ATOM 5073 O O . ALA A 1 656 ? 43.612 2.361 0.180 1.00 73.06 656 ALA A O 1
ATOM 5074 N N . TRP A 1 657 ? 43.490 4.547 -0.297 1.00 79.00 657 TRP A N 1
ATOM 5075 C CA . TRP A 1 657 ? 42.055 4.558 -0.567 1.00 79.00 657 TRP A CA 1
ATOM 5076 C C . TRP A 1 657 ? 41.756 4.459 -2.057 1.00 79.00 657 TRP A C 1
ATOM 5078 O O . TRP A 1 657 ? 42.366 5.146 -2.883 1.00 79.00 657 TRP A O 1
ATOM 5088 N N . GLU A 1 658 ? 40.750 3.654 -2.374 1.00 84.81 658 GLU A N 1
ATOM 5089 C CA . GLU A 1 658 ? 40.008 3.749 -3.622 1.00 84.81 658 GLU A CA 1
ATOM 5090 C C . GLU A 1 658 ? 38.757 4.587 -3.363 1.00 84.81 658 GLU A C 1
ATOM 5092 O O . GLU A 1 658 ? 38.041 4.380 -2.381 1.00 84.81 658 GLU A O 1
ATOM 5097 N N . ARG A 1 659 ? 38.515 5.570 -4.228 1.00 89.00 659 ARG A N 1
ATOM 5098 C CA . ARG A 1 659 ? 37.379 6.483 -4.101 1.00 89.00 659 ARG A CA 1
ATOM 5099 C C . ARG A 1 659 ? 36.713 6.739 -5.439 1.00 89.00 659 ARG A C 1
ATOM 5101 O O . ARG A 1 659 ? 37.368 6.727 -6.479 1.00 89.00 659 ARG A O 1
ATOM 5108 N N . LEU A 1 660 ? 35.428 7.042 -5.397 1.00 86.94 660 LEU A N 1
ATOM 5109 C CA . LEU A 1 660 ? 34.657 7.590 -6.500 1.00 86.94 660 LEU A CA 1
ATOM 5110 C C . LEU A 1 660 ? 34.581 9.099 -6.329 1.00 86.94 660 LEU A C 1
ATOM 5112 O O . LEU A 1 660 ? 34.032 9.570 -5.341 1.00 86.94 660 LEU A O 1
ATOM 5116 N N . ALA A 1 661 ? 35.125 9.851 -7.281 1.00 89.88 661 ALA A N 1
ATOM 5117 C CA . ALA A 1 661 ? 35.139 11.311 -7.235 1.00 89.88 661 ALA A CA 1
ATOM 5118 C C . ALA A 1 661 ? 34.465 11.910 -8.470 1.00 89.88 661 ALA A C 1
ATOM 5120 O O . ALA A 1 661 ? 34.624 11.371 -9.573 1.00 89.88 661 ALA A O 1
ATOM 5121 N N . ALA A 1 662 ? 33.752 13.020 -8.289 1.00 85.25 662 ALA A N 1
ATOM 5122 C CA . ALA A 1 662 ? 33.060 13.700 -9.372 1.00 85.25 662 ALA A CA 1
ATOM 5123 C C . ALA A 1 662 ? 34.050 14.197 -10.437 1.00 85.25 662 ALA A C 1
ATOM 5125 O O . ALA A 1 662 ? 35.224 14.502 -10.179 1.00 85.25 662 ALA A O 1
ATOM 5126 N N . ASN A 1 663 ? 33.592 14.203 -11.683 1.00 83.25 663 ASN A N 1
ATOM 5127 C CA . ASN A 1 663 ? 34.429 14.473 -12.838 1.00 83.25 663 ASN A CA 1
ATOM 5128 C C . ASN A 1 663 ? 34.823 15.946 -12.942 1.00 83.25 663 ASN A C 1
ATOM 5130 O O . ASN A 1 663 ? 35.942 16.231 -13.389 1.00 83.25 663 ASN A O 1
ATOM 5134 N N . ASP A 1 664 ? 33.894 16.822 -12.570 1.00 85.75 664 ASP A N 1
ATOM 5135 C CA . ASP A 1 664 ? 33.942 18.280 -12.603 1.00 85.75 664 ASP A CA 1
ATOM 5136 C C . ASP A 1 664 ? 34.556 18.878 -11.331 1.00 85.75 664 ASP A C 1
ATOM 5138 O O . ASP A 1 664 ? 35.382 19.785 -11.442 1.00 85.75 664 ASP A O 1
ATOM 5142 N N . ASP A 1 665 ? 34.240 18.327 -10.156 1.00 88.38 665 ASP A N 1
ATOM 5143 C CA . ASP A 1 665 ? 34.857 18.705 -8.881 1.00 88.38 665 ASP A CA 1
ATOM 5144 C C . ASP A 1 665 ? 35.324 17.474 -8.076 1.00 88.38 665 ASP A C 1
ATOM 5146 O O . ASP A 1 665 ? 34.545 16.869 -7.339 1.00 88.38 665 ASP A O 1
ATOM 5150 N N . PRO A 1 666 ? 36.615 17.095 -8.140 1.00 88.62 666 PRO A N 1
ATOM 5151 C CA . PRO A 1 666 ? 37.126 15.911 -7.449 1.00 88.62 666 PRO A CA 1
ATOM 5152 C C . PRO A 1 666 ? 37.167 16.045 -5.917 1.00 88.62 666 PRO A C 1
ATOM 5154 O O . PRO A 1 666 ? 37.557 15.086 -5.247 1.00 88.62 666 PRO A O 1
ATOM 5157 N N . ARG A 1 667 ? 36.813 17.214 -5.360 1.00 89.88 667 ARG A N 1
ATOM 5158 C CA . ARG A 1 667 ? 36.583 17.403 -3.918 1.00 89.88 667 ARG A CA 1
ATOM 5159 C C . ARG A 1 667 ? 35.261 16.781 -3.474 1.00 89.88 667 ARG A C 1
ATOM 5161 O O . ARG A 1 667 ? 35.093 16.516 -2.293 1.00 89.88 667 ARG A O 1
ATOM 5168 N N . ILE A 1 668 ? 34.354 16.528 -4.416 1.00 92.00 668 ILE A N 1
ATOM 5169 C CA . ILE A 1 668 ? 33.154 15.730 -4.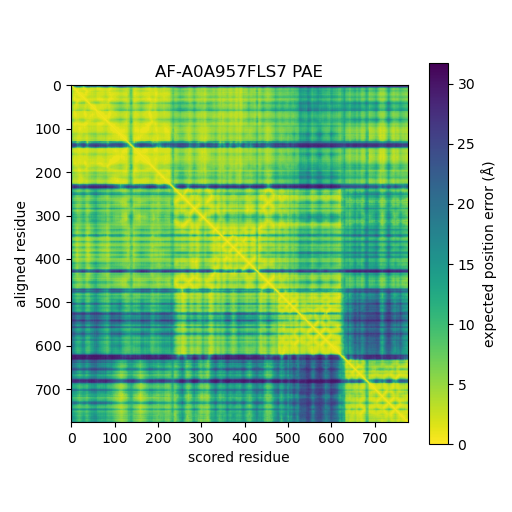203 1.00 92.00 668 ILE A CA 1
ATOM 5170 C C . ILE A 1 668 ? 33.527 14.264 -4.412 1.00 92.00 668 ILE A C 1
ATOM 5172 O O . ILE A 1 668 ? 33.750 13.833 -5.547 1.00 92.00 668 ILE A O 1
ATOM 5176 N N . PHE A 1 669 ? 33.622 13.484 -3.337 1.00 92.56 669 PHE A N 1
ATOM 5177 C CA . PHE A 1 669 ? 33.959 12.065 -3.446 1.00 92.56 669 PHE A CA 1
ATOM 5178 C C . PHE A 1 669 ? 33.374 11.209 -2.328 1.00 92.56 669 PHE A C 1
ATOM 5180 O O . PHE A 1 669 ? 33.061 11.704 -1.251 1.00 92.56 669 PHE A O 1
ATOM 5187 N N . MET A 1 670 ? 33.315 9.903 -2.586 1.00 90.62 670 MET A N 1
ATOM 5188 C CA . MET A 1 670 ? 33.071 8.861 -1.595 1.00 90.62 670 MET A CA 1
ATOM 5189 C C . MET A 1 670 ? 34.137 7.770 -1.717 1.00 90.62 670 MET A C 1
ATOM 5191 O O . MET A 1 670 ? 34.443 7.301 -2.813 1.00 90.62 670 MET A O 1
ATOM 5195 N N . ALA A 1 671 ? 34.709 7.365 -0.595 1.00 89.81 671 ALA A N 1
ATOM 5196 C CA . ALA A 1 671 ? 35.688 6.302 -0.467 1.00 89.81 671 ALA A CA 1
ATOM 5197 C C . ALA A 1 671 ? 35.123 5.187 0.416 1.00 89.81 671 ALA A C 1
ATOM 5199 O O . ALA A 1 671 ? 34.416 5.457 1.388 1.00 89.81 671 ALA A O 1
ATOM 5200 N N . LEU A 1 672 ? 35.454 3.943 0.077 1.00 88.69 672 LEU A N 1
ATOM 5201 C CA . LEU A 1 672 ? 35.058 2.758 0.831 1.00 88.69 672 LEU A CA 1
ATOM 5202 C C . LEU A 1 672 ? 36.277 1.871 1.064 1.00 88.69 672 LEU A C 1
ATOM 5204 O O . LEU A 1 672 ? 37.086 1.651 0.161 1.00 88.69 672 LEU A O 1
ATOM 5208 N N . GLN A 1 673 ? 36.400 1.355 2.280 1.00 86.81 673 GLN A N 1
ATOM 5209 C CA . GLN A 1 673 ? 37.387 0.343 2.639 1.00 86.81 673 GLN A CA 1
ATOM 5210 C C . GLN A 1 673 ? 36.743 -0.754 3.469 1.00 86.81 673 GLN A C 1
ATOM 5212 O O . GLN A 1 673 ? 35.752 -0.528 4.163 1.00 86.81 673 GLN A O 1
ATOM 5217 N N . THR A 1 674 ? 37.346 -1.942 3.420 1.00 87.00 674 THR A N 1
ATOM 5218 C CA . THR A 1 674 ? 36.994 -3.024 4.334 1.00 87.00 674 THR A CA 1
ATOM 5219 C C . THR A 1 674 ? 38.225 -3.633 4.966 1.00 87.00 674 THR A C 1
ATOM 5221 O O . THR A 1 674 ? 39.260 -3.775 4.313 1.00 87.00 674 THR A O 1
ATOM 5224 N N . HIS A 1 675 ? 38.085 -4.050 6.219 1.00 84.12 675 HIS A N 1
ATOM 5225 C CA . HIS A 1 675 ? 39.130 -4.747 6.960 1.00 84.12 675 HIS A CA 1
ATOM 5226 C C . HIS A 1 675 ? 38.536 -5.985 7.634 1.00 84.12 675 HIS A C 1
ATOM 5228 O O . HIS A 1 675 ? 37.401 -5.928 8.107 1.00 84.12 675 HIS A O 1
ATOM 5234 N N . PRO A 1 676 ? 39.252 -7.119 7.679 1.00 82.94 676 PRO A N 1
ATOM 5235 C CA . PRO A 1 676 ? 38.798 -8.271 8.447 1.00 82.94 676 PRO A CA 1
ATOM 5236 C C . PRO A 1 676 ? 38.767 -7.925 9.940 1.00 82.94 676 PRO A C 1
ATOM 5238 O O . PRO A 1 676 ? 39.708 -7.319 10.461 1.00 82.94 676 PRO A O 1
ATOM 5241 N N . LEU A 1 677 ? 37.711 -8.341 10.637 1.00 77.06 677 LEU A N 1
ATOM 5242 C CA . LEU A 1 677 ? 37.633 -8.188 12.086 1.00 77.06 677 LEU A CA 1
ATOM 5243 C C . LEU A 1 677 ? 38.656 -9.117 12.768 1.00 77.06 677 LEU A C 1
ATOM 5245 O O . LEU A 1 677 ? 38.859 -10.252 12.319 1.00 77.06 677 LEU A O 1
ATOM 5249 N N . PRO A 1 678 ? 39.318 -8.687 13.857 1.00 68.94 678 PRO A N 1
ATOM 5250 C CA . PRO A 1 678 ? 40.309 -9.515 14.539 1.00 68.94 678 PRO A CA 1
ATOM 5251 C C . PRO A 1 678 ? 39.692 -10.821 15.063 1.00 68.94 678 PRO A C 1
ATOM 5253 O O . PRO A 1 678 ? 38.786 -10.813 15.897 1.00 68.94 678 PRO A O 1
ATOM 5256 N N . THR A 1 679 ? 40.203 -11.973 14.618 1.00 57.34 679 THR A N 1
ATOM 5257 C CA . THR A 1 679 ? 39.738 -13.284 15.097 1.00 57.34 679 THR A CA 1
ATOM 5258 C C . THR A 1 679 ? 40.023 -13.459 16.590 1.00 57.34 679 THR A C 1
ATOM 5260 O O . THR A 1 679 ? 41.186 -13.488 16.993 1.00 57.34 679 THR A O 1
ATOM 5263 N N . GLY A 1 680 ? 38.973 -13.642 17.397 1.00 54.44 680 GLY A N 1
ATOM 5264 C CA . GLY A 1 680 ? 39.084 -13.936 18.831 1.00 54.44 680 GLY A CA 1
ATOM 5265 C C . GLY A 1 680 ? 39.236 -12.716 19.745 1.00 54.44 680 GLY A C 1
ATOM 5266 O O . GLY A 1 680 ? 39.582 -12.895 20.911 1.00 54.44 680 GLY A O 1
ATOM 5267 N N . ALA A 1 681 ? 38.996 -11.499 19.247 1.00 47.50 681 ALA A N 1
ATOM 5268 C CA . ALA A 1 681 ? 38.840 -10.333 20.111 1.00 47.50 681 ALA A CA 1
ATOM 5269 C C . ALA A 1 681 ? 37.515 -10.415 20.892 1.00 47.50 681 ALA A C 1
ATOM 5271 O O . ALA A 1 681 ? 36.484 -10.796 20.339 1.00 47.50 681 ALA A O 1
ATOM 5272 N N . GLU A 1 682 ? 37.548 -10.061 22.178 1.00 47.03 682 GLU A N 1
ATOM 5273 C CA . GLU A 1 682 ? 36.336 -9.808 22.966 1.00 47.03 682 GLU A CA 1
ATOM 5274 C C . GLU A 1 682 ? 35.494 -8.729 22.249 1.00 47.03 682 GLU A C 1
ATOM 5276 O O . GLU A 1 682 ? 36.077 -7.736 21.802 1.00 47.03 682 GLU A O 1
ATOM 5281 N N . PRO A 1 683 ? 34.156 -8.865 22.144 1.00 46.62 683 PRO A N 1
ATOM 5282 C CA . PRO A 1 683 ? 33.285 -7.892 21.469 1.00 46.62 683 PRO A CA 1
ATOM 5283 C C . PRO A 1 683 ? 33.449 -6.441 21.958 1.00 46.62 683 PRO A C 1
ATOM 5285 O O . PRO A 1 683 ? 33.161 -5.505 21.221 1.00 46.62 683 PRO A O 1
ATOM 5288 N N . GLU A 1 684 ? 33.934 -6.248 23.188 1.00 46.88 684 GLU A N 1
ATOM 5289 C CA . GLU A 1 684 ? 34.184 -4.934 23.793 1.00 46.88 684 GLU A CA 1
ATOM 5290 C C . GLU A 1 684 ? 35.524 -4.290 23.380 1.00 46.88 684 GLU A C 1
ATOM 5292 O O . GLU A 1 684 ? 35.706 -3.095 23.587 1.00 46.88 684 GLU A O 1
ATOM 5297 N N . ALA A 1 685 ? 36.474 -5.037 22.800 1.00 44.78 685 ALA A N 1
ATOM 5298 C CA . ALA A 1 685 ? 37.827 -4.541 22.506 1.00 44.78 685 ALA A CA 1
ATOM 5299 C C . ALA A 1 685 ? 37.958 -3.788 21.164 1.00 44.78 685 ALA A C 1
ATOM 5301 O O . ALA A 1 685 ? 38.969 -3.127 20.936 1.00 44.78 685 ALA A O 1
ATOM 5302 N N . HIS A 1 686 ? 36.955 -3.891 20.287 1.00 60.22 686 HIS A N 1
ATOM 5303 C CA . HIS A 1 686 ? 36.876 -3.202 18.994 1.00 60.22 686 HIS A CA 1
ATOM 5304 C C . HIS A 1 686 ? 35.452 -2.676 18.788 1.00 60.22 686 HIS A C 1
ATOM 5306 O O . HIS A 1 686 ? 34.663 -3.243 18.030 1.00 60.22 686 HIS A O 1
ATOM 5312 N N . SER A 1 687 ? 35.089 -1.625 19.527 1.00 77.50 687 SER A N 1
ATOM 5313 C CA . SER A 1 687 ? 33.785 -0.990 19.351 1.00 77.50 687 SER A CA 1
ATOM 5314 C C . SER A 1 687 ? 33.759 -0.172 18.052 1.00 77.50 687 SER A C 1
ATOM 5316 O O . SER A 1 687 ? 34.755 0.452 17.686 1.00 77.50 687 SER A O 1
ATOM 5318 N N . LEU A 1 688 ? 32.603 -0.108 17.380 1.00 83.94 688 LEU A N 1
ATOM 5319 C CA . LEU A 1 688 ? 32.411 0.739 16.190 1.00 83.94 688 LEU A CA 1
ATOM 5320 C C . LEU A 1 688 ? 32.800 2.208 16.444 1.00 83.94 688 LEU A C 1
ATOM 5322 O O . LEU A 1 688 ? 33.246 2.901 15.533 1.00 83.94 688 LEU A O 1
ATOM 5326 N N . ALA A 1 689 ? 32.640 2.683 17.683 1.00 85.19 689 ALA A N 1
ATOM 5327 C CA . ALA A 1 689 ? 33.017 4.033 18.086 1.00 85.19 689 ALA A CA 1
ATOM 5328 C C . ALA A 1 689 ? 34.541 4.229 18.109 1.00 85.19 689 ALA A C 1
ATOM 5330 O O . ALA A 1 689 ? 35.019 5.255 17.626 1.00 85.19 689 ALA A O 1
ATOM 5331 N N . ASP A 1 690 ? 35.301 3.257 18.620 1.00 85.00 690 ASP A N 1
ATOM 5332 C CA . ASP A 1 690 ? 36.767 3.321 18.632 1.00 85.00 690 ASP A CA 1
ATOM 5333 C C . ASP A 1 690 ? 37.327 3.288 17.207 1.00 85.00 690 ASP A C 1
ATOM 5335 O O . ASP A 1 690 ? 38.188 4.102 16.860 1.00 85.00 690 ASP A O 1
ATOM 5339 N N . SER A 1 691 ? 36.785 2.410 16.358 1.00 86.75 691 SER A N 1
ATOM 5340 C CA . SER A 1 691 ? 37.129 2.361 14.936 1.00 86.75 691 SER A CA 1
ATOM 5341 C C . SER A 1 691 ? 36.815 3.681 14.236 1.00 86.75 691 SER A C 1
ATOM 5343 O O . SER A 1 691 ? 37.654 4.227 13.522 1.00 86.75 691 SER A O 1
ATOM 5345 N N . LEU A 1 692 ? 35.635 4.255 14.476 1.00 89.56 692 LEU A N 1
ATOM 5346 C CA . LEU A 1 692 ? 35.259 5.534 13.885 1.00 89.56 692 LEU A CA 1
ATOM 5347 C C . LEU A 1 692 ? 36.173 6.683 14.333 1.00 89.56 692 LEU A C 1
ATOM 5349 O O . LEU A 1 692 ? 36.552 7.514 13.509 1.00 89.56 692 LEU A O 1
ATOM 5353 N N . LEU A 1 693 ? 36.563 6.732 15.610 1.00 89.62 693 LEU A N 1
ATOM 5354 C CA . LEU A 1 693 ? 37.502 7.739 16.112 1.00 89.62 693 LEU A CA 1
ATOM 5355 C C . LEU A 1 693 ? 38.879 7.610 15.452 1.00 89.62 693 LEU A C 1
ATOM 5357 O O . LEU A 1 693 ? 39.464 8.628 15.082 1.00 89.62 693 LEU A O 1
ATOM 5361 N N . TYR A 1 694 ? 39.362 6.381 15.246 1.00 90.12 694 TYR A N 1
ATOM 5362 C CA . TYR A 1 694 ? 40.585 6.131 14.482 1.00 90.12 694 TYR A CA 1
ATOM 5363 C C . TYR A 1 694 ? 40.475 6.679 13.052 1.00 90.12 694 TYR A C 1
ATOM 5365 O O . TYR A 1 694 ? 41.341 7.433 12.604 1.00 90.12 694 TYR A O 1
ATOM 5373 N N . TRP A 1 695 ? 39.389 6.370 12.340 1.00 90.12 695 TRP A N 1
ATOM 5374 C CA . TRP A 1 695 ? 39.206 6.832 10.962 1.00 90.12 695 TRP A CA 1
ATOM 5375 C C . TRP A 1 695 ? 38.956 8.342 10.850 1.00 90.12 695 TRP A C 1
ATOM 5377 O O . TRP A 1 695 ? 39.383 8.962 9.878 1.00 90.12 695 TRP A O 1
ATOM 5387 N N . SER A 1 696 ? 38.364 8.966 11.867 1.00 89.69 696 SER A N 1
ATOM 5388 C CA . SER A 1 696 ? 38.260 10.426 11.966 1.00 89.69 696 SER A CA 1
ATOM 5389 C C . SER A 1 696 ? 39.622 11.094 12.168 1.00 89.69 696 SER A C 1
ATOM 5391 O O . SER A 1 696 ? 39.901 12.141 11.579 1.00 89.69 696 SER A O 1
ATOM 5393 N N . GLU A 1 697 ? 40.519 10.476 12.945 1.00 91.19 697 GLU A N 1
ATOM 5394 C CA . GLU A 1 697 ? 41.902 10.945 13.053 1.00 91.19 697 GLU A CA 1
ATOM 5395 C C . GLU A 1 697 ? 42.615 10.851 11.700 1.00 91.19 697 GLU A C 1
ATOM 5397 O O . GLU A 1 697 ? 43.296 11.802 11.313 1.00 91.19 697 GLU A O 1
ATOM 5402 N N . VAL A 1 698 ? 42.403 9.767 10.944 1.00 89.81 698 VAL A N 1
ATOM 5403 C CA . VAL A 1 698 ? 42.910 9.622 9.569 1.00 89.81 698 VAL A CA 1
ATOM 5404 C C . VAL A 1 698 ? 42.369 10.726 8.652 1.00 89.81 698 VAL A C 1
ATOM 5406 O O . VAL A 1 698 ? 43.164 11.354 7.954 1.00 89.81 698 VAL A O 1
ATOM 5409 N N . ALA A 1 699 ? 41.066 11.025 8.697 1.00 88.50 699 ALA A N 1
ATOM 5410 C CA . ALA A 1 699 ? 40.449 12.090 7.898 1.00 88.50 699 ALA A CA 1
ATOM 5411 C C . ALA A 1 699 ? 40.983 13.495 8.242 1.00 88.50 699 ALA A C 1
ATOM 5413 O O . ALA A 1 699 ? 41.045 14.373 7.385 1.00 88.50 699 ALA A O 1
ATOM 5414 N N . SER A 1 700 ? 41.441 13.712 9.479 1.00 90.38 700 SER A N 1
ATOM 5415 C CA . SER A 1 700 ? 42.032 14.988 9.902 1.00 90.38 700 SER A CA 1
ATOM 5416 C C . SER A 1 700 ? 43.449 15.244 9.362 1.00 90.38 700 SER A C 1
ATOM 5418 O O . SER A 1 700 ? 43.972 16.359 9.474 1.00 90.38 700 SER A O 1
ATOM 5420 N N . GLN A 1 701 ? 44.109 14.228 8.795 1.00 89.88 701 GLN A N 1
ATOM 5421 C CA . GLN A 1 701 ? 45.501 14.338 8.369 1.00 89.88 701 GLN A CA 1
ATOM 5422 C C . GLN A 1 701 ? 45.634 15.203 7.113 1.00 89.88 701 GLN A C 1
ATOM 5424 O O . GLN A 1 701 ? 45.022 14.949 6.083 1.00 89.88 701 GLN A O 1
ATOM 5429 N N . GLY A 1 702 ? 46.511 16.207 7.171 1.00 83.12 702 GLY A N 1
ATOM 5430 C CA . GLY A 1 702 ? 46.850 17.028 6.003 1.00 83.12 702 GLY A CA 1
ATOM 5431 C C . GLY A 1 702 ? 45.842 18.129 5.664 1.00 83.12 702 GLY A C 1
ATOM 5432 O O . GLY A 1 702 ? 46.055 18.832 4.680 1.00 83.12 702 GLY A O 1
ATOM 5433 N N . VAL A 1 703 ? 44.808 18.327 6.486 1.00 87.38 703 VAL A N 1
ATOM 5434 C CA . VAL A 1 703 ? 43.824 19.409 6.342 1.00 87.38 703 VAL A CA 1
ATOM 5435 C C . VAL A 1 703 ? 43.911 20.397 7.505 1.00 87.38 703 VAL A C 1
ATOM 5437 O O . VAL A 1 703 ? 44.220 20.026 8.641 1.00 87.38 703 VAL A O 1
ATOM 5440 N N . SER A 1 704 ? 43.655 21.681 7.247 1.00 85.12 704 SER A N 1
ATOM 5441 C CA . SER A 1 704 ? 43.698 22.715 8.282 1.00 85.12 704 SER A CA 1
ATOM 5442 C C . SER A 1 704 ? 42.301 23.090 8.773 1.00 85.12 704 SER A C 1
ATOM 5444 O O . SER A 1 704 ? 41.305 23.058 8.052 1.00 85.12 704 SER A O 1
ATOM 5446 N N . GLY A 1 705 ? 42.208 23.414 10.064 1.00 86.81 705 GLY A 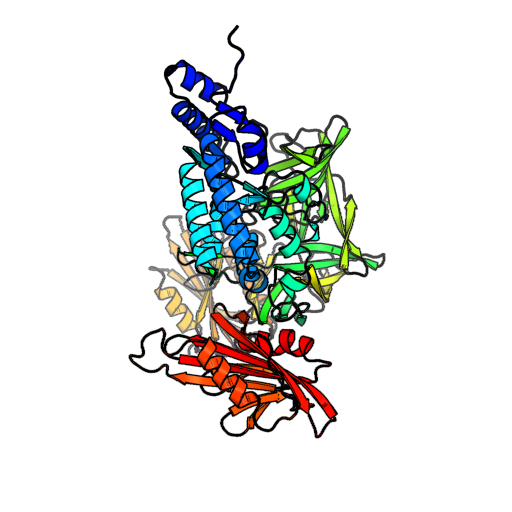N 1
ATOM 5447 C CA . GLY A 1 705 ? 40.936 23.809 10.668 1.00 86.81 705 GLY A CA 1
ATOM 5448 C C . GLY A 1 705 ? 39.927 22.673 10.864 1.00 86.81 705 GLY A C 1
ATOM 5449 O O . GLY A 1 705 ? 38.768 22.983 11.115 1.00 86.81 705 GLY A O 1
ATOM 5450 N N . TYR A 1 706 ? 40.345 21.400 10.821 1.00 93.75 706 TYR A N 1
ATOM 5451 C CA . TYR A 1 706 ? 39.465 20.242 11.026 1.00 93.75 706 TYR A CA 1
ATOM 5452 C C . TYR A 1 706 ? 38.668 20.332 12.335 1.00 93.75 706 TYR A C 1
ATOM 5454 O O . TYR A 1 706 ? 39.213 20.618 13.412 1.00 93.75 706 TYR A O 1
ATOM 5462 N N . ARG A 1 707 ? 37.359 20.112 12.242 1.00 91.56 707 ARG A N 1
ATOM 5463 C CA . ARG A 1 707 ? 36.415 20.060 13.359 1.00 91.56 707 ARG A CA 1
ATOM 5464 C C . ARG A 1 707 ? 35.507 18.859 13.161 1.00 91.56 707 ARG A C 1
ATOM 5466 O O . ARG A 1 707 ? 34.638 18.894 12.296 1.00 91.56 707 ARG A O 1
ATOM 5473 N N . ALA A 1 708 ? 35.690 17.843 13.991 1.00 90.06 708 ALA A N 1
ATOM 5474 C CA . ALA A 1 708 ? 34.772 16.721 14.070 1.00 90.06 708 ALA A CA 1
ATOM 5475 C C . ALA A 1 708 ? 33.548 17.072 14.931 1.00 90.06 708 ALA A C 1
ATOM 5477 O O . ALA A 1 708 ? 33.660 17.769 15.945 1.00 90.06 708 ALA A O 1
ATOM 5478 N N . GLY A 1 709 ? 32.385 16.595 14.504 1.00 86.50 709 GLY A N 1
ATOM 5479 C CA . GLY A 1 709 ? 31.129 16.625 15.236 1.00 86.50 709 GLY A CA 1
ATOM 5480 C C . GLY A 1 709 ? 31.042 15.522 16.291 1.00 86.50 709 GLY A C 1
ATOM 5481 O O . GLY A 1 709 ? 32.016 14.831 16.597 1.00 86.50 709 GLY A O 1
ATOM 5482 N N . GLN A 1 710 ? 29.856 15.363 16.873 1.00 84.44 710 GLN A N 1
ATOM 5483 C CA . GLN A 1 710 ? 29.587 14.257 17.790 1.00 84.44 710 GLN A CA 1
ATOM 5484 C C . GLN A 1 710 ? 29.415 12.946 17.016 1.00 84.44 710 GLN A C 1
ATOM 5486 O O . GLN A 1 710 ? 29.004 12.956 15.858 1.00 84.44 710 GLN A O 1
ATOM 5491 N N . LEU A 1 711 ? 29.744 11.829 17.667 1.00 85.81 711 LEU A N 1
ATOM 5492 C CA . LEU A 1 711 ? 29.434 10.502 17.143 1.00 85.81 711 LEU A CA 1
ATOM 5493 C C . LEU A 1 711 ? 27.917 10.303 17.208 1.00 85.81 711 LEU A C 1
ATOM 5495 O O . LEU A 1 711 ? 27.313 10.528 18.258 1.00 85.81 711 LEU A O 1
ATOM 5499 N N . GLY A 1 712 ? 27.326 9.875 16.101 1.00 82.06 712 GLY A N 1
ATOM 5500 C CA . GLY A 1 712 ? 25.913 9.536 15.986 1.00 82.06 712 GLY A CA 1
ATOM 5501 C C . GLY A 1 712 ? 25.728 8.081 15.572 1.00 82.06 712 GLY A C 1
ATOM 5502 O O . GLY A 1 712 ? 26.595 7.489 14.929 1.00 82.06 712 GLY A O 1
ATOM 5503 N N . ARG A 1 713 ? 24.584 7.499 15.936 1.00 84.38 713 ARG A N 1
ATOM 5504 C CA . ARG A 1 713 ? 24.122 6.222 15.382 1.00 84.38 713 ARG A CA 1
ATOM 5505 C C . ARG A 1 713 ? 23.244 6.508 14.169 1.00 84.38 713 ARG A C 1
ATOM 5507 O O . ARG A 1 713 ? 22.439 7.434 14.196 1.00 84.38 713 ARG A O 1
ATOM 5514 N N . PHE A 1 714 ? 23.404 5.724 13.114 1.00 80.69 714 PHE A N 1
ATOM 5515 C CA . PHE A 1 714 ? 22.749 5.940 11.831 1.00 80.69 714 PHE A CA 1
ATOM 5516 C C . PHE A 1 714 ? 22.356 4.597 11.222 1.00 80.69 714 PHE A C 1
ATOM 5518 O O . PHE A 1 714 ? 23.150 3.662 11.242 1.00 80.69 714 PHE A O 1
ATOM 5525 N N . VAL A 1 715 ? 21.137 4.475 10.702 1.00 79.06 715 VAL A N 1
ATOM 5526 C CA . VAL A 1 715 ? 20.674 3.243 10.051 1.00 79.06 715 VAL A CA 1
ATOM 5527 C C . VAL A 1 715 ? 20.614 3.480 8.550 1.00 79.06 715 VAL A C 1
ATOM 5529 O O . VAL A 1 715 ? 19.931 4.393 8.097 1.00 79.06 715 VAL A O 1
ATOM 5532 N N . LEU A 1 716 ? 21.327 2.652 7.787 1.00 79.12 716 LEU A N 1
ATOM 5533 C CA . LEU A 1 716 ? 21.348 2.679 6.323 1.00 79.12 716 LEU A CA 1
ATOM 5534 C C . LEU A 1 716 ? 21.589 1.263 5.802 1.00 79.12 716 LEU A C 1
ATOM 5536 O O . LEU A 1 716 ? 22.322 0.503 6.435 1.00 79.12 716 LEU A O 1
ATOM 5540 N N . ALA A 1 717 ? 20.970 0.895 4.677 1.00 74.62 717 ALA A N 1
ATOM 5541 C CA . ALA A 1 717 ? 21.078 -0.448 4.090 1.00 74.62 717 ALA A CA 1
ATOM 5542 C C . ALA A 1 717 ? 20.695 -1.587 5.061 1.00 74.62 717 ALA A C 1
ATOM 5544 O O . ALA A 1 717 ? 21.232 -2.692 4.989 1.00 74.62 717 ALA A O 1
ATOM 5545 N N . ASN A 1 718 ? 19.788 -1.322 6.011 1.00 75.56 718 ASN A N 1
ATOM 5546 C CA . ASN A 1 718 ? 19.445 -2.258 7.088 1.00 75.56 718 ASN A CA 1
ATOM 5547 C C . ASN A 1 718 ? 20.661 -2.673 7.952 1.00 75.56 718 ASN A C 1
ATOM 5549 O O . ASN A 1 718 ? 20.720 -3.799 8.446 1.00 75.56 718 ASN A O 1
ATOM 5553 N N . GLN A 1 719 ? 21.628 -1.768 8.119 1.00 82.38 719 GLN A N 1
ATOM 5554 C CA . GLN A 1 719 ? 22.791 -1.917 8.991 1.00 82.38 719 GLN A CA 1
ATOM 5555 C C . GLN A 1 719 ? 22.862 -0.760 9.987 1.00 82.38 719 GLN A C 1
ATOM 5557 O O . GLN A 1 719 ? 22.497 0.376 9.670 1.00 82.38 719 GLN A O 1
ATOM 5562 N N . LEU A 1 720 ? 23.373 -1.049 11.185 1.00 86.50 720 LEU A N 1
ATOM 5563 C CA . LEU A 1 720 ? 23.750 -0.029 12.156 1.00 86.50 720 LEU A CA 1
ATOM 5564 C C . LEU A 1 720 ? 25.126 0.527 11.796 1.00 86.50 720 LEU A C 1
ATOM 5566 O O . LEU A 1 720 ? 26.123 -0.195 11.806 1.00 86.50 720 LEU A O 1
ATOM 5570 N N . TRP A 1 721 ? 25.184 1.826 11.563 1.00 88.62 721 TRP A N 1
ATOM 5571 C CA . TRP A 1 721 ? 26.407 2.584 11.382 1.00 88.62 721 TRP A CA 1
ATOM 5572 C C . TRP A 1 721 ? 26.641 3.495 12.581 1.00 88.62 721 TRP A C 1
ATOM 5574 O O . TRP A 1 721 ? 25.703 4.062 13.148 1.00 88.62 721 TRP A O 1
ATOM 5584 N N . VAL A 1 722 ? 27.906 3.684 12.941 1.00 89.75 722 VAL A N 1
ATOM 5585 C CA . VAL A 1 722 ? 28.316 4.841 13.739 1.00 89.75 722 VAL A CA 1
ATOM 5586 C C . VAL A 1 722 ? 28.913 5.847 12.769 1.00 89.75 722 VAL A C 1
ATOM 5588 O O . VAL A 1 722 ? 29.745 5.481 11.941 1.00 89.75 722 VAL A O 1
ATOM 5591 N N . ARG A 1 723 ? 28.473 7.101 12.846 1.00 89.75 723 ARG A N 1
ATOM 5592 C CA . ARG A 1 723 ? 28.805 8.176 11.908 1.00 89.75 723 ARG A CA 1
ATOM 5593 C C . ARG A 1 723 ? 29.343 9.391 12.653 1.00 89.75 723 ARG A C 1
ATOM 5595 O O . ARG A 1 723 ? 28.874 9.715 13.741 1.00 89.75 723 ARG A O 1
ATOM 5602 N N . GLN A 1 724 ? 30.325 10.068 12.069 1.00 90.44 724 GLN A N 1
ATOM 5603 C CA . GLN A 1 724 ? 30.827 11.351 12.542 1.00 90.44 724 GLN A CA 1
ATOM 5604 C C . GLN A 1 724 ? 30.919 12.325 11.375 1.00 90.44 724 GLN A C 1
ATOM 5606 O O . GLN A 1 724 ? 31.684 12.115 10.436 1.00 90.44 724 GLN A O 1
ATOM 5611 N N . GLU A 1 725 ? 30.162 13.410 11.474 1.00 90.50 725 GLU A N 1
ATOM 5612 C CA . GLU A 1 725 ? 30.311 14.566 10.595 1.00 90.50 725 GLU A CA 1
ATOM 5613 C C . GLU A 1 725 ? 31.607 15.310 10.915 1.00 90.50 725 GLU A C 1
ATOM 5615 O O . GLU A 1 725 ? 32.018 15.399 12.075 1.00 90.50 725 GLU A O 1
ATOM 5620 N N . PHE A 1 726 ? 32.225 15.923 9.918 1.00 92.50 726 PHE A N 1
ATOM 5621 C CA . PHE A 1 726 ? 33.359 16.813 10.102 1.00 92.50 726 PHE A CA 1
ATOM 5622 C C . PHE A 1 726 ? 33.338 17.960 9.094 1.00 92.50 726 PHE A C 1
ATOM 5624 O O . PHE A 1 726 ? 32.649 17.934 8.076 1.00 92.50 726 PHE A O 1
ATOM 5631 N N . ARG A 1 727 ? 34.126 18.994 9.387 1.00 94.00 727 ARG A N 1
ATOM 5632 C CA . ARG A 1 727 ? 34.373 20.110 8.472 1.00 94.00 727 ARG A CA 1
ATOM 5633 C C . ARG A 1 727 ? 35.798 20.622 8.570 1.00 94.00 727 ARG A C 1
ATOM 5635 O O . ARG A 1 727 ? 36.404 20.558 9.643 1.00 94.00 727 ARG A O 1
ATOM 5642 N N . TYR A 1 728 ? 36.312 21.174 7.482 1.00 93.62 728 TYR A N 1
ATOM 5643 C CA . TYR A 1 728 ? 37.619 21.827 7.425 1.00 93.62 728 TYR A CA 1
ATOM 5644 C C . TYR A 1 728 ? 37.652 22.873 6.297 1.00 93.62 728 TYR A C 1
ATOM 5646 O O . TYR A 1 728 ? 36.677 23.024 5.563 1.00 93.62 728 TYR A O 1
ATOM 5654 N N . VAL A 1 729 ? 38.750 23.623 6.165 1.00 92.06 729 VAL A N 1
ATOM 5655 C CA . VAL A 1 729 ? 38.927 24.587 5.065 1.00 92.06 729 VAL A CA 1
ATOM 5656 C C . VAL A 1 729 ? 39.913 24.025 4.046 1.00 92.06 729 VAL A C 1
ATOM 5658 O O . VAL A 1 729 ? 41.054 23.721 4.390 1.00 92.06 729 VAL A O 1
ATOM 5661 N N . ASP A 1 730 ? 39.489 23.912 2.789 1.00 89.56 730 ASP A N 1
ATOM 5662 C CA . ASP A 1 730 ? 40.397 23.633 1.679 1.00 89.56 730 ASP A CA 1
ATOM 5663 C C . ASP A 1 730 ? 41.254 24.880 1.421 1.00 89.56 730 ASP A C 1
ATOM 5665 O O . ASP A 1 730 ? 40.771 25.891 0.910 1.00 89.56 730 ASP A O 1
ATOM 5669 N N . GLU A 1 731 ? 42.536 24.829 1.789 1.00 85.81 731 GLU A N 1
ATOM 5670 C CA . GLU A 1 731 ? 43.453 25.968 1.666 1.00 85.81 731 GLU A CA 1
ATOM 5671 C C . GLU A 1 731 ? 43.691 26.408 0.216 1.00 85.81 731 GLU A C 1
ATOM 5673 O O . GLU A 1 731 ? 44.010 27.575 -0.021 1.00 85.81 731 GLU A O 1
ATOM 5678 N N . ALA A 1 732 ? 43.547 25.501 -0.756 1.00 84.44 732 ALA A N 1
ATOM 5679 C CA . ALA A 1 732 ? 43.781 25.813 -2.162 1.00 84.44 732 ALA A CA 1
ATOM 5680 C C . ALA A 1 732 ? 42.607 26.588 -2.774 1.00 84.44 732 ALA A C 1
ATOM 5682 O O . ALA A 1 732 ? 42.824 27.504 -3.571 1.00 84.44 732 ALA A O 1
ATOM 5683 N N . ALA A 1 733 ? 41.378 26.235 -2.392 1.00 85.75 733 ALA A N 1
ATOM 5684 C CA . ALA A 1 733 ? 40.159 26.876 -2.880 1.00 85.75 733 ALA A CA 1
ATOM 5685 C C . ALA A 1 733 ? 39.657 28.013 -1.971 1.00 85.75 733 ALA A C 1
ATOM 5687 O O . ALA A 1 733 ? 38.925 28.889 -2.427 1.00 85.75 733 ALA A O 1
ATOM 5688 N N . GLY A 1 734 ? 40.049 28.022 -0.693 1.00 87.69 734 GLY A N 1
ATOM 5689 C CA . GLY A 1 734 ? 39.505 28.925 0.323 1.00 87.69 734 GLY A CA 1
ATOM 5690 C C . GLY A 1 734 ? 38.046 28.627 0.690 1.00 87.69 734 GLY A C 1
ATOM 5691 O O . GLY A 1 734 ? 37.358 29.512 1.197 1.00 87.69 734 GLY A O 1
ATOM 5692 N N . GLU A 1 735 ? 37.569 27.411 0.419 1.00 90.62 735 GLU A N 1
ATOM 5693 C CA . GLU A 1 735 ? 36.185 26.974 0.634 1.00 90.62 735 GLU A CA 1
ATOM 5694 C C . GLU A 1 735 ? 36.092 25.999 1.816 1.00 90.62 735 GLU A C 1
ATOM 5696 O O . GLU A 1 735 ? 37.035 25.265 2.113 1.00 90.62 735 GLU A O 1
ATOM 5701 N N . GLU A 1 736 ? 34.951 25.992 2.509 1.00 92.31 736 GLU A N 1
ATOM 5702 C CA . GLU A 1 736 ? 34.686 25.017 3.571 1.00 92.31 736 GLU A CA 1
ATOM 5703 C C . GLU A 1 736 ? 34.247 23.683 2.951 1.00 92.31 736 GLU A C 1
ATOM 5705 O O . GLU A 1 736 ? 33.358 23.647 2.096 1.00 92.31 736 GLU A O 1
ATOM 5710 N N . ILE A 1 737 ? 34.865 22.593 3.398 1.00 93.25 737 ILE A N 1
ATOM 5711 C CA . ILE A 1 737 ? 34.498 21.221 3.050 1.00 93.25 737 ILE A CA 1
ATOM 5712 C C . ILE A 1 737 ? 33.752 20.620 4.227 1.00 93.25 737 ILE A C 1
ATOM 5714 O O . ILE A 1 737 ? 34.186 20.751 5.376 1.00 93.25 737 ILE A O 1
ATOM 5718 N N . TRP A 1 738 ? 32.627 19.979 3.932 1.00 93.69 738 TRP A N 1
ATOM 5719 C CA . TRP A 1 738 ? 31.891 19.149 4.875 1.00 93.69 738 TRP A CA 1
ATOM 5720 C C . TRP A 1 738 ? 32.029 17.693 4.441 1.00 93.69 738 TRP A C 1
ATOM 5722 O O . TRP A 1 738 ? 32.155 17.394 3.250 1.00 93.69 738 TRP A O 1
ATOM 5732 N N . GLY A 1 739 ? 32.028 16.792 5.410 1.00 91.62 739 GLY A N 1
ATOM 5733 C CA . GLY A 1 739 ? 32.202 15.375 5.163 1.00 91.62 739 GLY A CA 1
ATOM 5734 C C . GLY A 1 739 ? 31.710 14.529 6.318 1.00 91.62 739 GLY A C 1
ATOM 5735 O O . GLY A 1 739 ? 31.429 15.034 7.406 1.00 91.62 739 GLY A O 1
ATOM 5736 N N . PHE A 1 740 ? 31.658 13.227 6.084 1.00 92.31 740 PHE A N 1
ATOM 5737 C CA . PHE A 1 740 ? 31.422 12.250 7.131 1.00 92.31 740 PHE A CA 1
ATOM 5738 C C . PHE A 1 740 ? 32.398 11.089 7.013 1.00 92.31 740 PHE A C 1
ATOM 5740 O O . PHE A 1 740 ? 32.858 10.738 5.923 1.00 92.31 740 PHE A O 1
ATOM 5747 N N . VAL A 1 741 ? 32.668 10.466 8.154 1.00 92.94 741 VAL A N 1
ATOM 5748 C CA . VAL A 1 741 ? 33.174 9.097 8.227 1.00 92.94 741 VAL A CA 1
ATOM 5749 C C . VAL A 1 741 ? 32.115 8.262 8.930 1.00 92.94 741 VAL A C 1
ATOM 5751 O O . VAL A 1 741 ? 31.506 8.719 9.898 1.00 92.94 741 VAL A O 1
ATOM 5754 N N . MET A 1 742 ? 31.871 7.048 8.455 1.00 92.62 742 MET A N 1
ATOM 5755 C CA . MET A 1 742 ? 30.993 6.098 9.126 1.00 92.62 742 MET A CA 1
ATOM 5756 C C . MET A 1 742 ? 31.529 4.678 9.035 1.00 92.62 742 MET A C 1
ATOM 5758 O O . MET A 1 742 ? 32.159 4.301 8.048 1.00 92.62 742 MET A O 1
ATOM 5762 N N . VAL A 1 743 ? 31.278 3.904 10.087 1.00 92.62 743 VAL A N 1
ATOM 5763 C CA . VAL A 1 743 ? 31.772 2.536 10.249 1.00 92.62 743 VAL A CA 1
ATOM 5764 C C . VAL A 1 743 ? 30.615 1.610 10.604 1.00 92.62 743 VAL A C 1
ATOM 5766 O O . VAL A 1 743 ? 29.756 1.960 11.417 1.00 92.62 743 VAL A O 1
ATOM 5769 N N . THR A 1 744 ? 30.607 0.421 10.008 1.00 90.50 744 THR A N 1
ATOM 5770 C CA . THR A 1 744 ? 29.712 -0.684 10.369 1.00 90.50 744 THR A CA 1
ATOM 5771 C C . THR A 1 744 ? 30.454 -2.018 10.322 1.00 90.50 744 THR A C 1
ATOM 5773 O O . THR A 1 744 ? 31.545 -2.118 9.758 1.00 90.50 744 THR A O 1
ATOM 5776 N N . HIS A 1 745 ? 29.854 -3.054 10.901 1.00 86.75 745 HIS A N 1
ATOM 5777 C CA . HIS A 1 745 ? 30.328 -4.428 10.794 1.00 86.75 745 HIS A CA 1
ATOM 5778 C C . HIS A 1 745 ? 29.344 -5.238 9.954 1.00 86.75 745 HIS A C 1
ATOM 5780 O O . HIS A 1 745 ? 28.163 -5.322 10.284 1.00 86.75 745 HIS A O 1
ATOM 5786 N N . VAL A 1 746 ? 29.843 -5.878 8.898 1.00 80.38 746 VAL A N 1
ATOM 5787 C CA . VAL A 1 746 ? 29.067 -6.793 8.058 1.00 80.38 746 VAL A CA 1
ATOM 5788 C C . VAL A 1 746 ? 29.771 -8.141 8.056 1.00 80.38 746 VAL A C 1
ATOM 5790 O O . VAL A 1 746 ? 30.913 -8.255 7.614 1.00 80.38 746 VAL A O 1
ATOM 5793 N N . ALA A 1 747 ? 29.080 -9.167 8.555 1.00 80.62 747 ALA A N 1
ATOM 5794 C CA . ALA A 1 747 ? 29.646 -10.496 8.772 1.00 80.62 747 ALA A CA 1
ATOM 5795 C C . ALA A 1 747 ? 30.945 -10.441 9.608 1.00 80.62 747 ALA A C 1
ATOM 5797 O O . ALA A 1 747 ? 30.908 -10.045 10.770 1.00 80.62 747 ALA A O 1
ATOM 5798 N N . ASP A 1 748 ? 32.079 -10.852 9.045 1.00 81.19 748 ASP A N 1
ATOM 5799 C CA . ASP A 1 748 ? 33.398 -10.876 9.682 1.00 81.19 748 ASP A CA 1
ATOM 5800 C C . ASP A 1 748 ? 34.279 -9.675 9.296 1.00 81.19 748 ASP A C 1
ATOM 5802 O O . ASP A 1 748 ? 35.501 -9.719 9.466 1.00 81.19 748 ASP A O 1
ATOM 5806 N N . ARG A 1 749 ? 33.680 -8.595 8.777 1.00 84.50 749 ARG A N 1
ATOM 5807 C CA . ARG A 1 749 ? 34.407 -7.427 8.266 1.00 84.50 749 ARG A CA 1
ATOM 5808 C C . ARG A 1 749 ? 33.909 -6.110 8.841 1.00 84.50 749 ARG A C 1
ATOM 5810 O O . ARG A 1 749 ? 32.715 -5.911 9.039 1.00 84.50 749 ARG A O 1
ATOM 5817 N N . GLU A 1 750 ? 34.843 -5.188 9.033 1.00 88.44 750 GLU A N 1
ATOM 5818 C CA . GLU A 1 750 ? 34.576 -3.766 9.221 1.00 88.44 750 GLU A CA 1
ATOM 5819 C C . GLU A 1 750 ? 34.485 -3.090 7.852 1.00 88.44 750 GLU A C 1
ATOM 5821 O O . GLU A 1 750 ? 35.340 -3.314 6.993 1.00 88.44 750 GLU A O 1
ATOM 5826 N N . VAL A 1 751 ? 33.455 -2.272 7.653 1.00 89.38 751 VAL A N 1
ATOM 5827 C CA . VAL A 1 751 ? 33.243 -1.460 6.452 1.00 89.38 751 VAL A CA 1
ATOM 5828 C C . VAL A 1 751 ? 33.291 0.006 6.853 1.00 89.38 751 VAL A C 1
ATOM 5830 O O . VAL A 1 751 ? 32.606 0.414 7.791 1.00 89.38 751 VAL A O 1
ATOM 5833 N N . ILE A 1 752 ? 34.085 0.796 6.132 1.00 91.75 752 ILE A N 1
ATOM 5834 C CA . ILE A 1 752 ? 34.278 2.222 6.392 1.00 91.75 752 ILE A CA 1
ATOM 5835 C C . ILE A 1 752 ? 33.924 3.005 5.151 1.00 91.75 752 ILE A C 1
ATOM 5837 O O . ILE A 1 752 ? 34.522 2.783 4.098 1.00 91.75 752 ILE A O 1
ATOM 5841 N N . ALA A 1 753 ? 32.999 3.943 5.303 1.00 91.06 753 ALA A N 1
ATOM 5842 C CA . ALA A 1 753 ? 32.655 4.910 4.281 1.00 91.06 753 ALA A CA 1
ATOM 5843 C C . ALA A 1 753 ? 33.128 6.302 4.702 1.00 91.06 753 ALA A C 1
ATOM 5845 O O . ALA A 1 753 ? 32.918 6.728 5.838 1.00 91.06 753 ALA A O 1
ATOM 5846 N N . TRP A 1 754 ? 33.758 7.013 3.774 1.00 93.00 754 TRP A N 1
ATOM 5847 C CA . TRP A 1 754 ? 34.205 8.391 3.948 1.00 93.00 754 TRP A CA 1
ATOM 5848 C C . TRP A 1 754 ? 33.755 9.197 2.739 1.00 93.00 754 TRP A C 1
ATOM 5850 O O . TRP A 1 754 ? 34.104 8.847 1.615 1.00 93.00 754 TRP A O 1
ATOM 5860 N N . ALA A 1 755 ? 32.996 10.268 2.951 1.00 92.12 755 ALA A N 1
ATOM 5861 C CA . ALA A 1 755 ? 32.610 11.168 1.874 1.00 92.12 755 ALA A CA 1
ATOM 5862 C C . ALA A 1 755 ? 32.875 12.639 2.203 1.00 92.12 755 ALA A C 1
ATOM 5864 O O . ALA A 1 755 ? 32.849 13.038 3.368 1.00 92.12 755 ALA A O 1
ATOM 5865 N N . GLU A 1 756 ? 33.111 13.438 1.164 1.00 93.88 756 GLU A N 1
ATOM 5866 C CA . GLU A 1 756 ? 33.377 14.876 1.251 1.00 93.88 756 GLU A CA 1
ATOM 5867 C C . GLU A 1 756 ? 32.729 15.634 0.100 1.00 93.88 756 GLU A C 1
ATOM 5869 O O . GLU A 1 756 ? 32.556 15.108 -1.000 1.00 93.88 756 GLU A O 1
ATOM 5874 N N . SER A 1 757 ? 32.386 16.893 0.357 1.00 89.88 757 SER A N 1
ATOM 5875 C CA . SER A 1 757 ? 31.928 17.841 -0.652 1.00 89.88 757 SER A CA 1
ATOM 5876 C C . SER A 1 757 ? 32.093 19.281 -0.147 1.00 89.88 757 SER A C 1
ATOM 5878 O O . SER A 1 757 ? 32.044 19.519 1.064 1.00 89.88 757 SER A O 1
ATOM 5880 N N . PRO A 1 758 ? 32.209 20.285 -1.040 1.00 91.56 758 PRO A N 1
ATOM 5881 C CA . PRO A 1 758 ? 32.024 21.679 -0.655 1.00 91.56 758 PRO A CA 1
ATOM 5882 C C . PRO A 1 758 ? 30.723 21.882 0.129 1.00 91.56 758 PRO A C 1
ATOM 5884 O O . PRO A 1 758 ? 29.667 21.365 -0.253 1.00 91.56 758 PRO A O 1
ATOM 5887 N N . ALA A 1 759 ? 30.792 22.666 1.206 1.00 85.62 759 ALA A N 1
ATOM 5888 C CA . ALA A 1 759 ? 29.688 22.895 2.141 1.00 85.62 759 ALA A CA 1
ATOM 5889 C C . ALA A 1 759 ? 28.395 23.367 1.453 1.00 85.62 759 ALA A C 1
ATOM 5891 O O . ALA A 1 759 ? 27.295 23.006 1.862 1.00 85.62 759 ALA A O 1
ATOM 5892 N N . ALA A 1 760 ? 28.527 24.146 0.373 1.00 81.44 760 ALA A N 1
ATOM 5893 C CA . ALA A 1 760 ? 27.403 24.708 -0.374 1.00 81.44 760 ALA A CA 1
ATOM 5894 C C . ALA A 1 760 ? 26.498 23.649 -1.029 1.00 81.44 760 ALA A C 1
ATOM 5896 O O . ALA A 1 760 ? 25.314 23.911 -1.221 1.00 81.44 760 ALA A O 1
ATOM 5897 N N . VAL A 1 761 ? 27.045 22.476 -1.366 1.00 78.88 761 VAL A N 1
ATOM 5898 C CA . VAL A 1 761 ? 26.313 21.384 -2.034 1.00 78.88 761 VAL A CA 1
ATOM 5899 C C . VAL A 1 761 ? 26.302 20.092 -1.212 1.00 78.88 761 VAL A C 1
ATOM 5901 O O . VAL A 1 761 ? 25.673 19.119 -1.617 1.00 78.88 761 VAL A O 1
ATOM 5904 N N . TYR A 1 762 ? 26.948 20.083 -0.039 1.00 81.44 762 TYR A N 1
ATOM 5905 C CA . TYR A 1 762 ? 27.145 18.886 0.781 1.00 81.44 762 TYR A CA 1
ATOM 5906 C C . TYR A 1 762 ? 25.849 18.151 1.084 1.00 81.44 762 TYR A C 1
ATOM 5908 O O . TYR A 1 762 ? 25.761 16.958 0.822 1.00 81.44 762 TYR A O 1
ATOM 5916 N N . ASN A 1 763 ? 24.840 18.855 1.598 1.00 69.75 763 ASN A N 1
ATOM 5917 C CA . ASN A 1 763 ? 23.597 18.201 1.978 1.00 69.75 763 ASN A CA 1
ATOM 5918 C C . ASN A 1 763 ? 22.963 17.513 0.746 1.00 69.75 763 ASN A C 1
ATOM 5920 O O . ASN A 1 763 ? 22.587 16.346 0.832 1.00 69.75 763 ASN A O 1
ATOM 5924 N N . GLU A 1 764 ? 22.936 18.184 -0.418 1.00 68.25 764 GLU A N 1
ATOM 5925 C CA . GLU A 1 764 ? 22.356 17.633 -1.651 1.00 68.25 764 GLU A CA 1
ATOM 5926 C C . GLU A 1 764 ? 23.093 16.383 -2.114 1.00 68.25 764 GLU A C 1
ATOM 5928 O O . GLU A 1 764 ? 22.465 15.363 -2.406 1.00 68.25 764 GLU A O 1
ATOM 5933 N N . VAL A 1 765 ? 24.421 16.454 -2.163 1.00 73.25 765 VAL A N 1
ATOM 5934 C CA . VAL A 1 765 ? 25.242 15.323 -2.588 1.00 73.25 765 VAL A CA 1
ATOM 5935 C C . VAL A 1 765 ? 25.149 14.179 -1.579 1.00 73.25 765 VAL A C 1
ATOM 5937 O O . VAL A 1 765 ? 25.030 13.023 -1.975 1.00 73.25 765 VAL A O 1
ATOM 5940 N N . ASN A 1 766 ? 25.146 14.475 -0.281 1.00 76.00 766 ASN A N 1
ATOM 5941 C CA . ASN A 1 766 ? 25.064 13.467 0.766 1.00 76.00 766 ASN A CA 1
ATOM 5942 C C . ASN A 1 766 ? 23.799 12.606 0.626 1.00 76.00 766 ASN A C 1
ATOM 5944 O O . ASN A 1 766 ? 23.913 11.386 0.557 1.00 76.00 766 ASN A O 1
ATOM 5948 N N . GLY A 1 767 ? 22.618 13.222 0.498 1.00 65.44 767 GLY A N 1
ATOM 5949 C CA . GLY A 1 767 ? 21.362 12.474 0.371 1.00 65.44 767 GLY A CA 1
ATOM 5950 C C . GLY A 1 767 ? 21.174 11.808 -0.998 1.00 65.44 767 GLY A C 1
ATOM 5951 O O . GLY A 1 767 ? 20.844 10.624 -1.081 1.00 65.44 767 GLY A O 1
ATOM 5952 N N . LYS A 1 768 ? 21.410 12.547 -2.093 1.00 64.31 768 LYS A N 1
ATOM 5953 C CA . LYS A 1 768 ? 21.142 12.056 -3.461 1.00 64.31 768 LYS A CA 1
ATOM 5954 C C . LYS A 1 768 ? 22.225 11.140 -4.023 1.00 64.31 768 LYS A C 1
ATOM 5956 O O . LYS A 1 768 ? 22.005 10.488 -5.042 1.00 64.31 768 LYS A O 1
ATOM 5961 N N . VAL A 1 769 ? 23.424 11.170 -3.445 1.00 69.88 769 VAL A N 1
ATOM 5962 C CA . VAL A 1 769 ? 24.595 10.475 -3.989 1.00 69.88 769 VAL A CA 1
ATOM 5963 C C . VAL A 1 769 ? 25.187 9.552 -2.948 1.00 69.88 769 VAL A C 1
ATOM 5965 O O . VAL A 1 769 ? 25.058 8.346 -3.103 1.00 69.88 769 VAL A O 1
ATOM 5968 N N . PHE A 1 770 ? 25.797 10.082 -1.890 1.00 78.56 770 PHE A N 1
ATOM 5969 C CA . PHE A 1 770 ? 26.611 9.267 -0.984 1.00 78.56 770 PHE A CA 1
ATOM 5970 C C . PHE A 1 770 ? 25.791 8.219 -0.232 1.00 78.56 770 PHE A C 1
ATOM 5972 O O . PHE A 1 770 ? 26.128 7.042 -0.253 1.00 78.56 770 PHE A O 1
ATOM 5979 N N . GLU A 1 771 ? 24.675 8.605 0.377 1.00 75.50 771 GLU A N 1
ATOM 5980 C CA . GLU A 1 771 ? 23.824 7.655 1.097 1.00 75.50 771 GLU A CA 1
ATOM 5981 C C . GLU A 1 771 ? 23.101 6.700 0.149 1.00 75.50 771 GLU A C 1
ATOM 5983 O O . GLU A 1 771 ? 22.946 5.530 0.473 1.00 75.50 771 GLU A O 1
ATOM 5988 N N . THR A 1 772 ? 22.721 7.162 -1.046 1.00 70.31 772 THR A N 1
ATOM 5989 C CA . THR A 1 772 ? 22.137 6.294 -2.083 1.00 70.31 772 THR A CA 1
ATOM 5990 C C . THR A 1 772 ? 23.137 5.219 -2.525 1.00 70.31 772 THR A C 1
ATOM 5992 O O . THR A 1 772 ? 22.767 4.057 -2.646 1.00 70.31 772 THR A O 1
ATOM 5995 N N . MET A 1 773 ? 24.411 5.583 -2.706 1.00 73.25 773 MET A N 1
ATOM 5996 C CA . MET A 1 773 ? 25.488 4.645 -3.047 1.00 73.25 773 MET A CA 1
ATOM 5997 C C . MET A 1 773 ? 25.765 3.608 -1.980 1.00 73.25 773 MET A C 1
ATOM 5999 O O . MET A 1 773 ? 26.176 2.508 -2.314 1.00 73.25 773 MET A O 1
ATOM 6003 N N . LEU A 1 774 ? 25.661 4.013 -0.716 1.00 78.44 774 LEU A N 1
ATOM 6004 C CA . LEU A 1 774 ? 25.907 3.148 0.432 1.00 78.44 774 LEU A CA 1
ATOM 6005 C C . LEU A 1 774 ? 24.690 2.275 0.762 1.00 78.44 774 LEU A C 1
ATOM 6007 O O . LEU A 1 774 ? 24.844 1.260 1.436 1.00 78.44 774 LEU A O 1
ATOM 6011 N N . ALA A 1 775 ? 23.491 2.707 0.356 1.00 74.69 775 ALA A N 1
ATOM 6012 C CA . ALA A 1 775 ? 22.250 1.957 0.508 1.00 74.69 775 ALA A CA 1
ATOM 6013 C C . ALA A 1 775 ? 22.128 0.803 -0.497 1.00 74.69 775 ALA A C 1
ATOM 6015 O O . ALA A 1 775 ? 21.630 -0.261 -0.123 1.00 74.69 775 ALA A O 1
ATOM 6016 N N . GLU A 1 776 ? 22.544 1.039 -1.747 1.00 71.44 776 GLU A N 1
ATOM 6017 C CA . GLU A 1 776 ? 22.705 0.016 -2.796 1.00 71.44 776 GLU A CA 1
ATOM 6018 C C . GLU A 1 776 ? 23.865 -0.939 -2.492 1.00 71.44 776 GLU A C 1
ATOM 6020 O O . GLU A 1 776 ? 23.675 -2.156 -2.735 1.00 71.44 776 GLU A O 1
#

Nearest PDB structures (foldseek):
  2xb3-assembly1_A  TM=7.749E-01  e=1.900E-06  Thermosynechococcus vestitus BP-1
  6mna-assembly1_A  TM=6.874E-01  e=2.720E-03  Mycobacterium tuberculosis H37Rv
  6e8a-assembly1_A-3  TM=5.256E-01  e=6.686E-04  Salmonella enterica subsp. enterica serovar Typhimurium
  6e8a-assembly2_B-2  TM=5.475E-01  e=4.270E-03  Salmonella enterica subsp. enterica serovar Typhimurium
  4pws-assembly1_A  TM=5.917E-01  e=2.019E-02  Mycobacterium tuberculosis

Secondary structure (DSSP, 8-state):
-----SEEEEE--STT--BHHHHHHHTTTEEEEEE-SSPPPTT---HHHHHHHHHH-TT--HHHHHHHHHHHHHHIIIIIS--SS-EEEEEEGGGHHHHHHHHHHHHHHHHHTHHHHHHHHHHHHHHSPEE-TT---SSS-----EEEHHHHHHHHHHH---HHHHHHHHHHHHHHHHHEEEEEE-TT-TT--S-EEE--SSGGG--TTHHHH-S-SSHHHHHHHHHH-HHHHHTTSPPPPPEEEEEEEE-SSSBBTTBPEEEEEEEEESSEEEEEEEEEEE-TTS-EEEEEEEEPPPPPEE-TTS-EE--PPSEEEEEEEEE-SEEEEEESSS-EEE---EE-TTTTTEEEEEEEEE-TTS-EEEEEEEEETTT-BEEEEEEE-TTS-EEEEPP-TTEEEEEEEEEE-TTS-EEEEE---EEE---TTS--SEEEEEEPPSEEEEEEEEEEETT--EEEEEEEEEE--GGGTGGG-SEEEEE-TTT-EEEEEETTBPPPEEETTEEEEEBTTSS-EEEEEEETT-TTS-HHHHHHHHHHHSSS-EEEEEEEEEE-SSS-EEEEEEEEEEEETTEEEEEEEEEEEETTEEEEEEEEEEGGGHHHHHHHHHHHHHH-EE---S-SGGGSS-SSEEEEEETTEEEEEETTEEEEEETTEEEEEESS-TTSEEEEEEEEPPTT--TTSS-HHHHHHHHHHHHTTT-EEEEEEEEEEEEETTEEEEEEEEEEEETTTTEEEEEEEEEEEETTEEEEEEEEEETTTHHHHIIIIIHHHHH-

Sequence (776 aa):
DASLASLDIIGFDACLMNQLDVLTAVAPYAHIAVASSELTPGTGWDYERLLRALYDAPQQTPPELAQTMVDSFMAYYTQDAPNDFVSLTAVDLTQLTAVTTALETLSQHLQADLPFNAPALADARHGAASDLWITADNRGQGSYTAVDMRDMADILASRSFDPAVISAAQELVTTLDTAVLAHGRGRGLPQNNGLALYFPASASSLDPRYQSESQLATWPTLLSNFYLSPTAVSANAALYPPTLDLINSFPEADANVLNPVHLAFQLTGRDLADVHILAGQFTEDGRRRLLEYDRLIPQPTYLPNGRELLTWRDGRHTDFYIWQTRATVLTDGTNRDFAILWPTGNERTLRRVPGLYTTAVGETLDAHLLFNRTNRSLATVWAVGPNGEPFEQTPASGDLFAPYRYYLDESDQLQVETGATFSVTTAVGDPLLRYDWQPVPDGNYFLGLKANNRADDTVTALTNIAVTNEQSGAATAEQFAYLDPYLGFQFPYPADWYRPVYGENGLYTTNTDGTAQLQLALYPDTAASRPTELQADVLARFGQVDLLYEQDTAVGINPTIPAVMTAYGYNSGSGERTGLLVSFIYQGQGYVLDLDAPATAEPQAIALIDSITRNWQFRPLTTPQAALFPNNWNQVTLGEVAVPQRSDFRTQTAGAWERLAANDDPRIFMALQTHPLPTGAEPEAHSLADSLLYWSEVASQGVSGYRAGQLGRFVLANQLWVRQEFRYVDEAAGEEIWGFVMVTHVADREVIAWAESPAAVYNEVNGKVFETMLAE

pLDDT: mean 84.78, std 12.83, range [30.05, 98.69]

Mean predicted aligned error: 10.13 Å